Protein AF-A0A812XDS1-F1 (afdb_monomer_lite)

pLDDT: mean 77.41, std 20.25, range [24.89, 98.75]

Structure (mmCIF, N/CA/C/O backbone):
data_AF-A0A812XDS1-F1
#
_entry.id   AF-A0A812XDS1-F1
#
loop_
_atom_site.group_PDB
_atom_site.id
_atom_site.type_symbol
_atom_site.label_atom_id
_atom_site.label_alt_id
_atom_site.label_comp_id
_atom_site.label_asym_id
_atom_site.label_entity_id
_atom_site.label_seq_id
_atom_site.pdbx_PDB_ins_code
_atom_site.Cartn_x
_atom_site.Cartn_y
_atom_site.Cartn_z
_atom_site.occupancy
_atom_site.B_iso_or_equiv
_atom_site.auth_seq_id
_atom_site.auth_comp_id
_atom_site.auth_asym_id
_atom_site.auth_atom_id
_atom_site.pdbx_PDB_model_num
ATOM 1 N N . MET A 1 1 ? 32.047 29.880 69.921 1.00 45.94 1 MET A N 1
ATOM 2 C CA . MET A 1 1 ? 31.705 29.931 71.361 1.00 45.94 1 MET A CA 1
ATOM 3 C C . MET A 1 1 ? 32.057 28.623 72.072 1.00 45.94 1 MET A C 1
ATOM 5 O O . MET A 1 1 ? 32.871 28.667 72.981 1.00 45.94 1 MET A O 1
ATOM 9 N N . GLU A 1 2 ? 31.579 27.456 71.618 1.00 49.66 2 GLU A N 1
ATOM 10 C CA . GLU A 1 2 ? 31.897 26.150 72.243 1.00 49.66 2 GLU A CA 1
ATOM 11 C C . GLU A 1 2 ? 33.401 25.850 72.406 1.00 49.66 2 GLU A C 1
ATOM 13 O O . GLU A 1 2 ? 33.819 25.378 73.459 1.00 49.66 2 GLU A O 1
ATOM 18 N N . GLN A 1 3 ? 34.247 26.177 71.419 1.00 55.56 3 GLN A N 1
ATOM 19 C CA . GLN A 1 3 ? 35.709 26.023 71.550 1.00 55.56 3 GLN A CA 1
ATOM 20 C C . GLN A 1 3 ? 36.330 26.884 72.667 1.00 55.56 3 GLN A C 1
ATOM 22 O O . GLN A 1 3 ? 37.376 26.518 73.200 1.00 55.56 3 GLN A O 1
ATOM 27 N N . ALA A 1 4 ? 35.703 28.006 73.039 1.00 57.41 4 ALA A N 1
ATOM 28 C CA . ALA A 1 4 ? 36.140 28.814 74.176 1.00 57.41 4 ALA A CA 1
ATOM 29 C C . ALA A 1 4 ? 35.694 28.182 75.505 1.00 57.41 4 ALA A C 1
ATOM 31 O O . ALA A 1 4 ? 36.486 28.123 76.442 1.00 57.41 4 ALA A O 1
ATOM 32 N N . MET A 1 5 ? 34.478 27.621 75.560 1.00 62.78 5 MET A N 1
ATOM 33 C CA . MET A 1 5 ? 33.982 26.901 76.741 1.00 62.78 5 MET A CA 1
ATOM 34 C C . MET A 1 5 ? 34.819 25.651 77.047 1.00 62.78 5 MET A C 1
ATOM 36 O O . MET A 1 5 ? 35.277 25.501 78.175 1.00 62.78 5 MET A O 1
ATOM 40 N N . ARG A 1 6 ? 35.158 24.833 76.037 1.00 65.44 6 ARG A N 1
ATOM 41 C CA . ARG A 1 6 ? 36.026 23.651 76.238 1.00 65.44 6 ARG A CA 1
ATOM 42 C C . ARG A 1 6 ? 37.449 24.003 76.695 1.00 65.44 6 ARG A C 1
ATOM 44 O O . ARG A 1 6 ? 38.087 23.199 77.365 1.00 65.44 6 ARG A O 1
ATOM 51 N N . LYS A 1 7 ? 37.964 25.197 76.365 1.00 59.88 7 LYS A N 1
ATOM 52 C CA . LYS A 1 7 ? 39.239 25.699 76.919 1.00 59.88 7 LYS A CA 1
ATOM 53 C C . LYS A 1 7 ? 39.104 26.186 78.366 1.00 59.88 7 LYS A C 1
ATOM 55 O O . LYS A 1 7 ? 40.062 26.056 79.127 1.00 59.88 7 LYS A O 1
ATOM 60 N N . ALA A 1 8 ? 37.945 26.719 78.752 1.00 60.78 8 ALA A N 1
ATOM 61 C CA . ALA A 1 8 ? 37.682 27.134 80.126 1.00 60.78 8 ALA A CA 1
ATOM 62 C C . ALA A 1 8 ? 37.573 25.926 81.073 1.00 60.78 8 ALA A C 1
ATOM 64 O O . ALA A 1 8 ? 38.241 25.921 82.102 1.00 60.78 8 ALA A O 1
ATOM 65 N N . GLU A 1 9 ? 36.833 24.876 80.698 1.00 63.38 9 GLU A N 1
ATOM 66 C CA . GLU A 1 9 ? 36.672 23.655 81.513 1.00 63.38 9 GLU A CA 1
ATOM 67 C C . GLU A 1 9 ? 38.022 22.990 81.835 1.00 63.38 9 GLU A C 1
ATOM 69 O O . GLU A 1 9 ? 38.345 22.787 83.003 1.00 63.38 9 GLU A O 1
ATOM 74 N N . ILE A 1 10 ? 38.882 22.788 80.826 1.00 60.50 10 ILE A N 1
ATOM 75 C CA . ILE A 1 10 ? 40.231 22.210 81.002 1.00 60.50 10 ILE A CA 1
ATOM 76 C C . ILE A 1 10 ? 41.120 23.066 81.930 1.00 60.50 10 ILE A C 1
ATOM 78 O O . ILE A 1 10 ? 42.023 22.547 82.586 1.00 60.50 10 ILE A O 1
ATOM 82 N N . THR A 1 11 ? 40.870 24.375 82.014 1.00 60.34 11 THR A N 1
ATOM 83 C CA . THR A 1 11 ? 41.632 25.289 82.885 1.00 60.34 11 THR A CA 1
ATOM 84 C C . THR A 1 11 ? 41.090 25.312 84.322 1.00 60.34 11 THR A C 1
ATOM 86 O O . THR A 1 11 ? 41.840 25.594 85.255 1.00 60.34 11 THR A O 1
ATOM 89 N N . ILE A 1 12 ? 39.808 24.992 84.524 1.00 61.34 12 ILE A N 1
ATOM 90 C CA . ILE A 1 12 ? 39.144 25.009 85.837 1.00 61.34 12 ILE A CA 1
ATOM 91 C C . ILE A 1 12 ? 39.524 23.783 86.678 1.00 61.34 12 ILE A C 1
ATOM 93 O O . ILE A 1 12 ? 39.837 23.947 87.860 1.00 61.34 12 ILE A O 1
ATOM 97 N N . ASP A 1 13 ? 39.605 22.590 86.081 1.00 54.62 13 ASP A N 1
ATOM 98 C CA . ASP A 1 13 ? 39.981 21.362 86.803 1.00 54.62 13 ASP A CA 1
ATOM 99 C C . ASP A 1 13 ? 41.424 21.407 87.339 1.00 54.62 13 ASP A C 1
ATOM 101 O O . ASP A 1 13 ? 41.701 20.951 88.450 1.00 54.62 13 ASP A O 1
ATOM 105 N N . GLY A 1 14 ? 42.341 22.060 86.616 1.00 57.16 14 GLY A N 1
ATOM 106 C CA . GLY A 1 14 ? 43.702 22.325 87.098 1.00 57.16 14 GLY A CA 1
ATOM 107 C C . GLY A 1 14 ? 43.781 23.351 88.240 1.00 57.16 14 GLY A C 1
ATOM 108 O O . GLY A 1 14 ? 44.799 23.432 88.929 1.00 57.16 14 GLY A O 1
ATOM 109 N N . TRP A 1 15 ? 42.722 24.135 88.472 1.00 56.84 15 TRP A N 1
ATOM 110 C CA . TRP A 1 15 ? 42.706 25.243 89.435 1.00 56.84 15 TRP A CA 1
ATOM 111 C C . TRP A 1 15 ? 41.993 24.914 90.759 1.00 56.84 15 TRP A C 1
ATOM 113 O O . TRP A 1 15 ? 41.862 25.793 91.617 1.00 56.84 15 TRP A O 1
ATOM 123 N N . LEU A 1 16 ? 41.548 23.668 90.959 1.00 52.16 16 LEU A N 1
ATOM 124 C CA . LEU A 1 16 ? 40.838 23.213 92.168 1.00 52.16 16 LEU A CA 1
ATOM 125 C C . LEU A 1 16 ? 41.745 22.627 93.274 1.00 52.16 16 LEU A C 1
ATOM 127 O O . LEU A 1 16 ? 41.263 22.321 94.361 1.00 52.16 16 LEU A O 1
ATOM 131 N N . ALA A 1 17 ? 43.060 22.534 93.055 1.00 55.53 17 ALA A N 1
ATOM 132 C CA . ALA A 1 17 ? 44.003 21.866 93.963 1.00 55.53 17 ALA A CA 1
ATOM 133 C C . ALA A 1 17 ? 44.751 22.789 94.965 1.00 55.53 17 ALA A C 1
ATOM 135 O O . ALA A 1 17 ? 45.881 22.483 95.343 1.00 55.53 17 ALA A O 1
ATOM 136 N N . SER A 1 18 ? 44.180 23.926 95.401 1.00 48.00 18 SER A N 1
ATOM 137 C CA . SER A 1 18 ? 44.860 24.840 96.351 1.00 48.00 18 SER A CA 1
ATOM 138 C C . SER A 1 18 ? 43.923 25.534 97.367 1.00 48.00 18 SER A C 1
ATOM 140 O O . SER A 1 18 ? 43.002 26.251 96.962 1.00 48.00 18 SER A O 1
ATOM 142 N N . PRO A 1 19 ? 44.143 25.381 98.693 1.00 51.03 19 PRO A N 1
ATOM 143 C CA . PRO A 1 19 ? 43.188 25.788 99.727 1.00 51.03 19 PRO A CA 1
ATOM 144 C C . PRO A 1 19 ? 43.386 27.230 100.241 1.00 51.03 19 PRO A C 1
ATOM 146 O O . PRO A 1 19 ? 43.736 27.445 101.400 1.00 51.03 19 PRO A O 1
ATOM 149 N N . LYS A 1 20 ? 43.109 28.242 99.404 1.00 52.47 20 LYS A N 1
ATOM 150 C CA . LYS A 1 20 ? 42.864 29.640 99.841 1.00 52.47 20 LYS A CA 1
ATOM 151 C C . LYS A 1 20 ? 41.870 30.349 98.908 1.00 52.47 20 LYS A C 1
ATOM 153 O O . LYS A 1 20 ? 42.284 31.100 98.028 1.00 52.47 20 LYS A O 1
ATOM 158 N N . ARG A 1 21 ? 40.556 30.124 99.068 1.00 51.34 21 ARG A N 1
ATOM 159 C CA . ARG A 1 21 ? 39.545 30.745 98.183 1.00 51.34 21 ARG A CA 1
ATOM 160 C C . ARG A 1 21 ? 38.170 30.977 98.836 1.00 51.34 21 ARG A C 1
ATOM 162 O O . ARG A 1 21 ? 37.208 30.276 98.544 1.00 51.34 21 ARG A O 1
ATOM 169 N N . HIS A 1 22 ? 38.068 31.995 99.693 1.00 55.31 22 HIS A N 1
ATOM 170 C CA . HIS A 1 22 ? 36.770 32.567 100.109 1.00 55.31 22 HIS A CA 1
ATOM 171 C C . HIS A 1 22 ? 36.595 34.055 99.759 1.00 55.31 22 HIS A C 1
ATOM 173 O O . HIS A 1 22 ? 35.463 34.483 99.591 1.00 55.31 22 HIS A O 1
ATOM 179 N N . ALA A 1 23 ? 37.672 34.823 99.548 1.00 57.72 23 ALA A N 1
ATOM 180 C CA . ALA A 1 23 ? 37.561 36.230 99.135 1.00 57.72 23 ALA A CA 1
ATOM 181 C C . ALA A 1 23 ? 37.208 36.406 97.641 1.00 57.72 23 ALA A C 1
ATOM 183 O O . ALA A 1 23 ? 36.343 37.196 97.299 1.00 57.72 23 ALA A O 1
ATOM 184 N N . VAL A 1 24 ? 37.828 35.624 96.749 1.00 60.62 24 VAL A N 1
ATOM 185 C CA . VAL A 1 24 ? 37.700 35.797 95.281 1.00 60.62 24 VAL A CA 1
ATOM 186 C C . VAL A 1 24 ? 36.341 35.328 94.728 1.00 60.62 24 VAL A C 1
ATOM 188 O O . VAL A 1 24 ? 35.993 35.628 93.591 1.00 60.62 24 VAL A O 1
ATOM 191 N N . HIS A 1 25 ? 35.550 34.572 95.500 1.00 64.75 25 HIS A N 1
ATOM 192 C CA . HIS A 1 25 ? 34.297 34.015 94.981 1.00 64.75 25 HIS A CA 1
ATOM 193 C C . HIS A 1 25 ? 33.154 35.044 94.935 1.00 64.75 25 HIS A C 1
ATOM 195 O O . HIS A 1 25 ? 32.333 34.955 94.024 1.00 64.75 25 HIS A O 1
ATOM 201 N N . SER A 1 26 ? 33.088 36.010 95.862 1.00 66.31 26 SER A N 1
ATOM 202 C CA . SER A 1 26 ? 31.967 36.963 95.903 1.00 66.31 26 SER A CA 1
ATOM 203 C C . SER A 1 26 ? 32.009 37.980 94.761 1.00 66.31 26 SER A C 1
ATOM 205 O O . SER A 1 26 ? 30.985 38.167 94.112 1.00 66.31 26 SER A O 1
ATOM 207 N N . GLU A 1 27 ? 33.177 38.556 94.445 1.00 69.62 27 GLU A N 1
ATOM 208 C CA . GLU A 1 27 ? 33.325 39.505 93.322 1.00 69.62 27 GLU A CA 1
ATOM 209 C C . GLU A 1 27 ? 32.901 38.874 91.984 1.00 69.62 27 GLU A C 1
ATOM 211 O O . GLU A 1 27 ? 32.105 39.449 91.245 1.00 69.62 27 GLU A O 1
ATOM 216 N N . LEU A 1 28 ? 33.339 37.637 91.711 1.00 69.56 28 LEU A N 1
ATOM 217 C CA . LEU A 1 28 ? 32.966 36.901 90.495 1.00 69.56 28 LEU A CA 1
ATOM 218 C C . LEU A 1 28 ? 31.465 36.579 90.399 1.00 69.56 28 LEU A C 1
ATOM 220 O O . LEU A 1 28 ? 30.937 36.436 89.295 1.00 69.56 28 LEU A O 1
ATOM 224 N N . VAL A 1 29 ? 30.765 36.439 91.530 1.00 72.56 29 VAL A N 1
ATOM 225 C CA . VAL A 1 29 ? 29.308 36.220 91.543 1.00 72.56 29 VAL A CA 1
ATOM 226 C C . VAL A 1 29 ? 28.563 37.523 91.255 1.00 72.56 29 VAL A C 1
ATOM 228 O O . VAL A 1 29 ? 27.607 37.508 90.481 1.00 72.56 29 VAL A O 1
ATOM 231 N N . GLU A 1 30 ? 29.016 38.642 91.818 1.00 73.81 30 GLU A N 1
ATOM 232 C CA . GLU A 1 30 ? 28.390 39.955 91.637 1.00 73.81 30 GLU A CA 1
ATOM 233 C C . GLU A 1 30 ? 28.569 40.480 90.198 1.00 73.81 30 GLU A C 1
ATOM 235 O O . GLU A 1 30 ? 27.602 40.902 89.556 1.00 73.81 30 GLU A O 1
ATOM 240 N N . GLU A 1 31 ? 29.768 40.336 89.620 1.00 74.94 31 GLU A N 1
ATOM 241 C CA . GLU A 1 31 ? 30.037 40.706 88.222 1.00 74.94 31 GLU A CA 1
ATOM 242 C C . GLU A 1 31 ? 29.251 39.826 87.225 1.00 74.94 31 GLU A C 1
ATOM 244 O O . GLU A 1 31 ? 28.682 40.327 86.250 1.00 74.94 31 GLU A O 1
ATOM 249 N N . SER A 1 32 ? 29.116 38.525 87.515 1.00 70.69 32 SER A N 1
ATOM 250 C CA . SER A 1 32 ? 28.293 37.587 86.732 1.00 70.69 32 SER A CA 1
ATOM 251 C C . SER A 1 32 ? 26.795 37.921 86.769 1.00 70.69 32 SER A C 1
ATOM 253 O O . SER A 1 32 ? 26.097 37.754 85.765 1.00 70.69 32 SER A O 1
ATOM 255 N N . GLN A 1 33 ? 26.280 38.425 87.896 1.00 76.75 33 GLN A N 1
ATOM 256 C CA . GLN A 1 33 ? 24.883 38.860 87.995 1.00 76.75 33 GLN A CA 1
ATOM 257 C C . GLN A 1 33 ? 24.619 40.127 87.177 1.00 76.75 33 GLN A C 1
ATOM 259 O O . GLN A 1 33 ? 23.624 40.180 86.452 1.00 76.75 33 GLN A O 1
ATOM 264 N N . LYS A 1 34 ? 25.530 41.107 87.217 1.00 76.69 34 LYS A N 1
ATOM 265 C CA . LYS A 1 34 ? 25.415 42.334 86.416 1.00 76.69 34 LYS A CA 1
ATOM 266 C C . LYS A 1 34 ? 25.401 42.040 84.911 1.00 76.69 34 LYS A C 1
ATOM 268 O O . LYS A 1 34 ? 24.499 42.489 84.208 1.00 76.69 34 LYS A O 1
ATOM 273 N N . LEU A 1 35 ? 26.335 41.209 84.437 1.00 72.06 35 LEU A N 1
ATOM 274 C CA . LEU A 1 35 ? 26.425 40.804 83.027 1.00 72.06 35 LEU A CA 1
ATOM 275 C C . LEU A 1 35 ? 25.169 40.085 82.509 1.00 72.06 35 LEU A C 1
ATOM 277 O O . LEU A 1 35 ? 24.841 40.218 81.331 1.00 72.06 35 LEU A O 1
ATOM 281 N N . ARG A 1 36 ? 24.451 39.339 83.361 1.00 71.19 36 ARG A N 1
ATOM 282 C CA . ARG A 1 36 ? 23.172 38.712 82.979 1.00 71.19 36 ARG A CA 1
ATOM 283 C C . ARG A 1 36 ? 22.061 39.737 82.768 1.00 71.19 36 ARG A C 1
ATOM 285 O O . ARG A 1 36 ? 21.321 39.610 81.797 1.00 71.19 36 ARG A O 1
ATOM 292 N N . LEU A 1 37 ? 21.975 40.748 83.634 1.00 77.88 37 LEU A N 1
ATOM 293 C CA . LEU A 1 37 ? 20.927 41.769 83.565 1.00 77.88 37 LEU A CA 1
ATOM 294 C C . LEU A 1 37 ? 21.030 42.607 82.279 1.00 77.88 37 LEU A C 1
ATOM 296 O O . LEU A 1 37 ? 20.030 42.828 81.596 1.00 77.88 37 LEU A O 1
ATOM 300 N N . ASP A 1 38 ? 22.251 43.012 81.913 1.00 71.56 38 ASP A N 1
ATOM 301 C CA . ASP A 1 38 ? 22.514 43.780 80.689 1.00 71.56 38 ASP A CA 1
ATOM 302 C C . ASP A 1 38 ? 22.208 42.953 79.419 1.00 71.56 38 ASP A C 1
ATOM 304 O O . ASP A 1 38 ? 21.673 43.474 78.436 1.00 71.56 38 ASP A O 1
ATOM 308 N N . LEU A 1 39 ? 22.477 41.639 79.451 1.00 69.75 39 LEU A N 1
ATOM 309 C CA . LEU A 1 39 ? 22.160 40.703 78.364 1.00 69.75 39 LEU A CA 1
ATOM 310 C C . LEU A 1 39 ? 20.652 40.505 78.159 1.00 69.75 39 LEU A C 1
ATOM 312 O O . LEU A 1 39 ? 20.201 40.445 77.014 1.00 69.75 39 LEU A O 1
ATOM 316 N N . GLU A 1 40 ? 19.863 40.420 79.234 1.00 73.12 40 GLU A N 1
ATOM 317 C CA . GLU A 1 40 ? 18.401 40.320 79.132 1.00 73.12 40 GLU A CA 1
ATOM 318 C C . GLU A 1 40 ? 17.786 41.614 78.579 1.00 73.12 40 GLU A C 1
ATOM 320 O O . GLU A 1 40 ? 16.977 41.554 77.650 1.00 73.12 40 GLU A O 1
ATOM 325 N N . GLN A 1 41 ? 18.240 42.788 79.035 1.00 72.81 41 GLN A N 1
ATOM 326 C CA . GLN A 1 41 ? 17.764 44.071 78.499 1.00 72.81 41 GLN A CA 1
ATOM 327 C C . GLN A 1 41 ? 18.119 44.276 77.019 1.00 72.81 41 GLN A C 1
ATOM 329 O O . GLN A 1 41 ? 17.299 44.792 76.257 1.00 72.81 41 GLN A O 1
ATOM 334 N N . GLY A 1 42 ? 19.315 43.860 76.586 1.00 73.69 42 GLY A N 1
ATOM 335 C CA . GLY A 1 42 ? 19.691 43.890 75.170 1.00 73.69 42 GLY A CA 1
ATOM 336 C C . GLY A 1 42 ? 18.831 42.956 74.310 1.00 73.69 42 GLY A C 1
ATOM 337 O O . GLY A 1 42 ? 18.478 43.296 73.178 1.00 73.69 42 GLY A O 1
ATOM 338 N N . ARG A 1 43 ? 18.445 41.796 74.857 1.00 69.44 43 ARG A N 1
ATOM 339 C CA . ARG A 1 43 ? 17.649 40.791 74.145 1.00 69.44 43 ARG A CA 1
ATOM 340 C C . ARG A 1 43 ? 16.203 41.226 73.921 1.00 69.44 43 ARG A C 1
ATOM 342 O O . ARG A 1 43 ? 15.683 40.964 72.840 1.00 69.44 43 ARG A O 1
ATOM 349 N N . GLU A 1 44 ? 15.572 41.909 74.877 1.00 75.06 44 GLU A N 1
ATOM 350 C CA . GLU A 1 44 ? 14.208 42.424 74.681 1.00 75.06 44 GLU A CA 1
ATOM 351 C C . GLU A 1 44 ? 14.163 43.571 73.659 1.00 75.06 44 GLU A C 1
ATOM 353 O O . GLU A 1 44 ? 13.361 43.501 72.730 1.00 75.06 44 GLU A O 1
ATOM 358 N N . ARG A 1 45 ? 15.093 44.540 73.704 1.00 72.12 45 ARG A N 1
ATOM 359 C CA . ARG A 1 45 ? 15.159 45.603 72.673 1.00 72.12 45 ARG A CA 1
ATOM 360 C C . ARG A 1 45 ? 15.341 45.034 71.263 1.00 72.12 45 ARG A C 1
ATOM 362 O O . ARG A 1 45 ? 14.711 45.499 70.318 1.00 72.12 45 ARG A O 1
ATOM 369 N N . SER A 1 46 ? 16.166 43.993 71.120 1.00 68.19 46 SER A N 1
ATOM 370 C CA . SER A 1 46 ? 16.365 43.328 69.828 1.00 68.19 46 SER A CA 1
ATOM 371 C C . SER A 1 46 ? 15.123 42.572 69.338 1.00 68.19 46 SER A C 1
ATOM 373 O O . SER A 1 46 ? 14.967 42.431 68.127 1.00 68.19 46 SER A O 1
ATOM 375 N N . LYS A 1 47 ? 14.245 42.085 70.230 1.00 73.00 47 LYS A N 1
ATOM 376 C CA . LYS A 1 47 ? 12.953 41.496 69.836 1.00 73.00 47 LYS A CA 1
ATOM 377 C C . LYS A 1 47 ? 11.964 42.565 69.383 1.00 73.00 47 LYS A C 1
ATOM 379 O O . LYS A 1 47 ? 11.278 42.345 68.392 1.00 73.00 47 LYS A O 1
ATOM 384 N N . GLU A 1 48 ? 11.894 43.697 70.082 1.00 75.06 48 GLU A N 1
ATOM 385 C CA . GLU A 1 48 ? 11.015 44.815 69.714 1.00 75.06 48 GLU A CA 1
ATOM 386 C C . GLU A 1 48 ? 11.390 45.384 68.337 1.00 75.06 48 GLU A C 1
ATOM 388 O O . GLU A 1 48 ? 10.520 45.565 67.485 1.00 75.06 48 GLU A O 1
ATOM 393 N N . GLU A 1 49 ? 12.687 45.576 68.068 1.00 72.19 49 GLU A N 1
ATOM 394 C CA . GLU A 1 49 ? 13.164 46.042 66.759 1.00 72.19 49 GLU A CA 1
ATOM 395 C C . GLU A 1 49 ? 12.908 45.014 65.639 1.00 72.19 49 GLU A C 1
ATOM 397 O O . GLU A 1 49 ? 12.573 45.393 64.515 1.00 72.19 49 GLU A O 1
ATOM 402 N N . LEU A 1 50 ? 13.024 43.712 65.935 1.00 73.50 50 LEU A N 1
ATOM 403 C CA . LEU A 1 50 ? 12.714 42.650 64.974 1.00 73.50 50 LEU A CA 1
ATOM 404 C C . LEU A 1 50 ? 11.209 42.594 64.667 1.00 73.50 50 LEU A C 1
ATOM 406 O O . LEU A 1 50 ? 10.832 42.570 63.500 1.00 73.50 50 LEU A O 1
ATOM 410 N N . ALA A 1 51 ? 10.352 42.672 65.689 1.00 72.88 51 ALA A N 1
ATOM 411 C CA . ALA A 1 51 ? 8.898 42.686 65.528 1.00 72.88 51 ALA A CA 1
ATOM 412 C C . ALA A 1 51 ? 8.407 43.904 64.723 1.00 72.88 51 ALA A C 1
ATOM 414 O O . ALA A 1 51 ? 7.504 43.774 63.895 1.00 72.88 51 ALA A O 1
ATOM 415 N N . ALA A 1 52 ? 9.025 45.076 64.913 1.00 73.81 52 ALA A N 1
ATOM 416 C CA . ALA A 1 52 ? 8.732 46.266 64.114 1.00 73.81 52 ALA A CA 1
ATOM 417 C C . ALA A 1 52 ? 9.106 46.080 62.630 1.00 73.81 52 ALA A C 1
ATOM 419 O O . ALA A 1 52 ? 8.332 46.452 61.745 1.00 73.81 52 ALA A O 1
ATOM 420 N N . LYS A 1 53 ? 10.260 45.460 62.343 1.00 72.75 53 LYS A N 1
ATOM 421 C CA . LYS A 1 53 ? 10.696 45.162 60.966 1.00 72.75 53 LYS A CA 1
ATOM 422 C C . LYS A 1 53 ? 9.838 44.085 60.305 1.00 72.75 53 LYS A C 1
ATOM 424 O O . LYS A 1 53 ? 9.468 44.252 59.146 1.00 72.75 53 LYS A O 1
ATOM 429 N N . ASP A 1 54 ? 9.452 43.038 61.031 1.00 68.75 54 ASP A N 1
ATOM 430 C CA . ASP A 1 54 ? 8.548 42.001 60.521 1.00 68.75 54 ASP A CA 1
ATOM 431 C C . ASP A 1 54 ? 7.159 42.572 60.187 1.00 68.75 54 ASP A C 1
ATOM 433 O O . ASP A 1 54 ? 6.590 42.237 59.145 1.00 68.75 54 ASP A O 1
ATOM 437 N N . ALA A 1 55 ? 6.636 43.501 60.998 1.00 73.06 55 ALA A N 1
ATOM 438 C CA . ALA A 1 55 ? 5.395 44.215 60.693 1.00 73.06 55 ALA A CA 1
ATOM 439 C C . ALA A 1 55 ? 5.512 45.072 59.415 1.00 73.06 55 ALA A C 1
ATOM 441 O O . ALA A 1 55 ? 4.617 45.042 58.568 1.00 73.06 55 ALA A O 1
ATOM 442 N N . GLN A 1 56 ? 6.632 45.780 59.230 1.00 74.50 56 GLN A N 1
ATOM 443 C CA . GLN A 1 56 ? 6.887 46.577 58.025 1.00 74.50 56 GLN A CA 1
ATOM 444 C C . GLN A 1 56 ? 7.033 45.700 56.766 1.00 74.50 56 GLN A C 1
ATOM 446 O O . GLN A 1 56 ? 6.462 46.016 55.722 1.00 74.50 56 GLN A O 1
ATOM 451 N N . ILE A 1 57 ? 7.721 44.558 56.868 1.00 66.31 57 ILE A N 1
ATOM 452 C CA . ILE A 1 57 ? 7.839 43.569 55.783 1.00 66.31 57 ILE A CA 1
ATOM 453 C C . ILE A 1 57 ? 6.472 42.945 55.456 1.00 66.31 57 ILE A C 1
ATOM 455 O O . ILE A 1 57 ? 6.162 42.724 54.285 1.00 66.31 57 ILE A O 1
ATOM 459 N N . SER A 1 58 ? 5.632 42.684 56.462 1.00 70.50 58 SER A N 1
ATOM 460 C CA . SER A 1 58 ? 4.265 42.184 56.261 1.00 70.50 58 SER A CA 1
ATOM 461 C C . SER A 1 58 ? 3.389 43.179 55.495 1.00 70.50 58 SER A C 1
ATOM 463 O O . SER A 1 58 ? 2.612 42.768 54.632 1.00 70.50 58 SER A O 1
ATOM 465 N N . PHE A 1 59 ? 3.519 44.477 55.782 1.00 76.62 59 PHE A N 1
ATOM 466 C CA . PHE A 1 59 ? 2.798 45.527 55.062 1.00 76.62 59 PHE A CA 1
ATOM 467 C C . PHE A 1 59 ? 3.215 45.574 53.583 1.00 76.62 59 PHE A C 1
ATOM 469 O O . PHE A 1 59 ? 2.372 45.383 52.707 1.00 76.62 59 PHE A O 1
ATOM 476 N N . LEU A 1 60 ? 4.520 45.689 53.307 1.00 69.44 60 LEU A N 1
ATOM 477 C CA . LEU A 1 60 ? 5.056 45.754 51.939 1.00 69.44 60 LEU A CA 1
ATOM 478 C C . LEU A 1 60 ? 4.727 44.502 51.108 1.00 69.44 60 LEU A C 1
ATOM 480 O O . LEU A 1 60 ? 4.411 44.605 49.925 1.00 69.44 60 LEU A O 1
ATOM 484 N N . ARG A 1 61 ? 4.720 43.309 51.721 1.00 66.94 61 ARG A N 1
ATOM 485 C CA . ARG A 1 61 ? 4.262 42.077 51.050 1.00 66.94 61 ARG A CA 1
ATOM 486 C C . ARG A 1 61 ? 2.789 42.128 50.646 1.00 66.94 61 ARG A C 1
ATOM 488 O O . ARG A 1 61 ? 2.438 41.560 49.618 1.00 66.94 61 ARG A O 1
ATOM 495 N N . THR A 1 62 ? 1.942 42.785 51.435 1.00 70.94 62 THR A N 1
ATOM 496 C CA . THR A 1 62 ? 0.505 42.899 51.144 1.00 70.94 62 THR A CA 1
ATOM 497 C C . THR A 1 62 ? 0.269 43.840 49.960 1.00 70.94 62 THR A C 1
ATOM 499 O O . THR A 1 62 ? -0.462 43.493 49.035 1.00 70.94 62 THR A O 1
ATOM 502 N N . GLU A 1 63 ? 0.954 44.983 49.941 1.00 70.94 63 GLU A N 1
ATOM 503 C CA . GLU A 1 63 ? 0.889 45.979 48.861 1.00 70.94 63 GLU A CA 1
ATOM 504 C C . GLU A 1 63 ? 1.473 45.447 47.537 1.00 70.94 63 GLU A C 1
ATOM 506 O O . GLU A 1 63 ? 0.869 45.596 46.469 1.00 70.94 63 GLU A O 1
ATOM 511 N N . ALA A 1 64 ? 2.591 44.714 47.604 1.00 60.78 64 ALA A N 1
ATOM 512 C CA . ALA A 1 64 ? 3.155 44.008 46.454 1.00 60.78 64 ALA A CA 1
ATOM 513 C C . ALA A 1 64 ? 2.218 42.907 45.922 1.00 60.78 64 ALA A C 1
ATOM 515 O O . ALA A 1 64 ? 2.100 42.746 44.708 1.00 60.78 64 ALA A O 1
ATOM 516 N N . SER A 1 65 ? 1.518 42.178 46.804 1.00 62.12 65 SER A N 1
ATOM 517 C CA . SER A 1 65 ? 0.542 41.154 46.404 1.00 62.12 65 SER A CA 1
ATOM 518 C C . SER A 1 65 ? -0.656 41.768 45.676 1.00 62.12 65 SER A C 1
ATOM 520 O O . SER A 1 65 ? -1.034 41.273 44.620 1.00 62.12 65 SER A O 1
ATOM 522 N N . GLN A 1 66 ? -1.211 42.876 46.180 1.00 68.94 66 GLN A N 1
ATOM 523 C CA . GLN A 1 66 ? -2.318 43.586 45.520 1.00 68.94 66 GLN A CA 1
ATOM 524 C C . GLN A 1 66 ? -1.907 44.165 44.159 1.00 68.94 66 GLN A C 1
ATOM 526 O O . GLN A 1 66 ? -2.658 44.075 43.187 1.00 68.94 66 GLN A O 1
ATOM 531 N N . SER A 1 67 ? -0.688 44.701 44.060 1.00 62.97 67 SER A N 1
ATOM 532 C CA . SER A 1 67 ? -0.137 45.194 42.790 1.00 62.97 67 SER A CA 1
ATOM 533 C C . SER A 1 67 ? 0.060 44.058 41.776 1.00 62.97 67 SER A C 1
ATOM 535 O O . SER A 1 67 ? -0.260 44.213 40.598 1.00 62.97 67 SER A O 1
ATOM 537 N N . GLN A 1 68 ? 0.522 42.889 42.236 1.00 58.06 68 GLN A N 1
ATOM 538 C CA . GLN A 1 68 ? 0.669 41.695 41.403 1.00 58.06 68 GLN A CA 1
ATOM 539 C C . GLN A 1 68 ? -0.687 41.128 40.949 1.00 58.06 68 GLN A C 1
ATOM 541 O O . GLN A 1 68 ? -0.814 40.759 39.785 1.00 58.06 68 GLN A O 1
ATOM 546 N N . GLU A 1 69 ? -1.702 41.088 41.818 1.00 65.06 69 GLU A N 1
ATOM 547 C CA . GLU A 1 69 ? -3.064 40.666 41.455 1.00 65.06 69 GLU A CA 1
ATOM 548 C C . GLU A 1 69 ? -3.688 41.597 40.403 1.00 65.06 69 GLU A C 1
ATOM 550 O O . GLU A 1 69 ? -4.278 41.118 39.436 1.00 65.06 69 GLU A O 1
ATOM 555 N N . SER A 1 70 ? -3.495 42.915 40.532 1.00 65.88 70 SER A N 1
ATOM 556 C CA . SER A 1 70 ? -3.949 43.900 39.538 1.00 65.88 70 SER A CA 1
ATOM 557 C C . SER A 1 70 ? -3.287 43.688 38.168 1.00 65.88 70 SER A C 1
ATOM 559 O O . SER A 1 70 ? -3.971 43.596 37.146 1.00 65.88 70 SER A O 1
ATOM 561 N N . ALA A 1 71 ? -1.961 43.508 38.142 1.00 59.41 71 ALA A N 1
ATOM 562 C CA . ALA A 1 71 ? -1.221 43.221 36.912 1.00 59.41 71 ALA A CA 1
ATOM 563 C C . ALA A 1 71 ? -1.623 41.870 36.282 1.00 59.41 71 ALA A C 1
ATOM 565 O O . ALA A 1 71 ? -1.748 41.766 35.063 1.00 59.41 71 ALA A O 1
ATOM 566 N N . GLN A 1 72 ? -1.881 40.838 37.095 1.00 55.84 72 GLN A N 1
ATOM 567 C CA . GLN A 1 72 ? -2.380 39.544 36.614 1.00 55.84 72 GLN A CA 1
ATOM 568 C C . GLN A 1 72 ? -3.807 39.635 36.056 1.00 55.84 72 GLN A C 1
ATOM 570 O O . GLN A 1 72 ? -4.106 38.974 35.062 1.00 55.84 72 GLN A O 1
ATOM 575 N N . ALA A 1 73 ? -4.673 40.474 36.633 1.00 66.31 73 ALA A N 1
ATOM 576 C CA . ALA A 1 73 ? -6.009 40.726 36.096 1.00 66.31 73 ALA A CA 1
ATOM 577 C C . ALA A 1 73 ? -5.947 41.409 34.717 1.00 66.31 73 ALA A C 1
ATOM 579 O O . ALA A 1 73 ? -6.601 40.947 33.782 1.00 66.31 73 ALA A O 1
ATOM 580 N N . GLN A 1 74 ? -5.104 42.438 34.559 1.00 63.28 74 GLN A N 1
ATOM 581 C CA . GLN A 1 74 ? -4.882 43.098 33.264 1.00 63.28 74 GLN A CA 1
ATOM 582 C C . GLN A 1 74 ? -4.295 42.142 32.214 1.00 63.28 74 GLN A C 1
ATOM 584 O O . GLN A 1 74 ? -4.759 42.127 31.073 1.00 63.28 74 GLN A O 1
ATOM 589 N N . LEU A 1 75 ? -3.332 41.294 32.598 1.00 57.38 75 LEU A N 1
ATOM 590 C CA . LEU A 1 75 ? -2.778 40.268 31.710 1.00 57.38 75 LEU A CA 1
ATOM 591 C C . LEU A 1 75 ? -3.860 39.266 31.266 1.00 57.38 75 LEU A C 1
ATOM 593 O O . LEU A 1 75 ? -3.946 38.937 30.087 1.00 57.38 75 LEU A O 1
ATOM 597 N N . GLY A 1 76 ? -4.731 38.832 32.183 1.00 66.44 76 GLY A N 1
ATOM 598 C CA . GLY A 1 76 ? -5.841 37.920 31.886 1.00 66.44 76 GLY A CA 1
ATOM 599 C C . GLY A 1 76 ? -6.962 38.530 31.031 1.00 66.44 76 GLY A C 1
ATOM 600 O O . GLY A 1 76 ? -7.713 37.792 30.388 1.00 66.44 76 GLY A O 1
ATOM 601 N N . ASP A 1 77 ? -7.103 39.856 31.000 1.00 65.12 77 ASP A N 1
ATOM 602 C CA . ASP A 1 77 ? -7.982 40.552 30.050 1.00 65.12 77 ASP A CA 1
ATOM 603 C C . ASP A 1 77 ? -7.325 40.674 28.662 1.00 65.12 77 ASP A C 1
ATOM 605 O O . ASP A 1 77 ? -7.986 40.414 27.654 1.00 65.12 77 ASP A O 1
ATOM 609 N N . GLN A 1 78 ? -6.017 40.953 28.590 1.00 57.88 78 GLN A N 1
ATOM 610 C CA . GLN A 1 78 ? -5.260 40.926 27.328 1.00 57.88 78 GLN A CA 1
ATOM 611 C C . GLN A 1 78 ? -5.207 39.524 26.703 1.00 57.88 78 GLN A C 1
ATOM 613 O O . GLN A 1 78 ? -5.391 39.385 25.494 1.00 57.88 78 GLN A O 1
ATOM 618 N N . GLU A 1 79 ? -5.017 38.466 27.497 1.00 58.03 79 GLU A N 1
ATOM 619 C CA . GLU A 1 79 ? -5.065 37.083 27.004 1.00 58.03 79 GLU A CA 1
ATOM 620 C C . GLU A 1 79 ? -6.452 36.719 26.462 1.00 58.03 79 GLU A C 1
ATOM 622 O O . GLU A 1 79 ? -6.542 36.053 25.432 1.00 58.03 79 GLU A O 1
ATOM 627 N N . ARG A 1 80 ? -7.536 37.215 27.077 1.00 65.31 80 ARG A N 1
ATOM 628 C CA . ARG A 1 80 ? -8.902 37.041 26.554 1.00 65.31 80 ARG A CA 1
ATOM 629 C C . ARG A 1 80 ? -9.134 37.791 25.241 1.00 65.31 80 ARG A C 1
ATOM 631 O O . ARG A 1 80 ? -9.763 37.233 24.346 1.00 65.31 80 ARG A O 1
ATOM 638 N N . GLN A 1 81 ? -8.598 39.002 25.086 1.00 62.69 81 GLN A N 1
ATOM 639 C CA . GLN A 1 81 ? -8.648 39.735 23.813 1.00 62.69 81 GLN A CA 1
ATOM 640 C C . GLN A 1 81 ? -7.837 39.030 22.713 1.00 62.69 81 GLN A C 1
ATOM 642 O O . GLN A 1 81 ? -8.327 38.863 21.597 1.00 62.69 81 GLN A O 1
ATOM 647 N N . LEU A 1 82 ? -6.633 38.543 23.033 1.00 56.44 82 LEU A N 1
ATOM 648 C CA . LEU A 1 82 ? -5.794 37.787 22.100 1.00 56.44 82 LEU A CA 1
ATOM 649 C C . LEU A 1 82 ? -6.435 36.447 21.702 1.00 56.44 82 LEU A C 1
ATOM 651 O O . LEU A 1 82 ? -6.329 36.034 20.549 1.00 56.44 82 LEU A O 1
ATOM 655 N N . GLN A 1 83 ? -7.106 35.774 22.638 1.00 60.28 83 GLN A N 1
ATOM 656 C CA . GLN A 1 83 ? -7.834 34.535 22.377 1.00 60.28 83 GLN A CA 1
ATOM 657 C C . GLN A 1 83 ? -9.042 34.778 21.460 1.00 60.28 83 GLN A C 1
ATOM 659 O O . GLN A 1 83 ? -9.192 34.063 20.473 1.00 60.28 83 GLN A O 1
ATOM 664 N N . ALA A 1 84 ? -9.827 35.835 21.695 1.00 61.97 84 ALA A N 1
ATOM 665 C CA . ALA A 1 84 ? -10.919 36.224 20.799 1.00 61.97 84 ALA A CA 1
ATOM 666 C C . ALA A 1 84 ? -10.420 36.571 19.380 1.00 61.97 84 ALA A C 1
ATOM 668 O O . ALA A 1 84 ? -11.033 36.172 18.393 1.00 61.97 84 ALA A O 1
ATOM 669 N N . ALA A 1 85 ? -9.272 37.249 19.260 1.00 55.53 85 ALA A N 1
ATOM 670 C CA . ALA A 1 85 ? -8.651 37.534 17.963 1.00 55.53 85 ALA A CA 1
ATOM 671 C C . ALA A 1 85 ? -8.169 36.262 17.233 1.00 55.53 85 ALA A C 1
ATOM 673 O O . ALA A 1 85 ? -8.257 36.185 16.008 1.00 55.53 85 ALA A O 1
ATOM 674 N N . ARG A 1 86 ? -7.694 35.242 17.965 1.00 58.31 86 ARG A N 1
ATOM 675 C CA . ARG A 1 86 ? -7.355 33.926 17.390 1.00 58.31 86 ARG A CA 1
ATOM 676 C C . ARG A 1 86 ? -8.590 33.175 16.912 1.00 58.31 86 ARG A C 1
ATOM 678 O O . ARG A 1 86 ? -8.569 32.646 15.809 1.00 58.31 86 ARG A O 1
ATOM 685 N N . GLU A 1 87 ? -9.653 33.156 17.711 1.00 63.28 87 GLU A N 1
ATOM 686 C CA . GLU A 1 87 ? -10.921 32.508 17.355 1.00 63.28 87 GLU A CA 1
ATOM 687 C C . GLU A 1 87 ? -11.550 33.156 16.110 1.00 63.28 87 GLU A C 1
ATOM 689 O O . GLU A 1 87 ? -12.031 32.446 15.228 1.00 63.28 87 GLU A O 1
ATOM 694 N N . GLN A 1 88 ? -11.450 34.484 15.973 1.00 57.59 88 GLN A N 1
ATOM 695 C CA . GLN A 1 88 ? -11.838 35.196 14.752 1.00 57.59 88 GLN A CA 1
ATOM 696 C C . GLN A 1 88 ? -10.966 34.794 13.548 1.00 57.59 88 GLN A C 1
ATOM 698 O O . GLN A 1 88 ? -11.500 34.417 12.509 1.00 57.59 88 GLN A O 1
ATOM 703 N N . ALA A 1 89 ? -9.636 34.781 13.690 1.00 51.81 89 ALA A N 1
ATOM 704 C CA . ALA A 1 89 ? -8.731 34.381 12.607 1.00 51.81 89 ALA A CA 1
ATOM 705 C C . ALA A 1 89 ? -8.903 32.904 12.181 1.00 51.81 89 ALA A C 1
ATOM 707 O O . ALA A 1 89 ? -8.743 32.569 11.006 1.00 51.81 89 ALA A O 1
ATOM 708 N N . GLU A 1 90 ? -9.252 32.007 13.109 1.00 57.31 90 GLU A N 1
ATOM 709 C CA . GLU A 1 90 ? -9.601 30.615 12.799 1.00 57.31 90 GLU A CA 1
ATOM 710 C C . GLU A 1 90 ? -10.952 30.503 12.077 1.00 57.31 90 GLU A C 1
ATOM 712 O O . GLU A 1 90 ? -11.070 29.709 11.138 1.00 57.31 90 GLU A O 1
ATOM 717 N N . ALA A 1 91 ? -11.944 31.325 12.439 1.00 57.12 91 ALA A N 1
ATOM 718 C CA . ALA A 1 91 ? -13.209 31.420 11.710 1.00 57.12 91 ALA A CA 1
ATOM 719 C C . ALA A 1 91 ? -12.999 31.930 10.272 1.00 57.12 91 ALA A C 1
ATOM 721 O O . ALA A 1 91 ? -13.502 31.321 9.325 1.00 57.12 91 ALA A O 1
ATOM 722 N N . ASP A 1 92 ? -12.184 32.970 10.087 1.00 53.66 92 ASP A N 1
ATOM 723 C CA . ASP A 1 92 ? -11.855 33.520 8.768 1.00 53.66 92 ASP A CA 1
ATOM 724 C C . ASP A 1 92 ? -11.071 32.504 7.913 1.00 53.66 92 ASP A C 1
ATOM 726 O O . ASP A 1 92 ? -11.362 32.318 6.727 1.00 53.66 92 ASP A O 1
ATOM 730 N N . ARG A 1 93 ? -10.151 31.738 8.522 1.00 54.38 93 ARG A N 1
ATOM 731 C CA . ARG A 1 93 ? -9.463 30.614 7.857 1.00 54.38 93 ARG A CA 1
ATOM 732 C C . ARG A 1 93 ? -10.433 29.507 7.437 1.00 54.38 93 ARG A C 1
ATOM 734 O O . ARG A 1 93 ? -10.276 28.945 6.352 1.00 54.38 93 ARG A O 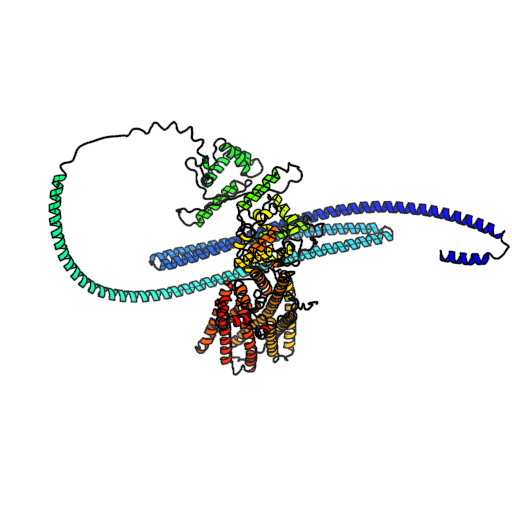1
ATOM 741 N N . ALA A 1 94 ? -11.437 29.194 8.258 1.00 54.22 94 ALA A N 1
ATOM 742 C CA . ALA A 1 94 ? -12.459 28.201 7.932 1.00 54.22 94 ALA A CA 1
ATOM 743 C C . ALA A 1 94 ? -13.369 28.658 6.776 1.00 54.22 94 ALA A C 1
ATOM 745 O O . ALA A 1 94 ? -13.692 27.850 5.902 1.00 54.22 94 ALA A O 1
ATOM 746 N N . ILE A 1 95 ? -13.723 29.949 6.720 1.00 55.09 95 ILE A N 1
ATOM 747 C CA . ILE A 1 95 ? -14.443 30.557 5.588 1.00 55.09 95 ILE A CA 1
ATOM 748 C C . ILE A 1 95 ? -13.613 30.422 4.307 1.00 55.09 95 ILE A C 1
ATOM 750 O O . ILE A 1 95 ? -14.100 29.883 3.313 1.00 55.09 95 ILE A O 1
ATOM 754 N N . LEU A 1 96 ? -12.337 30.815 4.348 1.00 47.22 96 LEU A N 1
ATOM 755 C CA . LEU A 1 96 ? -11.438 30.773 3.191 1.00 47.22 96 LEU A CA 1
ATOM 756 C C . LEU A 1 96 ? -11.192 29.335 2.692 1.00 47.22 96 LEU A C 1
ATOM 758 O O . LEU A 1 96 ? -11.106 29.083 1.489 1.00 47.22 96 LEU A O 1
ATOM 762 N N . GLN A 1 97 ? -11.157 28.356 3.601 1.00 52.16 97 GLN A N 1
ATOM 763 C CA . GLN A 1 97 ? -11.051 26.937 3.254 1.00 52.16 97 GLN A CA 1
ATOM 764 C C . GLN A 1 97 ? -12.348 26.365 2.650 1.00 52.16 97 GLN A C 1
ATOM 766 O O . GLN A 1 97 ? -12.280 25.495 1.778 1.00 52.16 97 GLN A O 1
ATOM 771 N N . ASN A 1 98 ? -13.518 26.870 3.052 1.00 51.34 98 ASN A N 1
ATOM 772 C CA . ASN A 1 98 ? -14.801 26.533 2.430 1.00 51.34 98 ASN A CA 1
ATOM 773 C C . ASN A 1 98 ? -14.906 27.129 1.011 1.00 51.34 98 ASN A C 1
ATOM 775 O O . ASN A 1 98 ? -15.271 26.428 0.070 1.00 51.34 98 ASN A O 1
ATOM 779 N N . GLU A 1 99 ? -14.486 28.383 0.820 1.00 50.22 99 GLU A N 1
ATOM 780 C CA . GLU A 1 99 ? -14.417 29.024 -0.503 1.00 50.22 99 GLU A CA 1
ATOM 781 C C . GLU A 1 99 ? -13.438 28.298 -1.444 1.00 50.22 99 GLU A C 1
ATOM 783 O O . GLU A 1 99 ? -13.781 28.030 -2.596 1.00 50.22 99 GLU A O 1
ATOM 788 N N . LYS A 1 100 ? -12.273 27.857 -0.942 1.00 49.72 100 LYS A N 1
ATOM 789 C CA . LYS A 1 100 ? -11.323 27.002 -1.685 1.00 49.72 100 LYS A CA 1
ATOM 790 C C . LYS A 1 100 ? -11.949 25.663 -2.104 1.00 49.72 100 LYS A C 1
ATOM 792 O O . LYS A 1 100 ? -11.672 25.177 -3.199 1.00 49.72 100 LYS A O 1
ATOM 797 N N . SER A 1 101 ? -12.828 25.091 -1.274 1.00 53.16 101 SER A N 1
ATOM 798 C CA . SER A 1 101 ? -13.601 23.892 -1.627 1.00 53.16 101 SER A CA 1
ATOM 799 C C . SER A 1 101 ? -14.634 24.170 -2.723 1.00 53.16 101 SER A C 1
ATOM 801 O O . SER A 1 101 ? -14.761 23.363 -3.641 1.00 53.16 101 SER A O 1
ATOM 803 N N . MET A 1 102 ? -15.344 25.304 -2.669 1.00 48.34 102 MET A N 1
ATOM 804 C CA . MET A 1 102 ? -16.312 25.681 -3.709 1.00 48.34 102 MET A CA 1
ATOM 805 C C . MET A 1 102 ? -15.638 25.979 -5.055 1.00 48.34 102 MET A C 1
ATOM 807 O O . MET A 1 102 ? -16.155 25.560 -6.087 1.00 48.34 102 MET A O 1
ATOM 811 N N . LEU A 1 103 ? -14.472 26.636 -5.055 1.00 45.09 103 LEU A N 1
ATOM 812 C CA . LEU A 1 103 ? -13.671 26.877 -6.263 1.00 45.09 103 LEU A CA 1
ATOM 813 C C . LEU A 1 103 ? -13.156 25.572 -6.886 1.00 45.09 103 LEU A C 1
ATOM 815 O O . LEU A 1 103 ? -13.228 25.404 -8.103 1.00 45.09 103 LEU A O 1
ATOM 819 N N . GLN A 1 104 ? -12.690 24.617 -6.072 1.00 49.12 104 GLN A N 1
ATOM 820 C CA . GLN A 1 104 ? -12.312 23.295 -6.579 1.00 49.12 104 GLN A CA 1
ATOM 821 C C . GLN A 1 104 ? -13.521 22.555 -7.168 1.00 49.12 104 GLN A C 1
ATOM 823 O O . GLN A 1 104 ? -13.413 21.974 -8.242 1.00 49.12 104 GLN A O 1
ATOM 828 N N . GLU A 1 105 ? -14.690 22.621 -6.525 1.00 49.72 105 GLU A N 1
ATOM 829 C CA . GLU A 1 105 ? -15.902 21.986 -7.049 1.00 49.72 105 GLU A CA 1
ATOM 830 C C . GLU A 1 105 ? -16.398 22.659 -8.345 1.00 49.72 105 GLU A C 1
ATOM 832 O O . GLU A 1 105 ? -16.833 21.978 -9.272 1.00 49.72 105 GLU A O 1
ATOM 837 N N . ALA A 1 106 ? -16.297 23.988 -8.458 1.00 45.06 106 ALA A N 1
ATOM 838 C CA . ALA A 1 106 ? -16.595 24.721 -9.689 1.00 45.06 106 ALA A CA 1
ATOM 839 C C . ALA A 1 106 ? -15.651 24.317 -10.836 1.00 45.06 106 ALA A C 1
ATOM 841 O O . ALA A 1 106 ? -16.110 24.073 -11.956 1.00 45.06 106 ALA A O 1
ATOM 842 N N . ARG A 1 107 ? -14.354 24.159 -10.542 1.00 47.97 107 ARG A N 1
ATOM 843 C CA . ARG A 1 107 ? -13.349 23.647 -11.481 1.00 47.97 107 ARG A CA 1
ATOM 844 C C . ARG A 1 107 ? -13.650 22.217 -11.927 1.00 47.97 107 ARG A C 1
ATOM 846 O O . ARG A 1 107 ? -13.652 21.957 -13.127 1.00 47.97 107 ARG A O 1
ATOM 853 N N . ASP A 1 108 ? -13.944 21.313 -10.996 1.00 55.09 108 ASP A N 1
ATOM 854 C CA . ASP A 1 108 ? -14.247 19.911 -11.303 1.00 55.09 108 ASP A CA 1
ATOM 855 C C . ASP A 1 108 ? -15.491 19.804 -12.209 1.00 55.09 108 ASP A C 1
ATOM 857 O O . ASP A 1 108 ? -15.485 19.065 -13.195 1.00 55.09 108 ASP A O 1
ATOM 861 N N . ARG A 1 109 ? -16.528 20.622 -11.956 1.00 48.41 109 ARG A N 1
ATOM 862 C CA . ARG A 1 109 ? -17.711 20.742 -12.833 1.00 48.41 109 ARG A CA 1
ATOM 863 C C . ARG A 1 109 ? -17.361 21.283 -14.227 1.00 48.41 109 ARG A C 1
ATOM 865 O O . ARG A 1 109 ? -17.939 20.826 -15.211 1.00 48.41 109 ARG A O 1
ATOM 872 N N . ALA A 1 110 ? -16.438 22.242 -14.337 1.00 45.75 110 ALA A N 1
ATOM 873 C CA . ALA A 1 110 ? -15.996 22.787 -15.624 1.00 45.75 110 ALA A CA 1
ATOM 874 C C . ALA A 1 110 ? -15.163 21.772 -16.433 1.00 45.75 110 ALA A C 1
ATOM 876 O O . ALA A 1 110 ? -15.341 21.648 -17.648 1.00 45.75 110 ALA A O 1
ATOM 877 N N . GLU A 1 111 ? -14.295 20.999 -15.770 1.00 51.03 111 GLU A N 1
ATOM 878 C CA . GLU A 1 111 ? -13.559 19.890 -16.389 1.00 51.03 111 GLU A CA 1
ATOM 879 C C . GLU A 1 111 ? -14.515 18.758 -16.828 1.00 51.03 111 GLU A C 1
ATOM 881 O O . GLU A 1 111 ? -14.373 18.230 -17.935 1.00 51.03 111 GLU A O 1
ATOM 886 N N . GLU A 1 112 ? -15.551 18.439 -16.040 1.00 51.94 112 GLU A N 1
ATOM 887 C CA . GLU A 1 112 ? -16.581 17.459 -16.419 1.00 51.94 112 GLU A CA 1
ATOM 888 C C . GLU A 1 112 ? -17.451 17.938 -17.596 1.00 51.94 112 GLU A C 1
ATOM 890 O O . GLU A 1 112 ? -17.694 17.164 -18.526 1.00 51.94 112 GLU A O 1
ATOM 895 N N . ALA A 1 113 ? -17.845 19.217 -17.626 1.00 47.28 113 ALA A N 1
ATOM 896 C CA . ALA A 1 113 ? -18.565 19.816 -18.754 1.00 47.28 113 ALA A CA 1
ATOM 897 C C . ALA A 1 113 ? -17.737 19.768 -20.052 1.00 47.28 113 ALA A C 1
ATOM 899 O O . ALA A 1 113 ? -18.235 19.324 -21.089 1.00 47.28 113 ALA A O 1
ATOM 900 N N . ARG A 1 114 ? -16.441 20.114 -19.991 1.00 51.44 114 ARG A N 1
ATOM 901 C CA . ARG A 1 114 ? -15.505 19.961 -21.121 1.00 51.44 114 ARG A CA 1
ATOM 902 C C . ARG A 1 114 ? -15.371 18.496 -21.560 1.00 51.44 114 ARG A C 1
ATOM 904 O O . ARG A 1 114 ? -15.338 18.213 -22.757 1.00 51.44 114 ARG A O 1
ATOM 911 N N . ALA A 1 115 ? -15.349 17.547 -20.623 1.00 54.25 115 ALA A N 1
ATOM 912 C CA . ALA A 1 115 ? -15.291 16.116 -20.930 1.00 54.25 115 ALA A CA 1
ATOM 913 C C . ALA A 1 115 ? -16.603 15.548 -21.509 1.00 54.25 115 ALA A C 1
ATOM 915 O O . ALA A 1 115 ? -16.563 14.540 -22.221 1.00 54.25 115 ALA A O 1
ATOM 916 N N . ALA A 1 116 ? -17.758 16.146 -21.205 1.00 52.94 116 ALA A N 1
ATOM 917 C CA . ALA A 1 116 ? -19.039 15.820 -21.832 1.00 52.94 116 ALA A CA 1
ATOM 918 C C . ALA A 1 116 ? -19.098 16.363 -23.270 1.00 52.94 116 ALA A C 1
ATOM 920 O O . ALA A 1 116 ? -19.364 15.603 -24.199 1.00 52.94 116 ALA A O 1
ATOM 921 N N . LEU A 1 117 ? -18.712 17.626 -23.463 1.00 53.91 117 LEU A N 1
ATOM 922 C CA . LEU A 1 117 ? -18.626 18.301 -24.761 1.00 53.91 117 LEU A CA 1
ATOM 923 C C . LEU A 1 117 ? -17.695 17.572 -25.750 1.00 53.91 117 LEU A C 1
ATOM 925 O O . LEU A 1 117 ? -18.025 17.401 -26.921 1.00 53.91 117 LEU A O 1
ATOM 929 N N . GLN A 1 118 ? -16.555 17.055 -25.276 1.00 53.88 118 GLN A N 1
ATOM 930 C CA . GLN A 1 118 ? -15.653 16.223 -26.088 1.00 53.88 118 GLN A CA 1
ATOM 931 C C . GLN A 1 118 ? -16.270 14.869 -26.486 1.00 53.88 118 GLN A C 1
ATOM 933 O O . GLN A 1 118 ? -16.014 14.384 -27.588 1.00 53.88 118 GLN A O 1
ATOM 938 N N . ARG A 1 119 ? -17.104 14.260 -25.628 1.00 62.22 119 ARG A N 1
ATOM 939 C CA . ARG A 1 119 ? -17.855 13.037 -25.976 1.00 62.22 119 ARG A CA 1
ATOM 940 C C . ARG A 1 119 ? -18.944 13.326 -27.003 1.00 62.22 119 ARG A C 1
ATOM 942 O O . ARG A 1 119 ? -19.125 12.537 -27.921 1.00 62.22 119 ARG A O 1
ATOM 949 N N . GLU A 1 120 ? -19.632 14.456 -26.884 1.00 58.19 120 GLU A N 1
ATOM 950 C CA . GLU A 1 120 ? -20.642 14.876 -27.856 1.00 58.19 120 GLU A CA 1
ATOM 951 C C . GLU A 1 120 ? -20.016 15.185 -29.223 1.00 58.19 120 GLU A C 1
ATOM 953 O O . GLU A 1 120 ? -20.496 14.680 -30.235 1.00 58.19 120 GLU A O 1
ATOM 958 N N . LYS A 1 121 ? -18.867 15.875 -29.256 1.00 57.88 121 LYS A N 1
ATOM 959 C CA . LYS A 1 121 ? -18.070 16.074 -30.480 1.00 57.88 121 LYS A CA 1
ATOM 960 C C . LYS A 1 121 ? -17.638 14.748 -31.120 1.00 57.88 121 LYS A C 1
ATOM 962 O O . LYS A 1 121 ? -17.705 14.620 -32.338 1.00 57.88 121 LYS A O 1
ATOM 967 N N . ALA A 1 122 ? -17.233 13.756 -30.321 1.00 62.06 122 ALA A N 1
ATOM 968 C CA . ALA A 1 122 ? -16.889 12.424 -30.823 1.00 62.06 122 ALA A CA 1
ATOM 969 C C . ALA A 1 122 ? -18.111 11.674 -31.390 1.00 62.06 122 ALA A C 1
ATOM 971 O O . ALA A 1 122 ? -18.028 11.125 -32.485 1.00 62.06 122 ALA A O 1
ATOM 972 N N . ASN A 1 123 ? -19.253 11.711 -30.698 1.00 61.41 123 ASN A N 1
ATOM 973 C CA . ASN A 1 123 ? -20.498 11.094 -31.166 1.00 61.41 123 ASN A CA 1
ATOM 974 C C . ASN A 1 123 ? -21.030 11.764 -32.445 1.00 61.41 123 ASN A C 1
ATOM 976 O O . ASN A 1 123 ? -21.532 11.077 -33.329 1.00 61.41 123 ASN A O 1
ATOM 980 N N . LEU A 1 124 ? -20.922 13.094 -32.559 1.00 55.28 124 LEU A N 1
ATOM 981 C CA . LEU A 1 124 ? -21.300 13.840 -33.762 1.00 55.28 124 LEU A CA 1
ATOM 982 C C . LEU A 1 124 ? -20.364 13.542 -34.936 1.00 55.28 124 LEU A C 1
ATOM 984 O O . LEU A 1 124 ? -20.846 13.424 -36.058 1.00 55.28 124 LEU A O 1
ATOM 988 N N . GLN A 1 125 ? -19.062 13.358 -34.688 1.00 60.16 125 GLN A N 1
ATOM 989 C CA . GLN A 1 125 ? -18.129 12.884 -35.712 1.00 60.16 125 GLN A CA 1
ATOM 990 C C . GLN A 1 125 ? -18.498 11.468 -36.179 1.00 60.16 125 GLN A C 1
ATOM 992 O O . GLN A 1 125 ? -18.600 11.243 -37.376 1.00 60.16 125 GLN A O 1
ATOM 997 N N . GLU A 1 126 ? -18.806 10.544 -35.264 1.00 64.00 126 GLU A N 1
ATOM 998 C CA . GLU A 1 126 ? -19.263 9.193 -35.625 1.00 64.00 126 GLU A CA 1
ATOM 999 C C . GLU A 1 126 ? -20.579 9.227 -36.435 1.00 64.00 126 GLU A C 1
ATOM 1001 O O . GLU A 1 126 ? -20.741 8.485 -37.401 1.00 64.00 126 GLU A O 1
ATOM 1006 N N . LEU A 1 127 ? -21.503 10.136 -36.103 1.00 60.66 127 LEU A N 1
ATOM 1007 C CA . LEU A 1 127 ? -22.740 10.372 -36.862 1.00 60.66 127 LEU A CA 1
ATOM 1008 C C . LEU A 1 127 ? -22.488 10.988 -38.249 1.00 60.66 127 LEU A C 1
ATOM 1010 O O . LEU A 1 127 ? -23.204 10.663 -39.198 1.00 60.66 127 LEU A O 1
ATOM 1014 N N . LEU A 1 128 ? -21.483 11.858 -38.378 1.00 56.53 128 LEU A N 1
ATOM 1015 C CA . LEU A 1 128 ? -21.041 12.447 -39.644 1.00 56.53 128 LEU A CA 1
ATOM 1016 C C . LEU A 1 128 ? -20.389 11.384 -40.543 1.00 56.53 128 LEU A C 1
ATOM 1018 O O . LEU A 1 128 ? -20.708 11.305 -41.730 1.00 56.53 128 LEU A O 1
ATOM 1022 N N . ASP A 1 129 ? -19.553 10.521 -39.967 1.00 62.25 129 ASP A N 1
ATOM 1023 C CA . ASP A 1 129 ? -18.906 9.391 -40.642 1.00 62.25 129 ASP A CA 1
ATOM 1024 C C . ASP A 1 129 ? -19.949 8.338 -41.083 1.00 62.25 129 ASP A C 1
ATOM 1026 O O . ASP A 1 129 ? -19.867 7.781 -42.177 1.00 62.25 129 ASP A O 1
ATOM 1030 N N . GLN A 1 130 ? -20.997 8.109 -40.279 1.00 59.69 130 GLN A N 1
ATOM 1031 C CA . GLN A 1 130 ? -22.128 7.246 -40.651 1.00 59.69 130 GLN A CA 1
ATOM 1032 C C . GLN A 1 130 ? -23.016 7.859 -41.747 1.00 59.69 130 GLN A C 1
ATOM 1034 O O . GLN A 1 130 ? -23.491 7.129 -42.618 1.00 59.69 130 GLN A O 1
ATOM 1039 N N . LYS A 1 131 ? -23.249 9.181 -41.740 1.00 53.62 131 LYS A N 1
ATOM 1040 C CA . LYS A 1 131 ? -24.084 9.857 -42.752 1.00 53.62 131 LYS A CA 1
ATOM 1041 C C . LYS A 1 131 ? -23.363 10.173 -44.058 1.00 53.62 131 LYS A C 1
ATOM 1043 O O . LYS A 1 131 ? -24.018 10.198 -45.094 1.00 53.62 131 LYS A O 1
ATOM 1048 N N . THR A 1 132 ? -22.045 10.357 -44.066 1.00 54.03 132 THR A N 1
ATOM 1049 C CA . THR A 1 132 ? -21.276 10.509 -45.320 1.00 54.03 132 THR A CA 1
ATOM 1050 C C . THR A 1 132 ? -21.302 9.243 -46.187 1.00 54.03 132 THR A C 1
ATOM 1052 O O . THR A 1 132 ? -21.069 9.324 -47.392 1.00 54.03 132 THR A O 1
ATOM 1055 N N . ALA A 1 133 ? -21.700 8.093 -45.628 1.00 54.69 133 ALA A N 1
ATOM 1056 C CA . ALA A 1 133 ? -22.039 6.885 -46.382 1.00 54.69 133 ALA A CA 1
ATOM 1057 C C . ALA A 1 133 ? -23.422 6.931 -47.082 1.00 54.69 133 ALA A C 1
ATOM 1059 O O . ALA A 1 133 ? -23.739 6.027 -47.857 1.00 54.69 133 ALA A O 1
ATOM 1060 N N . SER A 1 134 ? -24.255 7.954 -46.841 1.00 53.34 134 SER A N 1
ATOM 1061 C CA . SER A 1 134 ? -25.619 8.071 -47.377 1.00 53.34 134 SER A CA 1
ATOM 1062 C C . SER A 1 134 ? -25.936 9.472 -47.924 1.00 53.34 134 SER A C 1
ATOM 1064 O O . SER A 1 134 ? -26.230 10.380 -47.158 1.00 53.34 134 SER A O 1
ATOM 1066 N N . SER A 1 135 ? -26.004 9.594 -49.257 1.00 61.69 135 SER A N 1
ATOM 1067 C CA . SER A 1 135 ? -26.466 10.777 -50.016 1.00 61.69 135 SER A CA 1
ATOM 1068 C C . SER A 1 135 ? -25.616 12.057 -49.916 1.00 61.69 135 SER A C 1
ATOM 1070 O O . SER A 1 135 ? -25.391 12.624 -48.852 1.00 61.69 135 SER A O 1
ATOM 1072 N N . ALA A 1 136 ? -25.229 12.601 -51.074 1.00 53.25 136 ALA A N 1
ATOM 1073 C CA . ALA A 1 136 ? -24.452 13.842 -51.161 1.00 53.25 136 ALA A CA 1
ATOM 1074 C C . ALA A 1 136 ? -25.211 15.099 -50.679 1.00 53.25 136 ALA A C 1
ATOM 1076 O O . ALA A 1 136 ? -24.578 16.078 -50.299 1.00 53.25 136 ALA A O 1
ATOM 1077 N N . ALA A 1 137 ? -26.550 15.078 -50.666 1.00 51.38 137 ALA A N 1
ATOM 1078 C CA . ALA A 1 137 ? -27.366 16.227 -50.255 1.00 51.38 137 ALA A CA 1
ATOM 1079 C C . ALA A 1 137 ? -27.440 16.423 -48.727 1.00 51.38 137 ALA A C 1
ATOM 1081 O O . ALA A 1 137 ? -27.743 17.520 -48.263 1.00 51.38 137 ALA A O 1
ATOM 1082 N N . ASP A 1 138 ? -27.160 15.381 -47.936 1.00 52.62 138 ASP A N 1
ATOM 1083 C CA . ASP A 1 138 ? -27.134 15.485 -46.472 1.00 52.62 138 ASP A CA 1
ATOM 1084 C C . ASP A 1 138 ? -25.798 16.051 -45.953 1.00 52.62 138 ASP A C 1
ATOM 1086 O O . ASP A 1 138 ? -25.755 16.618 -44.862 1.00 52.62 138 ASP A O 1
ATOM 1090 N N . VAL A 1 139 ? -24.721 15.961 -46.746 1.00 55.91 139 VAL A N 1
ATOM 1091 C CA . VAL A 1 139 ? -23.376 16.444 -46.383 1.00 55.91 139 VAL A CA 1
ATOM 1092 C C . VAL A 1 139 ? -23.323 17.973 -46.317 1.00 55.91 139 VAL A C 1
ATOM 1094 O O . VAL A 1 139 ? -22.873 18.517 -45.314 1.00 55.91 139 VAL A O 1
ATOM 1097 N N . GLU A 1 140 ? -23.855 18.674 -47.323 1.00 60.19 140 GLU A N 1
ATOM 1098 C CA . GLU A 1 140 ? -23.866 20.150 -47.373 1.00 60.19 140 GLU A CA 1
ATOM 1099 C C . GLU A 1 140 ? -24.657 20.761 -46.197 1.00 60.19 140 GLU A C 1
ATOM 1101 O O . GLU A 1 140 ? -24.274 21.782 -45.624 1.00 60.19 140 GLU A O 1
ATOM 1106 N N . ARG A 1 141 ? -25.727 20.082 -45.761 1.00 60.56 141 ARG A N 1
ATOM 1107 C CA . ARG A 1 141 ? -26.510 20.482 -44.584 1.00 60.56 141 ARG A CA 1
ATOM 1108 C C . ARG A 1 141 ? -25.754 20.253 -43.271 1.00 60.56 141 ARG A C 1
ATOM 1110 O O . ARG A 1 141 ? -25.848 21.079 -42.370 1.00 60.56 141 ARG A O 1
ATOM 1117 N N . LEU A 1 142 ? -24.981 19.170 -43.176 1.00 54.28 142 LEU A N 1
ATOM 1118 C CA . LEU A 1 142 ? -24.159 18.865 -42.002 1.00 54.28 142 LEU A CA 1
ATOM 1119 C C . LEU A 1 142 ? -22.918 19.762 -41.891 1.00 54.28 142 LEU A C 1
ATOM 1121 O O . LEU A 1 142 ? -22.488 20.040 -40.775 1.00 54.28 142 LEU A O 1
ATOM 1125 N N . GLU A 1 143 ? -22.359 20.255 -42.999 1.00 63.62 143 GLU A N 1
ATOM 1126 C CA . GLU A 1 143 ? -21.297 21.270 -42.949 1.00 63.62 143 GLU A CA 1
ATOM 1127 C C . GLU A 1 143 ? -21.817 22.620 -42.434 1.00 63.62 143 GLU A C 1
ATOM 1129 O O . GLU A 1 143 ? -21.143 23.261 -41.624 1.00 63.62 143 GLU A O 1
ATOM 1134 N N . ALA A 1 144 ? -23.038 23.016 -42.812 1.00 65.88 144 ALA A N 1
ATOM 1135 C CA . ALA A 1 144 ? -23.700 24.191 -42.245 1.00 65.88 144 ALA A CA 1
ATOM 1136 C C . ALA A 1 144 ? -23.966 24.032 -40.733 1.00 65.88 144 ALA A C 1
ATOM 1138 O O . ALA A 1 144 ? -23.614 24.920 -39.952 1.00 65.88 144 ALA A O 1
ATOM 1139 N N . ASP A 1 145 ? -24.499 22.879 -40.307 1.00 61.56 145 ASP A N 1
ATOM 1140 C CA . ASP A 1 145 ? -24.710 22.572 -38.886 1.00 61.56 145 ASP A CA 1
ATOM 1141 C C . ASP A 1 145 ? -23.371 22.542 -38.111 1.00 61.56 145 ASP A C 1
ATOM 1143 O O . ASP A 1 145 ? -23.288 23.081 -37.006 1.00 61.56 145 ASP A O 1
ATOM 1147 N N . LYS A 1 146 ? -22.290 21.991 -38.694 1.00 62.66 146 LYS A N 1
ATOM 1148 C CA . LYS A 1 146 ? -20.928 21.989 -38.115 1.00 62.66 146 LYS A CA 1
ATOM 1149 C C . LYS A 1 146 ? -20.385 23.409 -37.933 1.00 62.66 146 LYS A C 1
ATOM 1151 O O . LYS A 1 146 ? -19.829 23.705 -36.877 1.00 62.66 146 LYS A O 1
ATOM 1156 N N . ALA A 1 147 ? -20.547 24.286 -38.926 1.00 67.31 147 ALA A N 1
ATOM 1157 C CA . ALA A 1 147 ? -20.112 25.680 -38.836 1.00 67.31 147 ALA A CA 1
ATOM 1158 C C . ALA A 1 147 ? -20.869 26.442 -37.733 1.00 67.31 147 ALA A C 1
ATOM 1160 O O . ALA A 1 147 ? -20.255 27.156 -36.938 1.00 67.31 147 ALA A O 1
ATOM 1161 N N . GLN A 1 148 ? -22.186 26.230 -37.628 1.00 65.75 148 GLN A N 1
ATOM 1162 C CA . GLN A 1 148 ? -22.999 26.810 -36.560 1.00 65.75 148 GLN A CA 1
ATOM 1163 C C . GLN A 1 148 ? -22.602 26.272 -35.173 1.00 65.75 148 GLN A C 1
ATOM 1165 O O . GLN A 1 148 ? -22.545 27.044 -34.214 1.00 65.75 148 GLN A O 1
ATOM 1170 N N . LEU A 1 149 ? -22.276 24.977 -35.058 1.00 56.50 149 LEU A N 1
ATOM 1171 C CA . LEU A 1 149 ? -21.820 24.384 -33.798 1.00 56.50 149 LEU A CA 1
ATOM 1172 C C . LEU A 1 149 ? -20.438 24.900 -33.368 1.00 56.50 149 LEU A C 1
ATOM 1174 O O . LEU A 1 149 ? -20.237 25.130 -32.180 1.00 56.50 149 LEU A O 1
ATOM 1178 N N . SER A 1 150 ? -19.503 25.109 -34.305 1.00 63.44 150 SER A N 1
ATOM 1179 C CA . SER A 1 150 ? -18.197 25.719 -34.003 1.00 63.44 150 SER A CA 1
ATOM 1180 C C . SER A 1 150 ? -18.338 27.154 -33.492 1.00 63.44 150 SER A C 1
ATOM 1182 O O . SER A 1 150 ? -17.722 27.484 -32.485 1.00 63.44 150 SER A O 1
ATOM 1184 N N . SER A 1 151 ? -19.201 27.975 -34.105 1.00 72.00 151 SER A N 1
ATOM 1185 C CA . SER A 1 151 ? -19.482 29.337 -33.618 1.00 72.00 151 SER A CA 1
ATOM 1186 C C . SER A 1 151 ? -20.039 29.328 -32.188 1.00 72.00 151 SER A C 1
ATOM 1188 O O . SER A 1 151 ? -19.566 30.071 -31.335 1.00 72.00 151 SER A O 1
ATOM 1190 N N . LEU A 1 152 ? -20.991 28.433 -31.897 1.00 61.03 152 LEU A N 1
ATOM 1191 C CA . LEU A 1 152 ? -21.521 28.235 -30.541 1.00 61.03 152 LEU A CA 1
ATOM 1192 C C . LEU A 1 152 ? -20.451 27.754 -29.546 1.00 61.03 152 LEU A C 1
ATOM 1194 O O . LEU A 1 152 ? -20.525 28.075 -28.361 1.00 61.03 152 LEU A O 1
ATOM 1198 N N . LEU A 1 153 ? -19.463 26.986 -30.010 1.00 55.34 153 LEU A N 1
ATOM 1199 C CA . LEU A 1 153 ? -18.346 26.513 -29.194 1.00 55.34 153 LEU A CA 1
ATOM 1200 C C . LEU A 1 153 ? -17.405 27.659 -28.801 1.00 55.34 153 LEU A C 1
ATOM 1202 O O . LEU A 1 153 ? -16.971 27.722 -27.652 1.00 55.34 153 LEU A O 1
ATOM 1206 N N . GLU A 1 154 ? -17.110 28.553 -29.746 1.00 68.00 154 GLU A N 1
ATOM 1207 C CA . GLU A 1 154 ? -16.293 29.753 -29.535 1.00 68.00 154 GLU A CA 1
ATOM 1208 C C . GLU A 1 154 ? -16.989 30.731 -28.575 1.00 68.00 154 GLU A C 1
ATOM 1210 O O . GLU A 1 154 ? -16.365 31.171 -27.609 1.00 68.00 154 GLU A O 1
ATOM 1215 N N . ASP A 1 155 ? -18.295 30.969 -28.746 1.00 66.50 155 ASP A N 1
ATOM 1216 C CA . ASP A 1 155 ? -19.101 31.799 -27.838 1.00 66.50 155 ASP A CA 1
ATOM 1217 C C . ASP A 1 155 ? -19.121 31.242 -26.398 1.00 66.50 155 ASP A C 1
ATOM 1219 O O . ASP A 1 155 ? -18.953 31.983 -25.426 1.00 66.50 155 ASP A O 1
ATOM 1223 N N . VAL A 1 156 ? -19.296 29.922 -26.237 1.00 57.38 156 VAL A N 1
ATOM 1224 C CA . VAL A 1 156 ? -19.288 29.263 -24.916 1.00 57.38 156 VAL A CA 1
ATOM 1225 C C . VAL A 1 156 ? -17.898 29.291 -24.279 1.00 57.38 156 VAL A C 1
ATOM 1227 O O . VAL A 1 156 ? -17.790 29.515 -23.072 1.00 57.38 156 VAL A O 1
ATOM 1230 N N . GLN A 1 157 ? -16.834 29.093 -25.060 1.00 58.31 157 GLN A N 1
ATOM 1231 C CA . GLN A 1 157 ? -15.462 29.161 -24.555 1.00 58.31 157 GLN A CA 1
ATOM 1232 C C . GLN A 1 157 ? -15.110 30.592 -24.113 1.00 58.31 157 GLN A C 1
ATOM 1234 O O . GLN A 1 157 ? -14.593 30.761 -23.010 1.00 58.31 157 GLN A O 1
ATOM 1239 N N . ALA A 1 158 ? -15.489 31.616 -24.886 1.00 65.56 158 ALA A N 1
ATOM 1240 C CA . ALA A 1 158 ? -15.307 33.021 -24.517 1.00 65.56 158 ALA A CA 1
ATOM 1241 C C . ALA A 1 158 ? -16.077 33.408 -23.236 1.00 65.56 158 ALA A C 1
ATOM 1243 O O . ALA A 1 158 ? -15.538 34.100 -22.373 1.00 65.56 158 ALA A O 1
ATOM 1244 N N . GLU A 1 159 ? -17.313 32.929 -23.062 1.00 63.19 159 GLU A N 1
ATOM 1245 C CA . GLU A 1 159 ? -18.105 33.159 -21.843 1.00 63.19 159 GLU A CA 1
ATOM 1246 C C . GLU A 1 159 ? -17.543 32.411 -20.616 1.00 63.19 159 GLU A C 1
ATOM 1248 O O . GLU A 1 159 ? -17.633 32.909 -19.489 1.00 63.19 159 GLU A O 1
ATOM 1253 N N . CYS A 1 160 ? -16.939 31.234 -20.810 1.00 52.75 160 CYS A N 1
ATOM 1254 C CA . CYS A 1 160 ? -16.199 30.531 -19.761 1.00 52.75 160 CYS A CA 1
ATOM 1255 C C . CYS A 1 160 ? -14.936 31.292 -19.342 1.00 52.75 160 CYS A C 1
ATOM 1257 O O . CYS A 1 160 ? -14.701 31.452 -18.143 1.00 52.75 160 CYS A O 1
ATOM 1259 N N . ASP A 1 161 ? -14.151 31.780 -20.302 1.00 60.62 161 ASP A N 1
ATOM 1260 C CA . ASP A 1 161 ? -12.904 32.493 -20.018 1.00 60.62 161 ASP A CA 1
ATOM 1261 C C . ASP A 1 161 ? -13.186 33.859 -19.360 1.00 60.62 161 ASP A C 1
ATOM 1263 O O . ASP A 1 161 ? -12.548 34.195 -18.362 1.00 60.62 161 ASP A O 1
ATOM 1267 N N . ARG A 1 162 ? -14.235 34.578 -19.798 1.00 72.25 162 ARG A N 1
ATOM 1268 C CA . ARG A 1 162 ? -14.719 35.814 -19.148 1.00 72.25 162 ARG A CA 1
ATOM 1269 C C . ARG A 1 162 ? -15.103 35.592 -17.681 1.00 72.25 162 ARG A C 1
ATOM 1271 O O . ARG A 1 162 ? -14.737 36.389 -16.822 1.00 72.25 162 ARG A O 1
ATOM 1278 N N . LYS A 1 163 ? -15.829 34.511 -17.372 1.00 61.59 163 LYS A N 1
ATOM 1279 C CA . LYS A 1 163 ? -16.211 34.179 -15.985 1.00 61.59 163 LYS A CA 1
ATOM 1280 C C . LYS A 1 163 ? -15.018 33.797 -15.119 1.00 61.59 163 LYS A C 1
ATOM 1282 O O . LYS A 1 163 ? -14.977 34.176 -13.952 1.00 61.59 163 LYS A O 1
ATOM 1287 N N . LEU A 1 164 ? -14.052 33.075 -15.686 1.00 60.62 164 LEU A N 1
ATOM 1288 C CA . LEU A 1 164 ? -12.817 32.729 -14.989 1.00 60.62 164 LEU A CA 1
ATOM 1289 C C . LEU A 1 164 ? -11.993 33.985 -14.667 1.00 60.62 164 LEU A C 1
ATOM 1291 O O . LEU A 1 164 ? -11.455 34.094 -13.565 1.00 60.62 164 LEU A O 1
ATOM 1295 N N . GLU A 1 165 ? -11.933 34.953 -15.585 1.00 67.38 165 GLU A N 1
ATOM 1296 C CA . GLU A 1 165 ? -11.280 36.246 -15.361 1.00 67.38 165 GLU A CA 1
ATOM 1297 C C . GLU A 1 165 ? -12.005 37.073 -14.279 1.00 67.38 165 GLU A C 1
ATOM 1299 O O . GLU A 1 165 ? -11.354 37.585 -13.368 1.00 67.38 165 GLU A O 1
ATOM 1304 N N . GLU A 1 166 ? -13.344 37.120 -14.294 1.00 68.69 166 GLU A N 1
ATOM 1305 C CA . GLU A 1 166 ? -14.159 37.789 -13.263 1.00 68.69 166 GLU A CA 1
ATOM 1306 C C . GLU A 1 166 ? -13.969 37.179 -11.858 1.00 68.69 166 GLU A C 1
ATOM 1308 O O . GLU A 1 166 ? -13.748 37.918 -10.892 1.00 68.69 166 GLU A O 1
ATOM 1313 N N . GLU A 1 167 ? -13.983 35.846 -11.722 1.00 63.19 167 GLU A N 1
ATOM 1314 C CA . GLU A 1 167 ? -13.706 35.172 -10.441 1.00 63.19 167 GLU A CA 1
ATOM 1315 C C . GLU A 1 167 ? -12.255 35.375 -9.979 1.00 63.19 167 GLU A C 1
ATOM 1317 O O . GLU A 1 167 ? -12.010 35.604 -8.791 1.00 63.19 167 GLU A O 1
ATOM 1322 N N . THR A 1 168 ? -11.289 35.356 -10.902 1.00 59.62 168 THR A N 1
ATOM 1323 C CA . THR A 1 168 ? -9.868 35.592 -10.589 1.00 59.62 168 THR A CA 1
ATOM 1324 C C . THR A 1 168 ? -9.639 37.019 -10.088 1.00 59.62 168 THR A C 1
ATOM 1326 O O . THR A 1 168 ? -8.940 37.224 -9.089 1.00 59.62 168 THR A O 1
ATOM 1329 N N . LEU A 1 169 ? -10.270 38.011 -10.725 1.00 69.75 169 LEU A N 1
ATOM 1330 C CA . LEU A 1 169 ? -10.189 39.417 -10.326 1.00 69.75 169 LEU A CA 1
ATOM 1331 C C . LEU A 1 169 ? -10.822 39.647 -8.943 1.00 69.75 169 LEU A C 1
ATOM 1333 O O . LEU A 1 169 ? -10.229 40.311 -8.090 1.00 69.75 169 LEU A O 1
ATOM 1337 N N . HIS A 1 170 ? -11.995 39.056 -8.691 1.00 68.50 170 HIS A N 1
ATOM 1338 C CA . HIS A 1 170 ? -12.688 39.140 -7.404 1.00 68.50 170 HIS A CA 1
ATOM 1339 C C . HIS A 1 170 ? -11.888 38.486 -6.263 1.00 68.50 170 HIS A C 1
ATOM 1341 O O . HIS A 1 170 ? -11.703 39.101 -5.209 1.00 68.50 170 HIS A O 1
ATOM 1347 N N . THR A 1 171 ? -11.354 37.280 -6.478 1.00 57.41 171 THR A N 1
ATOM 1348 C CA . THR A 1 171 ? -10.519 36.582 -5.485 1.00 57.41 171 THR A CA 1
ATOM 1349 C C . THR A 1 171 ? -9.224 37.344 -5.205 1.00 57.41 171 THR A C 1
ATOM 1351 O O . THR A 1 171 ? -8.859 37.517 -4.042 1.00 57.41 171 THR A O 1
ATOM 1354 N N . THR A 1 172 ? -8.569 37.884 -6.240 1.00 61.12 172 THR A N 1
ATOM 1355 C CA . THR A 1 172 ? -7.371 38.727 -6.078 1.00 61.12 172 THR A CA 1
ATOM 1356 C C . THR A 1 172 ? -7.679 39.968 -5.236 1.00 61.12 172 THR A C 1
ATOM 1358 O O . THR A 1 172 ? -6.957 40.249 -4.282 1.00 61.12 172 THR A O 1
ATOM 1361 N N . SER A 1 173 ? -8.785 40.664 -5.523 1.00 69.69 173 SER A N 1
ATOM 1362 C CA . SER A 1 173 ? -9.216 41.852 -4.771 1.00 69.69 173 SER A CA 1
ATOM 1363 C C . SER A 1 173 ? -9.472 41.552 -3.286 1.00 69.69 173 SER A C 1
ATOM 1365 O O . SER A 1 173 ? -8.997 42.282 -2.414 1.00 69.69 173 SER A O 1
ATOM 1367 N N . ARG A 1 174 ? -10.137 40.428 -2.968 1.00 63.56 174 ARG A N 1
ATOM 1368 C CA . ARG A 1 174 ? -10.365 40.007 -1.571 1.00 63.56 174 ARG A CA 1
ATOM 1369 C C . ARG A 1 174 ? -9.070 39.643 -0.840 1.00 63.56 174 ARG A C 1
ATOM 1371 O O . ARG A 1 174 ? -8.933 39.996 0.327 1.00 63.56 174 ARG A O 1
ATOM 1378 N N . ILE A 1 175 ? -8.112 38.990 -1.503 1.00 56.81 175 ILE A N 1
ATOM 1379 C CA . ILE A 1 175 ? -6.796 38.688 -0.909 1.00 56.81 175 ILE A CA 1
ATOM 1380 C C . ILE A 1 175 ? -6.027 39.983 -0.604 1.00 56.81 175 ILE A C 1
ATOM 1382 O O . ILE A 1 175 ? -5.454 40.111 0.480 1.00 56.81 175 ILE A O 1
ATOM 1386 N N . THR A 1 176 ? -6.051 40.966 -1.512 1.00 67.12 176 THR A N 1
ATOM 1387 C CA . THR A 1 176 ? -5.462 42.292 -1.265 1.00 67.12 176 THR A CA 1
ATOM 1388 C C . THR A 1 176 ? -6.118 42.976 -0.066 1.00 67.12 176 THR A C 1
ATOM 1390 O O . THR A 1 176 ? -5.401 43.406 0.834 1.00 67.12 176 THR A O 1
ATOM 1393 N N . GLN A 1 177 ? -7.452 42.997 0.013 1.00 71.81 177 GLN A N 1
ATOM 1394 C CA . GLN A 1 177 ? -8.166 43.605 1.139 1.00 71.81 177 GLN A CA 1
ATOM 1395 C C . GLN A 1 177 ? -7.816 42.946 2.487 1.00 71.81 177 GLN A C 1
ATOM 1397 O O . GLN A 1 177 ? -7.489 43.652 3.437 1.00 71.81 177 GLN A O 1
ATOM 1402 N N . ILE A 1 178 ? -7.815 41.609 2.564 1.00 63.22 178 ILE A N 1
ATOM 1403 C CA . ILE A 1 178 ? -7.436 40.871 3.784 1.00 63.22 178 ILE A CA 1
ATOM 1404 C C . ILE A 1 178 ? -5.990 41.192 4.192 1.00 63.22 178 ILE A C 1
ATOM 1406 O O . ILE A 1 178 ? -5.699 41.339 5.378 1.00 63.22 178 ILE A O 1
ATOM 1410 N N . THR A 1 179 ? -5.089 41.337 3.215 1.00 61.78 179 THR A N 1
ATOM 1411 C CA . THR A 1 179 ? -3.689 41.709 3.467 1.00 61.78 179 THR A CA 1
ATOM 1412 C C . THR A 1 179 ? -3.589 43.117 4.058 1.00 61.78 179 THR A C 1
ATOM 1414 O O . THR A 1 179 ? -2.915 43.299 5.069 1.00 61.78 179 THR A O 1
ATOM 1417 N N . GLU A 1 180 ? -4.294 44.100 3.489 1.00 72.88 180 GLU A N 1
ATOM 1418 C CA . GLU A 1 180 ? -4.306 45.474 4.007 1.00 72.88 180 GLU A CA 1
ATOM 1419 C C . GLU A 1 180 ? -4.936 45.582 5.402 1.00 72.88 180 GLU A C 1
ATOM 1421 O O . GLU A 1 180 ? -4.403 46.278 6.266 1.00 72.88 180 GLU A O 1
ATOM 1426 N N . ASP A 1 181 ? -6.065 44.909 5.637 1.00 69.06 181 ASP A N 1
ATOM 1427 C CA . ASP A 1 181 ? -6.747 44.920 6.935 1.00 69.06 181 ASP A CA 1
ATOM 1428 C C . ASP A 1 181 ? -5.854 44.285 8.023 1.00 69.06 181 ASP A C 1
ATOM 1430 O O . ASP A 1 181 ? -5.766 44.806 9.140 1.00 69.06 181 ASP A O 1
ATOM 1434 N N . PHE A 1 182 ? -5.099 43.232 7.683 1.00 61.69 182 PHE A N 1
ATOM 1435 C CA . PHE A 1 182 ? -4.107 42.629 8.577 1.00 61.69 182 PHE A CA 1
ATOM 1436 C C . PHE A 1 182 ? -2.899 43.547 8.832 1.00 61.69 182 PHE A C 1
ATOM 1438 O O . PHE A 1 182 ? -2.485 43.704 9.981 1.00 61.69 182 PHE A O 1
ATOM 1445 N N . GLU A 1 183 ? -2.350 44.205 7.803 1.00 67.75 183 GLU A N 1
ATOM 1446 C CA . GLU A 1 183 ? -1.252 45.174 7.968 1.00 67.75 183 GLU A CA 1
ATOM 1447 C C . GLU A 1 183 ? -1.667 46.364 8.856 1.00 67.75 183 GLU A C 1
ATOM 1449 O O . GLU A 1 183 ? -0.892 46.785 9.721 1.00 67.75 183 GLU A O 1
ATOM 1454 N N . ARG A 1 184 ? -2.914 46.849 8.743 1.00 73.25 184 ARG A N 1
ATOM 1455 C CA . ARG A 1 184 ? -3.470 47.870 9.654 1.00 73.25 184 ARG A CA 1
ATOM 1456 C C . ARG A 1 184 ? -3.578 47.365 11.097 1.00 73.25 184 ARG A C 1
ATOM 1458 O O . ARG A 1 184 ? -3.237 48.109 12.016 1.00 73.25 184 ARG A O 1
ATOM 1465 N N . GLN A 1 185 ? -3.998 46.116 11.314 1.00 68.94 185 GLN A N 1
ATOM 1466 C CA . GLN A 1 185 ? -4.065 45.531 12.659 1.00 68.94 185 GLN A CA 1
ATOM 1467 C C . GLN A 1 185 ? -2.671 45.355 13.285 1.00 68.94 185 GLN A C 1
ATOM 1469 O O . GLN A 1 185 ? -2.498 45.609 14.478 1.00 68.94 185 GLN A O 1
ATOM 1474 N N . VAL A 1 186 ? -1.660 44.971 12.496 1.00 63.38 186 VAL A N 1
ATOM 1475 C CA . VAL A 1 186 ? -0.263 44.897 12.959 1.00 63.38 186 VAL A CA 1
ATOM 1476 C C . VAL A 1 186 ? 0.259 46.281 13.350 1.00 63.38 186 VAL A C 1
ATOM 1478 O O . VAL A 1 186 ? 0.847 46.414 14.422 1.00 63.38 186 VAL A O 1
ATOM 1481 N N . ALA A 1 187 ? -0.007 47.317 12.548 1.00 69.94 187 ALA A N 1
ATOM 1482 C CA . ALA A 1 187 ? 0.384 48.691 12.871 1.00 69.94 187 ALA A CA 1
ATOM 1483 C C . ALA A 1 187 ? -0.279 49.204 14.167 1.00 69.94 187 ALA A C 1
ATOM 1485 O O . ALA A 1 187 ? 0.404 49.760 15.027 1.00 69.94 187 ALA A O 1
ATOM 1486 N N . ALA A 1 188 ? -1.579 48.949 14.356 1.00 70.19 188 ALA A N 1
ATOM 1487 C CA . ALA A 1 188 ? -2.294 49.305 15.585 1.00 70.19 188 ALA A CA 1
ATOM 1488 C C . ALA A 1 188 ? -1.721 48.588 16.823 1.00 70.19 188 ALA A C 1
ATOM 1490 O O . ALA A 1 188 ? -1.523 49.205 17.872 1.00 70.19 188 ALA A O 1
ATOM 1491 N N . ASN A 1 189 ? -1.383 47.300 16.690 1.00 65.19 189 ASN A N 1
ATOM 1492 C CA . ASN A 1 189 ? -0.722 46.549 17.755 1.00 65.19 189 ASN A CA 1
ATOM 1493 C C . ASN A 1 189 ? 0.667 47.143 18.073 1.00 65.19 189 ASN A C 1
ATOM 1495 O O . ASN A 1 189 ? 0.999 47.307 19.243 1.00 65.19 189 ASN A O 1
ATOM 1499 N N . GLN A 1 190 ? 1.465 47.508 17.062 1.00 67.31 190 GLN A N 1
ATOM 1500 C CA . GLN A 1 190 ? 2.781 48.140 17.249 1.00 67.31 190 GLN A CA 1
ATOM 1501 C C . GLN A 1 190 ? 2.695 49.499 17.967 1.00 67.31 190 GLN A C 1
ATOM 1503 O O . GLN A 1 190 ? 3.536 49.792 18.818 1.00 67.31 190 GLN A O 1
ATOM 1508 N N . GLU A 1 191 ? 1.670 50.309 17.690 1.00 72.62 191 GLU A N 1
ATOM 1509 C CA . GLU A 1 191 ? 1.436 51.579 18.393 1.00 72.62 191 GLU A CA 1
ATOM 1510 C C . GLU A 1 191 ? 1.053 51.355 19.868 1.00 72.62 191 GLU A C 1
ATOM 1512 O O . GLU A 1 191 ? 1.629 51.977 20.766 1.00 72.62 191 GLU A O 1
ATOM 1517 N N . GLN A 1 192 ? 0.162 50.396 20.145 1.00 70.50 192 GLN A N 1
ATOM 1518 C CA . GLN A 1 192 ? -0.207 50.016 21.514 1.00 70.50 192 GLN A CA 1
ATOM 1519 C C . GLN A 1 192 ? 1.000 49.483 22.311 1.00 70.50 192 GLN A C 1
ATOM 1521 O O . GLN A 1 192 ? 1.161 49.789 23.495 1.00 70.50 192 GLN A O 1
ATOM 1526 N N . ILE A 1 193 ? 1.882 48.733 21.648 1.00 62.38 193 ILE A N 1
ATOM 1527 C CA . ILE A 1 193 ? 3.149 48.232 22.194 1.00 62.38 193 ILE A CA 1
ATOM 1528 C C . ILE A 1 193 ? 4.105 49.382 22.533 1.00 62.38 193 ILE A C 1
ATOM 1530 O O . ILE A 1 193 ? 4.659 49.414 23.634 1.00 62.38 193 ILE A O 1
ATOM 1534 N N . ALA A 1 194 ? 4.272 50.351 21.629 1.00 69.88 194 ALA A N 1
ATOM 1535 C CA . ALA A 1 194 ? 5.106 51.525 21.873 1.00 69.88 194 ALA A CA 1
ATOM 1536 C C . ALA A 1 194 ? 4.594 52.351 23.069 1.00 69.88 194 ALA A C 1
ATOM 1538 O O . ALA A 1 194 ? 5.398 52.820 23.878 1.00 69.88 194 ALA A O 1
ATOM 1539 N N . SER A 1 195 ? 3.269 52.465 23.228 1.00 75.94 195 SER A N 1
ATOM 1540 C CA . SER A 1 195 ? 2.652 53.124 24.387 1.00 75.94 195 SER A CA 1
ATOM 1541 C C . SER A 1 195 ? 2.952 52.387 25.697 1.00 75.94 195 SER A C 1
ATOM 1543 O O . SER A 1 195 ? 3.417 53.012 26.649 1.00 75.94 195 SER A O 1
ATOM 1545 N N . LEU A 1 196 ? 2.757 51.062 25.744 1.00 67.25 196 LEU A N 1
ATOM 1546 C CA . LEU A 1 196 ? 3.057 50.243 26.929 1.00 67.25 196 LEU A CA 1
ATOM 1547 C C . LEU A 1 196 ? 4.538 50.321 27.326 1.00 67.25 196 LEU A C 1
ATOM 1549 O O . LEU A 1 196 ? 4.862 50.421 28.508 1.00 67.25 196 LEU A O 1
ATOM 1553 N N . HIS A 1 197 ? 5.444 50.326 26.346 1.00 67.69 197 HIS A N 1
ATOM 1554 C CA . HIS A 1 197 ? 6.878 50.456 26.601 1.00 67.69 197 HIS A CA 1
ATOM 1555 C C . HIS A 1 197 ? 7.239 51.848 27.159 1.00 67.69 197 HIS A C 1
ATOM 1557 O O . HIS A 1 197 ? 8.079 51.958 28.054 1.00 67.69 197 HIS A O 1
ATOM 1563 N N . GLY A 1 198 ? 6.558 52.906 26.701 1.00 73.56 198 GLY A N 1
ATOM 1564 C CA . GLY A 1 198 ? 6.656 54.250 27.279 1.00 73.56 198 GLY A CA 1
ATOM 1565 C C . GLY A 1 198 ? 6.164 54.322 28.729 1.00 73.56 198 GLY A C 1
ATOM 1566 O O . GLY A 1 198 ? 6.835 54.918 29.575 1.00 73.56 198 GLY A O 1
ATOM 1567 N N . GLU A 1 199 ? 5.042 53.670 29.046 1.00 72.56 199 GLU A N 1
ATOM 1568 C CA . GLU A 1 199 ? 4.521 53.589 30.417 1.00 72.56 199 GLU A CA 1
ATOM 1569 C C . GLU A 1 199 ? 5.482 52.839 31.349 1.00 72.56 199 GLU A C 1
ATOM 1571 O O . GLU A 1 199 ? 5.861 53.386 32.387 1.00 72.56 199 GLU A O 1
ATOM 1576 N N . LEU A 1 200 ? 5.950 51.645 30.961 1.00 64.81 200 LEU A N 1
ATOM 1577 C CA . LEU A 1 200 ? 6.934 50.863 31.725 1.00 64.81 200 LEU A CA 1
ATOM 1578 C C . LEU A 1 200 ? 8.223 51.650 31.986 1.00 64.81 200 LEU A C 1
ATOM 1580 O O . LEU A 1 200 ? 8.736 51.646 33.106 1.00 64.81 200 LEU A O 1
ATOM 1584 N N . ARG A 1 201 ? 8.715 52.387 30.984 1.00 71.31 201 ARG A N 1
ATOM 1585 C CA . ARG A 1 201 ? 9.885 53.256 31.138 1.00 71.31 201 ARG A CA 1
ATOM 1586 C C . ARG A 1 201 ? 9.637 54.385 32.138 1.00 71.31 201 ARG A C 1
ATOM 1588 O O . ARG A 1 201 ? 10.480 54.620 32.998 1.00 71.31 201 ARG A O 1
ATOM 1595 N N . SER A 1 202 ? 8.469 55.030 32.090 1.00 72.81 202 SER A N 1
ATOM 1596 C CA . SER A 1 202 ? 8.105 56.075 33.060 1.00 72.81 202 SER A CA 1
ATOM 1597 C C . SER A 1 202 ? 8.005 55.540 34.498 1.00 72.81 202 SER A C 1
ATOM 1599 O O . SER A 1 202 ? 8.415 56.214 35.443 1.00 72.81 202 SER A O 1
ATOM 1601 N N . GLN A 1 203 ? 7.541 54.296 34.671 1.00 69.75 203 GLN A N 1
ATOM 1602 C CA . GLN A 1 203 ? 7.502 53.616 35.969 1.00 69.75 203 GLN A CA 1
ATOM 1603 C C . GLN A 1 203 ? 8.910 53.247 36.462 1.00 69.75 203 GLN A C 1
ATOM 1605 O O . GLN A 1 203 ? 9.207 53.417 37.645 1.00 69.75 203 GLN A O 1
ATOM 1610 N N . ALA A 1 204 ? 9.801 52.805 35.569 1.00 62.75 204 ALA A N 1
ATOM 1611 C CA . ALA A 1 204 ? 11.201 52.530 35.895 1.00 62.75 204 ALA A CA 1
ATOM 1612 C C . ALA A 1 204 ? 11.975 53.804 36.291 1.00 62.75 204 ALA A C 1
ATOM 1614 O O . ALA A 1 204 ? 12.754 53.778 37.244 1.00 62.75 204 ALA A O 1
ATOM 1615 N N . GLU A 1 205 ? 11.721 54.928 35.613 1.00 73.31 205 GLU A N 1
ATOM 1616 C CA . GLU A 1 205 ? 12.288 56.242 35.950 1.00 73.31 205 GLU A CA 1
ATOM 1617 C C . GLU A 1 205 ? 11.733 56.771 37.291 1.00 73.31 205 GLU A C 1
ATOM 1619 O O . GLU A 1 205 ? 12.490 57.285 38.115 1.00 73.31 205 GLU A O 1
ATOM 1624 N N . ALA A 1 206 ? 10.444 56.559 37.591 1.00 68.12 206 ALA A N 1
ATOM 1625 C CA . ALA A 1 206 ? 9.869 56.874 38.904 1.00 68.12 206 ALA A CA 1
ATOM 1626 C C . ALA A 1 206 ? 10.466 56.019 40.045 1.00 68.12 206 ALA A C 1
ATOM 1628 O O . ALA A 1 206 ? 10.684 56.519 41.152 1.00 68.12 206 ALA A O 1
ATOM 1629 N N . ALA A 1 207 ? 10.792 54.751 39.774 1.00 60.62 207 ALA A N 1
ATOM 1630 C CA . ALA A 1 207 ? 11.430 53.843 40.731 1.00 60.62 207 ALA A CA 1
ATOM 1631 C C . ALA A 1 207 ? 12.898 54.203 41.055 1.00 60.62 207 ALA A C 1
ATOM 1633 O O . ALA A 1 207 ? 13.472 53.659 42.001 1.00 60.62 207 ALA A O 1
ATOM 1634 N N . GLU A 1 208 ? 13.522 55.143 40.335 1.00 56.94 208 GLU A N 1
ATOM 1635 C CA . GLU A 1 208 ? 14.909 55.561 40.584 1.00 56.94 208 GLU A CA 1
ATOM 1636 C C . GLU A 1 208 ? 15.107 56.290 41.934 1.00 56.94 208 GLU A C 1
ATOM 1638 O O . GLU A 1 208 ? 16.237 56.413 42.409 1.00 56.94 208 GLU A O 1
ATOM 1643 N N . GLN A 1 209 ? 14.023 56.700 42.606 1.00 61.72 209 GLN A N 1
ATOM 1644 C CA . GLN A 1 209 ? 14.060 57.315 43.943 1.00 61.72 209 GLN A CA 1
ATOM 1645 C C . GLN A 1 209 ? 14.057 56.302 45.113 1.00 61.72 209 GLN A C 1
ATOM 1647 O O . GLN A 1 209 ? 14.119 56.707 46.275 1.00 61.72 209 GLN A O 1
ATOM 1652 N N . VAL A 1 210 ? 13.995 54.994 44.835 1.00 59.59 210 VAL A N 1
ATOM 1653 C CA . VAL A 1 210 ? 13.869 53.915 45.838 1.00 59.59 210 VAL A CA 1
ATOM 1654 C C . VAL A 1 210 ? 15.255 53.358 46.242 1.00 59.59 210 VAL A C 1
ATOM 1656 O O . VAL A 1 210 ? 16.138 53.235 45.387 1.00 59.59 210 VAL A O 1
ATOM 1659 N N . PRO A 1 211 ? 15.504 53.021 47.529 1.00 62.97 211 PRO A N 1
ATOM 1660 C CA . PRO A 1 211 ? 16.817 52.578 48.011 1.00 62.97 211 PRO A CA 1
ATOM 1661 C C . PRO A 1 211 ? 17.413 51.349 47.297 1.00 62.97 211 PRO A C 1
ATOM 1663 O O . PRO A 1 211 ? 16.735 50.430 46.838 1.00 62.97 211 PRO A O 1
ATOM 1666 N N . THR A 1 212 ? 18.749 51.323 47.269 1.00 65.81 212 THR A N 1
ATOM 1667 C CA . THR A 1 212 ? 19.605 50.597 46.311 1.00 65.81 212 THR A CA 1
ATOM 1668 C C . THR A 1 212 ? 19.390 49.084 46.200 1.00 65.81 212 THR A C 1
ATOM 1670 O O . THR A 1 212 ? 19.774 48.491 45.195 1.00 65.81 212 THR A O 1
ATOM 1673 N N . GLN A 1 213 ? 18.818 48.439 47.217 1.00 60.09 213 GLN A N 1
ATOM 1674 C CA . GLN A 1 213 ? 18.651 46.983 47.252 1.00 60.09 213 GLN A CA 1
ATOM 1675 C C . GLN A 1 213 ? 17.367 46.513 46.547 1.00 60.09 213 GLN A C 1
ATOM 1677 O O . GLN A 1 213 ? 17.338 45.418 45.992 1.00 60.09 213 GLN A O 1
ATOM 1682 N N . GLU A 1 214 ? 16.335 47.358 46.512 1.00 60.69 214 GLU A N 1
ATOM 1683 C CA . GLU A 1 214 ? 15.061 47.080 45.838 1.00 60.69 214 GLU A CA 1
ATOM 1684 C C . GLU A 1 214 ? 15.159 47.381 44.332 1.00 60.69 214 GLU A C 1
ATOM 1686 O O . GLU A 1 214 ? 14.653 46.621 43.503 1.00 60.69 214 GLU A O 1
ATOM 1691 N N . LYS A 1 215 ? 15.955 48.403 43.973 1.00 61.72 215 LYS A N 1
ATOM 1692 C CA . LYS A 1 215 ? 16.324 48.743 42.589 1.00 61.72 215 LYS A CA 1
ATOM 1693 C C . LYS A 1 215 ? 16.893 47.546 41.816 1.00 61.72 215 LYS A C 1
ATOM 1695 O O . LYS A 1 215 ? 16.471 47.300 40.692 1.00 61.72 215 LYS A O 1
ATOM 1700 N N . ALA A 1 216 ? 17.785 46.762 42.426 1.00 67.12 216 ALA A N 1
ATOM 1701 C CA . ALA A 1 216 ? 18.380 45.586 41.783 1.00 67.12 216 ALA A CA 1
ATOM 1702 C C . ALA A 1 216 ? 17.358 44.466 41.494 1.00 67.12 216 ALA A C 1
ATOM 1704 O O . ALA A 1 216 ? 17.458 43.789 40.472 1.00 67.12 216 ALA A O 1
ATOM 1705 N N . LEU A 1 217 ? 16.358 44.280 42.366 1.00 69.62 217 LEU A N 1
ATOM 1706 C CA . LEU A 1 217 ? 15.310 43.271 42.179 1.00 69.62 217 LEU A CA 1
ATOM 1707 C C . LEU A 1 217 ? 14.313 43.683 41.087 1.00 69.62 217 LEU A C 1
ATOM 1709 O O . LEU A 1 217 ? 13.902 42.846 40.284 1.00 69.62 217 LEU A O 1
ATOM 1713 N N . LEU A 1 218 ? 13.941 44.966 41.044 1.00 65.06 218 LEU A N 1
ATOM 1714 C CA . LEU A 1 218 ? 13.066 45.511 40.005 1.00 65.06 218 LEU A CA 1
ATOM 1715 C C . LEU A 1 218 ? 13.757 45.529 38.635 1.00 65.06 218 LEU A C 1
ATOM 1717 O O . LEU A 1 218 ? 13.142 45.121 37.658 1.00 65.06 218 LEU A O 1
ATOM 1721 N N . GLN A 1 219 ? 15.040 45.899 38.566 1.00 66.88 219 GLN A N 1
ATOM 1722 C CA . GLN A 1 219 ? 15.821 45.840 37.322 1.00 66.88 219 GLN A CA 1
ATOM 1723 C C . GLN A 1 219 ? 15.977 44.407 36.791 1.00 66.88 219 GLN A C 1
ATOM 1725 O O . GLN A 1 219 ? 15.871 44.204 35.586 1.00 66.88 219 GLN A O 1
ATOM 1730 N N . GLY A 1 220 ? 16.157 43.409 37.666 1.00 72.19 220 GLY A N 1
ATOM 1731 C CA . GLY A 1 220 ? 16.161 41.999 37.259 1.00 72.19 220 GLY A CA 1
ATOM 1732 C C . GLY A 1 220 ? 14.823 41.557 36.657 1.00 72.19 220 GLY A C 1
ATOM 1733 O O . GLY A 1 220 ? 14.790 41.026 35.553 1.00 72.19 220 GLY A O 1
ATOM 1734 N N . LYS A 1 221 ? 13.705 41.859 37.335 1.00 69.31 221 LYS A N 1
ATOM 1735 C CA . LYS A 1 221 ? 12.358 41.542 36.826 1.00 69.31 221 LYS A CA 1
ATOM 1736 C C . LYS A 1 221 ? 12.013 42.273 35.527 1.00 69.31 221 LYS A C 1
ATOM 1738 O O . LYS A 1 221 ? 11.298 41.709 34.705 1.00 69.31 221 LYS A O 1
ATOM 1743 N N . LEU A 1 222 ? 12.485 43.510 35.358 1.00 68.38 222 LEU A N 1
ATOM 1744 C CA . LEU A 1 222 ? 12.294 44.280 34.131 1.00 68.38 222 LEU A CA 1
ATOM 1745 C C . LEU A 1 222 ? 13.042 43.625 32.963 1.00 68.38 222 LEU A C 1
ATOM 1747 O O . LEU A 1 222 ? 12.429 43.386 31.932 1.00 68.38 222 LEU A O 1
ATOM 1751 N N . ALA A 1 223 ? 14.304 43.232 33.163 1.00 69.31 223 ALA A N 1
ATOM 1752 C CA . ALA A 1 223 ? 15.089 42.524 32.151 1.00 69.31 223 ALA A CA 1
ATOM 1753 C C . ALA A 1 223 ? 14.490 41.150 31.784 1.00 69.31 223 ALA A C 1
ATOM 1755 O O . ALA A 1 223 ? 14.427 40.802 30.607 1.00 69.31 223 ALA A O 1
ATOM 1756 N N . ASP A 1 224 ? 13.992 40.383 32.762 1.00 67.81 224 ASP A N 1
ATOM 1757 C CA . ASP A 1 224 ? 13.297 39.111 32.500 1.00 67.81 224 ASP A CA 1
ATOM 1758 C C . ASP A 1 224 ? 12.007 39.321 31.677 1.00 67.81 224 ASP A C 1
ATOM 1760 O O . ASP A 1 224 ? 11.683 38.516 30.799 1.00 67.81 224 ASP A O 1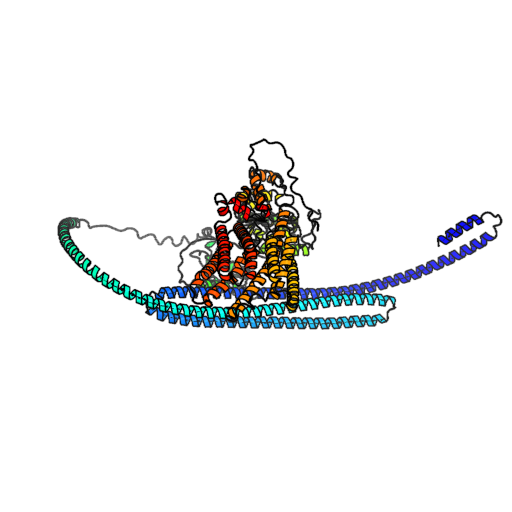
ATOM 1764 N N . LEU A 1 225 ? 11.275 40.415 31.935 1.00 65.69 225 LEU A N 1
ATOM 1765 C CA . LEU A 1 225 ? 10.095 40.817 31.164 1.00 65.69 225 LEU A CA 1
ATOM 1766 C C . LEU A 1 225 ? 10.458 41.279 29.749 1.00 65.69 225 LEU A C 1
ATOM 1768 O O . LEU A 1 225 ? 9.802 40.841 28.809 1.00 65.69 225 LEU A O 1
ATOM 1772 N N . GLU A 1 226 ? 11.496 42.101 29.587 1.00 70.56 226 GLU A N 1
ATOM 1773 C CA . GLU A 1 226 ? 12.011 42.549 28.285 1.00 70.56 226 GLU A CA 1
ATOM 1774 C C . GLU A 1 226 ? 12.434 41.350 27.421 1.00 70.56 226 GLU A C 1
ATOM 1776 O O . GLU A 1 226 ? 11.981 41.232 26.286 1.00 70.56 226 GLU A O 1
ATOM 1781 N N . VAL A 1 227 ? 13.185 40.389 27.972 1.00 67.94 227 VAL A N 1
ATOM 1782 C CA . VAL A 1 227 ? 13.596 39.169 27.248 1.00 67.94 227 VAL A CA 1
ATOM 1783 C C . VAL A 1 227 ? 12.394 38.296 26.871 1.00 67.94 227 VAL A C 1
ATOM 1785 O O . VAL A 1 227 ? 12.280 37.860 25.723 1.00 67.94 227 VAL A O 1
ATOM 1788 N N . ALA A 1 228 ? 11.460 38.053 27.798 1.00 65.38 228 ALA A N 1
ATOM 1789 C CA . ALA A 1 228 ? 10.242 37.291 27.502 1.00 65.38 228 ALA A CA 1
ATOM 1790 C C . ALA A 1 228 ? 9.340 37.997 26.468 1.00 65.38 228 ALA A C 1
ATOM 1792 O O . ALA A 1 228 ? 8.571 37.345 25.752 1.00 65.38 228 ALA A O 1
ATOM 1793 N N . TYR A 1 229 ? 9.432 39.324 26.392 1.00 65.06 229 TYR A N 1
ATOM 1794 C CA . TYR A 1 229 ? 8.696 40.161 25.461 1.00 65.06 229 TYR A CA 1
ATOM 1795 C C . TYR A 1 229 ? 9.327 40.169 24.060 1.00 65.06 229 TYR A C 1
ATOM 1797 O O . TYR A 1 229 ? 8.633 39.860 23.090 1.00 65.06 229 TYR A O 1
ATOM 1805 N N . GLU A 1 230 ? 10.639 40.404 23.941 1.00 67.56 230 GLU A N 1
ATOM 1806 C CA . GLU A 1 230 ? 11.387 40.288 22.678 1.00 67.56 230 GLU A CA 1
ATOM 1807 C C . GLU A 1 230 ? 11.230 38.891 22.063 1.00 67.56 230 GLU A C 1
ATOM 1809 O O . GLU A 1 230 ? 10.996 38.757 20.862 1.00 67.56 230 GLU A O 1
ATOM 1814 N N . GLN A 1 231 ? 11.258 37.839 22.887 1.00 64.00 231 GLN A N 1
ATOM 1815 C CA . GLN A 1 231 ? 11.061 36.466 22.426 1.00 64.00 231 GLN A CA 1
ATOM 1816 C C . GLN A 1 231 ? 9.638 36.229 21.880 1.00 64.00 231 GLN A C 1
ATOM 1818 O O . GLN A 1 231 ? 9.467 35.527 20.878 1.00 64.00 231 GLN A O 1
ATOM 1823 N N . LYS A 1 232 ? 8.607 36.849 22.478 1.00 65.75 232 LYS A N 1
ATOM 1824 C CA . LYS A 1 232 ? 7.231 36.835 21.946 1.00 65.75 232 LYS A CA 1
ATOM 1825 C C . LYS A 1 232 ? 7.104 37.632 20.645 1.00 65.75 232 LYS A C 1
ATOM 1827 O O . LYS A 1 232 ? 6.435 37.149 19.731 1.00 65.75 232 LYS A O 1
ATOM 1832 N N . LEU A 1 233 ? 7.742 38.801 20.549 1.00 68.00 233 LEU A N 1
ATOM 1833 C CA . LEU A 1 233 ? 7.724 39.647 19.353 1.00 68.00 233 LEU A CA 1
ATOM 1834 C C . LEU A 1 233 ? 8.411 38.942 18.174 1.00 68.00 233 LEU A C 1
ATOM 1836 O O . LEU A 1 233 ? 7.795 38.768 17.126 1.00 68.00 233 LEU A O 1
ATOM 1840 N N . SER A 1 234 ? 9.615 38.405 18.390 1.00 64.69 234 SER A N 1
ATOM 1841 C CA . SER A 1 234 ? 10.349 37.599 17.406 1.00 64.69 234 SER A CA 1
ATOM 1842 C C . SER A 1 234 ? 9.537 36.386 16.928 1.00 64.69 234 SER A C 1
ATOM 1844 O O . SER A 1 234 ? 9.468 36.126 15.729 1.00 64.69 234 SER A O 1
ATOM 1846 N N . THR A 1 235 ? 8.820 35.704 17.832 1.00 63.31 235 THR A N 1
ATOM 1847 C CA . THR A 1 235 ? 7.915 34.595 17.465 1.00 63.31 235 THR A CA 1
ATOM 1848 C C . THR A 1 235 ? 6.732 35.055 16.595 1.00 63.31 235 THR A C 1
ATOM 1850 O O . THR A 1 235 ? 6.212 34.271 15.799 1.00 63.31 235 THR A O 1
ATOM 1853 N N . GLN A 1 236 ? 6.259 36.299 16.739 1.00 62.75 236 GLN A N 1
ATOM 1854 C CA . GLN A 1 236 ? 5.215 36.856 15.868 1.00 62.75 236 GLN A CA 1
ATOM 1855 C C . GLN A 1 236 ? 5.772 37.287 14.505 1.00 62.75 236 GLN A C 1
ATOM 1857 O O . GLN A 1 236 ? 5.135 37.009 13.491 1.00 62.75 236 GLN A O 1
ATOM 1862 N N . GLU A 1 237 ? 6.961 37.891 14.459 1.00 66.25 237 GLU A N 1
ATOM 1863 C CA . GLU A 1 237 ? 7.635 38.267 13.208 1.00 66.25 237 GLU A CA 1
ATOM 1864 C C . GLU A 1 237 ? 8.025 37.045 12.361 1.00 66.25 237 GLU A C 1
ATOM 1866 O O . GLU A 1 237 ? 7.846 37.055 11.140 1.00 66.25 237 GLU A O 1
ATOM 1871 N N . GLU A 1 238 ? 8.487 35.960 12.992 1.00 65.25 238 GLU A N 1
ATOM 1872 C CA . GLU A 1 238 ? 8.790 34.693 12.316 1.00 65.25 238 GLU A CA 1
ATOM 1873 C C . GLU A 1 238 ? 7.523 34.090 11.687 1.00 65.25 238 GLU A C 1
ATOM 1875 O O . GLU A 1 238 ? 7.507 33.801 10.491 1.00 65.25 238 GLU A O 1
ATOM 1880 N N . LYS A 1 239 ? 6.418 34.014 12.442 1.00 63.25 239 LYS A N 1
ATOM 1881 C CA . LYS A 1 239 ? 5.119 33.523 11.938 1.00 63.25 239 LYS A CA 1
ATOM 1882 C C . LYS A 1 239 ? 4.515 34.408 10.851 1.00 63.25 239 LYS A C 1
ATOM 1884 O O . LYS A 1 239 ? 3.892 33.896 9.924 1.00 63.25 239 LYS A O 1
ATOM 1889 N N . PHE A 1 240 ? 4.695 35.725 10.936 1.00 62.22 240 PHE A N 1
ATOM 1890 C CA . PHE A 1 240 ? 4.286 36.642 9.872 1.00 62.22 240 PHE A CA 1
ATOM 1891 C C . PHE A 1 240 ? 5.118 36.432 8.601 1.00 62.22 240 PHE A C 1
ATOM 1893 O O . PHE A 1 240 ? 4.576 36.427 7.496 1.00 62.22 240 PHE A O 1
ATOM 1900 N N . THR A 1 241 ? 6.424 36.202 8.752 1.00 60.62 241 THR A N 1
ATOM 1901 C CA . THR A 1 241 ? 7.323 35.896 7.633 1.00 60.62 241 THR A CA 1
ATOM 1902 C C . THR A 1 241 ? 6.964 34.559 6.982 1.00 60.62 241 THR A C 1
ATOM 1904 O O . THR A 1 241 ? 6.914 34.486 5.756 1.00 60.62 241 THR A O 1
ATOM 1907 N N . GLU A 1 242 ? 6.643 33.535 7.777 1.00 61.78 242 GLU A N 1
ATOM 1908 C CA . GLU A 1 242 ? 6.151 32.232 7.309 1.00 61.78 242 GLU A CA 1
ATOM 1909 C C . GLU A 1 242 ? 4.833 32.381 6.529 1.00 61.78 242 GLU A C 1
ATOM 1911 O O . GLU A 1 242 ? 4.764 31.972 5.372 1.00 61.78 242 GLU A O 1
ATOM 1916 N N . PHE A 1 243 ? 3.831 33.073 7.087 1.00 62.66 243 PHE A N 1
ATOM 1917 C CA . PHE A 1 243 ? 2.552 33.335 6.411 1.00 62.66 243 PHE A CA 1
ATOM 1918 C C . PHE A 1 243 ? 2.724 34.124 5.100 1.00 62.66 243 PHE A C 1
ATOM 1920 O O . PHE A 1 243 ? 2.113 33.798 4.082 1.00 62.66 243 PHE A O 1
ATOM 1927 N N . LYS A 1 244 ? 3.603 35.135 5.085 1.00 61.34 244 LYS A N 1
ATOM 1928 C CA . LYS A 1 244 ? 3.908 35.924 3.881 1.00 61.34 244 LYS A CA 1
ATOM 1929 C C . LYS A 1 244 ? 4.621 35.093 2.810 1.00 61.34 244 LYS A C 1
ATOM 1931 O O . LYS A 1 244 ? 4.359 35.286 1.624 1.00 61.34 244 LYS A O 1
ATOM 1936 N N . GLN A 1 245 ? 5.492 34.162 3.204 1.00 61.00 245 GLN A N 1
ATOM 1937 C CA . GLN A 1 245 ? 6.114 33.209 2.281 1.00 61.00 245 GLN A CA 1
ATOM 1938 C C . GLN A 1 245 ? 5.108 32.172 1.764 1.00 61.00 245 GLN A C 1
ATOM 1940 O O . GLN A 1 245 ? 5.128 31.882 0.570 1.00 61.00 245 GLN A O 1
ATOM 1945 N N . GLU A 1 246 ? 4.200 31.670 2.606 1.00 61.50 246 GLU A N 1
ATOM 1946 C CA . GLU A 1 246 ? 3.135 30.740 2.206 1.00 61.50 246 GLU A CA 1
ATOM 1947 C C . GLU A 1 246 ? 2.182 31.398 1.193 1.00 61.50 246 GLU A C 1
ATOM 1949 O O . GLU A 1 246 ? 1.952 30.838 0.122 1.00 61.50 246 GLU A O 1
ATOM 1954 N N . ALA A 1 247 ? 1.732 32.633 1.442 1.00 56.97 247 ALA A N 1
ATOM 1955 C CA . ALA A 1 247 ? 0.885 33.391 0.516 1.00 56.97 247 ALA A CA 1
ATOM 1956 C C . ALA A 1 247 ? 1.579 33.706 -0.827 1.00 56.97 247 ALA A C 1
ATOM 1958 O O . ALA A 1 247 ? 0.971 33.581 -1.893 1.00 56.97 247 ALA A O 1
ATOM 1959 N N . LEU A 1 248 ? 2.868 34.075 -0.806 1.00 62.38 248 LEU A N 1
ATOM 1960 C CA . LEU A 1 248 ? 3.655 34.273 -2.031 1.00 62.38 248 LEU A CA 1
ATOM 1961 C C . LEU A 1 248 ? 3.894 32.957 -2.788 1.00 62.38 248 LEU A C 1
ATOM 1963 O O . LEU A 1 248 ? 3.914 32.962 -4.019 1.00 62.38 248 LEU A O 1
ATOM 1967 N N . HIS A 1 249 ? 4.043 31.836 -2.078 1.00 62.69 249 HIS A N 1
ATOM 1968 C CA . HIS A 1 249 ? 4.185 30.515 -2.681 1.00 62.69 249 HIS A CA 1
ATOM 1969 C C . HIS A 1 249 ? 2.871 30.017 -3.297 1.00 62.69 249 HIS A C 1
ATOM 1971 O O . HIS A 1 249 ? 2.896 29.537 -4.428 1.00 62.69 249 HIS A O 1
ATOM 1977 N N . GLU A 1 250 ? 1.724 30.186 -2.624 1.00 59.56 250 GLU A N 1
ATOM 1978 C CA . GLU A 1 250 ? 0.409 29.865 -3.202 1.00 59.56 250 GLU A CA 1
ATOM 1979 C C . GLU A 1 250 ? 0.133 30.706 -4.456 1.00 59.56 250 GLU A C 1
ATOM 1981 O O . GLU A 1 250 ? -0.332 30.159 -5.458 1.00 59.56 250 GLU A O 1
ATOM 1986 N N . LYS A 1 251 ? 0.493 32.000 -4.454 1.00 64.06 251 LYS A N 1
ATOM 1987 C CA . LYS A 1 251 ? 0.404 32.844 -5.653 1.00 64.06 251 LYS A CA 1
ATOM 1988 C C . LYS A 1 251 ? 1.292 32.325 -6.788 1.00 64.06 251 LYS A C 1
ATOM 1990 O O . LYS A 1 251 ? 0.800 32.129 -7.894 1.00 64.06 251 LYS A O 1
ATOM 1995 N N . ALA A 1 252 ? 2.570 32.056 -6.521 1.00 61.38 252 ALA A N 1
ATOM 1996 C CA . ALA A 1 252 ? 3.493 31.548 -7.539 1.00 61.38 252 ALA A CA 1
ATOM 1997 C C . ALA A 1 252 ? 3.044 30.190 -8.113 1.00 61.38 252 ALA A C 1
ATOM 1999 O O . ALA A 1 252 ? 3.152 29.962 -9.315 1.00 61.38 252 ALA A O 1
ATOM 2000 N N . LEU A 1 253 ? 2.490 29.311 -7.270 1.00 59.00 253 LEU A N 1
ATOM 2001 C CA . LEU A 1 253 ? 1.920 28.031 -7.687 1.00 59.00 253 LEU A CA 1
ATOM 2002 C C . LEU A 1 253 ? 0.667 28.219 -8.560 1.00 59.00 253 LEU A C 1
ATOM 2004 O O . LEU A 1 253 ? 0.457 27.452 -9.498 1.00 59.00 253 LEU A O 1
ATOM 2008 N N . HIS A 1 254 ? -0.162 29.226 -8.272 1.00 60.72 254 HIS A N 1
ATOM 2009 C CA . HIS A 1 254 ? -1.316 29.574 -9.099 1.00 60.72 254 HIS A CA 1
ATOM 2010 C C . HIS A 1 254 ? -0.879 30.117 -10.469 1.00 60.72 254 HIS A C 1
ATOM 2012 O O . HIS A 1 254 ? -1.326 29.600 -11.493 1.00 60.72 254 HIS A O 1
ATOM 2018 N N . ASP A 1 255 ? 0.064 31.064 -10.496 1.00 58.16 255 ASP A N 1
ATOM 2019 C CA . ASP A 1 255 ? 0.629 31.638 -11.725 1.00 58.16 255 ASP A CA 1
ATOM 2020 C C . ASP A 1 255 ? 1.292 30.548 -12.605 1.00 58.16 255 ASP A C 1
ATOM 2022 O O . ASP A 1 255 ? 1.070 30.486 -13.819 1.00 58.16 255 ASP A O 1
ATOM 2026 N N . GLU A 1 256 ? 2.043 29.617 -11.998 1.00 62.22 256 GLU A N 1
ATOM 2027 C CA . GLU A 1 256 ? 2.629 28.454 -12.683 1.00 62.22 256 GLU A CA 1
ATOM 2028 C C . GLU A 1 256 ? 1.551 27.499 -13.230 1.00 62.22 256 GLU A C 1
ATOM 2030 O O . GLU A 1 256 ? 1.680 26.986 -14.347 1.00 62.22 256 GLU A O 1
ATOM 2035 N N . GLN A 1 257 ? 0.469 27.255 -12.485 1.00 54.94 257 GLN A N 1
ATOM 2036 C CA . GLN A 1 257 ? -0.634 26.406 -12.948 1.00 54.94 257 GLN A CA 1
ATOM 2037 C C . GLN A 1 257 ? -1.395 27.029 -14.122 1.00 54.94 257 GLN A C 1
ATOM 2039 O O . GLN A 1 257 ? -1.707 26.307 -15.070 1.00 54.94 257 GLN A O 1
ATOM 2044 N N . VAL A 1 258 ? -1.647 28.342 -14.094 1.00 57.66 258 VAL A N 1
ATOM 2045 C CA . VAL A 1 258 ? -2.258 29.084 -15.209 1.00 57.66 258 VAL A CA 1
ATOM 2046 C C . VAL A 1 258 ? -1.358 29.018 -16.445 1.00 57.66 258 VAL A C 1
ATOM 2048 O O . VAL A 1 258 ? -1.833 28.671 -17.524 1.00 57.66 258 VAL A O 1
ATOM 2051 N N . SER A 1 259 ? -0.047 29.233 -16.291 1.00 60.59 259 SER A N 1
ATOM 2052 C CA . SER A 1 259 ? 0.923 29.111 -17.390 1.00 60.59 259 SER A CA 1
ATOM 2053 C C . SER A 1 259 ? 0.929 27.707 -18.021 1.00 60.59 259 SER A C 1
ATOM 2055 O O . SER A 1 259 ? 0.787 27.576 -19.239 1.00 60.59 259 SER A O 1
ATOM 2057 N N . ASN A 1 260 ? 0.985 26.651 -17.199 1.00 55.03 260 ASN A N 1
ATOM 2058 C CA . ASN A 1 260 ? 0.921 25.257 -17.657 1.00 55.03 260 ASN A CA 1
ATOM 2059 C C . ASN A 1 260 ? -0.412 24.903 -18.348 1.00 55.03 260 ASN A C 1
ATOM 2061 O O . ASN A 1 260 ? -0.441 24.052 -19.240 1.00 55.03 260 ASN A O 1
ATOM 2065 N N . LEU A 1 261 ? -1.529 25.509 -17.931 1.00 52.66 261 LEU A N 1
ATOM 2066 C CA . LEU A 1 261 ? -2.834 25.339 -18.578 1.00 52.66 261 LEU A CA 1
ATOM 2067 C C . LEU A 1 261 ? -2.858 26.000 -19.961 1.00 52.66 261 LEU A C 1
ATOM 2069 O O . LEU A 1 261 ? -3.273 25.354 -20.923 1.00 52.66 261 LEU A O 1
ATOM 2073 N N . THR A 1 262 ? -2.342 27.224 -20.078 1.00 57.38 262 THR A N 1
ATOM 2074 C CA . THR A 1 262 ? -2.213 27.944 -21.354 1.00 57.38 262 THR A CA 1
ATOM 2075 C C . THR A 1 262 ? -1.338 27.181 -22.351 1.00 57.38 262 THR A C 1
ATOM 2077 O O . THR A 1 262 ? -1.737 27.001 -23.501 1.00 57.38 262 THR A O 1
ATOM 2080 N N . GLU A 1 263 ? -0.187 26.653 -21.919 1.00 58.88 263 GLU A N 1
ATOM 2081 C CA . GLU A 1 263 ? 0.687 25.859 -22.796 1.00 58.88 263 GLU A CA 1
ATOM 2082 C C . GLU A 1 263 ? -0.005 24.568 -23.272 1.00 58.88 263 GLU A C 1
ATOM 2084 O O . GLU A 1 263 ? 0.052 24.218 -24.452 1.00 58.88 263 GLU A O 1
ATOM 2089 N N . ARG A 1 264 ? -0.732 23.874 -22.384 1.00 54.59 264 ARG A N 1
ATOM 2090 C CA . ARG A 1 264 ? -1.498 22.670 -22.752 1.00 54.59 264 ARG A CA 1
ATOM 2091 C C . ARG A 1 264 ? -2.635 22.962 -23.726 1.00 54.59 264 ARG A C 1
ATOM 2093 O O . ARG A 1 264 ? -2.892 22.123 -24.587 1.00 54.59 264 ARG A O 1
ATOM 2100 N N . LEU A 1 265 ? -3.297 24.113 -23.610 1.00 54.34 265 LEU A N 1
ATOM 2101 C CA . LEU A 1 265 ? -4.323 24.544 -24.562 1.00 54.34 265 LEU A CA 1
ATOM 2102 C C . LEU A 1 265 ? -3.711 24.779 -25.949 1.00 54.34 265 LEU A C 1
ATOM 2104 O O . LEU A 1 265 ? -4.184 24.183 -26.913 1.00 54.34 265 LEU A O 1
ATOM 2108 N N . GLN A 1 266 ? -2.595 25.510 -26.038 1.00 60.12 266 GLN A N 1
ATOM 2109 C CA . GLN A 1 266 ? -1.870 25.719 -27.302 1.00 60.12 266 GLN A CA 1
ATOM 2110 C C . GLN A 1 266 ? -1.386 24.398 -27.931 1.00 60.12 266 GLN A C 1
ATOM 2112 O O . GLN A 1 266 ? -1.497 24.196 -29.141 1.00 60.12 266 GLN A O 1
ATOM 2117 N N . GLN A 1 267 ? -0.898 23.452 -27.119 1.00 56.41 267 GLN A N 1
ATOM 2118 C CA . GLN A 1 267 ? -0.512 22.116 -27.591 1.00 56.41 267 GLN A CA 1
ATOM 2119 C C . GLN A 1 267 ? -1.719 21.285 -28.073 1.00 56.41 267 GLN A C 1
ATOM 2121 O O . GLN A 1 267 ? -1.599 20.539 -29.048 1.00 56.41 267 GLN A O 1
ATOM 2126 N N . GLN A 1 268 ? -2.884 21.401 -27.425 1.00 52.75 268 GLN A N 1
ATOM 2127 C CA . GLN A 1 268 ? -4.113 20.728 -27.863 1.00 52.75 268 GLN A CA 1
ATOM 2128 C C . GLN A 1 268 ? -4.689 21.335 -29.144 1.00 52.75 268 GLN A C 1
ATOM 2130 O O . GLN A 1 268 ? -5.115 20.582 -30.018 1.00 52.75 268 GLN A O 1
ATOM 2135 N N . GLU A 1 269 ? -4.660 22.658 -29.286 1.00 60.25 269 GLU A N 1
ATOM 2136 C CA . GLU A 1 269 ? -5.074 23.377 -30.492 1.00 60.25 269 GLU A CA 1
ATOM 2137 C C . GLU A 1 269 ? -4.211 22.968 -31.696 1.00 60.25 269 GLU A C 1
ATOM 2139 O O . GLU A 1 269 ? -4.735 22.487 -32.702 1.00 60.25 269 GLU A O 1
ATOM 2144 N N . ALA A 1 270 ? -2.880 23.002 -31.552 1.00 58.56 270 ALA A N 1
ATOM 2145 C CA . ALA A 1 270 ? -1.954 22.506 -32.573 1.00 58.56 270 ALA A CA 1
ATOM 2146 C C . ALA A 1 270 ? -2.195 21.021 -32.919 1.00 58.56 270 ALA A C 1
ATOM 2148 O O . ALA A 1 270 ? -2.128 20.624 -34.085 1.00 58.56 270 ALA A O 1
ATOM 2149 N N . GLY A 1 271 ? -2.525 20.195 -31.920 1.00 60.28 271 GLY A N 1
ATOM 2150 C CA . GLY A 1 271 ? -2.887 18.788 -32.109 1.00 60.28 271 GLY A CA 1
ATOM 2151 C C . GLY A 1 271 ? -4.227 18.568 -32.825 1.00 60.28 271 GLY A C 1
ATOM 2152 O O . GLY A 1 271 ? -4.383 17.562 -33.518 1.00 60.28 271 GLY A O 1
ATOM 2153 N N . LEU A 1 272 ? -5.187 19.487 -32.691 1.00 55.91 272 LEU A N 1
ATOM 2154 C CA . LEU A 1 272 ? -6.454 19.463 -33.427 1.00 55.91 272 LEU A CA 1
ATOM 2155 C C . LEU A 1 272 ? -6.251 19.877 -34.887 1.00 55.91 272 LEU A C 1
ATOM 2157 O O . LEU A 1 272 ? -6.700 19.152 -35.772 1.00 55.91 272 LEU A O 1
ATOM 2161 N N . VAL A 1 273 ? -5.493 20.948 -35.145 1.00 61.03 273 VAL A N 1
ATOM 2162 C CA . VAL A 1 273 ? -5.130 21.388 -36.508 1.00 61.03 273 VAL A CA 1
ATOM 2163 C C . VAL A 1 273 ? -4.369 20.289 -37.264 1.00 61.03 273 VAL A C 1
ATOM 2165 O O . VAL A 1 273 ? -4.645 20.024 -38.434 1.00 61.03 273 VAL A O 1
ATOM 2168 N N . ALA A 1 274 ? -3.452 19.581 -36.594 1.00 56.94 274 ALA A N 1
ATOM 2169 C CA . ALA A 1 274 ? -2.747 18.443 -37.188 1.00 56.94 274 ALA A CA 1
ATOM 2170 C C . ALA A 1 274 ? -3.693 17.286 -37.569 1.00 56.94 274 ALA A C 1
ATOM 2172 O O . ALA A 1 274 ? -3.553 16.708 -38.647 1.00 56.94 274 ALA A O 1
ATOM 2173 N N . LYS A 1 275 ? -4.680 16.973 -36.719 1.00 54.91 275 LYS A N 1
ATOM 2174 C CA . LYS A 1 275 ? -5.690 15.935 -36.993 1.00 54.91 275 LYS A CA 1
ATOM 2175 C C . LYS A 1 275 ? -6.670 16.329 -38.093 1.00 54.91 275 LYS A C 1
ATOM 2177 O O . LYS A 1 275 ? -7.079 15.464 -38.857 1.00 54.91 275 LYS A O 1
ATOM 2182 N N . GLU A 1 276 ? -7.036 17.604 -38.192 1.00 61.06 276 GLU A N 1
ATOM 2183 C CA . GLU A 1 276 ? -7.888 18.101 -39.276 1.00 61.06 276 GLU A CA 1
ATOM 2184 C C . GLU A 1 276 ? -7.176 17.989 -40.631 1.00 61.06 276 GLU A C 1
ATOM 2186 O O . GLU A 1 276 ? -7.776 17.546 -41.611 1.00 61.06 276 GLU A O 1
ATOM 2191 N N . LYS A 1 277 ? -5.863 18.251 -40.669 1.00 64.19 277 LYS A N 1
ATOM 2192 C CA . LYS A 1 277 ? -5.039 17.999 -41.858 1.00 64.19 277 LYS A CA 1
ATOM 2193 C C . LYS A 1 277 ? -4.941 16.504 -42.208 1.00 64.19 277 LYS A C 1
ATOM 2195 O O . LYS A 1 277 ? -5.108 16.149 -43.372 1.00 64.19 277 LYS A O 1
ATOM 2200 N N . GLU A 1 278 ? -4.721 15.628 -41.224 1.00 56.75 278 GLU A N 1
ATOM 2201 C CA . GLU A 1 278 ? -4.703 14.168 -41.438 1.00 56.75 278 GLU A CA 1
ATOM 2202 C C . GLU A 1 278 ? -6.064 13.647 -41.944 1.00 56.75 278 GLU A C 1
ATOM 2204 O O . GLU A 1 278 ? -6.123 12.783 -42.821 1.00 56.75 278 GLU A O 1
ATOM 2209 N N . ALA A 1 279 ? -7.168 14.196 -41.428 1.00 51.78 279 ALA A N 1
ATOM 2210 C CA . ALA A 1 279 ? -8.516 13.876 -41.883 1.00 51.78 279 ALA A CA 1
ATOM 2211 C C . ALA A 1 279 ? -8.748 14.323 -43.336 1.00 51.78 279 ALA A C 1
ATOM 2213 O O . ALA A 1 279 ? -9.277 13.543 -44.124 1.00 51.78 279 ALA A O 1
ATOM 2214 N N . ALA A 1 280 ? -8.297 15.522 -43.721 1.00 60.88 280 ALA A N 1
ATOM 2215 C CA . ALA A 1 280 ? -8.384 16.000 -45.103 1.00 60.88 280 ALA A CA 1
ATOM 2216 C C . ALA A 1 280 ? -7.592 15.111 -46.086 1.00 60.88 280 ALA A C 1
ATOM 2218 O O . ALA A 1 280 ? -8.098 14.767 -47.156 1.00 60.88 280 ALA A O 1
ATOM 2219 N N . GLU A 1 281 ? -6.385 14.671 -45.712 1.00 62.56 281 GLU A N 1
ATOM 2220 C CA . GLU A 1 281 ? -5.586 13.734 -46.520 1.00 62.56 281 GLU A CA 1
ATOM 2221 C C . GLU A 1 281 ? -6.265 12.353 -46.642 1.00 62.56 281 GLU A C 1
ATOM 2223 O O . GLU A 1 281 ? -6.298 11.779 -47.734 1.00 62.56 281 GLU A O 1
ATOM 2228 N N . LYS A 1 282 ? -6.894 11.848 -45.570 1.00 55.25 282 LYS A N 1
ATOM 2229 C CA . LYS A 1 282 ? -7.692 10.605 -45.602 1.00 55.25 282 LYS A CA 1
ATOM 2230 C C . LYS A 1 282 ? -8.961 10.714 -46.443 1.00 55.25 282 LYS A C 1
ATOM 2232 O O . LYS A 1 282 ? -9.275 9.771 -47.161 1.00 55.25 282 LYS A O 1
ATOM 2237 N N . VAL A 1 283 ? -9.678 11.838 -46.397 1.00 60.97 283 VAL A N 1
ATOM 2238 C CA . VAL A 1 283 ? -10.860 12.068 -47.249 1.00 60.97 283 VAL A CA 1
ATOM 2239 C C . VAL A 1 283 ? -10.468 12.044 -48.729 1.00 60.97 283 VAL A C 1
ATOM 2241 O O . VAL A 1 283 ? -11.156 11.402 -49.519 1.00 60.97 283 VAL A O 1
ATOM 2244 N N . SER A 1 284 ? -9.325 12.641 -49.086 1.00 66.56 284 SER A N 1
ATOM 2245 C CA . SER A 1 284 ? -8.769 12.579 -50.445 1.00 66.56 284 SER A CA 1
ATOM 2246 C C . SER A 1 284 ? -8.464 11.134 -50.880 1.00 66.56 284 SER A C 1
ATOM 2248 O O . SER A 1 284 ? -8.923 10.686 -51.930 1.00 66.56 284 SER A O 1
ATOM 2250 N N . GLN A 1 285 ? -7.783 10.348 -50.033 1.00 57.91 285 GLN A N 1
ATOM 2251 C CA . GLN A 1 285 ? -7.508 8.928 -50.317 1.00 57.91 285 GLN A CA 1
ATOM 2252 C C . GLN A 1 285 ? -8.788 8.089 -50.465 1.00 57.91 285 GLN A C 1
ATOM 2254 O O . GLN A 1 285 ? -8.877 7.254 -51.362 1.00 57.91 285 GLN A O 1
ATOM 2259 N N . LEU A 1 286 ? -9.800 8.326 -49.626 1.00 55.72 286 LEU A N 1
ATOM 2260 C CA . LEU A 1 286 ? -11.081 7.617 -49.699 1.00 55.72 286 LEU A CA 1
ATOM 2261 C C . LEU A 1 286 ? -11.901 8.002 -50.942 1.00 55.72 286 LEU A C 1
ATOM 2263 O O . LEU A 1 286 ? -12.654 7.170 -51.448 1.00 55.72 286 LEU A O 1
ATOM 2267 N N . GLN A 1 287 ? -11.745 9.220 -51.471 1.00 61.72 287 GLN A N 1
ATOM 2268 C CA . GLN A 1 287 ? -12.324 9.614 -52.760 1.00 61.72 287 GLN A CA 1
ATOM 2269 C C . GLN A 1 287 ? -11.662 8.860 -53.924 1.00 61.72 287 GLN A C 1
ATOM 2271 O O . GLN A 1 287 ? -12.375 8.280 -54.747 1.00 61.72 287 GLN A O 1
ATOM 2276 N N . ASP A 1 288 ? -10.328 8.767 -53.943 1.00 63.75 288 ASP A N 1
ATOM 2277 C CA . ASP A 1 288 ? -9.589 7.969 -54.935 1.00 63.75 288 ASP A CA 1
ATOM 2278 C C . ASP A 1 288 ? -9.955 6.473 -54.866 1.00 63.75 288 ASP A C 1
ATOM 2280 O O . ASP A 1 288 ? -10.179 5.832 -55.900 1.00 63.75 288 ASP A O 1
ATOM 2284 N N . GLU A 1 289 ? -10.069 5.901 -53.661 1.00 57.16 289 GLU A N 1
ATOM 2285 C CA . GLU A 1 289 ? -10.499 4.510 -53.472 1.00 57.16 289 GLU A CA 1
ATOM 2286 C C . GLU A 1 289 ? -11.946 4.286 -53.925 1.00 57.16 289 GLU A C 1
ATOM 2288 O O . GLU A 1 289 ? -12.214 3.314 -54.638 1.00 57.16 289 GLU A O 1
ATOM 2293 N N . ARG A 1 290 ? -12.876 5.192 -53.590 1.00 63.09 290 ARG A N 1
ATOM 2294 C CA . ARG A 1 290 ? -14.274 5.133 -54.050 1.00 63.09 290 ARG A CA 1
ATOM 2295 C C . ARG A 1 290 ? -14.351 5.127 -55.574 1.00 63.09 290 ARG A C 1
ATOM 2297 O O . ARG A 1 290 ? -15.044 4.288 -56.146 1.00 63.09 290 ARG A O 1
ATOM 2304 N N . ASP A 1 291 ? -13.605 6.001 -56.240 1.00 64.81 291 ASP A N 1
ATOM 2305 C CA . ASP A 1 291 ? -13.619 6.123 -57.701 1.00 64.81 291 ASP A CA 1
ATOM 2306 C C . ASP A 1 291 ? -12.877 4.963 -58.397 1.00 64.81 291 ASP A C 1
ATOM 2308 O O . ASP A 1 291 ? -13.074 4.700 -59.590 1.00 64.81 291 ASP A O 1
ATOM 2312 N N . GLN A 1 292 ? -12.050 4.218 -57.658 1.00 61.44 292 GLN A N 1
ATOM 2313 C CA . GLN A 1 292 ? -11.482 2.939 -58.087 1.00 61.44 292 GLN A CA 1
ATOM 2314 C C . GLN A 1 292 ? -12.463 1.767 -57.870 1.00 61.44 292 GLN A C 1
ATOM 2316 O O . GLN A 1 292 ? -12.524 0.852 -58.695 1.00 61.44 292 GLN A O 1
ATOM 2321 N N . VAL A 1 293 ? -13.259 1.796 -56.795 1.00 56.91 293 VAL A N 1
ATOM 2322 C CA . VAL A 1 293 ? -14.303 0.800 -56.498 1.00 56.91 293 VAL A CA 1
ATOM 2323 C C . VAL A 1 293 ? -15.490 0.928 -57.452 1.00 56.91 293 VAL A C 1
ATOM 2325 O O . VAL A 1 293 ? -15.930 -0.101 -57.960 1.00 56.91 293 VAL A O 1
ATOM 2328 N N . SER A 1 294 ? -15.957 2.141 -57.773 1.00 58.91 294 SER A N 1
ATOM 2329 C CA . SER A 1 294 ? -17.041 2.362 -58.747 1.00 58.91 294 SER A CA 1
ATOM 2330 C C . SER A 1 294 ? -16.721 1.743 -60.107 1.00 58.91 294 SER A C 1
ATOM 2332 O O . SER A 1 294 ? -17.524 0.968 -60.617 1.00 58.91 294 SER A O 1
ATOM 2334 N N . ARG A 1 295 ? -15.507 1.958 -60.637 1.00 66.00 295 ARG A N 1
ATOM 2335 C CA . ARG A 1 295 ? -15.063 1.343 -61.904 1.00 66.00 295 ARG A CA 1
ATOM 2336 C C . ARG A 1 295 ? -15.087 -0.190 -61.860 1.00 66.00 295 ARG A C 1
ATOM 2338 O O . ARG A 1 295 ? -15.608 -0.827 -62.770 1.00 66.00 295 ARG A O 1
ATOM 2345 N N . ARG A 1 296 ? -14.614 -0.799 -60.764 1.00 61.91 296 ARG A N 1
ATOM 2346 C CA . ARG A 1 296 ? -14.701 -2.263 -60.558 1.00 61.91 296 ARG A CA 1
ATOM 2347 C C . ARG A 1 296 ? -16.139 -2.763 -60.377 1.00 61.91 296 ARG A C 1
ATOM 2349 O O . ARG A 1 296 ? -16.400 -3.949 -60.586 1.00 61.91 296 ARG A O 1
ATOM 2356 N N . LEU A 1 297 ? -17.056 -1.907 -59.926 1.00 53.91 297 LEU A N 1
ATOM 2357 C CA . LEU A 1 297 ? -18.466 -2.244 -59.757 1.00 53.91 297 LEU A CA 1
ATOM 2358 C C . LEU A 1 297 ? -19.206 -2.201 -61.098 1.00 53.91 297 LEU A C 1
ATOM 2360 O O . LEU A 1 297 ? -19.972 -3.118 -61.375 1.00 53.91 297 LEU A O 1
ATOM 2364 N N . GLU A 1 298 ? -18.921 -1.210 -61.944 1.00 65.12 298 GLU A N 1
ATOM 2365 C CA . GLU A 1 298 ? -19.424 -1.111 -63.322 1.00 65.12 298 GLU A CA 1
ATOM 2366 C C . GLU A 1 298 ? -18.990 -2.326 -64.159 1.00 65.12 298 GLU A C 1
ATOM 2368 O O . GLU A 1 298 ? -19.840 -3.013 -64.722 1.00 65.12 298 GLU A O 1
ATOM 2373 N N . GLU A 1 299 ? -17.701 -2.693 -64.132 1.00 67.50 299 GLU A N 1
ATOM 2374 C CA . GLU A 1 299 ? -17.184 -3.907 -64.795 1.00 67.50 299 GLU A CA 1
ATOM 2375 C C . GLU A 1 299 ? -17.903 -5.192 -64.330 1.00 67.50 299 GLU A C 1
ATOM 2377 O O . GLU A 1 299 ? -18.185 -6.095 -65.124 1.00 67.50 299 GLU A O 1
ATOM 2382 N N . ARG A 1 300 ? -18.234 -5.285 -63.034 1.00 56.94 300 ARG A N 1
ATOM 2383 C CA . ARG A 1 300 ? -18.955 -6.433 -62.457 1.00 56.94 300 ARG A CA 1
ATOM 2384 C C . ARG A 1 300 ? -20.450 -6.427 -62.755 1.00 56.94 300 ARG A C 1
ATOM 2386 O O . ARG A 1 300 ? -21.029 -7.507 -62.853 1.00 56.94 300 ARG A O 1
ATOM 2393 N N . LEU A 1 301 ? -21.072 -5.257 -62.878 1.00 58.41 301 LEU A N 1
ATOM 2394 C CA . LEU A 1 301 ? -22.472 -5.120 -63.277 1.00 58.41 301 LEU A CA 1
ATOM 2395 C C . LEU A 1 301 ? -22.647 -5.510 -64.745 1.00 58.41 301 LEU A C 1
ATOM 2397 O O . LEU A 1 301 ? -23.513 -6.330 -65.028 1.00 58.41 301 LEU A O 1
ATOM 2401 N N . GLN A 1 302 ? -21.756 -5.051 -65.628 1.00 65.56 302 GLN A N 1
ATOM 2402 C CA . GLN A 1 302 ? -21.727 -5.438 -67.042 1.00 65.56 302 GLN A CA 1
ATOM 2403 C C . GLN A 1 302 ? -21.636 -6.969 -67.204 1.00 65.56 302 GLN A C 1
ATOM 2405 O O . GLN A 1 302 ? -22.449 -7.578 -67.893 1.00 65.56 302 GLN A O 1
ATOM 2410 N N . SER A 1 303 ? -20.699 -7.605 -66.486 1.00 63.00 303 SER A N 1
ATOM 2411 C CA . SER A 1 303 ? -20.529 -9.068 -66.478 1.00 63.00 303 SER A CA 1
ATOM 2412 C C . SER A 1 303 ? -21.768 -9.815 -65.957 1.00 63.00 303 SER A C 1
ATOM 2414 O O . SER A 1 303 ? -22.137 -10.867 -66.478 1.00 63.00 303 SER A O 1
ATOM 2416 N N . ARG A 1 304 ? -22.461 -9.253 -64.955 1.00 53.53 304 ARG A N 1
ATOM 2417 C CA . ARG A 1 304 ? -23.698 -9.835 -64.417 1.00 53.53 304 ARG A CA 1
ATOM 2418 C C . ARG A 1 304 ? -24.911 -9.643 -65.317 1.00 53.53 304 ARG A C 1
ATOM 2420 O O . ARG A 1 304 ? -25.756 -10.529 -65.329 1.00 53.53 304 ARG A O 1
ATOM 2427 N N . GLU A 1 305 ? -25.030 -8.536 -66.047 1.00 59.22 305 GLU A N 1
ATOM 2428 C CA . GLU A 1 305 ? -26.114 -8.363 -67.024 1.00 59.22 305 GLU A CA 1
ATOM 2429 C C . GLU A 1 305 ? -26.041 -9.423 -68.129 1.00 59.22 305 GLU A C 1
ATOM 2431 O O . GLU A 1 305 ? -27.073 -9.986 -68.495 1.00 59.22 305 GLU A O 1
ATOM 2436 N N . ASP A 1 306 ? -24.838 -9.768 -68.601 1.00 64.50 306 ASP A N 1
ATOM 2437 C CA . ASP A 1 306 ? -24.660 -10.846 -69.577 1.00 64.50 306 ASP A CA 1
ATOM 2438 C C . ASP A 1 306 ? -24.989 -12.238 -68.990 1.00 64.50 306 ASP A C 1
ATOM 2440 O O . ASP A 1 306 ? -25.676 -13.020 -69.652 1.00 64.50 306 ASP A O 1
ATOM 2444 N N . GLU A 1 307 ? -24.612 -12.541 -67.736 1.00 56.94 307 GLU A N 1
ATOM 2445 C CA . GLU A 1 307 ? -25.052 -13.774 -67.045 1.00 56.94 307 GLU A CA 1
ATOM 2446 C C . GLU A 1 307 ? -26.581 -13.830 -66.863 1.00 56.94 307 GLU A C 1
ATOM 2448 O O . GLU A 1 307 ? -27.210 -14.858 -67.135 1.00 56.94 307 GLU A O 1
ATOM 2453 N N . PHE A 1 308 ? -27.202 -12.724 -66.435 1.00 50.31 308 PHE A N 1
ATOM 2454 C CA . PHE A 1 308 ? -28.651 -12.645 -66.245 1.00 50.31 308 PHE A CA 1
ATOM 2455 C C . PHE A 1 308 ? -29.421 -12.774 -67.560 1.00 50.31 308 PHE A C 1
ATOM 2457 O O . PHE A 1 308 ? -30.511 -13.345 -67.553 1.00 50.31 308 PHE A O 1
ATOM 2464 N N . ARG A 1 309 ? -28.873 -12.305 -68.690 1.00 59.47 309 ARG A N 1
ATOM 2465 C CA . ARG A 1 309 ? -29.527 -12.454 -69.998 1.00 59.47 309 ARG A CA 1
ATOM 2466 C C . ARG A 1 309 ? -29.622 -13.922 -70.421 1.00 59.47 309 ARG A C 1
ATOM 2468 O O . ARG A 1 309 ? -30.674 -14.340 -70.891 1.00 59.47 309 ARG A O 1
ATOM 2475 N N . VAL A 1 310 ? -28.577 -14.714 -70.168 1.00 64.75 310 VAL A N 1
ATOM 2476 C CA . VAL A 1 310 ? -28.580 -16.169 -70.420 1.00 64.75 310 VAL A CA 1
ATOM 2477 C C . VAL A 1 310 ? -29.560 -16.892 -69.486 1.00 64.75 310 VAL A C 1
ATOM 2479 O O . VAL A 1 310 ? -30.367 -17.700 -69.942 1.00 64.75 310 VAL A O 1
ATOM 2482 N N . GLN A 1 311 ? -29.560 -16.561 -68.191 1.00 52.09 311 GLN A N 1
ATOM 2483 C CA . GLN A 1 311 ? -30.481 -17.178 -67.222 1.00 52.09 311 GLN A CA 1
ATOM 2484 C C . GLN A 1 311 ? -31.953 -16.802 -67.467 1.00 52.09 311 GLN A C 1
ATOM 2486 O O . GLN A 1 311 ? -32.845 -17.614 -67.221 1.00 52.09 311 GLN A O 1
ATOM 2491 N N . ALA A 1 312 ? -32.231 -15.600 -67.981 1.00 49.69 312 ALA A N 1
ATOM 2492 C CA . ALA A 1 312 ? -33.583 -15.171 -68.338 1.00 49.69 312 ALA A CA 1
ATOM 2493 C C . ALA A 1 312 ? -34.155 -15.949 -69.538 1.00 49.69 312 ALA A C 1
ATOM 2495 O O . ALA A 1 312 ? -35.347 -16.264 -69.545 1.00 49.69 312 ALA A O 1
ATOM 2496 N N . GLU A 1 313 ? -33.321 -16.302 -70.522 1.00 63.78 313 GLU A N 1
ATOM 2497 C CA . GLU A 1 313 ? -33.726 -17.129 -71.667 1.00 63.78 313 GLU A CA 1
ATOM 2498 C C . GLU A 1 313 ? -34.070 -18.570 -71.234 1.00 63.78 313 GLU A C 1
ATOM 2500 O O . GLU A 1 313 ? -35.108 -19.104 -71.639 1.00 63.78 313 GLU A O 1
ATOM 2505 N N . GLU A 1 314 ? -33.287 -19.173 -70.328 1.00 60.16 314 GLU A N 1
ATOM 2506 C CA . GLU A 1 314 ? -33.615 -20.483 -69.735 1.00 60.16 314 GLU A CA 1
ATOM 2507 C C . GLU A 1 314 ? -34.876 -20.434 -68.851 1.00 60.16 314 GLU A C 1
ATOM 2509 O O . GLU A 1 314 ? -35.735 -21.319 -68.930 1.00 60.16 314 GLU A O 1
ATOM 2514 N N . ALA A 1 315 ? -35.039 -19.378 -68.048 1.00 50.16 315 ALA A N 1
ATOM 2515 C CA . ALA A 1 315 ? -36.211 -19.196 -67.192 1.00 50.16 315 ALA A CA 1
ATOM 2516 C C . ALA A 1 315 ? -37.507 -18.989 -68.000 1.00 50.16 315 ALA A C 1
ATOM 2518 O O . ALA A 1 315 ? -38.549 -19.532 -67.628 1.00 50.16 315 ALA A O 1
ATOM 2519 N N . MET A 1 316 ? -37.462 -18.269 -69.129 1.00 57.09 316 MET A N 1
ATOM 2520 C CA . MET A 1 316 ? -38.618 -18.130 -70.028 1.00 57.09 316 MET A CA 1
ATOM 2521 C C . MET A 1 316 ? -39.034 -19.462 -70.663 1.00 57.09 316 MET A C 1
ATOM 2523 O O . MET A 1 316 ? -40.234 -19.721 -70.797 1.00 57.09 316 MET A O 1
ATOM 2527 N N . ALA A 1 317 ? -38.079 -20.330 -71.012 1.00 61.41 317 ALA A N 1
ATOM 2528 C CA . ALA A 1 317 ? -38.384 -21.664 -71.525 1.00 61.41 317 ALA A CA 1
ATOM 2529 C C . ALA A 1 317 ? -39.103 -22.532 -70.472 1.00 61.41 317 ALA A C 1
ATOM 2531 O O . ALA A 1 317 ? -40.106 -23.178 -70.782 1.00 61.41 317 ALA A O 1
ATOM 2532 N N . GLN A 1 318 ? -38.647 -22.491 -69.215 1.00 56.41 318 GLN A N 1
ATOM 2533 C CA . GLN A 1 318 ? -39.265 -23.234 -68.109 1.00 56.41 318 GLN A CA 1
ATOM 2534 C C . GLN A 1 318 ? -40.637 -22.665 -67.706 1.00 56.41 318 GLN A C 1
ATOM 2536 O O . GLN A 1 318 ? -41.581 -23.426 -67.489 1.00 56.41 318 GLN A O 1
ATOM 2541 N N . ALA A 1 319 ? -40.789 -21.336 -67.668 1.00 50.62 319 ALA A N 1
ATOM 2542 C CA . ALA A 1 319 ? -42.054 -20.677 -67.338 1.00 50.62 319 ALA A CA 1
ATOM 2543 C C . ALA A 1 319 ? -43.164 -20.985 -68.356 1.00 50.62 319 ALA A C 1
ATOM 2545 O O . ALA A 1 319 ? -44.317 -21.182 -67.969 1.00 50.62 319 ALA A O 1
ATOM 2546 N N . LYS A 1 320 ? -42.821 -21.092 -69.648 1.00 64.44 320 LYS A N 1
ATOM 2547 C CA . LYS A 1 320 ? -43.777 -21.482 -70.690 1.00 64.44 320 LYS A CA 1
ATOM 2548 C C . LYS A 1 320 ? -44.337 -22.888 -70.452 1.00 64.44 320 LYS A C 1
ATOM 2550 O O . LYS A 1 320 ? -45.548 -23.079 -70.524 1.00 64.44 320 LYS A O 1
ATOM 2555 N N . GLN A 1 321 ? -43.475 -23.845 -70.114 1.00 64.94 321 GLN A N 1
ATOM 2556 C CA . GLN A 1 321 ? -43.895 -25.220 -69.851 1.00 64.94 321 GLN A CA 1
ATOM 2557 C C . GLN A 1 321 ? -44.732 -25.336 -68.564 1.00 64.94 321 GLN A C 1
ATOM 2559 O O . GLN A 1 321 ? -45.708 -26.081 -68.533 1.00 64.94 321 GLN A O 1
ATOM 2564 N N . LEU A 1 322 ? -44.425 -24.533 -67.538 1.00 59.25 322 LEU A N 1
ATOM 2565 C CA . LEU A 1 322 ? -45.217 -24.480 -66.305 1.00 59.25 322 LEU A CA 1
ATOM 2566 C C . LEU A 1 322 ? -46.616 -23.864 -66.517 1.00 59.25 322 LEU A C 1
ATOM 2568 O O . LEU A 1 322 ? -47.571 -24.280 -65.863 1.00 59.25 322 LEU A O 1
ATOM 2572 N N . SER A 1 323 ? -46.760 -22.912 -67.448 1.00 57.84 323 SER A N 1
ATOM 2573 C CA . SER A 1 323 ? -48.063 -22.333 -67.823 1.00 57.84 323 SER A CA 1
ATOM 2574 C C . SER A 1 323 ? -48.984 -23.369 -68.478 1.00 57.84 323 SER A C 1
ATOM 2576 O O . SER A 1 323 ? -50.149 -23.480 -68.103 1.00 57.84 323 SER A O 1
ATOM 2578 N N . GLU A 1 324 ? -48.453 -24.170 -69.408 1.00 71.00 324 GLU A N 1
ATOM 2579 C CA . GLU A 1 324 ? -49.206 -25.217 -70.122 1.00 71.00 324 GLU A CA 1
ATOM 2580 C C . GLU A 1 324 ? -49.666 -26.365 -69.192 1.00 71.00 324 GLU A C 1
ATOM 2582 O O . GLU A 1 324 ? -50.639 -27.067 -69.486 1.00 71.00 324 GLU A O 1
ATOM 2587 N N . ASP A 1 325 ? -49.006 -26.553 -68.046 1.00 64.69 325 ASP A N 1
ATOM 2588 C CA . ASP A 1 325 ? -49.420 -27.494 -66.997 1.00 64.69 325 ASP A CA 1
ATOM 2589 C C . ASP A 1 325 ? -50.421 -26.876 -66.002 1.00 64.69 325 ASP A C 1
ATOM 2591 O O . ASP A 1 325 ? -51.339 -27.564 -65.542 1.00 64.69 325 ASP A O 1
ATOM 2595 N N . LEU A 1 326 ? -50.309 -25.574 -65.715 1.00 59.38 326 LEU A N 1
ATOM 2596 C CA . LEU A 1 326 ? -51.232 -24.855 -64.833 1.00 59.38 326 LEU A CA 1
ATOM 2597 C C . LEU A 1 326 ? -52.634 -24.718 -65.449 1.00 59.38 326 LEU A C 1
ATOM 2599 O O . LEU A 1 326 ? -53.625 -24.986 -64.766 1.00 59.38 326 LEU A O 1
ATOM 2603 N N . ASP A 1 327 ? -52.725 -24.397 -66.743 1.00 66.19 327 ASP A N 1
ATOM 2604 C CA . ASP A 1 327 ? -54.006 -24.309 -67.462 1.00 66.19 327 ASP A CA 1
ATOM 2605 C C . ASP A 1 327 ? -54.761 -25.652 -67.436 1.00 66.19 327 ASP A C 1
ATOM 2607 O O . ASP A 1 327 ? -55.976 -25.696 -67.222 1.00 66.19 327 ASP A O 1
ATOM 2611 N N . ARG A 1 328 ? -54.034 -26.775 -67.550 1.00 67.38 328 ARG A N 1
ATOM 2612 C CA . ARG A 1 328 ? -54.605 -28.131 -67.462 1.00 67.38 328 ARG A CA 1
ATOM 2613 C C . ARG A 1 328 ? -55.127 -28.473 -66.063 1.00 67.38 328 ARG A C 1
ATOM 2615 O O . ARG A 1 328 ? -56.144 -29.158 -65.951 1.00 67.38 328 ARG A O 1
ATOM 2622 N N . ALA A 1 329 ? -54.483 -27.983 -65.004 1.00 61.12 329 ALA A N 1
ATOM 2623 C CA . ALA A 1 329 ? -54.964 -28.151 -63.631 1.00 61.12 329 ALA A CA 1
ATOM 2624 C C . ALA A 1 329 ? -56.189 -27.264 -63.327 1.00 61.12 329 ALA A C 1
ATOM 2626 O O . ALA A 1 329 ? -57.121 -27.689 -62.637 1.00 61.12 329 ALA A O 1
ATOM 2627 N N . GLN A 1 330 ? -56.218 -26.044 -63.869 1.00 60.41 330 GLN A N 1
ATOM 2628 C CA . GLN A 1 330 ? -57.290 -25.075 -63.634 1.00 60.41 330 GLN A CA 1
ATOM 2629 C C . GLN A 1 330 ? -58.615 -25.501 -64.293 1.00 60.41 330 GLN A C 1
ATOM 2631 O O . GLN A 1 330 ? -59.673 -25.404 -63.663 1.00 60.41 330 GLN A O 1
ATOM 2636 N N . ASP A 1 331 ? -58.554 -26.082 -65.495 1.00 68.00 331 ASP A N 1
ATOM 2637 C CA . ASP A 1 331 ? -59.714 -26.639 -66.210 1.00 68.00 331 ASP A CA 1
ATOM 2638 C C . ASP A 1 331 ? -60.347 -27.844 -65.474 1.00 68.00 331 ASP A C 1
ATOM 2640 O O . ASP A 1 331 ? -61.552 -28.101 -65.566 1.00 68.00 331 ASP A O 1
ATOM 2644 N N . GLN A 1 332 ? -59.547 -28.570 -64.682 1.00 64.38 332 GLN A N 1
ATOM 2645 C CA . GLN A 1 332 ? -60.001 -29.690 -63.854 1.00 64.38 332 GLN A CA 1
ATOM 2646 C C . GLN A 1 332 ? -60.636 -29.220 -62.530 1.00 64.38 332 GLN A C 1
ATOM 2648 O O . GLN A 1 332 ? -61.609 -29.815 -62.061 1.00 64.38 332 GLN A O 1
ATOM 2653 N N . ALA A 1 333 ? -60.143 -28.116 -61.956 1.00 58.91 333 ALA A N 1
ATOM 2654 C CA . ALA A 1 333 ? -60.691 -27.510 -60.740 1.00 58.91 333 ALA A CA 1
ATOM 2655 C C . ALA A 1 333 ? -62.050 -26.820 -60.968 1.00 58.91 333 ALA A C 1
ATOM 2657 O O . ALA A 1 333 ? -62.947 -26.932 -60.129 1.00 58.91 333 ALA A O 1
ATOM 2658 N N . GLN A 1 334 ? -62.243 -26.147 -62.110 1.00 65.88 334 GLN A N 1
ATOM 2659 C CA . GLN A 1 334 ? -63.502 -25.450 -62.414 1.00 65.88 334 GLN A CA 1
ATOM 2660 C C . GLN A 1 334 ? -64.697 -26.406 -62.566 1.00 65.88 334 GLN A C 1
ATOM 2662 O O . GLN A 1 334 ? -65.803 -26.077 -62.135 1.00 65.88 334 GLN A O 1
ATOM 2667 N N . ARG A 1 335 ? -64.474 -27.624 -63.080 1.00 63.88 335 ARG A N 1
ATOM 2668 C CA . ARG A 1 335 ? -65.519 -28.661 -63.192 1.00 63.88 335 ARG A CA 1
ATOM 2669 C C . ARG A 1 335 ? -66.011 -29.132 -61.816 1.00 63.88 335 ARG A C 1
ATOM 2671 O O . ARG A 1 335 ? -67.212 -29.223 -61.600 1.00 63.88 335 ARG A O 1
ATOM 2678 N N . LEU A 1 336 ? -65.100 -29.324 -60.858 1.00 64.25 336 LEU A N 1
ATOM 2679 C CA . LEU A 1 336 ? -65.433 -29.716 -59.477 1.00 64.25 336 LEU A CA 1
ATOM 2680 C C . LEU A 1 336 ? -66.105 -28.597 -58.659 1.00 64.25 336 LEU A C 1
ATOM 2682 O O . LEU A 1 336 ? -66.826 -28.881 -57.701 1.00 64.25 336 LEU A O 1
ATOM 2686 N N . ALA A 1 337 ? -65.879 -27.328 -59.010 1.00 59.44 337 ALA A N 1
ATOM 2687 C CA . ALA A 1 337 ? -66.521 -26.192 -58.348 1.00 59.44 337 ALA A CA 1
ATOM 2688 C C . ALA A 1 337 ? -67.990 -26.012 -58.776 1.00 59.44 337 ALA A C 1
ATOM 2690 O O . ALA A 1 337 ? -68.836 -25.707 -57.931 1.00 59.44 337 ALA A O 1
ATOM 2691 N N . ALA A 1 338 ? -68.305 -26.241 -60.056 1.00 64.31 338 ALA A N 1
ATOM 2692 C CA . ALA A 1 338 ? -69.661 -26.109 -60.595 1.00 64.31 338 ALA A CA 1
ATOM 2693 C C . ALA A 1 338 ? -70.658 -27.079 -59.931 1.00 64.31 338 ALA A C 1
ATOM 2695 O O . ALA A 1 338 ? -71.731 -26.659 -59.490 1.00 64.31 338 ALA A O 1
ATOM 2696 N N . ASP A 1 339 ? -70.271 -28.347 -59.760 1.00 61.53 339 ASP A N 1
ATOM 2697 C CA . ASP A 1 339 ? -71.114 -29.375 -59.129 1.00 61.53 339 ASP A CA 1
ATOM 2698 C C . ASP A 1 339 ? -71.426 -29.066 -57.651 1.00 61.53 339 ASP A C 1
ATOM 2700 O O . ASP A 1 339 ? -72.490 -29.414 -57.137 1.00 61.53 339 ASP A O 1
ATOM 2704 N N . LYS A 1 340 ? -70.517 -28.370 -56.957 1.00 60.56 340 LYS A N 1
ATOM 2705 C CA . LYS A 1 340 ? -70.638 -28.069 -55.522 1.00 60.56 340 LYS A CA 1
ATOM 2706 C C . LYS A 1 340 ? -71.503 -26.838 -55.222 1.00 60.56 340 LYS A C 1
ATOM 2708 O O . LYS A 1 340 ? -72.079 -26.753 -54.139 1.00 60.56 340 LYS A O 1
ATOM 2713 N N . ILE A 1 341 ? -71.609 -25.898 -56.164 1.00 63.56 341 ILE A N 1
ATOM 2714 C CA . ILE A 1 341 ? -72.416 -24.675 -56.010 1.00 63.56 341 ILE A CA 1
ATOM 2715 C C . ILE A 1 341 ? -73.914 -24.974 -56.170 1.00 63.56 341 ILE A C 1
ATOM 2717 O O . ILE A 1 341 ? -74.720 -24.455 -55.397 1.00 63.56 341 ILE A O 1
ATOM 2721 N N . ASN A 1 342 ? -74.286 -25.876 -57.085 1.00 60.84 342 ASN A N 1
ATOM 2722 C CA . ASN A 1 342 ? -75.681 -26.299 -57.255 1.00 60.84 342 ASN A CA 1
ATOM 2723 C C . ASN A 1 342 ? -76.253 -26.942 -55.975 1.00 60.84 342 ASN A C 1
ATOM 2725 O O . ASN A 1 342 ? -77.375 -26.632 -55.586 1.00 60.84 342 ASN A O 1
ATOM 2729 N N . LEU A 1 343 ? -75.456 -27.754 -55.268 1.00 58.22 343 LEU A N 1
ATOM 2730 C CA . LEU A 1 343 ? -75.884 -28.453 -54.048 1.00 58.22 343 LEU A CA 1
ATOM 2731 C C . LEU A 1 343 ? -76.136 -27.515 -52.847 1.00 58.22 343 LEU A C 1
ATOM 2733 O O . LEU A 1 343 ? -76.965 -27.807 -51.991 1.00 58.22 343 LEU A O 1
ATOM 2737 N N . LEU A 1 344 ? -75.422 -26.387 -52.765 1.00 59.16 344 LEU A N 1
ATOM 2738 C CA . LEU A 1 344 ? -75.552 -25.434 -51.652 1.00 59.16 344 LEU A CA 1
ATOM 2739 C C . LEU A 1 344 ? -76.687 -24.419 -51.859 1.00 59.16 344 LEU A C 1
ATOM 2741 O O . LEU A 1 344 ? -77.208 -23.884 -50.880 1.00 59.16 344 LEU A O 1
ATOM 2745 N N . SER A 1 345 ? -77.105 -24.188 -53.108 1.00 53.16 345 SER A N 1
ATOM 2746 C CA . SER A 1 345 ? -78.225 -23.296 -53.439 1.00 53.16 345 SER A CA 1
ATOM 2747 C C . SER A 1 345 ? -79.579 -23.844 -52.957 1.00 53.16 345 SER A C 1
ATOM 2749 O O . SER A 1 345 ? -80.423 -23.085 -52.485 1.00 53.16 345 SER A O 1
ATOM 2751 N N . GLU A 1 346 ? -79.771 -25.169 -52.990 1.00 58.00 346 GLU A N 1
ATOM 2752 C CA . GLU A 1 346 ? -81.016 -25.813 -52.536 1.00 58.00 346 GLU A CA 1
ATOM 2753 C C . GLU A 1 346 ? -81.172 -25.813 -51.004 1.00 58.00 346 GLU A C 1
ATOM 2755 O O . GLU A 1 346 ? -82.289 -25.789 -50.490 1.00 58.00 346 GLU A O 1
ATOM 2760 N N . MET A 1 347 ? -80.067 -25.785 -50.249 1.00 52.75 347 MET A N 1
ATOM 2761 C CA . MET A 1 347 ? -80.101 -25.826 -48.779 1.00 52.75 347 MET A CA 1
ATOM 2762 C C . MET A 1 347 ? -80.381 -24.461 -48.127 1.00 52.75 347 MET A C 1
ATOM 2764 O O . MET A 1 347 ? -80.831 -24.408 -46.982 1.00 52.75 347 MET A O 1
ATOM 2768 N N . ALA A 1 348 ? -80.133 -23.352 -48.830 1.00 49.31 348 ALA A N 1
ATOM 2769 C CA . ALA A 1 348 ? -80.211 -22.002 -48.263 1.00 49.31 348 ALA A CA 1
ATOM 2770 C C . ALA A 1 348 ? -81.636 -21.406 -48.195 1.00 49.31 348 ALA A C 1
ATOM 2772 O O . ALA A 1 348 ? -81.833 -20.382 -47.544 1.00 49.31 348 ALA A O 1
ATOM 2773 N N . GLN A 1 349 ? -82.640 -22.025 -48.828 1.00 46.62 349 GLN A N 1
ATOM 2774 C CA . GLN A 1 349 ? -84.022 -21.509 -48.859 1.00 46.62 349 GLN A CA 1
ATOM 2775 C C . GLN A 1 349 ? -84.918 -21.968 -47.689 1.00 46.62 349 GLN A C 1
ATOM 2777 O O . GLN A 1 349 ? -86.092 -21.607 -47.651 1.00 46.62 349 GLN A O 1
ATOM 2782 N N . ALA A 1 350 ? -84.400 -22.741 -46.726 1.00 48.38 350 ALA A N 1
ATOM 2783 C CA . ALA A 1 350 ? -85.226 -23.445 -45.735 1.00 48.38 350 ALA A CA 1
ATOM 2784 C C . ALA A 1 350 ? -85.225 -22.877 -44.295 1.00 48.38 350 ALA A C 1
ATOM 2786 O O . ALA A 1 350 ? -85.896 -23.448 -43.437 1.00 48.38 350 ALA A O 1
ATOM 2787 N N . ALA A 1 351 ? -84.490 -21.798 -43.988 1.00 40.72 351 ALA A N 1
ATOM 2788 C CA . ALA A 1 351 ? -84.310 -21.343 -42.600 1.00 40.72 351 ALA A CA 1
ATOM 2789 C C . ALA A 1 351 ? -84.319 -19.811 -42.426 1.00 40.72 351 ALA A C 1
ATOM 2791 O O . ALA A 1 351 ? -83.270 -19.172 -42.357 1.00 40.72 351 ALA A O 1
ATOM 2792 N N . ALA A 1 352 ? -85.513 -19.227 -42.290 1.00 40.47 352 ALA A N 1
ATOM 2793 C CA . ALA A 1 352 ? -85.689 -17.843 -41.846 1.00 40.47 352 ALA A CA 1
ATOM 2794 C C . ALA A 1 352 ? -86.995 -17.671 -41.047 1.00 40.47 352 ALA A C 1
ATOM 2796 O O . ALA A 1 352 ? -88.053 -17.590 -41.665 1.00 40.47 352 ALA A O 1
ATOM 2797 N N . GLN A 1 353 ? -86.923 -17.589 -39.706 1.00 33.25 353 GLN A N 1
ATOM 2798 C CA . GLN A 1 353 ? -87.925 -16.931 -38.838 1.00 33.25 353 GLN A CA 1
ATOM 2799 C C . GLN A 1 353 ? -87.556 -16.946 -37.337 1.00 33.25 353 GLN A C 1
ATOM 2801 O O . GLN A 1 353 ? -87.043 -17.954 -36.859 1.00 33.25 353 GLN A O 1
ATOM 2806 N N . ALA A 1 354 ? -87.949 -15.867 -36.633 1.00 33.47 354 ALA A N 1
ATOM 2807 C CA . ALA A 1 354 ? -88.126 -15.723 -35.170 1.00 33.47 354 ALA A CA 1
ATOM 2808 C C . ALA A 1 354 ? -86.874 -15.837 -34.252 1.00 33.47 354 ALA A C 1
ATOM 2810 O O . ALA A 1 354 ? -85.866 -16.403 -34.658 1.00 33.47 354 ALA A O 1
ATOM 2811 N N . ASP A 1 355 ? -86.840 -15.433 -32.968 1.00 36.72 355 ASP A N 1
ATOM 2812 C CA . ASP A 1 355 ? -87.447 -14.348 -32.138 1.00 36.72 355 ASP A CA 1
ATOM 2813 C C . ASP A 1 355 ? -86.843 -14.486 -30.703 1.00 36.72 355 ASP A C 1
ATOM 2815 O O . ASP A 1 355 ? -86.336 -15.559 -30.375 1.00 36.72 355 ASP A O 1
ATOM 2819 N N . ALA A 1 356 ? -86.892 -13.547 -29.745 1.00 30.14 356 ALA A N 1
ATOM 2820 C CA . ALA A 1 356 ? -86.936 -12.073 -29.722 1.00 30.14 356 ALA A CA 1
ATOM 2821 C C . ALA A 1 356 ? -86.699 -11.601 -28.253 1.00 30.14 356 ALA A C 1
ATOM 2823 O O . ALA A 1 356 ? -87.051 -12.337 -27.334 1.00 30.14 356 ALA A O 1
ATOM 2824 N N . ASP A 1 357 ? -86.163 -10.383 -28.047 1.00 31.11 357 ASP A N 1
ATOM 2825 C CA . ASP A 1 357 ? -85.938 -9.691 -26.749 1.00 31.11 357 ASP A CA 1
ATOM 2826 C C . ASP A 1 357 ? -85.051 -10.373 -25.671 1.00 31.11 357 ASP A C 1
ATOM 2828 O O . ASP A 1 357 ? -84.907 -11.590 -25.622 1.00 31.11 357 ASP A O 1
ATOM 2832 N N . GLN A 1 358 ? -84.428 -9.553 -24.795 1.00 33.19 358 GLN A N 1
ATOM 2833 C CA . GLN A 1 358 ? -84.509 -9.639 -23.314 1.00 33.19 358 GLN A CA 1
ATOM 2834 C C . GLN A 1 358 ? -83.375 -8.858 -22.581 1.00 33.19 358 GLN A C 1
ATOM 2836 O O . GLN A 1 358 ? -82.192 -9.140 -22.734 1.00 33.19 358 GLN A O 1
ATOM 2841 N N . ILE A 1 359 ? -83.779 -7.937 -21.686 1.00 37.09 359 ILE A N 1
ATOM 2842 C CA . ILE A 1 359 ? -82.995 -7.194 -20.657 1.00 37.09 359 ILE A CA 1
ATOM 2843 C C . ILE A 1 359 ? -82.103 -6.018 -21.121 1.00 37.09 359 ILE A C 1
ATOM 2845 O O . ILE A 1 359 ? -80.878 -6.072 -21.194 1.00 37.09 359 ILE A O 1
ATOM 2849 N N . LEU A 1 360 ? -82.762 -4.861 -21.206 1.00 37.28 360 LEU A N 1
ATOM 2850 C CA . LEU A 1 360 ? -82.277 -3.574 -20.694 1.00 37.28 360 LEU A CA 1
ATOM 2851 C C . LEU A 1 360 ? -83.168 -3.224 -19.485 1.00 37.28 360 LEU A C 1
ATOM 2853 O O . LEU A 1 360 ? -84.334 -2.916 -19.718 1.00 37.28 360 LEU A O 1
ATOM 2857 N N . CYS A 1 361 ? -82.695 -3.268 -18.222 1.00 36.47 361 CYS A N 1
ATOM 2858 C CA . CYS A 1 361 ? -83.526 -2.738 -17.114 1.00 36.47 361 CYS A CA 1
ATOM 2859 C C . CYS A 1 361 ? -82.864 -2.288 -15.786 1.00 36.47 361 CYS A C 1
ATOM 2861 O O . CYS A 1 361 ? -83.418 -1.391 -15.154 1.00 36.47 361 CYS A O 1
ATOM 2863 N N . ASP A 1 362 ? -81.712 -2.813 -15.342 1.00 37.22 362 ASP A N 1
ATOM 2864 C CA . ASP A 1 362 ? -81.224 -2.572 -13.960 1.00 37.22 362 ASP A CA 1
ATOM 2865 C C . ASP A 1 362 ? -79.935 -1.735 -13.864 1.00 37.22 362 ASP A C 1
ATOM 2867 O O . ASP A 1 362 ? -78.843 -2.253 -13.638 1.00 37.22 362 ASP A O 1
ATOM 2871 N N . THR A 1 363 ? -80.024 -0.406 -14.032 1.00 39.66 363 THR A N 1
ATOM 2872 C CA . THR A 1 363 ? -78.824 0.465 -13.907 1.00 39.66 363 THR A CA 1
ATOM 2873 C C . THR A 1 363 ? -79.065 1.877 -13.349 1.00 39.66 363 THR A C 1
ATOM 2875 O O . THR A 1 363 ? -78.254 2.774 -13.570 1.00 39.66 363 THR A O 1
ATOM 2878 N N . LYS A 1 364 ? -80.157 2.117 -12.601 1.00 37.72 364 LYS A N 1
ATOM 2879 C CA . LYS A 1 364 ? -80.430 3.438 -11.975 1.00 37.72 364 LYS A CA 1
ATOM 2880 C C . LYS A 1 364 ? -80.855 3.437 -10.495 1.00 37.72 364 LYS A C 1
ATOM 2882 O O . LYS A 1 364 ? -81.197 4.493 -9.975 1.00 37.72 364 LYS A O 1
ATOM 2887 N N . ALA A 1 365 ? -80.765 2.307 -9.786 1.00 39.19 365 ALA A N 1
ATOM 2888 C CA . ALA A 1 365 ? -81.210 2.191 -8.385 1.00 39.19 365 ALA A CA 1
ATOM 2889 C C . ALA A 1 365 ? -80.090 2.012 -7.328 1.00 39.19 365 ALA A C 1
ATOM 2891 O O . ALA A 1 365 ? -80.396 1.830 -6.152 1.00 39.19 365 ALA A O 1
ATOM 2892 N N . LEU A 1 366 ? -78.801 2.091 -7.699 1.00 37.28 366 LEU A N 1
ATOM 2893 C CA . LEU A 1 366 ? -77.673 1.892 -6.762 1.00 37.28 366 LEU A CA 1
ATOM 2894 C C . LEU A 1 366 ? -76.916 3.179 -6.362 1.00 37.28 366 LEU A C 1
ATOM 2896 O O . LEU A 1 366 ? -75.998 3.134 -5.547 1.00 37.28 366 LEU A O 1
ATOM 2900 N N . ALA A 1 367 ? -77.304 4.340 -6.899 1.00 41.25 367 ALA A N 1
ATOM 2901 C CA . ALA A 1 367 ? -76.489 5.562 -6.884 1.00 41.25 367 ALA A CA 1
ATOM 2902 C C . ALA A 1 367 ? -76.499 6.390 -5.576 1.00 41.25 367 ALA A C 1
ATOM 2904 O O . ALA A 1 367 ? -75.804 7.398 -5.505 1.00 41.25 367 ALA A O 1
ATOM 2905 N N . ILE A 1 368 ? -77.281 6.019 -4.551 1.00 41.12 368 ILE A N 1
ATOM 2906 C CA . ILE A 1 368 ? -77.469 6.853 -3.336 1.00 41.12 368 ILE A CA 1
ATOM 2907 C C . ILE A 1 368 ? -77.079 6.132 -2.027 1.00 41.12 368 ILE A C 1
ATOM 2909 O O . ILE A 1 368 ? -76.968 6.769 -0.983 1.00 41.12 368 ILE A O 1
ATOM 2913 N N . LYS A 1 369 ? -76.777 4.823 -2.050 1.00 34.69 369 LYS A N 1
ATOM 2914 C CA . LYS A 1 369 ? -76.450 4.061 -0.822 1.00 34.69 369 LYS A CA 1
ATOM 2915 C C . LYS A 1 369 ? -74.951 3.840 -0.559 1.00 34.69 369 LYS A C 1
ATOM 2917 O O . LYS A 1 369 ? -74.601 3.395 0.528 1.00 34.69 369 LYS A O 1
ATOM 2922 N N . HIS A 1 370 ? -74.071 4.170 -1.508 1.00 35.56 370 HIS A N 1
ATOM 2923 C CA . HIS A 1 370 ? -72.622 3.926 -1.386 1.00 35.56 370 HIS A CA 1
ATOM 2924 C C . HIS A 1 370 ? -71.802 5.098 -0.809 1.00 35.56 370 HIS A C 1
ATOM 2926 O O . HIS A 1 370 ? -70.653 4.906 -0.424 1.00 35.56 370 HIS A O 1
ATOM 2932 N N . LEU A 1 371 ? -72.386 6.296 -0.692 1.00 42.34 371 LEU A N 1
ATOM 2933 C CA . LEU A 1 371 ? -71.687 7.535 -0.303 1.00 42.34 371 LEU A CA 1
ATOM 2934 C C . LEU A 1 371 ? -71.568 7.778 1.218 1.00 42.34 371 LEU A C 1
ATOM 2936 O O . LEU A 1 371 ? -71.189 8.868 1.634 1.00 42.34 371 LEU A O 1
ATOM 2940 N N . ALA A 1 372 ? -71.889 6.784 2.055 1.00 39.38 372 ALA A N 1
ATOM 2941 C CA . ALA A 1 372 ? -71.924 6.930 3.518 1.00 39.38 372 ALA A CA 1
ATOM 2942 C C . ALA A 1 372 ? -71.097 5.887 4.304 1.00 39.38 372 ALA A C 1
ATOM 2944 O O . ALA A 1 372 ? -71.177 5.866 5.530 1.00 39.38 372 ALA A O 1
ATOM 2945 N N . LEU A 1 373 ? -70.329 5.011 3.635 1.00 39.69 373 LEU A N 1
ATOM 2946 C CA . LEU A 1 373 ? -69.625 3.890 4.291 1.00 39.69 373 LEU A CA 1
ATOM 2947 C C . LEU A 1 373 ? -68.156 3.666 3.872 1.00 39.69 373 LEU A C 1
ATOM 2949 O O . LEU A 1 373 ? -67.520 2.755 4.392 1.00 39.69 373 LEU A O 1
ATOM 2953 N N . SER A 1 374 ? -67.560 4.510 3.025 1.00 41.53 374 SER A N 1
ATOM 2954 C CA . SER A 1 374 ? -66.156 4.375 2.584 1.00 41.53 374 SER A CA 1
ATOM 2955 C C . SER A 1 374 ? -65.119 4.950 3.572 1.00 41.53 374 SER A C 1
ATOM 2957 O O . SER A 1 374 ? -64.078 5.456 3.166 1.00 41.53 374 SER A O 1
ATOM 2959 N N . GLY A 1 375 ? -65.399 4.908 4.879 1.00 41.88 375 GLY A N 1
ATOM 2960 C CA . GLY A 1 375 ? -64.514 5.440 5.928 1.00 41.88 375 GLY A CA 1
ATOM 2961 C C . GLY A 1 375 ? -63.432 4.472 6.425 1.00 41.88 375 GLY A C 1
ATOM 2962 O O . GLY A 1 375 ? -62.701 4.823 7.347 1.00 41.88 375 GLY A O 1
ATOM 2963 N N . ALA A 1 376 ? -63.360 3.253 5.876 1.00 41.84 376 ALA A N 1
ATOM 2964 C CA . ALA A 1 376 ? -62.549 2.157 6.423 1.00 41.84 376 ALA A CA 1
ATOM 2965 C C . ALA A 1 376 ? -61.557 1.505 5.434 1.00 41.84 376 ALA A C 1
ATOM 2967 O O . ALA A 1 376 ? -60.693 0.750 5.872 1.00 41.84 376 ALA A O 1
ATOM 2968 N N . GLU A 1 377 ? -61.631 1.791 4.128 1.00 47.28 377 GLU A N 1
ATOM 2969 C CA . GLU A 1 377 ? -60.793 1.119 3.111 1.00 47.28 377 GLU A CA 1
ATOM 2970 C C . GLU A 1 377 ? -59.475 1.846 2.782 1.00 47.28 377 GLU A C 1
ATOM 2972 O O . GLU A 1 377 ? -58.626 1.306 2.076 1.00 47.28 377 GLU A O 1
ATOM 2977 N N . THR A 1 378 ? -59.211 3.018 3.372 1.00 48.84 378 THR A N 1
ATOM 2978 C CA . THR A 1 378 ? -57.938 3.752 3.195 1.00 48.84 378 THR A CA 1
ATOM 2979 C C . THR A 1 378 ? -56.724 3.059 3.840 1.00 48.84 378 THR A C 1
ATOM 2981 O O . THR A 1 378 ? -55.594 3.508 3.671 1.00 48.84 378 THR A O 1
ATOM 2984 N N . LEU A 1 379 ? -56.928 1.962 4.581 1.00 47.56 379 LEU A N 1
ATOM 2985 C CA . LEU A 1 379 ? -55.882 1.218 5.298 1.00 47.56 379 LEU A CA 1
ATOM 2986 C C . LEU A 1 379 ? -55.085 0.222 4.430 1.00 47.56 379 LEU A C 1
ATOM 2988 O O . LEU A 1 379 ? -54.174 -0.421 4.948 1.00 47.56 379 LEU A O 1
ATOM 2992 N N . ALA A 1 380 ? -55.403 0.091 3.136 1.00 50.47 380 ALA A N 1
ATOM 2993 C CA . ALA A 1 380 ? -54.747 -0.849 2.216 1.00 50.47 380 ALA A CA 1
ATOM 2994 C C . ALA A 1 380 ? -53.858 -0.193 1.134 1.00 50.47 380 ALA A C 1
ATOM 2996 O O . ALA A 1 380 ? -53.302 -0.902 0.296 1.00 50.47 380 ALA A O 1
ATOM 2997 N N . LEU A 1 381 ? -53.697 1.136 1.139 1.00 55.12 381 LEU A N 1
ATOM 2998 C CA . LEU A 1 381 ? -52.752 1.826 0.250 1.00 55.12 381 LEU A CA 1
ATOM 2999 C C . LEU A 1 381 ? -51.319 1.682 0.775 1.00 55.12 381 LEU A C 1
ATOM 3001 O O . LEU A 1 381 ? -51.070 1.849 1.972 1.00 55.12 381 LEU A O 1
ATOM 3005 N N . SER A 1 382 ? -50.358 1.391 -0.109 1.00 63.16 382 SER A N 1
ATOM 3006 C CA . SER A 1 382 ? -48.961 1.311 0.314 1.00 63.16 382 SER A CA 1
ATOM 3007 C C . SER A 1 382 ? -48.422 2.714 0.604 1.00 63.16 382 SER A C 1
ATOM 3009 O O . SER A 1 382 ? -48.857 3.706 0.019 1.00 63.16 382 SER A O 1
ATOM 3011 N N . ALA A 1 383 ? -47.417 2.819 1.477 1.00 62.09 383 ALA A N 1
ATOM 3012 C CA . ALA A 1 383 ? -46.783 4.107 1.771 1.00 62.09 383 ALA A CA 1
ATOM 3013 C C . ALA A 1 383 ? -46.176 4.789 0.524 1.00 62.09 383 ALA A C 1
ATOM 3015 O O . ALA A 1 383 ? -45.960 5.999 0.541 1.00 62.09 383 ALA A O 1
ATOM 3016 N N . PHE A 1 384 ? -45.933 4.033 -0.555 1.00 60.38 384 PHE A N 1
ATOM 3017 C CA . PHE A 1 384 ? -45.407 4.540 -1.822 1.00 60.38 384 PHE A CA 1
ATOM 3018 C C . PHE A 1 384 ? -46.470 5.169 -2.730 1.00 60.38 384 PHE A C 1
ATOM 3020 O O . PHE A 1 384 ? -46.084 5.852 -3.672 1.00 60.38 384 PHE A O 1
ATOM 3027 N N . ASP A 1 385 ? -47.764 4.992 -2.450 1.00 76.00 385 ASP A N 1
ATOM 3028 C CA . ASP A 1 385 ? -48.867 5.513 -3.277 1.00 76.00 385 ASP A CA 1
ATOM 3029 C C . ASP A 1 385 ? -49.383 6.886 -2.780 1.00 76.00 385 ASP A C 1
ATOM 3031 O O . ASP A 1 385 ? -50.358 7.437 -3.281 1.00 76.00 385 ASP A O 1
ATOM 3035 N N . ASN A 1 386 ? -48.706 7.473 -1.787 1.00 80.94 386 ASN A N 1
ATOM 3036 C CA . ASN A 1 386 ? -49.049 8.759 -1.173 1.00 80.94 386 ASN A CA 1
ATOM 3037 C C . ASN A 1 386 ? -48.195 9.926 -1.715 1.00 80.94 386 ASN A C 1
ATOM 3039 O O . ASN A 1 386 ? -47.700 10.737 -0.928 1.00 80.94 386 ASN A O 1
ATOM 3043 N N . CYS A 1 387 ? -47.986 10.011 -3.034 1.00 87.88 387 CYS A N 1
ATOM 3044 C CA . CYS A 1 387 ? -47.180 11.067 -3.662 1.00 87.88 387 CYS A CA 1
ATOM 3045 C C . CYS A 1 387 ? -48.024 12.220 -4.252 1.00 87.88 387 CYS A C 1
ATOM 3047 O O . CYS A 1 387 ? -49.244 12.123 -4.394 1.00 87.88 387 CYS A O 1
ATOM 3049 N N . MET A 1 388 ? -47.358 13.329 -4.583 1.00 91.12 388 MET A N 1
ATOM 3050 C CA . MET A 1 388 ? -47.911 14.439 -5.362 1.00 91.12 388 MET A CA 1
ATOM 3051 C C . MET A 1 388 ? -46.937 14.816 -6.482 1.00 91.12 388 MET A C 1
ATOM 3053 O O . MET A 1 388 ? -45.727 14.638 -6.339 1.00 91.12 388 MET A O 1
ATOM 3057 N N . GLN A 1 389 ? -47.459 15.344 -7.586 1.00 93.50 389 GLN A N 1
ATOM 3058 C CA . GLN A 1 389 ? -46.642 15.866 -8.685 1.00 93.50 389 GLN A CA 1
ATOM 3059 C C . GLN A 1 389 ? -45.938 17.170 -8.273 1.00 93.50 389 GLN A C 1
ATOM 3061 O O . GLN A 1 389 ? -46.430 17.897 -7.410 1.00 93.50 389 GLN A O 1
ATOM 3066 N N . LEU A 1 390 ? -44.822 17.520 -8.925 1.00 92.94 390 LEU A N 1
ATOM 3067 C CA . LEU A 1 390 ? -44.119 18.785 -8.655 1.00 92.94 390 LEU A CA 1
ATOM 3068 C C . LEU A 1 390 ? -45.016 20.014 -8.905 1.00 92.94 390 LEU A C 1
ATOM 3070 O O . LEU A 1 390 ? -45.014 20.949 -8.112 1.00 92.94 390 LEU A O 1
ATOM 3074 N N . SER A 1 391 ? -45.849 19.969 -9.947 1.00 93.94 391 SER A N 1
ATOM 3075 C CA . SER A 1 391 ? -46.902 20.960 -10.209 1.00 93.94 391 SER A CA 1
ATOM 3076 C C . SER A 1 391 ? -47.880 21.092 -9.037 1.00 93.94 391 SER A C 1
ATOM 3078 O O . SER A 1 391 ? -48.113 22.195 -8.559 1.00 93.94 391 SER A O 1
ATOM 3080 N N . GLN A 1 392 ? -48.384 19.973 -8.509 1.00 94.81 392 GLN A N 1
ATOM 3081 C CA . GLN A 1 392 ? -49.287 19.952 -7.352 1.00 94.81 392 GLN A CA 1
ATOM 3082 C C . GLN A 1 392 ? -48.622 20.513 -6.082 1.00 94.81 392 GLN A C 1
ATOM 3084 O O . GLN A 1 392 ? -49.270 21.219 -5.311 1.00 94.81 392 GLN A O 1
ATOM 3089 N N . PHE A 1 393 ? -47.332 20.241 -5.865 1.00 94.00 393 PHE A N 1
ATOM 3090 C CA . PHE A 1 393 ? -46.567 20.821 -4.758 1.00 94.00 393 PHE A CA 1
ATOM 3091 C C . PHE A 1 393 ? -46.453 22.350 -4.885 1.00 94.00 393 PHE A C 1
ATOM 3093 O O . PHE A 1 393 ? -46.752 23.070 -3.930 1.00 94.00 393 PHE A O 1
ATOM 3100 N N . SER A 1 394 ? -46.124 22.847 -6.080 1.00 95.19 394 SER A N 1
ATOM 3101 C CA . SER A 1 394 ? -46.124 24.280 -6.398 1.00 95.19 394 SER A CA 1
ATOM 3102 C C . SER A 1 394 ? -47.495 24.932 -6.241 1.00 95.19 394 SER A C 1
ATOM 3104 O O . SER A 1 394 ? -47.608 25.984 -5.615 1.00 95.19 394 SER A O 1
ATOM 3106 N N . ASP A 1 395 ? -48.559 24.300 -6.739 1.00 94.50 395 ASP A N 1
ATOM 3107 C CA . ASP A 1 395 ? -49.932 24.794 -6.603 1.00 94.50 395 ASP A CA 1
ATOM 3108 C C . ASP A 1 395 ? -50.362 24.866 -5.133 1.00 94.50 395 ASP A C 1
ATOM 3110 O O . ASP A 1 395 ? -51.033 25.821 -4.723 1.00 94.50 395 ASP A O 1
ATOM 3114 N N . PHE A 1 396 ? -49.942 23.894 -4.316 1.00 95.06 396 PHE A N 1
ATOM 3115 C CA . PHE A 1 396 ? -50.160 23.900 -2.873 1.00 95.06 396 PHE A CA 1
ATOM 3116 C C . PHE A 1 396 ? -49.416 25.049 -2.182 1.00 95.06 396 PHE A C 1
ATOM 3118 O O . PHE A 1 396 ? -50.030 25.774 -1.396 1.00 95.06 396 PHE A O 1
ATOM 3125 N N . LEU A 1 397 ? -48.132 25.269 -2.479 1.00 94.50 397 LEU A N 1
ATOM 3126 C CA . LEU A 1 397 ? -47.378 26.392 -1.910 1.00 94.50 397 LEU A CA 1
ATOM 3127 C C . LEU A 1 397 ? -47.923 27.743 -2.392 1.00 94.50 397 LEU A C 1
ATOM 3129 O O . LEU A 1 397 ? -48.117 28.653 -1.588 1.00 94.50 397 LEU A O 1
ATOM 3133 N N . ALA A 1 398 ? -48.300 27.866 -3.665 1.00 94.62 398 ALA A N 1
ATOM 3134 C CA . ALA A 1 398 ? -48.977 29.044 -4.198 1.00 94.62 398 ALA A CA 1
ATOM 3135 C C . ALA A 1 398 ? -50.349 29.287 -3.538 1.00 94.62 398 ALA A C 1
ATOM 3137 O O . ALA A 1 398 ? -50.728 30.439 -3.322 1.00 94.62 398 ALA A O 1
ATOM 3138 N N . ALA A 1 399 ? -51.098 28.236 -3.187 1.00 92.81 399 ALA A N 1
ATOM 3139 C CA . ALA A 1 399 ? -52.331 28.355 -2.410 1.00 92.81 399 ALA A CA 1
ATOM 3140 C C . ALA A 1 399 ? -52.060 28.785 -0.962 1.00 92.81 399 ALA A C 1
ATOM 3142 O O . ALA A 1 399 ? -52.744 29.679 -0.464 1.00 92.81 399 ALA A O 1
ATOM 3143 N N . CYS A 1 400 ? -51.033 28.222 -0.321 1.00 93.06 400 CYS A N 1
ATOM 3144 C CA . CYS A 1 400 ? -50.565 28.621 1.004 1.00 93.06 400 CYS A CA 1
ATOM 3145 C C . CYS A 1 400 ? -50.196 30.112 1.050 1.00 93.06 400 CYS A C 1
ATOM 3147 O O . CYS A 1 400 ? -50.747 30.836 1.881 1.00 93.06 400 CYS A O 1
ATOM 3149 N N . ARG A 1 401 ? -49.376 30.594 0.102 1.00 93.56 401 ARG A N 1
ATOM 3150 C CA . ARG A 1 401 ? -48.969 32.008 -0.052 1.00 93.56 401 ARG A CA 1
ATOM 3151 C C . ARG A 1 401 ? -50.143 32.992 -0.164 1.00 93.56 401 ARG A C 1
ATOM 3153 O O . ARG A 1 401 ? -49.995 34.153 0.196 1.00 93.56 401 ARG A O 1
ATOM 3160 N N . ARG A 1 402 ? -51.319 32.547 -0.631 1.00 93.75 402 ARG A N 1
ATOM 3161 C CA . ARG A 1 402 ? -52.545 33.370 -0.722 1.00 93.75 402 ARG A CA 1
ATOM 3162 C C . ARG A 1 402 ? -53.346 33.457 0.585 1.00 93.75 402 ARG A C 1
ATOM 3164 O O . ARG A 1 402 ? -54.342 34.175 0.634 1.00 93.75 402 ARG A O 1
ATOM 3171 N N . THR A 1 403 ? -52.964 32.729 1.635 1.00 92.88 403 THR A N 1
ATOM 3172 C CA . THR A 1 403 ? -53.662 32.767 2.930 1.00 92.88 403 THR A CA 1
ATOM 3173 C C . THR A 1 403 ? -53.137 33.893 3.823 1.00 92.88 403 THR A C 1
ATOM 3175 O O . THR A 1 403 ? -51.934 34.136 3.892 1.00 92.88 403 THR A O 1
ATOM 3178 N N . ALA A 1 404 ? -54.021 34.534 4.596 1.00 90.88 404 ALA A N 1
ATOM 3179 C CA . ALA A 1 404 ? -53.609 35.502 5.622 1.00 90.88 404 ALA A CA 1
ATOM 3180 C C . ALA A 1 404 ? -52.665 34.879 6.673 1.00 90.88 404 ALA A C 1
ATOM 3182 O O . ALA A 1 404 ? -51.807 35.554 7.230 1.00 90.88 404 ALA A O 1
ATOM 3183 N N . THR A 1 405 ? -52.787 33.570 6.897 1.00 86.62 405 THR A N 1
ATOM 3184 C CA . THR A 1 405 ? -51.927 32.779 7.781 1.00 86.62 405 THR A CA 1
ATOM 3185 C C . THR A 1 405 ? -50.477 32.693 7.287 1.00 86.62 405 THR A C 1
ATOM 3187 O O . THR A 1 405 ? -49.568 32.663 8.108 1.00 86.62 405 THR A O 1
ATOM 3190 N N . TRP A 1 406 ? -50.232 32.715 5.970 1.00 86.75 406 TRP A N 1
ATOM 3191 C CA . TRP A 1 406 ? -48.873 32.814 5.420 1.00 86.75 406 TRP A CA 1
ATOM 3192 C C . TRP A 1 406 ? -48.270 34.206 5.622 1.00 86.75 406 TRP A C 1
ATOM 3194 O O . TRP A 1 406 ? -47.099 34.322 5.965 1.00 86.75 406 TRP A O 1
ATOM 3204 N N . ALA A 1 407 ? -49.069 35.265 5.472 1.00 85.06 407 ALA A N 1
ATOM 3205 C CA . ALA A 1 407 ? -48.616 36.621 5.785 1.00 85.06 407 ALA A CA 1
ATOM 3206 C C . ALA A 1 407 ? -48.246 36.759 7.276 1.00 85.06 407 ALA A C 1
ATOM 3208 O O . ALA A 1 407 ? -47.184 37.275 7.594 1.00 85.06 407 ALA A O 1
ATOM 3209 N N . GLN A 1 408 ? -49.057 36.199 8.180 1.00 83.19 408 GLN A N 1
ATOM 3210 C CA . GLN A 1 408 ? -48.758 36.149 9.620 1.00 83.19 408 GLN A CA 1
ATOM 3211 C C . GLN A 1 408 ? -47.516 35.302 9.948 1.00 83.19 408 GLN A C 1
ATOM 3213 O O . GLN A 1 408 ? -46.772 35.629 10.866 1.00 83.19 408 GLN A O 1
ATOM 3218 N N . ALA A 1 409 ? -47.254 34.234 9.186 1.00 76.88 409 ALA A N 1
ATOM 3219 C CA . ALA A 1 409 ? -46.040 33.430 9.329 1.00 76.88 409 ALA A CA 1
ATOM 3220 C C . ALA A 1 409 ? -44.749 34.207 8.998 1.00 76.88 409 ALA A C 1
ATOM 3222 O O . ALA A 1 409 ? -43.698 33.865 9.532 1.00 76.88 409 ALA A O 1
ATOM 3223 N N . LEU A 1 410 ? -44.836 35.245 8.155 1.00 75.75 410 LEU A N 1
ATOM 3224 C CA . LEU A 1 410 ? -43.725 36.129 7.775 1.00 75.75 410 LEU A CA 1
ATOM 3225 C C . LEU A 1 410 ? -43.478 37.282 8.769 1.00 75.75 410 LEU A C 1
ATOM 3227 O O . LEU A 1 410 ? -42.458 37.959 8.667 1.00 75.75 410 LEU A O 1
ATOM 3231 N N . GLU A 1 411 ? -44.385 37.532 9.722 1.00 72.12 411 GLU A N 1
ATOM 3232 C CA . GLU A 1 411 ? -44.202 38.574 10.752 1.00 72.12 411 GLU A CA 1
ATOM 3233 C C . GLU A 1 411 ? -43.218 38.144 11.857 1.00 72.12 411 GLU A C 1
ATOM 3235 O O . GLU A 1 411 ? -42.671 38.982 12.576 1.00 72.12 411 GLU A O 1
ATOM 3240 N N . VAL A 1 412 ? -42.946 36.839 11.976 1.00 65.38 412 VAL A N 1
ATOM 3241 C CA . VAL A 1 412 ? -41.808 36.321 12.746 1.00 65.38 412 VAL A CA 1
ATOM 3242 C C . VAL A 1 412 ? -40.559 36.454 11.864 1.00 65.38 412 VAL A C 1
ATOM 3244 O O . VAL A 1 412 ? -40.591 35.961 10.741 1.00 65.38 412 VAL A O 1
ATOM 3247 N N . PRO A 1 413 ? -39.456 37.082 12.321 1.00 60.38 413 PRO A N 1
ATOM 3248 C CA . PRO A 1 413 ? -38.289 37.337 11.475 1.00 60.38 413 PRO A CA 1
ATOM 3249 C C . PRO A 1 413 ? -37.608 36.033 11.023 1.00 60.38 413 PRO A C 1
ATOM 3251 O O . PRO A 1 413 ? -36.801 35.448 11.744 1.00 60.38 413 PRO A O 1
ATOM 3254 N N . GLY A 1 414 ? -37.954 35.587 9.814 1.00 66.31 414 GLY A N 1
ATOM 3255 C CA . GLY A 1 414 ? -37.471 34.366 9.174 1.00 66.31 414 GLY A CA 1
ATOM 3256 C C . GLY A 1 414 ? -38.345 33.975 7.976 1.00 66.31 414 GLY A C 1
ATOM 3257 O O . GLY A 1 414 ? -39.492 34.401 7.859 1.00 66.31 414 GLY A O 1
ATOM 3258 N N . ILE A 1 415 ? -37.804 33.164 7.067 1.00 76.31 415 ILE A N 1
ATOM 3259 C CA . ILE A 1 415 ? -38.558 32.631 5.920 1.00 76.31 415 ILE A CA 1
ATOM 3260 C C . ILE A 1 415 ? -39.483 31.493 6.421 1.00 76.31 415 ILE A C 1
ATOM 3262 O O . ILE A 1 415 ? -39.084 30.782 7.351 1.00 76.31 415 ILE A O 1
ATOM 3266 N N . PRO A 1 416 ? -40.701 31.277 5.871 1.00 83.56 416 PRO A N 1
ATOM 3267 C CA . PRO A 1 416 ? -41.643 30.298 6.411 1.00 83.56 416 PRO A CA 1
ATOM 3268 C C . PRO A 1 416 ? -41.108 28.868 6.296 1.00 83.56 416 PRO A C 1
ATOM 3270 O O . PRO A 1 416 ? -41.119 28.255 5.226 1.00 83.56 416 PRO A O 1
ATOM 3273 N N . SER A 1 417 ? -40.650 28.329 7.425 1.00 88.94 417 SER A N 1
ATOM 3274 C CA . SER A 1 417 ? -40.163 26.953 7.494 1.00 88.94 417 SER A CA 1
ATOM 3275 C C . SER A 1 417 ? -41.298 25.934 7.418 1.00 88.94 417 SER A C 1
ATOM 3277 O O . SER A 1 417 ? -42.456 26.232 7.745 1.00 88.94 417 SER A O 1
ATOM 3279 N N . LEU A 1 418 ? -40.969 24.692 7.042 1.00 89.19 418 LEU A N 1
ATOM 3280 C CA . LEU A 1 418 ? -41.950 23.605 6.974 1.00 89.19 418 LEU A CA 1
ATOM 3281 C C . LEU A 1 418 ? -42.708 23.430 8.300 1.00 89.19 418 LEU A C 1
ATOM 3283 O O . LEU A 1 418 ? -43.907 23.166 8.266 1.00 89.19 418 LEU A O 1
ATOM 3287 N N . TYR A 1 419 ? -42.062 23.619 9.458 1.00 89.50 419 TYR A N 1
ATOM 3288 C CA . TYR A 1 419 ? -42.743 23.588 10.762 1.00 89.50 419 TYR A CA 1
ATOM 3289 C C . TYR A 1 419 ? -43.971 24.511 10.811 1.00 89.50 419 TYR A C 1
ATOM 3291 O O . TYR A 1 419 ? -45.034 24.098 11.282 1.00 89.50 419 TYR A O 1
ATOM 3299 N N . VAL A 1 420 ? -43.846 25.735 10.290 1.00 88.06 420 VAL A N 1
ATOM 3300 C CA . VAL A 1 420 ? -44.910 26.749 10.311 1.00 88.06 420 VAL A CA 1
ATOM 3301 C C . VAL A 1 420 ? -46.021 26.386 9.322 1.00 88.06 420 VAL A C 1
ATOM 3303 O O . VAL A 1 420 ? -47.198 26.399 9.687 1.00 88.06 420 VAL A O 1
ATOM 3306 N N . ILE A 1 421 ? -45.668 25.958 8.103 1.00 90.38 421 ILE A N 1
ATOM 3307 C CA . ILE A 1 421 ? -46.647 25.465 7.116 1.00 90.38 421 ILE A CA 1
ATOM 3308 C C . ILE A 1 421 ? -47.399 24.242 7.658 1.00 90.38 421 ILE A C 1
ATOM 3310 O O . ILE A 1 421 ? -48.620 24.138 7.515 1.00 90.38 421 ILE A O 1
ATOM 3314 N N . VAL A 1 422 ? -46.699 23.305 8.301 1.00 93.06 422 VAL A N 1
ATOM 3315 C CA . VAL A 1 422 ? -47.312 22.079 8.815 1.00 93.06 422 VAL A CA 1
ATOM 3316 C C . VAL A 1 422 ? -48.293 22.384 9.941 1.00 93.06 422 VAL A C 1
ATOM 3318 O O . VAL A 1 422 ? -49.411 21.865 9.917 1.00 93.06 422 VAL A O 1
ATOM 3321 N N . GLU A 1 423 ? -47.915 23.231 10.902 1.00 93.06 423 GLU A N 1
ATOM 3322 C CA . GLU A 1 423 ? -48.777 23.553 12.042 1.00 93.06 423 GLU A CA 1
ATOM 3323 C C . GLU A 1 423 ? -49.998 24.383 11.639 1.00 93.06 423 GLU A C 1
ATOM 3325 O O . GLU A 1 423 ? -51.118 24.076 12.055 1.00 93.06 423 GLU A O 1
ATOM 3330 N N . HIS A 1 424 ? -49.799 25.403 10.801 1.00 90.94 424 HIS A N 1
ATOM 3331 C CA . HIS A 1 424 ? -50.816 26.420 10.547 1.00 90.94 424 HIS A CA 1
ATOM 3332 C C . HIS A 1 424 ? -51.610 26.220 9.248 1.00 90.94 424 HIS A C 1
ATOM 3334 O O . HIS A 1 424 ? -52.684 26.806 9.118 1.00 90.94 424 HIS A O 1
ATOM 3340 N N . LEU A 1 425 ? -51.146 25.381 8.311 1.00 91.38 425 LEU A N 1
ATOM 3341 C CA . LEU A 1 425 ? -51.811 25.154 7.017 1.00 91.38 425 LEU A CA 1
ATOM 3342 C C . LEU A 1 425 ? -52.121 23.668 6.769 1.00 91.38 425 LEU A C 1
ATOM 3344 O O . LEU A 1 425 ? -53.288 23.311 6.592 1.00 91.38 425 LEU A O 1
ATOM 3348 N N . VAL A 1 426 ? -51.127 22.773 6.840 1.00 93.94 426 VAL A N 1
ATOM 3349 C CA . VAL A 1 426 ? -51.333 21.333 6.565 1.00 93.94 426 VAL A CA 1
ATOM 3350 C C . VAL A 1 426 ? -52.238 20.682 7.606 1.00 93.94 426 VAL A C 1
ATOM 3352 O O . VAL A 1 426 ? -53.227 20.044 7.235 1.00 93.94 426 VAL A O 1
ATOM 3355 N N . LYS A 1 427 ? -51.933 20.825 8.904 1.00 93.38 427 LYS A N 1
ATOM 3356 C CA . LYS A 1 427 ? -52.729 20.215 9.982 1.00 93.38 427 LYS A CA 1
ATOM 3357 C C . LYS A 1 427 ? -54.185 20.699 9.978 1.00 93.38 427 LYS A C 1
ATOM 3359 O O . LYS A 1 427 ? -55.058 19.842 10.093 1.00 93.38 427 LYS A O 1
ATOM 3364 N N . PRO A 1 428 ? -54.509 22.001 9.829 1.00 93.00 428 PRO A N 1
ATOM 3365 C CA . PRO A 1 428 ? -55.894 22.446 9.682 1.00 93.00 428 PRO A CA 1
ATOM 3366 C C . PRO A 1 428 ? -56.588 21.891 8.434 1.00 93.00 428 PRO A C 1
ATOM 3368 O O . PRO A 1 428 ? -57.729 21.450 8.537 1.00 93.00 428 PRO A O 1
ATOM 3371 N N . TRP A 1 429 ? -55.912 21.850 7.280 1.00 89.62 429 TRP A N 1
ATOM 3372 C CA . TRP A 1 429 ? -56.525 21.414 6.017 1.00 89.62 429 TRP A CA 1
ATOM 3373 C C . TRP A 1 429 ? -56.743 19.894 5.914 1.00 89.62 429 TRP A C 1
ATOM 3375 O O . TRP A 1 429 ? -57.678 19.433 5.252 1.00 89.62 429 TRP A O 1
ATOM 3385 N N . THR A 1 430 ? -55.912 19.104 6.595 1.00 93.38 430 THR A N 1
ATOM 3386 C CA . THR A 1 430 ? -56.033 17.634 6.679 1.00 93.38 430 THR A CA 1
ATOM 3387 C C . THR A 1 430 ? -56.854 17.159 7.886 1.00 93.38 430 THR A C 1
ATOM 3389 O O . THR A 1 430 ? -57.234 15.983 7.948 1.00 93.38 430 THR A O 1
ATOM 3392 N N . ARG A 1 431 ? -57.188 18.053 8.831 1.00 94.19 431 ARG A N 1
ATOM 3393 C CA . ARG A 1 431 ? -57.942 17.739 10.055 1.00 94.19 431 ARG A CA 1
ATOM 3394 C C . ARG A 1 431 ? -59.236 16.984 9.744 1.00 94.19 431 ARG A C 1
ATOM 3396 O O . ARG A 1 431 ? -60.024 17.405 8.906 1.00 94.19 431 ARG A O 1
ATOM 3403 N N . ASN A 1 432 ? -59.461 15.883 10.460 1.00 90.69 432 ASN A N 1
ATOM 3404 C CA . ASN A 1 432 ? -60.637 15.010 10.345 1.00 90.69 432 ASN A CA 1
ATOM 3405 C C . ASN A 1 432 ? -60.847 14.347 8.964 1.00 90.69 432 ASN A C 1
ATOM 3407 O O . ASN A 1 432 ? -61.881 13.721 8.760 1.00 90.69 432 ASN A O 1
ATOM 3411 N N . THR A 1 433 ? -59.889 14.438 8.032 1.00 87.50 433 THR A N 1
ATOM 3412 C CA . THR A 1 433 ? -60.005 13.792 6.706 1.00 87.50 433 THR A CA 1
ATOM 3413 C C . THR A 1 433 ? -59.393 12.393 6.643 1.00 87.50 433 THR A C 1
ATOM 3415 O O . THR A 1 433 ? -59.665 11.655 5.704 1.00 87.50 433 THR A O 1
ATOM 3418 N N . GLY A 1 434 ? -58.514 12.043 7.590 1.00 87.38 434 GLY A N 1
ATOM 3419 C CA . GLY A 1 434 ? -57.703 10.817 7.529 1.00 87.38 434 GLY A CA 1
ATOM 3420 C C . GLY A 1 434 ? -56.680 10.784 6.381 1.00 87.38 434 GLY A C 1
ATOM 3421 O O . GLY A 1 434 ? -55.992 9.783 6.218 1.00 87.38 434 GLY A O 1
ATOM 3422 N N . CYS A 1 435 ? -56.565 11.862 5.599 1.00 87.12 435 CYS A N 1
ATOM 3423 C CA . CYS A 1 435 ? -55.785 11.929 4.367 1.00 87.12 435 CYS A CA 1
ATOM 3424 C C . CYS A 1 435 ? -54.608 12.906 4.498 1.00 87.12 435 CYS A C 1
ATOM 3426 O O . CYS A 1 435 ? -54.719 13.956 5.133 1.00 87.12 435 CYS A O 1
ATOM 3428 N N . SER A 1 436 ? -53.494 12.595 3.834 1.00 92.12 436 SER A N 1
ATOM 3429 C CA . SER A 1 436 ? -52.415 13.558 3.587 1.00 92.12 436 SER A CA 1
ATOM 3430 C C . SER A 1 436 ? -52.839 14.596 2.538 1.00 92.12 436 SER A C 1
ATOM 3432 O O . SER A 1 436 ? -53.809 14.391 1.807 1.00 92.12 436 SER A O 1
ATOM 3434 N N . VAL A 1 437 ? -52.085 15.694 2.403 1.00 93.12 437 VAL A N 1
ATOM 3435 C CA . VAL A 1 437 ? -52.292 16.655 1.300 1.00 93.12 437 VAL A CA 1
ATOM 3436 C C . VAL A 1 437 ? -52.190 15.958 -0.060 1.00 93.12 437 VAL A C 1
ATOM 3438 O O . VAL A 1 437 ? -53.044 16.170 -0.912 1.00 93.12 437 VAL A O 1
ATOM 3441 N N . ALA A 1 438 ? -51.212 15.064 -0.228 1.00 92.50 438 ALA A N 1
ATOM 3442 C CA . ALA A 1 438 ? -51.025 14.273 -1.442 1.00 92.50 438 ALA A CA 1
ATOM 3443 C C . ALA A 1 438 ? -52.279 13.465 -1.831 1.00 92.50 438 ALA A C 1
ATOM 3445 O O . ALA A 1 438 ? -52.718 13.539 -2.977 1.00 92.50 438 ALA A O 1
ATOM 3446 N N . LEU A 1 439 ? -52.914 12.778 -0.869 1.00 90.38 439 LEU A N 1
ATOM 3447 C CA . LEU A 1 439 ? -54.184 12.072 -1.092 1.00 90.38 439 LEU A CA 1
ATOM 3448 C C . LEU A 1 439 ? -55.347 13.031 -1.380 1.00 90.38 439 LEU A C 1
ATOM 3450 O O . LEU A 1 439 ? -56.183 12.745 -2.230 1.00 90.38 439 LEU A O 1
ATOM 3454 N N . ARG A 1 440 ? -55.401 14.192 -0.713 1.00 90.56 440 ARG A N 1
ATOM 3455 C CA . ARG A 1 440 ? -56.441 15.202 -0.975 1.00 90.56 440 ARG A CA 1
ATOM 3456 C C . ARG A 1 440 ? -56.329 15.844 -2.360 1.00 90.56 440 ARG A C 1
ATOM 3458 O O . ARG A 1 440 ? -57.351 16.271 -2.888 1.00 90.56 440 ARG A O 1
ATOM 3465 N N . MET A 1 441 ? -55.124 15.919 -2.927 1.00 89.81 441 MET A N 1
ATOM 3466 C CA . MET A 1 441 ? -54.878 16.417 -4.286 1.00 89.81 441 MET A CA 1
ATOM 3467 C C . MET A 1 441 ? -55.019 15.331 -5.362 1.00 89.81 441 MET A C 1
ATOM 3469 O O . MET A 1 441 ? -55.159 15.665 -6.534 1.00 89.81 441 MET A O 1
ATOM 3473 N N . ASN A 1 442 ? -55.045 14.051 -4.973 1.00 90.88 442 ASN A N 1
ATOM 3474 C CA . ASN A 1 442 ? -55.208 12.902 -5.866 1.00 90.88 442 ASN A CA 1
ATOM 3475 C C . ASN A 1 442 ? -56.353 11.970 -5.395 1.00 90.88 442 ASN A C 1
ATOM 3477 O O . ASN A 1 442 ? -56.116 10.792 -5.122 1.00 90.88 442 ASN A O 1
ATOM 3481 N N . PRO A 1 443 ? -57.601 12.473 -5.271 1.00 84.00 443 PRO A N 1
ATOM 3482 C CA . PRO A 1 443 ? -58.692 11.759 -4.597 1.00 84.00 443 PRO A CA 1
ATOM 3483 C C . PRO A 1 443 ? -59.215 10.527 -5.354 1.00 84.00 443 PRO A C 1
ATOM 3485 O O . PRO A 1 443 ? -59.832 9.661 -4.741 1.00 84.00 443 PRO A O 1
ATOM 3488 N N . GLU A 1 444 ? -58.997 10.448 -6.669 1.00 84.69 444 GLU A N 1
ATOM 3489 C CA . GLU A 1 444 ? -59.484 9.350 -7.519 1.00 84.69 444 GLU A CA 1
ATOM 3490 C C . GLU A 1 444 ? -58.464 8.215 -7.681 1.00 84.69 444 GLU A C 1
ATOM 3492 O O . GLU A 1 444 ? -58.840 7.067 -7.908 1.00 84.69 444 GLU A O 1
ATOM 3497 N N . SER A 1 445 ? -57.166 8.517 -7.576 1.00 82.56 445 SER A N 1
ATOM 3498 C CA . SER A 1 445 ? -56.100 7.518 -7.672 1.00 82.56 445 SER A CA 1
ATOM 3499 C C . SER A 1 445 ? -54.837 7.969 -6.941 1.00 82.56 445 SER A C 1
ATOM 3501 O O . SER A 1 445 ? -54.194 8.954 -7.305 1.00 82.56 445 SER A O 1
ATOM 3503 N N . ALA A 1 446 ? -54.473 7.195 -5.921 1.00 82.56 446 ALA A N 1
ATOM 3504 C CA . ALA A 1 446 ? -53.226 7.318 -5.181 1.00 82.56 446 ALA A CA 1
ATOM 3505 C C . ALA A 1 446 ? -52.026 7.222 -6.150 1.00 82.56 446 ALA A C 1
ATOM 3507 O O . ALA A 1 446 ? -51.920 6.266 -6.922 1.00 82.56 446 ALA A O 1
ATOM 3508 N N . GLN A 1 447 ? -51.161 8.240 -6.163 1.00 83.88 447 GLN A N 1
ATOM 3509 C CA . GLN A 1 447 ? -50.053 8.351 -7.115 1.00 83.88 447 GLN A CA 1
ATOM 3510 C C . GLN A 1 447 ? -48.780 7.724 -6.540 1.00 83.88 447 GLN A C 1
ATOM 3512 O O . GLN A 1 447 ? -48.378 8.012 -5.410 1.00 83.88 447 GLN A O 1
ATOM 3517 N N . ARG A 1 448 ? -48.107 6.885 -7.334 1.00 84.12 448 ARG A N 1
ATOM 3518 C CA . ARG A 1 448 ? -46.864 6.230 -6.916 1.00 84.12 448 ARG A CA 1
ATOM 3519 C C . ARG A 1 448 ? -45.701 7.224 -6.906 1.00 84.12 448 ARG A C 1
ATOM 3521 O O . ARG A 1 448 ? -45.473 7.929 -7.882 1.00 84.12 448 ARG A O 1
ATOM 3528 N N . ALA A 1 449 ? -44.928 7.252 -5.826 1.00 84.31 449 ALA A N 1
ATOM 3529 C CA . ALA A 1 449 ? -43.723 8.067 -5.727 1.00 84.31 449 ALA A CA 1
ATOM 3530 C C . ALA A 1 449 ? -42.621 7.568 -6.683 1.00 84.31 449 ALA A C 1
ATOM 3532 O O . ALA A 1 449 ? -42.145 6.438 -6.552 1.00 84.31 449 ALA A O 1
ATOM 3533 N N . GLU A 1 450 ? -42.202 8.431 -7.610 1.00 85.69 450 GLU A N 1
ATOM 3534 C CA . GLU A 1 450 ? -41.046 8.217 -8.499 1.00 85.69 450 GLU A CA 1
ATOM 3535 C C . GLU A 1 450 ? -39.778 8.923 -7.988 1.00 85.69 450 GLU A C 1
ATOM 3537 O O . GLU A 1 450 ? -38.666 8.454 -8.215 1.00 85.69 450 GLU A O 1
ATOM 3542 N N . LEU A 1 451 ? -39.951 10.016 -7.236 1.00 84.25 451 LEU A N 1
ATOM 3543 C CA . LEU A 1 451 ? -38.897 10.785 -6.580 1.00 84.25 451 LEU A CA 1
ATOM 3544 C C . LEU A 1 451 ? -39.201 10.880 -5.080 1.00 84.25 451 LEU A C 1
ATOM 3546 O O . LEU A 1 451 ? -40.333 11.168 -4.693 1.00 84.25 451 LEU A O 1
ATOM 3550 N N . MET A 1 452 ? -38.189 10.673 -4.235 1.00 86.50 452 MET A N 1
ATOM 3551 C CA . MET A 1 452 ? -38.275 10.933 -2.798 1.00 86.50 452 MET A CA 1
ATOM 3552 C C . MET A 1 452 ? -37.328 12.072 -2.433 1.00 86.50 452 MET A C 1
ATOM 3554 O O . MET A 1 452 ? -36.119 11.970 -2.629 1.00 86.50 452 MET A O 1
ATOM 3558 N N . VAL A 1 453 ? -37.891 13.153 -1.898 1.00 84.88 453 VAL A N 1
ATOM 3559 C CA . VAL A 1 453 ? -37.153 14.358 -1.513 1.00 84.88 453 VAL A CA 1
ATOM 3560 C C . VAL A 1 453 ? -36.811 14.268 -0.027 1.00 84.88 453 VAL A C 1
ATOM 3562 O O . VAL A 1 453 ? -37.705 14.165 0.813 1.00 84.88 453 VAL A O 1
ATOM 3565 N N . SER A 1 454 ? -35.520 14.286 0.305 1.00 85.44 454 SER A N 1
ATOM 3566 C CA . SER A 1 454 ? -35.048 14.450 1.684 1.00 85.44 454 SER A CA 1
ATOM 3567 C C . SER A 1 454 ? -34.706 15.914 1.907 1.00 85.44 454 SER A C 1
ATOM 3569 O O . SER A 1 454 ? -33.943 16.479 1.129 1.00 85.44 454 SER A O 1
ATOM 3571 N N . HIS A 1 455 ? -35.270 16.513 2.952 1.00 86.56 455 HIS A N 1
ATOM 3572 C CA . HIS A 1 455 ? -35.272 17.960 3.128 1.00 86.56 455 HIS A CA 1
ATOM 3573 C C . HIS A 1 455 ? -35.355 18.339 4.619 1.00 86.56 455 HIS A C 1
ATOM 3575 O O . HIS A 1 455 ? -35.746 17.512 5.455 1.00 86.56 455 HIS A O 1
ATOM 3581 N N . CYS A 1 456 ? -34.923 19.543 4.987 1.00 86.69 456 CYS A N 1
ATOM 3582 C CA . CYS A 1 456 ? -34.836 19.985 6.375 1.00 86.69 456 CYS A CA 1
ATOM 3583 C C . CYS A 1 456 ? -36.124 20.694 6.814 1.00 86.69 456 CYS A C 1
ATOM 3585 O O . CYS A 1 456 ? -36.558 21.671 6.221 1.00 86.69 456 CYS A O 1
ATOM 3587 N N . TRP A 1 457 ? -36.710 20.272 7.937 1.00 86.94 457 TRP A N 1
ATOM 3588 C CA . TRP A 1 457 ? -37.957 20.863 8.449 1.00 86.94 457 TRP A CA 1
ATOM 3589 C C . TRP A 1 457 ? -37.849 22.358 8.816 1.00 86.94 457 TRP A C 1
ATOM 3591 O O . TRP A 1 457 ? -38.870 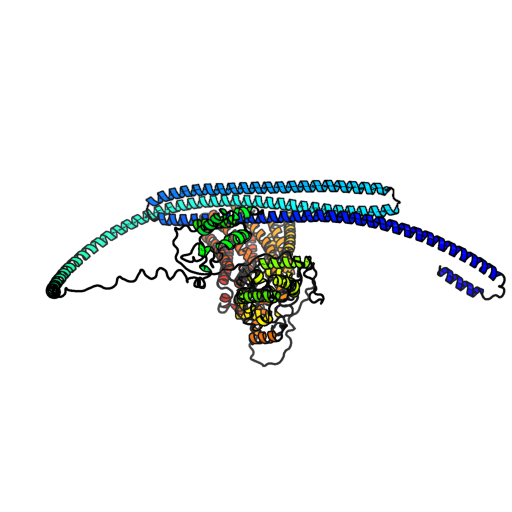23.038 8.928 1.00 86.94 457 TRP A O 1
ATOM 3601 N N . ALA A 1 458 ? -36.629 22.856 9.032 1.00 86.50 458 ALA A N 1
ATOM 3602 C CA . ALA A 1 458 ? -36.346 24.255 9.346 1.00 86.50 458 ALA A CA 1
ATOM 3603 C C . ALA A 1 458 ? -36.000 25.114 8.112 1.00 86.50 458 ALA A C 1
ATOM 3605 O O . ALA A 1 458 ? -35.824 26.318 8.270 1.00 86.50 458 ALA A O 1
ATOM 3606 N N . GLU A 1 459 ? -35.872 24.528 6.916 1.00 88.38 459 GLU A N 1
ATOM 3607 C CA . GLU A 1 459 ? -35.475 25.263 5.706 1.00 88.38 459 GLU A CA 1
ATOM 3608 C C . GLU A 1 459 ? -36.603 26.137 5.141 1.00 88.38 459 GLU A C 1
ATOM 3610 O O . GLU A 1 459 ? -37.784 25.927 5.433 1.00 88.38 459 GLU A O 1
ATOM 3615 N N . SER A 1 460 ? -36.226 27.087 4.286 1.00 90.88 460 SER A N 1
ATOM 3616 C CA . SER A 1 460 ? -37.160 27.871 3.482 1.00 90.88 460 SER A CA 1
ATOM 3617 C C . SER A 1 460 ? -37.902 26.983 2.485 1.00 90.88 460 SER A C 1
ATOM 3619 O O . SER A 1 460 ? -37.311 26.292 1.656 1.00 90.88 460 SER A O 1
ATOM 3621 N N . MET A 1 461 ? -39.228 27.053 2.512 1.00 89.88 461 MET A N 1
ATOM 3622 C CA . MET A 1 461 ? -40.060 26.292 1.581 1.00 89.88 461 MET A CA 1
ATOM 3623 C C . MET A 1 461 ? -40.126 26.921 0.182 1.00 89.88 461 MET A C 1
ATOM 3625 O O . MET A 1 461 ? -40.467 26.226 -0.773 1.00 89.88 461 MET A O 1
ATOM 3629 N N . ASP A 1 462 ? -39.723 28.188 0.046 1.00 89.75 462 ASP A N 1
ATOM 3630 C CA . ASP A 1 462 ? -39.475 28.825 -1.250 1.00 89.75 462 ASP A CA 1
ATOM 3631 C C . ASP A 1 462 ? -38.169 28.285 -1.881 1.00 89.75 462 ASP A C 1
ATOM 3633 O O . ASP A 1 462 ? -38.149 27.948 -3.065 1.00 89.75 462 ASP A O 1
ATOM 3637 N N . GLU A 1 463 ? -37.104 28.105 -1.086 1.00 90.38 463 GLU A N 1
ATOM 3638 C CA . GLU A 1 463 ? -35.839 27.486 -1.532 1.00 90.38 463 GLU A CA 1
ATOM 3639 C C . GLU A 1 463 ? -36.027 26.003 -1.882 1.00 90.38 463 GLU A C 1
ATOM 3641 O O . GLU A 1 463 ? -35.496 25.530 -2.888 1.00 90.38 463 GLU A O 1
ATOM 3646 N N . CYS A 1 464 ? -36.824 25.275 -1.091 1.00 92.19 464 CYS A N 1
ATOM 3647 C CA . CYS A 1 464 ? -37.178 23.880 -1.353 1.00 92.19 464 CYS A CA 1
ATOM 3648 C C . CYS A 1 464 ? -37.912 23.727 -2.701 1.00 92.19 464 CYS A C 1
ATOM 3650 O O . CYS A 1 464 ? -37.563 22.869 -3.515 1.00 92.19 464 CYS A O 1
ATOM 3652 N N . GLU A 1 465 ? -38.888 24.599 -2.985 1.00 94.19 465 GLU A N 1
ATOM 3653 C CA . GLU A 1 465 ? -39.579 24.628 -4.279 1.00 94.19 465 GLU A CA 1
ATOM 3654 C C . GLU A 1 465 ? -38.629 24.975 -5.436 1.00 94.19 465 GLU A C 1
ATOM 3656 O O . GLU A 1 465 ? -38.616 24.277 -6.454 1.00 94.19 465 GLU A O 1
ATOM 3661 N N . GLU A 1 466 ? -37.796 26.008 -5.285 1.00 93.75 466 GLU A N 1
ATOM 3662 C CA . GLU A 1 466 ? -36.850 26.416 -6.327 1.00 93.75 466 GLU A CA 1
ATOM 3663 C C . GLU A 1 466 ? -35.815 25.315 -6.629 1.00 93.75 466 GLU A C 1
ATOM 3665 O O . GLU A 1 466 ? -35.507 25.043 -7.794 1.00 93.75 466 GLU A O 1
ATOM 3670 N N . ALA A 1 467 ? -35.313 24.630 -5.597 1.00 91.69 467 ALA A N 1
ATOM 3671 C CA . ALA A 1 467 ? -34.396 23.503 -5.734 1.00 91.69 467 ALA A CA 1
ATOM 3672 C C . ALA A 1 467 ? -35.029 22.335 -6.507 1.00 91.69 467 ALA A C 1
ATOM 3674 O O . ALA A 1 467 ? -34.373 21.741 -7.368 1.00 91.69 467 ALA A O 1
ATOM 3675 N N . LEU A 1 468 ? -36.310 22.036 -6.262 1.00 93.19 468 LEU A N 1
ATOM 3676 C CA . LEU A 1 468 ? -37.036 20.985 -6.978 1.00 93.19 468 LEU A CA 1
ATOM 3677 C C . LEU A 1 468 ? -37.301 21.341 -8.446 1.00 93.19 468 LEU A C 1
ATOM 3679 O O . LEU A 1 468 ? -37.122 20.482 -9.313 1.00 93.19 468 LEU A O 1
ATOM 3683 N N . HIS A 1 469 ? -37.627 22.599 -8.756 1.00 92.69 469 HIS A N 1
ATOM 3684 C CA . HIS A 1 469 ? -37.724 23.066 -10.147 1.00 92.69 469 HIS A CA 1
ATOM 3685 C C . HIS A 1 469 ? -36.379 23.018 -10.871 1.00 92.69 469 HIS A C 1
ATOM 3687 O O . HIS A 1 469 ? -36.308 22.515 -11.994 1.00 92.69 469 HIS A O 1
ATOM 3693 N N . LYS A 1 470 ? -35.291 23.460 -10.226 1.00 90.50 470 LYS A N 1
ATOM 3694 C CA . LYS A 1 470 ? -33.924 23.350 -10.768 1.00 90.50 470 LYS A CA 1
ATOM 3695 C C . LYS A 1 470 ? -33.530 21.890 -11.014 1.00 90.50 470 LYS A C 1
ATOM 3697 O O . LYS A 1 470 ? -32.936 21.593 -12.049 1.00 90.50 470 LYS A O 1
ATOM 3702 N N . PHE A 1 471 ? -33.877 20.975 -10.105 1.00 90.75 471 PHE A N 1
ATOM 3703 C CA . PHE A 1 471 ? -33.644 19.540 -10.279 1.00 90.75 471 PHE A CA 1
ATOM 3704 C C . PHE A 1 471 ? -34.431 18.973 -11.468 1.00 90.75 471 PHE A C 1
ATOM 3706 O O . PHE A 1 471 ? -33.838 18.336 -12.339 1.00 90.75 471 PHE A O 1
ATOM 3713 N N . TYR A 1 472 ? -35.740 19.233 -11.540 1.00 85.81 472 TYR A N 1
ATOM 3714 C CA . TYR A 1 472 ? -36.590 18.712 -12.610 1.00 85.81 472 TYR A CA 1
ATOM 3715 C C . TYR A 1 472 ? -36.164 19.242 -13.984 1.00 85.81 472 TYR A C 1
ATOM 3717 O O . TYR A 1 472 ? -36.004 18.457 -14.918 1.00 85.81 472 TYR A O 1
ATOM 3725 N N . LYS A 1 473 ? -35.866 20.546 -14.083 1.00 84.88 473 LYS A N 1
ATOM 3726 C CA . LYS A 1 473 ? -35.343 21.175 -15.302 1.00 84.88 473 LYS A CA 1
ATOM 3727 C C . LYS A 1 473 ? -34.064 20.483 -15.794 1.00 84.88 473 LYS A C 1
ATOM 3729 O O . LYS A 1 473 ? -34.020 20.053 -16.946 1.00 84.88 473 LYS A O 1
ATOM 3734 N N . ARG A 1 474 ? -33.084 20.256 -14.907 1.00 83.38 474 ARG A N 1
ATOM 3735 C CA . ARG A 1 474 ? -31.845 19.525 -15.242 1.00 83.38 474 ARG A CA 1
ATOM 3736 C C . ARG A 1 474 ? -32.107 18.095 -15.723 1.00 83.38 474 ARG A C 1
ATOM 3738 O O . ARG A 1 474 ? -31.455 17.654 -16.661 1.00 83.38 474 ARG A O 1
ATOM 3745 N N . GLN A 1 475 ? -33.055 17.371 -15.123 1.00 82.12 475 GLN A N 1
ATOM 3746 C CA . GLN A 1 475 ? -33.422 16.019 -15.576 1.00 82.12 475 GLN A CA 1
ATOM 3747 C C . GLN A 1 475 ? -34.068 16.035 -16.972 1.00 82.12 475 GLN A C 1
ATOM 3749 O O . GLN A 1 475 ? -33.751 15.193 -17.817 1.00 82.12 475 GLN A O 1
ATOM 3754 N N . THR A 1 476 ? -34.932 17.015 -17.257 1.00 74.19 476 THR A N 1
ATOM 3755 C CA . THR A 1 476 ? -35.517 17.173 -18.599 1.00 74.19 476 THR A CA 1
ATOM 3756 C C . THR A 1 476 ? -34.480 17.574 -19.650 1.00 74.19 476 THR A C 1
ATOM 3758 O O . THR A 1 476 ? -34.518 17.044 -20.755 1.00 74.19 476 THR A O 1
ATOM 3761 N N . GLU A 1 477 ? -33.509 18.422 -19.301 1.00 75.06 477 GLU A N 1
ATOM 3762 C CA . GLU A 1 477 ? -32.415 18.832 -20.195 1.00 75.06 477 GLU A CA 1
ATOM 3763 C C . GLU A 1 477 ? -31.432 17.677 -20.469 1.00 75.06 477 GLU A C 1
ATOM 3765 O O . GLU A 1 477 ? -31.061 17.442 -21.615 1.00 75.06 477 GLU A O 1
ATOM 3770 N N . PHE A 1 478 ? -31.071 16.893 -19.447 1.00 63.78 478 PHE A N 1
ATOM 3771 C CA . PHE A 1 478 ? -30.120 15.777 -19.568 1.00 63.78 478 PHE A CA 1
ATOM 3772 C C . PHE A 1 478 ? -30.670 14.561 -20.336 1.00 63.78 478 PHE A C 1
ATOM 3774 O O . PHE A 1 478 ? -29.905 13.756 -20.863 1.00 63.78 478 PHE A O 1
ATOM 3781 N N . SER A 1 479 ? -31.994 14.383 -20.384 1.00 56.25 479 SER A N 1
ATOM 3782 C CA . SER A 1 479 ? -32.607 13.153 -20.914 1.00 56.25 479 SER A CA 1
ATOM 3783 C C . SER A 1 479 ? -32.783 13.116 -22.440 1.00 56.25 479 SER A C 1
ATOM 3785 O O . SER A 1 479 ? -32.943 12.024 -22.990 1.00 56.25 479 SER A O 1
ATOM 3787 N N . GLY A 1 480 ? -32.733 14.264 -23.131 1.00 53.72 480 GLY A N 1
ATOM 3788 C CA . GLY A 1 480 ? -32.604 14.370 -24.598 1.00 53.72 480 GLY A CA 1
ATOM 3789 C C . GLY A 1 480 ? -33.673 13.671 -25.458 1.00 53.72 480 GLY A C 1
ATOM 3790 O O . GLY A 1 480 ? -33.499 13.551 -26.670 1.00 53.72 480 GLY A O 1
ATOM 3791 N N . ARG A 1 481 ? -34.765 13.169 -24.867 1.00 39.06 481 ARG A N 1
ATOM 3792 C CA . ARG A 1 481 ? -35.810 12.388 -25.549 1.00 39.06 481 ARG A CA 1
ATOM 3793 C C . ARG A 1 481 ? -37.208 12.882 -25.168 1.00 39.06 481 ARG A C 1
ATOM 3795 O O . ARG A 1 481 ? -37.460 13.083 -23.981 1.00 39.06 481 ARG A O 1
ATOM 3802 N N . PRO A 1 482 ? -38.158 12.978 -26.119 1.00 38.84 482 PRO A N 1
ATOM 3803 C CA . PRO A 1 482 ? -39.570 13.092 -25.771 1.00 38.84 482 PRO A CA 1
ATOM 3804 C C . PRO A 1 482 ? -40.016 11.845 -24.989 1.00 38.84 482 PRO A C 1
ATOM 3806 O O . PRO A 1 482 ? -39.594 10.722 -25.277 1.00 38.84 482 PRO A O 1
ATOM 3809 N N . ALA A 1 483 ? -40.838 12.054 -23.963 1.00 36.72 483 ALA A N 1
ATOM 3810 C CA . ALA A 1 483 ? -41.057 11.072 -22.909 1.00 36.72 483 ALA A CA 1
ATOM 3811 C C . ALA A 1 483 ? -41.811 9.810 -23.372 1.00 36.72 483 ALA A C 1
ATOM 3813 O O . ALA A 1 483 ? -43.017 9.840 -23.607 1.00 36.72 483 ALA A O 1
ATOM 3814 N N . HIS A 1 484 ? -41.118 8.668 -23.381 1.00 38.22 484 HIS A N 1
ATOM 3815 C CA . HIS A 1 484 ? -41.746 7.354 -23.234 1.00 38.22 484 HIS A CA 1
ATOM 3816 C C . HIS A 1 484 ? -40.766 6.366 -22.577 1.00 38.22 484 HIS A C 1
ATOM 3818 O O . HIS A 1 484 ? -39.711 6.065 -23.134 1.00 38.22 484 HIS A O 1
ATOM 3824 N N . MET A 1 485 ? -41.118 5.838 -21.399 1.00 33.28 485 MET A N 1
ATOM 3825 C CA . MET A 1 485 ? -40.360 4.787 -20.705 1.00 33.28 485 MET A CA 1
ATOM 3826 C C . MET A 1 485 ? -41.269 3.627 -20.261 1.00 33.28 485 MET A C 1
ATOM 3828 O O . MET A 1 485 ? -42.368 3.874 -19.758 1.00 33.28 485 MET A O 1
ATOM 3832 N N . PRO A 1 486 ? -40.817 2.365 -20.387 1.00 32.56 486 PRO A N 1
ATOM 3833 C CA . PRO A 1 486 ? -41.403 1.218 -19.704 1.00 32.56 486 PRO A CA 1
ATOM 3834 C C . PRO A 1 486 ? -40.769 0.976 -18.319 1.00 32.56 486 PRO A C 1
ATOM 3836 O O . PRO A 1 486 ? -39.679 1.443 -17.999 1.00 32.56 486 PRO A O 1
ATOM 3839 N N . LYS A 1 487 ? -41.490 0.223 -17.485 1.00 37.62 487 LYS A N 1
ATOM 3840 C CA . LYS A 1 487 ? -41.275 0.054 -16.037 1.00 37.62 487 LYS A CA 1
ATOM 3841 C C . LYS A 1 487 ? -40.225 -1.019 -15.702 1.00 37.62 487 LYS A C 1
ATOM 3843 O O . LYS A 1 487 ? -40.407 -2.144 -16.150 1.00 37.62 487 LYS A O 1
ATOM 3848 N N . THR A 1 488 ? -39.317 -0.763 -14.746 1.00 29.27 488 THR A N 1
ATOM 3849 C CA . THR A 1 488 ? -38.842 -1.795 -13.783 1.00 29.27 488 THR A CA 1
ATOM 3850 C C . THR A 1 488 ? -38.279 -1.217 -12.472 1.00 29.27 488 THR A C 1
ATOM 3852 O O . THR A 1 488 ? -37.250 -0.555 -12.454 1.00 29.27 488 THR A O 1
ATOM 3855 N N . GLN A 1 489 ? -38.958 -1.568 -11.374 1.00 28.06 489 GLN A N 1
ATOM 3856 C CA . GLN A 1 489 ? -38.546 -1.603 -9.956 1.00 28.06 489 GLN A CA 1
ATOM 3857 C C . GLN A 1 489 ? -37.042 -1.552 -9.593 1.00 28.06 489 GLN A C 1
ATOM 3859 O O . GLN A 1 489 ? -36.274 -2.412 -10.023 1.00 28.06 489 GLN A O 1
ATOM 3864 N N . LYS A 1 490 ? -36.724 -0.789 -8.531 1.00 26.61 490 LYS A N 1
ATOM 3865 C CA . LYS A 1 490 ? -36.468 -1.326 -7.165 1.00 26.61 490 LYS A CA 1
ATOM 3866 C C . LYS A 1 490 ? -36.520 -0.213 -6.099 1.00 26.61 490 LYS A C 1
ATOM 3868 O O . LYS A 1 490 ? -36.153 0.921 -6.370 1.00 26.61 490 LYS A O 1
ATOM 3873 N N . HIS A 1 491 ? -37.028 -0.537 -4.907 1.00 30.42 491 HIS A N 1
ATOM 3874 C CA . HIS A 1 491 ? -37.195 0.394 -3.775 1.00 30.42 491 HIS A CA 1
ATOM 3875 C C . HIS A 1 491 ? -35.929 0.462 -2.908 1.00 30.42 491 HIS A C 1
ATOM 3877 O O . HIS A 1 491 ? -35.267 -0.562 -2.794 1.00 30.42 491 HIS A O 1
ATOM 3883 N N . TYR A 1 492 ? -35.676 1.591 -2.230 1.00 25.44 492 TYR A N 1
ATOM 3884 C CA . TYR A 1 492 ? -35.333 1.685 -0.793 1.00 25.44 492 TYR A CA 1
ATOM 3885 C C . TYR A 1 492 ? -35.355 3.158 -0.331 1.00 25.44 492 TYR A C 1
ATOM 3887 O O . TYR A 1 492 ? -35.166 4.068 -1.131 1.00 25.44 492 TYR A O 1
ATOM 3895 N N . SER A 1 493 ? -35.605 3.391 0.960 1.00 27.55 493 SER A N 1
ATOM 3896 C CA . SER A 1 493 ? -35.777 4.721 1.570 1.00 27.55 493 SER A CA 1
ATOM 3897 C C . SER A 1 493 ? -35.288 4.721 3.019 1.00 27.55 493 SER A C 1
ATOM 3899 O O . SER A 1 493 ? -35.660 3.803 3.752 1.00 27.55 493 SER A O 1
ATOM 3901 N N . PHE A 1 494 ? -34.562 5.752 3.476 1.00 27.83 494 PHE A N 1
ATOM 3902 C CA . PHE A 1 494 ? -34.451 6.048 4.913 1.00 27.83 494 PHE A CA 1
ATOM 3903 C C . PHE A 1 494 ? -33.991 7.485 5.219 1.00 27.83 494 PHE A C 1
ATOM 3905 O O . PHE A 1 494 ? -33.230 8.071 4.453 1.00 27.83 494 PHE A O 1
ATOM 3912 N N . SER A 1 495 ? -34.417 8.018 6.368 1.00 31.78 495 SER A N 1
ATOM 3913 C CA . SER A 1 495 ? -33.973 9.291 6.955 1.00 31.78 495 SER A CA 1
ATOM 3914 C C . SER A 1 495 ? -34.054 9.233 8.491 1.00 31.78 495 SER A C 1
ATOM 3916 O O . SER A 1 495 ? -34.875 8.495 9.032 1.00 31.78 495 SER A O 1
ATOM 3918 N N . LEU A 1 496 ? -33.198 9.986 9.195 1.00 32.72 496 LEU A N 1
ATOM 3919 C CA . LEU A 1 496 ? -33.311 10.403 10.612 1.00 32.72 496 LEU A CA 1
ATOM 3920 C C . LEU A 1 496 ? -32.238 11.502 10.896 1.00 32.72 496 LEU A C 1
ATOM 3922 O O . LEU A 1 496 ? -31.360 11.690 10.053 1.00 32.72 496 LEU A O 1
ATOM 3926 N N . PRO A 1 497 ? -32.334 12.289 11.992 1.00 32.78 497 PRO A N 1
ATOM 3927 C CA . PRO A 1 497 ? -31.997 13.716 11.962 1.00 32.78 497 PRO A CA 1
ATOM 3928 C C . PRO A 1 497 ? -30.925 14.174 12.971 1.00 32.78 497 PRO A C 1
ATOM 3930 O O . PRO A 1 497 ? -30.562 13.457 13.904 1.00 32.78 497 PRO A O 1
ATOM 3933 N N . SER A 1 498 ? -30.486 15.427 12.816 1.00 29.20 498 SER A N 1
ATOM 3934 C CA . SER A 1 498 ? -29.425 16.064 13.607 1.00 29.20 498 SER A CA 1
ATOM 3935 C C . SER A 1 498 ? -29.963 17.116 14.586 1.00 29.20 498 SER A C 1
ATOM 3937 O O . SER A 1 498 ? -30.460 18.146 14.139 1.00 29.20 498 SER A O 1
ATOM 3939 N N . SER A 1 499 ? -29.804 16.904 15.902 1.00 31.44 499 SER A N 1
ATOM 3940 C CA . SER A 1 499 ? -29.820 17.974 16.930 1.00 31.44 499 SER A CA 1
ATOM 3941 C C . SER A 1 499 ? -29.488 17.468 18.351 1.00 31.44 499 SER A C 1
ATOM 3943 O O . SER A 1 499 ? -30.379 17.177 19.144 1.00 31.44 499 SER A O 1
ATOM 3945 N N . ILE A 1 500 ? -28.198 17.406 18.719 1.00 33.81 500 ILE A N 1
ATOM 3946 C CA . ILE A 1 500 ? -27.761 17.303 20.131 1.00 33.81 500 ILE A CA 1
ATOM 3947 C C . ILE A 1 500 ? -26.492 18.141 20.357 1.00 33.81 500 ILE A C 1
ATOM 3949 O O . ILE A 1 500 ? -25.387 17.664 20.126 1.00 33.81 500 ILE A O 1
ATOM 3953 N N . GLN A 1 501 ? -26.658 19.358 20.878 1.00 32.28 501 GLN A N 1
ATOM 3954 C CA . GLN A 1 501 ? -25.659 20.111 21.652 1.00 32.28 501 GLN A CA 1
ATOM 3955 C C . GLN A 1 501 ? -26.412 21.220 22.415 1.00 32.28 501 GLN A C 1
ATOM 3957 O O . GLN A 1 501 ? -27.114 21.990 21.775 1.00 32.28 501 GLN A O 1
ATOM 3962 N N . LEU A 1 502 ? -26.268 21.265 23.754 1.00 36.12 502 LEU A N 1
ATOM 3963 C CA . LEU A 1 502 ? -26.959 22.108 24.772 1.00 36.12 502 LEU A CA 1
ATOM 3964 C C . LEU A 1 502 ? -28.104 21.444 25.567 1.00 36.12 502 LEU A C 1
ATOM 3966 O O . LEU A 1 502 ? -29.266 21.804 25.423 1.00 36.12 502 LEU A O 1
ATOM 3970 N N . LEU A 1 503 ? -27.765 20.549 26.507 1.00 32.56 503 LEU A N 1
ATOM 3971 C CA . LEU A 1 503 ? -28.583 20.275 27.705 1.00 32.56 503 LEU A CA 1
ATOM 3972 C C . LEU A 1 503 ? -27.714 19.710 28.849 1.00 32.56 503 LEU A C 1
ATOM 3974 O O . LEU A 1 503 ? -27.531 18.499 28.971 1.00 32.56 503 LEU A O 1
ATOM 3978 N N . THR A 1 504 ? -27.233 20.575 29.742 1.00 32.94 504 THR A N 1
ATOM 3979 C CA . THR A 1 504 ? -26.745 20.185 31.075 1.00 32.94 504 THR A CA 1
ATOM 3980 C C . THR A 1 504 ? -27.638 20.809 32.149 1.00 32.94 504 THR A C 1
ATOM 3982 O O . THR A 1 504 ? -27.918 22.001 32.127 1.00 32.94 504 THR A O 1
ATOM 3985 N N . SER A 1 505 ? -28.076 19.983 33.109 1.00 35.34 505 SER A N 1
ATOM 3986 C CA . SER A 1 505 ? -28.976 20.314 34.235 1.00 35.34 505 SER A CA 1
ATOM 3987 C C . SER A 1 505 ? -30.499 20.228 33.998 1.00 35.34 505 SER A C 1
ATOM 3989 O O . SER A 1 505 ? -31.243 21.200 34.121 1.00 35.34 505 SER A O 1
ATOM 3991 N N . ARG A 1 506 ? -31.008 19.001 33.799 1.00 32.88 506 ARG A N 1
ATOM 3992 C CA . ARG A 1 506 ? -32.319 18.584 34.345 1.00 32.88 506 ARG A CA 1
ATOM 3993 C C . ARG A 1 506 ? -32.349 17.076 34.610 1.00 32.88 506 ARG A C 1
ATOM 3995 O O . ARG A 1 506 ? -32.106 16.270 33.717 1.00 32.88 506 ARG A O 1
ATOM 4002 N N . ARG A 1 507 ? -32.646 16.693 35.854 1.00 42.28 507 ARG A N 1
ATOM 4003 C CA . ARG A 1 507 ? -32.678 15.298 36.325 1.00 42.28 507 ARG A CA 1
ATOM 4004 C C . ARG A 1 507 ? -34.030 14.664 35.959 1.00 42.28 507 ARG A C 1
ATOM 4006 O O . ARG A 1 507 ? -34.976 14.772 36.729 1.00 42.28 507 ARG A O 1
ATOM 4013 N N . MET A 1 508 ? -34.136 14.068 34.769 1.00 39.75 508 MET A N 1
ATOM 4014 C CA . MET A 1 508 ? -35.316 13.291 34.344 1.00 39.75 508 MET A CA 1
ATOM 4015 C C . MET A 1 508 ? -35.195 11.810 34.730 1.00 39.75 508 MET A C 1
ATOM 4017 O O . MET A 1 508 ? -34.085 11.288 34.825 1.00 39.75 508 MET A O 1
ATOM 4021 N N . ASP A 1 509 ? -36.330 11.127 34.904 1.00 42.56 509 ASP A N 1
ATOM 4022 C CA . ASP A 1 509 ? -36.388 9.697 35.232 1.00 42.56 509 ASP A CA 1
ATOM 4023 C C . ASP A 1 509 ? -35.733 8.809 34.160 1.00 42.56 509 ASP A C 1
ATOM 4025 O O . ASP A 1 509 ? -36.186 8.696 33.019 1.00 42.56 509 ASP A O 1
ATOM 4029 N N . ILE A 1 510 ? -34.650 8.137 34.553 1.00 49.19 510 ILE A N 1
ATOM 4030 C CA . ILE A 1 510 ? -33.724 7.452 33.636 1.00 49.19 510 ILE A CA 1
ATOM 4031 C C . ILE A 1 510 ? -34.261 6.084 33.155 1.00 49.19 510 ILE A C 1
ATOM 4033 O O . ILE A 1 510 ? -33.914 5.621 32.063 1.00 49.19 510 ILE A O 1
ATOM 4037 N N . SER A 1 511 ? -35.125 5.427 33.939 1.00 54.59 511 SER A N 1
ATOM 4038 C CA . SER A 1 511 ? -35.429 3.991 33.791 1.00 54.59 511 SER A CA 1
ATOM 4039 C C . SER A 1 511 ? -36.225 3.617 32.531 1.00 54.59 511 SER A C 1
ATOM 4041 O O . SER A 1 511 ? -36.001 2.548 31.957 1.00 54.59 511 SER A O 1
ATOM 4043 N N . SER A 1 512 ? -37.130 4.483 32.063 1.00 57.22 512 SER A N 1
ATOM 4044 C CA . SER A 1 512 ? -37.948 4.235 30.865 1.00 57.22 512 SER A CA 1
ATOM 4045 C C . SER A 1 512 ? -37.217 4.615 29.570 1.00 57.22 512 SER A C 1
ATOM 4047 O O . SER A 1 512 ? -37.328 3.910 28.563 1.00 57.22 512 SER A O 1
ATOM 4049 N N . SER A 1 513 ? -36.407 5.678 29.610 1.00 59.59 513 SER A N 1
ATOM 4050 C CA . SER A 1 513 ? -35.599 6.152 28.480 1.00 59.59 513 SER A CA 1
ATOM 4051 C C . SER A 1 513 ? -34.494 5.157 28.102 1.00 59.59 513 SER A C 1
ATOM 4053 O O . SER A 1 513 ? -34.340 4.811 26.930 1.00 59.59 513 SER A O 1
ATOM 4055 N N . GLN A 1 514 ? -33.784 4.589 29.087 1.00 61.34 514 GLN A N 1
ATOM 4056 C CA . GLN A 1 514 ? -32.697 3.635 28.824 1.00 61.34 514 GLN A CA 1
ATOM 4057 C C . GLN A 1 514 ? -33.140 2.341 28.129 1.00 61.34 514 GLN A C 1
ATOM 4059 O O . GLN A 1 514 ? -32.346 1.770 27.379 1.00 61.34 514 GLN A O 1
ATOM 4064 N N . ARG A 1 515 ? -34.383 1.881 28.345 1.00 67.75 515 ARG A N 1
ATOM 4065 C CA . ARG A 1 515 ? -34.953 0.749 27.589 1.00 67.75 515 ARG A CA 1
ATOM 4066 C C . ARG A 1 515 ? -35.292 1.147 26.150 1.00 67.75 515 ARG A C 1
ATOM 4068 O O . ARG A 1 515 ? -35.148 0.328 25.248 1.00 67.75 515 ARG A O 1
ATOM 4075 N N . ARG A 1 516 ? -35.706 2.403 25.925 1.00 72.31 516 ARG A N 1
ATOM 4076 C CA . ARG A 1 516 ? -36.066 2.926 24.596 1.00 72.31 516 ARG A CA 1
ATOM 4077 C C . ARG A 1 516 ? -34.876 3.145 23.658 1.00 72.31 516 ARG A C 1
ATOM 4079 O O . ARG A 1 516 ? -35.071 3.093 22.450 1.00 72.31 516 ARG A O 1
ATOM 4086 N N . THR A 1 517 ? -33.664 3.359 24.167 1.00 78.81 517 THR A N 1
ATOM 4087 C CA . THR A 1 517 ? -32.469 3.448 23.307 1.00 78.81 517 THR A CA 1
ATOM 4088 C C . THR A 1 517 ? -31.961 2.069 22.885 1.00 78.81 517 THR A C 1
ATOM 4090 O O . THR A 1 517 ? -31.683 1.856 21.710 1.00 78.81 517 THR A O 1
ATOM 4093 N N . THR A 1 518 ? -31.935 1.092 23.800 1.00 87.81 518 THR A N 1
ATOM 4094 C CA . THR A 1 518 ? -31.405 -0.253 23.512 1.00 87.81 518 THR A CA 1
ATOM 4095 C C . THR A 1 518 ? -32.166 -0.992 22.400 1.00 87.81 518 THR A C 1
ATOM 4097 O O . THR A 1 518 ? -31.525 -1.672 21.601 1.00 87.81 518 THR A O 1
ATOM 4100 N N . TRP A 1 519 ? -33.501 -0.870 22.300 1.00 91.88 519 TRP A N 1
ATOM 4101 C CA . TRP A 1 519 ? -34.240 -1.565 21.228 1.00 91.88 519 TRP A CA 1
ATOM 4102 C C . TRP A 1 519 ? -33.953 -0.988 19.841 1.00 91.88 519 TRP A C 1
ATOM 4104 O O . TRP A 1 519 ? -33.834 -1.766 18.907 1.00 91.88 519 TRP A O 1
ATOM 4114 N N . ARG A 1 520 ? -33.766 0.333 19.706 1.00 92.69 520 ARG A N 1
ATOM 4115 C CA . ARG A 1 520 ? -33.410 0.962 18.421 1.00 92.69 520 ARG A CA 1
ATOM 4116 C C . ARG A 1 520 ? -32.030 0.530 17.942 1.00 92.69 520 ARG A C 1
ATOM 4118 O O . ARG A 1 520 ? -31.855 0.246 16.765 1.00 92.69 520 ARG A O 1
ATOM 4125 N N . ALA A 1 521 ? -31.060 0.447 18.856 1.00 95.19 521 ALA A N 1
ATOM 4126 C CA . ALA A 1 521 ? -29.753 -0.116 18.537 1.00 95.19 521 ALA A CA 1
ATOM 4127 C C . ALA A 1 521 ? -29.883 -1.561 18.042 1.00 95.19 521 ALA A C 1
ATOM 4129 O O . ALA A 1 521 ? -29.329 -1.888 16.997 1.00 95.19 521 ALA A O 1
ATOM 4130 N N . ARG A 1 522 ? -30.636 -2.405 18.759 1.00 95.88 522 ARG A N 1
ATOM 4131 C CA . ARG A 1 522 ? -30.859 -3.806 18.381 1.00 95.88 522 ARG A CA 1
ATOM 4132 C C . ARG A 1 522 ? -31.550 -3.930 17.017 1.00 95.88 522 ARG A C 1
ATOM 4134 O O . ARG A 1 522 ? -30.974 -4.552 16.137 1.00 95.88 522 ARG A O 1
ATOM 4141 N N . GLU A 1 523 ? -32.689 -3.268 16.819 1.00 96.31 523 GLU A N 1
ATOM 4142 C CA . GLU A 1 523 ? -33.430 -3.239 15.548 1.00 96.31 523 GLU A CA 1
ATOM 4143 C C . GLU A 1 523 ? -32.528 -2.812 14.380 1.00 96.31 523 GLU A C 1
ATOM 4145 O O . GLU A 1 523 ? -32.567 -3.412 13.310 1.00 96.31 523 GLU A O 1
ATOM 4150 N N . LEU A 1 524 ? -31.662 -1.811 14.578 1.00 96.88 524 LEU A N 1
ATOM 4151 C CA . LEU A 1 524 ? -30.747 -1.352 13.535 1.00 96.88 524 LEU A CA 1
ATOM 4152 C C . LEU A 1 524 ? -29.699 -2.414 13.148 1.00 96.88 524 LEU A C 1
ATOM 4154 O O . LEU A 1 524 ? -29.396 -2.541 11.964 1.00 96.88 524 LEU A O 1
ATOM 4158 N N . HIS A 1 525 ? -29.185 -3.191 14.109 1.00 97.50 525 HIS A N 1
ATOM 4159 C CA . HIS A 1 525 ? -28.233 -4.289 13.853 1.00 97.50 525 HIS A CA 1
ATOM 4160 C C . HIS A 1 525 ? -28.923 -5.566 13.351 1.00 97.50 525 HIS A C 1
ATOM 4162 O O . HIS A 1 525 ? -28.302 -6.358 12.656 1.00 97.50 525 HIS A O 1
ATOM 4168 N N . GLU A 1 526 ? -30.202 -5.771 13.670 1.00 96.62 526 GLU A N 1
ATOM 4169 C CA . GLU A 1 526 ? -31.026 -6.842 13.092 1.00 96.62 526 GLU A CA 1
ATOM 4170 C C . GLU A 1 526 ? -31.416 -6.521 11.637 1.00 96.62 526 GLU A C 1
ATOM 4172 O O . GLU A 1 526 ? -31.518 -7.417 10.803 1.00 96.62 526 GLU A O 1
ATOM 4177 N N . ARG A 1 527 ? -31.606 -5.234 11.314 1.00 97.62 527 ARG A N 1
ATOM 4178 C CA . ARG A 1 527 ? -31.994 -4.750 9.981 1.00 97.62 527 ARG A CA 1
ATOM 4179 C C . ARG A 1 527 ? -30.823 -4.604 9.010 1.00 97.62 527 ARG A C 1
ATOM 4181 O O . ARG A 1 527 ? -30.998 -4.831 7.815 1.00 97.62 527 ARG A O 1
ATOM 4188 N N . VAL A 1 528 ? -29.662 -4.153 9.484 1.00 98.12 528 VAL A N 1
ATOM 4189 C CA . VAL A 1 528 ? -28.459 -3.983 8.656 1.00 98.12 528 VAL A CA 1
ATOM 4190 C C . VAL A 1 528 ? -27.555 -5.188 8.867 1.00 98.12 528 VAL A C 1
ATOM 4192 O O . VAL A 1 528 ? -27.112 -5.424 9.985 1.00 98.12 528 VAL A O 1
ATOM 4195 N N . ALA A 1 529 ? -27.263 -5.933 7.802 1.00 98.19 529 ALA A N 1
ATOM 4196 C CA . ALA A 1 529 ? -26.448 -7.142 7.885 1.00 98.19 529 ALA A CA 1
ATOM 4197 C C . ALA A 1 529 ? -25.008 -6.859 8.398 1.00 98.19 529 ALA A C 1
ATOM 4199 O O . ALA A 1 529 ? -24.483 -5.769 8.134 1.00 98.19 529 ALA A O 1
ATOM 4200 N N . PRO A 1 530 ? -24.360 -7.789 9.135 1.00 98.25 530 PRO A N 1
ATOM 4201 C CA . PRO A 1 530 ? -23.073 -7.535 9.799 1.00 98.25 530 PRO A CA 1
ATOM 4202 C C . PRO A 1 530 ? -21.882 -7.208 8.894 1.00 98.25 530 PRO A C 1
ATOM 4204 O O . PRO A 1 530 ? -21.018 -6.409 9.264 1.00 98.25 530 PRO A O 1
ATOM 4207 N N . ASP A 1 531 ? -21.868 -7.758 7.681 1.00 98.25 531 ASP A N 1
ATOM 4208 C CA . ASP A 1 531 ? -20.945 -7.408 6.595 1.00 98.25 531 ASP A CA 1
ATOM 4209 C C . ASP A 1 531 ? -21.082 -5.955 6.125 1.00 98.25 531 ASP A C 1
ATOM 4211 O O . ASP A 1 531 ? -20.212 -5.439 5.425 1.00 98.25 531 ASP A O 1
ATOM 4215 N N . ARG A 1 532 ? -22.156 -5.270 6.529 1.00 98.56 532 ARG A N 1
ATOM 4216 C CA . ARG A 1 532 ? -22.409 -3.869 6.198 1.00 98.56 532 ARG A CA 1
ATOM 4217 C C . ARG A 1 532 ? -22.125 -2.922 7.371 1.00 98.56 532 ARG A C 1
ATOM 4219 O O . ARG A 1 532 ? -22.348 -1.720 7.251 1.00 98.56 532 ARG A O 1
ATOM 4226 N N . TRP A 1 533 ? -21.584 -3.405 8.495 1.00 98.50 533 TRP A N 1
ATOM 4227 C CA . TRP A 1 533 ? -21.189 -2.578 9.653 1.00 98.50 533 TRP A CA 1
ATOM 4228 C C . TRP A 1 533 ? -19.795 -1.945 9.464 1.00 98.50 533 TRP A C 1
ATOM 4230 O O . TRP A 1 533 ? -18.935 -2.018 10.343 1.00 98.50 533 TRP A O 1
ATOM 4240 N N . CYS A 1 534 ? -19.548 -1.332 8.304 1.00 98.69 534 CYS A N 1
ATOM 4241 C CA . CYS A 1 534 ? -18.234 -0.806 7.931 1.00 98.69 534 CYS A CA 1
ATOM 4242 C C . CYS A 1 534 ? -18.094 0.713 8.126 1.00 98.69 534 CYS A C 1
ATOM 4244 O O . CYS A 1 534 ? -19.070 1.461 8.216 1.00 98.69 534 CYS A O 1
ATOM 4246 N N . VAL A 1 535 ? -16.842 1.170 8.157 1.00 98.62 535 VAL A N 1
ATOM 4247 C CA . VAL A 1 535 ? -16.438 2.582 8.213 1.00 98.62 535 VAL A CA 1
ATOM 4248 C C . VAL A 1 535 ? -15.662 2.982 6.960 1.00 98.62 535 VAL A C 1
ATOM 4250 O O . VAL A 1 535 ? -14.975 2.160 6.350 1.00 98.62 535 VAL A O 1
ATOM 4253 N N . THR A 1 536 ? -15.734 4.255 6.579 1.00 98.38 536 THR A N 1
ATOM 4254 C CA . THR A 1 536 ? -14.904 4.817 5.502 1.00 98.38 536 THR A CA 1
ATOM 4255 C C . THR A 1 536 ? -13.499 5.183 6.003 1.00 98.38 536 THR A C 1
ATOM 4257 O O . THR A 1 536 ? -13.264 5.356 7.201 1.00 98.38 536 THR A O 1
ATOM 4260 N N . LEU A 1 537 ? -12.563 5.418 5.076 1.00 97.75 537 LEU A N 1
ATOM 4261 C CA . LEU A 1 537 ? -11.270 6.043 5.395 1.00 97.75 537 LEU A CA 1
ATOM 4262 C C . LEU A 1 537 ? -11.439 7.429 6.063 1.00 97.75 537 LEU A C 1
ATOM 4264 O O . LEU A 1 537 ? -10.601 7.836 6.867 1.00 97.75 537 LEU A O 1
ATOM 4268 N N . SER A 1 538 ? -12.519 8.153 5.741 1.00 97.69 538 SER A N 1
ATOM 4269 C CA . SER A 1 538 ? -12.842 9.453 6.344 1.00 97.69 538 SER A CA 1
ATOM 4270 C C . SER A 1 538 ? -13.274 9.310 7.806 1.00 97.69 538 SER A C 1
ATOM 4272 O O . SER A 1 538 ? -12.789 10.039 8.667 1.00 97.69 538 SER A O 1
ATOM 4274 N N . ASP A 1 539 ? -14.100 8.307 8.118 1.00 98.38 539 ASP A N 1
ATOM 4275 C CA . ASP A 1 539 ? -14.563 8.037 9.486 1.00 98.38 539 ASP A CA 1
ATOM 4276 C C . ASP A 1 539 ? -13.411 7.674 10.436 1.00 98.38 539 ASP A C 1
ATOM 4278 O O . ASP A 1 539 ? -13.449 8.045 11.608 1.00 98.38 539 ASP A O 1
ATOM 4282 N N . LEU A 1 540 ? -12.364 6.999 9.941 1.00 98.25 540 LEU A N 1
ATOM 4283 C CA . LEU A 1 540 ? -11.145 6.739 10.718 1.00 98.25 540 LEU A CA 1
ATOM 4284 C C . LEU A 1 540 ? -10.322 8.008 10.972 1.00 98.25 540 LEU A C 1
ATOM 4286 O O . LEU A 1 540 ? -9.833 8.200 12.084 1.00 98.25 540 LEU A O 1
ATOM 4290 N N . LYS A 1 541 ? -10.194 8.901 9.979 1.00 97.31 541 LYS A N 1
ATOM 4291 C CA . LYS A 1 541 ? -9.554 10.215 10.179 1.00 97.31 541 LYS A CA 1
ATOM 4292 C C . LYS A 1 541 ? -10.325 11.050 11.202 1.00 97.31 541 LYS A C 1
ATOM 4294 O O . LYS A 1 541 ? -9.714 11.602 12.110 1.00 97.31 541 LYS A O 1
ATOM 4299 N N . PHE A 1 542 ? -11.654 11.079 11.094 1.00 97.69 542 PHE A N 1
ATOM 4300 C CA . PHE A 1 542 ? -12.530 11.750 12.052 1.00 97.69 542 PHE A CA 1
ATOM 4301 C C . PHE A 1 542 ? -12.379 11.165 13.464 1.00 97.69 542 PHE A C 1
ATOM 4303 O O . PHE A 1 542 ? -12.201 11.925 14.412 1.00 97.69 542 PHE A O 1
ATOM 4310 N N . LEU A 1 543 ? -12.366 9.833 13.616 1.00 98.06 543 LEU A N 1
ATOM 4311 C CA . LEU A 1 543 ? -12.120 9.196 14.914 1.00 98.06 543 LEU A CA 1
ATOM 4312 C C . LEU A 1 543 ? -10.738 9.559 15.477 1.00 98.06 543 LEU A C 1
ATOM 4314 O O . LEU A 1 543 ? -10.642 9.829 16.669 1.00 98.06 543 LEU A O 1
ATOM 4318 N N . LYS A 1 544 ? -9.683 9.617 14.647 1.00 98.06 544 LYS A N 1
ATOM 4319 C CA . LYS A 1 544 ? -8.349 10.050 15.096 1.00 98.06 544 LYS A CA 1
ATOM 4320 C C . LYS A 1 544 ? -8.406 11.452 15.712 1.00 98.06 544 LYS A C 1
ATOM 4322 O O . LYS A 1 544 ? -8.027 11.602 16.868 1.00 98.06 544 LYS A O 1
ATOM 4327 N N . SER A 1 545 ? -8.933 12.437 14.983 1.00 97.88 545 SER A N 1
ATOM 4328 C CA . SER A 1 545 ? -9.049 13.815 15.481 1.00 97.88 545 SER A CA 1
ATOM 4329 C C . SER A 1 545 ? -9.959 13.916 16.709 1.00 97.88 545 SER A C 1
ATOM 4331 O O . SER A 1 545 ? -9.623 14.602 17.666 1.00 97.88 545 SER A O 1
ATOM 4333 N N . SER A 1 546 ? -11.071 13.175 16.732 1.00 98.06 546 SER A N 1
ATOM 4334 C CA . SER A 1 546 ? -11.996 13.144 17.872 1.00 98.06 546 SER A CA 1
ATOM 4335 C C . SER A 1 546 ? -11.352 12.566 19.142 1.00 98.06 546 SER A C 1
ATOM 4337 O O . SER A 1 546 ? -11.606 13.062 20.239 1.00 98.06 546 SER A O 1
ATOM 4339 N N . VAL A 1 547 ? -10.466 11.573 19.000 1.00 98.25 547 VAL A N 1
ATOM 4340 C CA . VAL A 1 547 ? -9.660 11.020 20.099 1.00 98.25 547 VAL A CA 1
ATOM 4341 C C . VAL A 1 547 ? -8.547 11.981 20.527 1.00 98.25 547 VAL A C 1
ATOM 4343 O O . VAL A 1 547 ? -8.326 12.127 21.725 1.00 98.25 547 VAL A O 1
ATOM 4346 N N . GLU A 1 548 ? -7.881 12.668 19.593 1.00 98.06 548 GLU A N 1
ATOM 4347 C CA . GLU A 1 548 ? -6.872 13.698 19.900 1.00 98.06 548 GLU A CA 1
ATOM 4348 C C . GLU A 1 548 ? -7.475 14.823 20.756 1.00 98.06 548 GLU A C 1
ATOM 4350 O O . GLU A 1 548 ? -7.011 15.050 21.876 1.00 98.06 548 GLU A O 1
ATOM 4355 N N . SER A 1 549 ? -8.589 15.420 20.319 1.00 97.88 549 SER A N 1
ATOM 4356 C CA . SER A 1 549 ? -9.298 16.451 21.090 1.00 97.88 549 SER A CA 1
ATOM 4357 C C . SER A 1 549 ? -9.857 15.932 22.421 1.00 97.88 549 SER A C 1
ATOM 4359 O O . SER A 1 549 ? -9.932 16.677 23.397 1.00 97.88 549 SER A O 1
ATOM 4361 N N . ALA A 1 550 ? -10.234 14.652 22.506 1.00 98.12 550 ALA A N 1
ATOM 4362 C CA . ALA A 1 550 ? -10.703 14.053 23.755 1.00 98.12 550 ALA A CA 1
ATOM 4363 C C . ALA A 1 550 ? -9.568 13.782 24.763 1.00 98.12 550 ALA A C 1
ATOM 4365 O O . ALA A 1 550 ? -9.823 13.801 25.967 1.00 98.12 550 ALA A O 1
ATOM 4366 N N . ILE A 1 551 ? -8.328 13.564 24.313 1.00 98.12 551 ILE A N 1
ATOM 4367 C CA . ILE A 1 551 ? -7.141 13.520 25.187 1.00 98.12 551 ILE A CA 1
ATOM 4368 C C . ILE A 1 551 ? -6.787 14.935 25.658 1.00 98.12 551 ILE A C 1
ATOM 4370 O O . ILE A 1 551 ? -6.592 15.148 26.852 1.00 98.12 551 ILE A O 1
ATOM 4374 N N . GLU A 1 552 ? -6.765 15.908 24.744 1.00 97.19 552 GLU A N 1
ATOM 4375 C CA . GLU A 1 552 ? -6.458 17.319 25.032 1.00 97.19 552 GLU A CA 1
ATOM 4376 C C . GLU A 1 552 ? -7.456 17.940 26.021 1.00 97.19 552 GLU A C 1
ATOM 4378 O O . GLU A 1 552 ? -7.056 18.547 27.011 1.00 97.19 552 GLU A O 1
ATOM 4383 N N . GLY A 1 553 ? -8.756 17.701 25.825 1.00 97.62 553 GLY A N 1
ATOM 4384 C CA . GLY A 1 553 ? -9.813 18.093 26.763 1.00 97.62 553 GLY A CA 1
ATOM 4385 C C . GLY A 1 553 ? -9.881 17.244 28.042 1.00 97.62 553 GLY A C 1
ATOM 4386 O O . GLY A 1 553 ? -10.786 17.432 28.855 1.00 97.62 553 GLY A O 1
ATOM 4387 N N . GLY A 1 554 ? -8.978 16.274 28.224 1.00 97.56 554 GLY A N 1
ATOM 4388 C CA . GLY A 1 554 ? -8.932 15.403 29.399 1.00 97.56 554 GLY A CA 1
ATOM 4389 C C . GLY A 1 554 ? -10.152 14.491 29.572 1.00 97.56 554 GLY A C 1
ATOM 4390 O O . GLY A 1 554 ? -10.396 14.017 30.682 1.00 97.56 554 GLY A O 1
ATOM 4391 N N . ALA A 1 555 ? -10.928 14.237 28.517 1.00 97.81 555 ALA A N 1
ATOM 4392 C CA . ALA A 1 555 ? -12.017 13.261 28.525 1.00 97.81 555 ALA A CA 1
ATOM 4393 C C . ALA A 1 555 ? -11.490 11.815 28.466 1.00 97.81 555 ALA A C 1
ATOM 4395 O O . ALA A 1 555 ? -12.100 10.922 29.051 1.00 97.81 555 ALA A O 1
ATOM 4396 N N . ILE A 1 556 ? -10.339 11.598 27.817 1.00 98.44 556 ILE A N 1
ATOM 4397 C CA . ILE A 1 556 ? -9.586 10.340 27.844 1.00 98.44 556 ILE A CA 1
ATOM 4398 C C . ILE A 1 556 ? -8.366 10.516 28.759 1.00 98.44 556 ILE A C 1
ATOM 4400 O O . ILE A 1 556 ? -7.528 11.385 28.525 1.00 98.44 556 ILE A O 1
ATOM 4404 N N . LYS A 1 557 ? -8.248 9.679 29.796 1.00 98.12 557 LYS A N 1
ATOM 4405 C CA . LYS A 1 557 ? -7.160 9.688 30.789 1.00 98.12 557 LYS A CA 1
ATOM 4406 C C . LYS A 1 557 ? -6.579 8.282 31.005 1.00 98.12 557 LYS A C 1
ATOM 4408 O O . LYS A 1 557 ? -7.316 7.299 30.873 1.00 98.12 557 LYS A O 1
ATOM 4413 N N . PRO A 1 558 ? -5.297 8.161 31.403 1.00 97.94 558 PRO A N 1
ATOM 4414 C CA . PRO A 1 558 ? -4.711 6.888 31.824 1.00 97.94 558 PRO A CA 1
ATOM 4415 C C . PRO A 1 558 ? -5.558 6.204 32.911 1.00 97.94 558 PRO A C 1
ATOM 4417 O O . PRO A 1 558 ? -5.889 6.847 33.912 1.00 97.94 558 PRO A O 1
ATOM 4420 N N . PRO A 1 559 ? -5.935 4.921 32.745 1.00 96.69 559 PRO A N 1
ATOM 4421 C CA . PRO A 1 559 ? -6.662 4.172 33.764 1.00 96.69 559 PRO A CA 1
ATOM 4422 C C . PRO A 1 559 ? -5.906 4.118 35.099 1.00 96.69 559 PRO A C 1
ATOM 4424 O O . PRO A 1 559 ? -4.712 3.821 35.144 1.00 96.69 559 PRO A O 1
ATOM 4427 N N . SER A 1 560 ? -6.613 4.352 36.208 1.00 96.69 560 SER A N 1
ATOM 4428 C CA . SER A 1 560 ? -6.026 4.430 37.558 1.00 96.69 560 SER A CA 1
ATOM 4429 C C . SER A 1 560 ? -5.407 3.122 38.067 1.00 96.69 560 SER A C 1
ATOM 4431 O O . SER A 1 560 ? -4.616 3.141 39.005 1.00 96.69 560 SER A O 1
ATOM 4433 N N . ASN A 1 561 ? -5.740 1.988 37.447 1.00 95.94 561 ASN A N 1
ATOM 4434 C CA . ASN A 1 561 ? -5.146 0.677 37.718 1.00 95.94 561 ASN A CA 1
ATOM 4435 C C . ASN A 1 561 ? -3.791 0.458 37.007 1.00 95.94 561 ASN A C 1
ATOM 4437 O O . ASN A 1 561 ? -3.211 -0.617 37.144 1.00 95.94 561 ASN A O 1
ATOM 4441 N N . GLY A 1 562 ? -3.311 1.422 36.211 1.00 95.69 562 GLY A N 1
ATOM 4442 C CA . GLY A 1 562 ? -2.056 1.319 35.465 1.00 95.69 562 GLY A CA 1
ATOM 4443 C C . GLY A 1 562 ? -2.079 0.339 34.285 1.00 95.69 562 GLY A C 1
ATOM 4444 O O . GLY A 1 562 ? -1.029 0.103 33.693 1.00 95.69 562 GLY A O 1
ATOM 4445 N N . SER A 1 563 ? -3.240 -0.216 33.904 1.00 93.88 563 SER A N 1
ATOM 4446 C CA . SER A 1 563 ? -3.330 -1.195 32.805 1.00 93.88 563 SER A CA 1
ATOM 4447 C C . SER A 1 563 ? -2.970 -0.616 31.435 1.00 93.88 563 SER A C 1
ATOM 4449 O O . SER A 1 563 ? -2.704 -1.365 30.499 1.00 93.88 563 SER A O 1
ATOM 4451 N N . ASP A 1 564 ? -2.988 0.711 31.310 1.00 96.19 564 ASP A N 1
ATOM 4452 C CA . ASP A 1 564 ? -2.645 1.428 30.090 1.00 96.19 564 ASP A CA 1
ATOM 4453 C C . ASP A 1 564 ? -2.028 2.795 30.415 1.00 96.19 564 ASP A C 1
ATOM 4455 O O . ASP A 1 564 ? -2.670 3.841 30.325 1.00 96.19 564 ASP A O 1
ATOM 4459 N N . ALA A 1 565 ? -0.768 2.784 30.847 1.00 93.62 565 ALA A N 1
ATOM 4460 C CA . ALA A 1 565 ? 0.009 4.006 31.017 1.00 93.62 565 ALA A CA 1
ATOM 4461 C C . ALA A 1 565 ? 0.370 4.598 29.640 1.00 93.62 565 ALA A C 1
ATOM 4463 O O . ALA A 1 565 ? 1.199 4.044 28.915 1.00 93.62 565 ALA A O 1
ATOM 4464 N N . PHE A 1 566 ? -0.249 5.728 29.294 1.00 96.88 566 PHE A N 1
ATOM 4465 C CA . PHE A 1 566 ? 0.083 6.555 28.131 1.00 96.88 566 PHE A CA 1
ATOM 4466 C C . PHE A 1 566 ? 0.283 8.015 28.572 1.00 96.88 566 PHE A C 1
ATOM 4468 O O . PHE A 1 566 ? -0.285 8.442 29.577 1.00 96.88 566 PHE A O 1
ATOM 4475 N N . SER A 1 567 ? 1.092 8.782 27.837 1.00 96.81 567 SER A N 1
ATOM 4476 C CA . SER A 1 567 ? 1.186 10.238 28.020 1.00 96.81 567 SER A CA 1
ATOM 4477 C C . SER A 1 567 ? 0.175 10.937 27.112 1.00 96.81 567 SER A C 1
ATOM 4479 O O . SER A 1 567 ? -0.010 10.513 25.972 1.00 96.81 567 SER A O 1
ATOM 4481 N N . SER A 1 568 ? -0.423 12.042 27.563 1.00 95.88 568 SER A N 1
ATOM 4482 C CA . SER A 1 568 ? -1.222 12.933 26.705 1.00 95.88 568 SER A CA 1
ATOM 4483 C C . SER A 1 568 ? -0.416 13.525 25.539 1.00 95.88 568 SER A C 1
ATOM 4485 O O . SER A 1 568 ? -0.988 13.945 24.536 1.00 95.88 568 SER A O 1
ATOM 4487 N N . GLU A 1 569 ? 0.914 13.523 25.648 1.00 96.88 569 GLU A N 1
ATOM 4488 C CA . GLU A 1 569 ? 1.851 13.960 24.608 1.00 96.88 569 GLU A CA 1
ATOM 4489 C C . GLU A 1 569 ? 2.233 12.834 23.623 1.00 96.88 569 GLU A C 1
ATOM 4491 O O . GLU A 1 569 ? 2.832 13.109 22.583 1.00 96.88 569 GLU A O 1
ATOM 4496 N N . ASP A 1 570 ? 1.889 11.566 23.901 1.00 96.44 570 ASP A N 1
ATOM 4497 C CA . ASP A 1 570 ? 2.220 10.431 23.024 1.00 96.44 570 ASP A CA 1
ATOM 4498 C C . ASP A 1 570 ? 1.320 10.415 21.777 1.00 96.44 570 ASP A C 1
ATOM 4500 O O . ASP A 1 570 ? 0.312 9.710 21.707 1.00 96.44 570 ASP A O 1
ATOM 4504 N N . ARG A 1 571 ? 1.719 11.185 20.759 1.00 95.81 571 ARG A N 1
ATOM 4505 C CA . ARG A 1 571 ? 1.103 11.200 19.419 1.00 95.81 571 ARG A CA 1
ATOM 4506 C C . ARG A 1 571 ? 1.527 10.026 18.529 1.00 95.81 571 ARG A C 1
ATOM 4508 O O . ARG A 1 571 ? 0.961 9.857 17.452 1.00 95.81 571 ARG A O 1
ATOM 4515 N N . ALA A 1 572 ? 2.522 9.237 18.937 1.00 95.06 572 ALA A N 1
ATOM 4516 C CA . ALA A 1 572 ? 3.044 8.128 18.138 1.00 95.06 572 ALA A CA 1
ATOM 4517 C C . ALA A 1 572 ? 2.218 6.849 18.328 1.00 95.06 572 ALA A C 1
ATOM 4519 O O . ALA A 1 572 ? 1.965 6.128 17.363 1.00 95.06 572 ALA A O 1
ATOM 4520 N N . TYR A 1 573 ? 1.772 6.591 19.559 1.00 96.69 573 TYR A N 1
ATOM 4521 C CA . TYR A 1 573 ? 1.025 5.389 19.922 1.00 96.69 573 TYR A CA 1
ATOM 4522 C C . TYR A 1 573 ? -0.313 5.725 20.584 1.00 96.69 573 TYR A C 1
ATOM 4524 O O . TYR A 1 573 ? -1.339 5.174 20.184 1.00 96.69 573 TYR A O 1
ATOM 4532 N N . GLY A 1 574 ? -0.319 6.655 21.541 1.00 97.62 574 GLY A N 1
ATOM 4533 C CA . GLY A 1 574 ? -1.518 7.056 22.278 1.00 97.62 574 GLY A CA 1
ATOM 4534 C C . GLY A 1 574 ? -2.090 5.969 23.205 1.00 97.62 574 GLY A C 1
ATOM 4535 O O . GLY A 1 574 ? -1.440 4.946 23.449 1.00 97.62 574 GLY A O 1
ATOM 4536 N N . PRO A 1 575 ? -3.311 6.179 23.736 1.00 98.06 575 PRO A N 1
ATOM 4537 C CA . PRO A 1 575 ? -4.015 5.200 24.563 1.00 98.06 575 PRO A CA 1
ATOM 4538 C C . PRO A 1 575 ? -4.316 3.905 23.806 1.00 98.06 575 PRO A C 1
ATOM 4540 O O . PRO A 1 575 ? -4.505 3.903 22.588 1.00 98.06 575 PRO A O 1
ATOM 4543 N N . SER A 1 576 ? -4.441 2.805 24.545 1.00 98.12 576 SER A N 1
ATOM 4544 C CA . SER A 1 576 ? -4.920 1.534 24.009 1.00 98.12 576 SER A CA 1
ATOM 4545 C C . SER A 1 576 ? -6.349 1.622 23.480 1.00 98.12 576 SER A C 1
ATOM 4547 O O . SER A 1 576 ? -7.174 2.412 23.955 1.00 98.12 576 SER A O 1
ATOM 4549 N N . ILE A 1 577 ? -6.684 0.729 22.551 1.00 98.44 577 ILE A N 1
ATOM 4550 C CA . ILE A 1 577 ? -8.054 0.589 22.048 1.00 98.44 577 ILE A CA 1
ATOM 4551 C C . ILE A 1 577 ? -9.049 0.235 23.165 1.00 98.44 577 ILE A C 1
ATOM 4553 O O . ILE A 1 577 ? -10.180 0.716 23.112 1.00 98.44 577 ILE A O 1
ATOM 4557 N N . TYR A 1 578 ? -8.655 -0.504 24.212 1.00 97.62 578 TYR A N 1
ATOM 4558 C CA . TYR A 1 578 ? -9.488 -0.670 25.416 1.00 97.62 578 TYR A CA 1
ATOM 4559 C C . TYR A 1 578 ? -9.873 0.686 26.032 1.00 97.62 578 TYR A C 1
ATOM 4561 O O . TYR A 1 578 ? -11.058 0.983 26.187 1.00 97.62 578 TYR A O 1
ATOM 4569 N N . THR A 1 579 ? -8.883 1.534 26.326 1.00 98.38 579 THR A N 1
ATOM 4570 C CA . THR A 1 579 ? -9.086 2.866 26.917 1.00 98.38 579 THR A CA 1
ATOM 4571 C C . THR A 1 579 ? -9.955 3.758 26.028 1.00 98.38 579 THR A C 1
ATOM 4573 O O . THR A 1 579 ? -10.910 4.361 26.516 1.00 98.38 579 THR A O 1
ATOM 4576 N N . VAL A 1 580 ? -9.686 3.801 24.719 1.00 98.50 580 VAL A N 1
ATOM 4577 C CA . VAL A 1 580 ? -10.489 4.575 23.750 1.00 98.50 580 VAL A CA 1
ATOM 4578 C C . VAL A 1 580 ? -11.918 4.040 23.642 1.00 98.50 580 VAL A C 1
ATOM 4580 O O . VAL A 1 580 ? -12.867 4.820 23.537 1.00 98.50 580 VAL A O 1
ATOM 4583 N N . THR A 1 581 ? -12.105 2.721 23.704 1.00 98.38 581 THR A N 1
ATOM 4584 C CA . THR A 1 581 ? -13.439 2.119 23.614 1.00 98.38 581 THR A CA 1
ATOM 4585 C C . THR A 1 581 ? -14.291 2.485 24.824 1.00 98.38 581 THR A C 1
ATOM 4587 O O . THR A 1 581 ? -15.424 2.934 24.651 1.00 98.38 581 THR A O 1
ATOM 4590 N N . GLU A 1 582 ? -13.746 2.365 26.038 1.00 98.06 582 GLU A N 1
ATOM 4591 C CA . GLU A 1 582 ? -14.470 2.690 27.274 1.00 98.06 582 GLU A CA 1
ATOM 4592 C C . GLU A 1 582 ? -14.689 4.196 27.471 1.00 98.06 582 GLU A C 1
ATOM 4594 O O . GLU A 1 582 ? -15.781 4.605 27.861 1.00 98.06 582 GLU A O 1
ATOM 4599 N N . GLN A 1 583 ? -13.677 5.030 27.203 1.00 98.38 583 GLN A N 1
ATOM 4600 C CA . GLN A 1 583 ? -13.709 6.458 27.550 1.00 98.38 583 GLN A CA 1
ATOM 4601 C C . GLN A 1 583 ? -14.185 7.373 26.410 1.00 98.38 583 GLN A C 1
ATOM 4603 O O . GLN A 1 583 ? -14.502 8.532 26.662 1.00 98.38 583 GLN A O 1
ATOM 4608 N N . HIS A 1 584 ? -14.279 6.876 25.171 1.00 98.38 584 HIS A N 1
ATOM 4609 C CA . HIS A 1 584 ? -14.691 7.685 24.018 1.00 98.38 584 HIS A CA 1
ATOM 4610 C C . HIS A 1 584 ? -15.766 7.015 23.153 1.00 98.38 584 HIS A C 1
ATOM 4612 O O . HIS A 1 584 ? -16.878 7.538 23.056 1.00 98.38 584 HIS A O 1
ATOM 4618 N N . ILE A 1 585 ? -15.493 5.837 22.574 1.00 98.44 585 ILE A N 1
ATOM 4619 C CA . ILE A 1 585 ? -16.436 5.185 21.642 1.00 98.44 585 ILE A CA 1
ATOM 4620 C C . ILE A 1 585 ? -17.759 4.877 22.348 1.00 98.44 585 ILE A C 1
ATOM 4622 O O . ILE A 1 585 ? -18.819 5.218 21.818 1.00 98.44 585 ILE A O 1
ATOM 4626 N N . LYS A 1 586 ? -17.731 4.286 23.553 1.00 98.00 586 LYS A N 1
ATOM 4627 C CA . LYS A 1 586 ? -18.947 4.003 24.329 1.00 98.00 586 LYS A CA 1
ATOM 4628 C C . LYS A 1 586 ? -19.720 5.279 24.702 1.00 98.00 586 LYS A C 1
ATOM 4630 O O . LYS A 1 586 ? -20.901 5.322 24.363 1.00 98.00 586 LYS A O 1
ATOM 4635 N N . PRO A 1 587 ? -19.141 6.322 25.326 1.00 98.19 587 PRO A N 1
ATOM 4636 C CA . PRO A 1 587 ? -19.858 7.571 25.592 1.00 98.19 587 PRO A CA 1
ATOM 4637 C C . PRO A 1 587 ? -20.522 8.194 24.356 1.00 98.19 587 PRO A C 1
ATOM 4639 O O . PRO A 1 587 ? -21.714 8.501 24.401 1.00 98.19 587 PRO A O 1
ATOM 4642 N N . VAL A 1 588 ? -19.802 8.310 23.234 1.00 97.69 588 VAL A N 1
ATOM 4643 C CA . VAL A 1 588 ? -20.337 8.900 21.993 1.00 97.69 588 VAL A CA 1
ATOM 4644 C C . VAL A 1 588 ? -21.479 8.049 21.423 1.00 97.69 588 VAL A C 1
ATOM 4646 O O . VAL A 1 588 ? -22.572 8.556 21.167 1.00 97.69 588 VAL A O 1
ATOM 4649 N N . THR A 1 589 ? -21.282 6.733 21.304 1.00 97.62 589 THR A N 1
ATOM 4650 C CA . THR A 1 589 ? -22.323 5.823 20.794 1.00 97.62 589 THR A CA 1
ATOM 4651 C C . THR A 1 589 ? -23.533 5.704 21.723 1.00 97.62 589 THR A C 1
ATOM 4653 O O . THR A 1 589 ? -24.648 5.508 21.243 1.00 97.62 589 THR A O 1
ATOM 4656 N N . ALA A 1 590 ? -23.370 5.872 23.042 1.00 96.94 590 ALA A N 1
ATOM 4657 C CA . ALA A 1 590 ? -24.486 5.896 23.989 1.00 96.94 590 ALA A CA 1
ATOM 4658 C C . ALA A 1 590 ? -25.431 7.075 23.717 1.00 96.94 590 ALA A C 1
ATOM 4660 O O . ALA A 1 590 ? -26.650 6.886 23.693 1.00 96.94 590 ALA A O 1
ATOM 4661 N N . LEU A 1 591 ? -24.866 8.264 23.471 1.00 95.25 591 LEU A N 1
ATOM 4662 C CA . LEU A 1 591 ? -25.611 9.474 23.105 1.00 95.25 591 LEU A CA 1
ATOM 4663 C C . LEU A 1 591 ? -26.312 9.315 21.750 1.00 95.25 591 LEU A C 1
ATOM 4665 O O . LEU A 1 591 ? -27.468 9.706 21.613 1.00 95.25 591 LEU A O 1
ATOM 4669 N N . ALA A 1 592 ? -25.668 8.642 20.793 1.00 94.50 592 ALA A N 1
ATOM 4670 C CA . ALA A 1 592 ? -26.265 8.272 19.509 1.00 94.50 592 ALA A CA 1
ATOM 4671 C C . ALA A 1 592 ? -27.309 7.135 19.589 1.00 94.50 592 ALA A C 1
ATOM 4673 O O . ALA A 1 592 ? -27.781 6.653 18.563 1.00 94.50 592 ALA A O 1
ATOM 4674 N N . GLY A 1 593 ? -27.696 6.681 20.787 1.00 96.00 593 GLY A N 1
ATOM 4675 C CA . GLY A 1 593 ? -28.735 5.664 20.960 1.00 96.00 593 GLY A CA 1
ATOM 4676 C C . GLY A 1 593 ? -28.231 4.220 21.015 1.00 96.00 593 GLY A C 1
ATOM 4677 O O . GLY A 1 593 ? -29.014 3.319 20.740 1.00 96.00 593 GLY A O 1
ATOM 4678 N N . LYS A 1 594 ? -26.975 3.996 21.432 1.00 96.44 594 LYS A N 1
ATOM 4679 C CA . LYS A 1 594 ? -26.332 2.692 21.729 1.00 96.44 594 LYS A CA 1
ATOM 4680 C C . LYS A 1 594 ? -26.001 1.788 20.531 1.00 96.44 594 LYS A C 1
ATOM 4682 O O . LYS A 1 594 ? -25.675 0.618 20.726 1.00 96.44 594 LYS A O 1
ATOM 4687 N N . MET A 1 595 ? -26.074 2.301 19.307 1.00 97.19 595 MET A N 1
ATOM 4688 C CA . MET A 1 595 ? -25.618 1.583 18.108 1.00 97.19 595 MET A CA 1
ATOM 4689 C C . MET A 1 595 ? -24.080 1.504 18.026 1.00 97.19 595 MET A C 1
ATOM 4691 O O . MET A 1 595 ? -23.392 2.179 18.786 1.00 97.19 595 MET A O 1
ATOM 4695 N N . SER A 1 596 ? -23.519 0.681 17.135 1.00 98.25 596 SER A N 1
ATOM 4696 C CA . SER A 1 596 ? -22.074 0.670 16.877 1.00 98.25 596 SER A CA 1
ATOM 4697 C C . SER A 1 596 ? -21.599 1.990 16.262 1.00 98.25 596 SER A C 1
ATOM 4699 O O . SER A 1 596 ? -22.395 2.750 15.708 1.00 98.25 596 SER A O 1
ATOM 4701 N N . TRP A 1 597 ? -20.295 2.273 16.327 1.00 98.50 597 TRP A N 1
ATOM 4702 C CA . TRP A 1 597 ? -19.728 3.469 15.691 1.00 98.50 597 TRP A CA 1
ATOM 4703 C C . TRP A 1 597 ? -19.947 3.446 14.173 1.00 98.50 597 TRP A C 1
ATOM 4705 O O . TRP A 1 597 ? -20.291 4.465 13.579 1.00 98.50 597 TRP A O 1
ATOM 4715 N N . ALA A 1 598 ? -19.807 2.274 13.550 1.00 98.44 598 ALA A N 1
ATOM 4716 C CA . ALA A 1 598 ? -20.037 2.095 12.124 1.00 98.44 598 ALA A CA 1
ATOM 4717 C C . ALA A 1 598 ? -21.474 2.451 11.717 1.00 98.44 598 ALA A C 1
ATOM 4719 O O . ALA A 1 598 ? -21.652 3.245 10.798 1.00 98.44 598 ALA A O 1
ATOM 4720 N N . LEU A 1 599 ? -22.493 1.946 12.427 1.00 98.25 599 LEU A N 1
ATOM 4721 C CA . LEU A 1 599 ? -23.897 2.249 12.113 1.00 98.25 599 LEU A CA 1
ATOM 4722 C C . LEU A 1 599 ? -24.364 3.620 12.625 1.00 98.25 599 LEU A C 1
ATOM 4724 O O . LEU A 1 599 ? -25.300 4.178 12.063 1.00 98.25 599 LEU A O 1
ATOM 4728 N N . MET A 1 600 ? -23.685 4.208 13.614 1.00 97.81 600 MET A N 1
ATOM 4729 C CA . MET A 1 600 ? -23.849 5.621 13.981 1.00 97.81 600 MET A CA 1
ATOM 4730 C C . MET A 1 600 ? -23.429 6.548 12.837 1.00 97.81 600 MET A C 1
ATOM 4732 O O . MET A 1 600 ? -24.102 7.539 12.564 1.00 97.81 600 MET A O 1
ATOM 4736 N N . ARG A 1 601 ? -22.308 6.238 12.177 1.00 97.56 601 ARG A N 1
ATOM 4737 C CA . ARG A 1 601 ? -21.792 7.007 11.037 1.00 97.56 601 ARG A CA 1
ATOM 4738 C C . ARG A 1 601 ? -22.532 6.681 9.740 1.00 97.56 601 ARG A C 1
ATOM 4740 O O . ARG A 1 601 ? -22.785 7.580 8.948 1.00 97.56 601 ARG A O 1
ATOM 4747 N N . ASN A 1 602 ? -22.913 5.417 9.552 1.00 98.00 602 ASN A N 1
ATOM 4748 C CA . ASN A 1 602 ? -23.495 4.891 8.320 1.00 98.00 602 ASN A CA 1
ATOM 4749 C C . ASN A 1 602 ? -24.752 4.032 8.610 1.00 98.00 602 ASN A C 1
ATOM 4751 O O . ASN A 1 602 ? -24.690 2.804 8.514 1.00 98.00 602 ASN A O 1
ATOM 4755 N N . PRO A 1 603 ? -25.920 4.632 8.931 1.00 97.00 603 PRO A N 1
ATOM 4756 C CA . PRO A 1 603 ? -27.113 3.896 9.391 1.00 97.00 603 PRO A CA 1
ATOM 4757 C C . PRO A 1 603 ? -27.740 2.924 8.379 1.00 97.00 603 PRO A C 1
ATOM 4759 O O . PRO A 1 603 ? -28.550 2.077 8.753 1.00 97.00 603 PRO A O 1
ATOM 4762 N N . ASN A 1 604 ? -27.386 3.046 7.098 1.00 96.38 604 ASN A N 1
ATOM 4763 C CA . ASN A 1 604 ? -27.821 2.142 6.030 1.00 96.38 604 ASN A CA 1
ATOM 4764 C C . ASN A 1 604 ? -26.824 0.996 5.775 1.00 96.38 604 ASN A C 1
ATOM 4766 O O . ASN A 1 604 ? -27.088 0.144 4.928 1.00 96.38 604 ASN A O 1
ATOM 4770 N N . GLY A 1 605 ? -25.689 0.986 6.480 1.00 98.06 605 GLY A N 1
ATOM 4771 C CA . GLY A 1 605 ? -24.557 0.098 6.243 1.00 98.06 605 GLY A CA 1
ATOM 4772 C C . GLY A 1 605 ? -23.743 0.427 4.984 1.00 98.06 605 GLY A C 1
ATOM 4773 O O . GLY A 1 605 ? -24.225 1.070 4.050 1.00 98.06 605 GLY A O 1
ATOM 4774 N N . LEU A 1 606 ? -22.500 -0.052 4.969 1.00 98.31 606 LEU A N 1
ATOM 4775 C CA . LEU A 1 606 ? -21.518 0.074 3.892 1.00 98.31 606 LEU A CA 1
ATOM 4776 C C . LEU A 1 606 ? -20.882 -1.290 3.616 1.00 98.31 606 LEU A C 1
ATOM 4778 O O . LEU A 1 606 ? -20.407 -1.932 4.547 1.00 98.31 606 LEU A O 1
ATOM 4782 N N . ASP A 1 607 ? -20.835 -1.709 2.355 1.00 98.25 607 ASP A N 1
ATOM 4783 C CA . ASP A 1 607 ? -20.375 -3.049 1.968 1.00 98.25 607 ASP A CA 1
ATOM 4784 C C . ASP A 1 607 ? -18.892 -3.271 2.336 1.00 98.25 607 ASP A C 1
ATOM 4786 O O . ASP A 1 607 ? -18.058 -2.392 2.088 1.00 98.25 607 ASP A O 1
ATOM 4790 N N . CYS A 1 608 ? -18.547 -4.424 2.923 1.00 98.44 608 CYS A N 1
ATOM 4791 C CA . CYS A 1 608 ? -17.180 -4.720 3.364 1.00 98.44 608 CYS A CA 1
ATOM 4792 C C . CYS A 1 608 ? -16.227 -5.022 2.196 1.00 98.44 608 CYS A C 1
ATOM 4794 O O . CYS A 1 608 ? -16.252 -6.104 1.615 1.00 98.44 608 CYS A O 1
ATOM 4796 N N . ASP A 1 609 ? -15.310 -4.097 1.901 1.00 98.12 609 ASP A N 1
ATOM 4797 C CA . ASP A 1 609 ? -14.179 -4.360 1.002 1.00 98.12 609 ASP A CA 1
ATOM 4798 C C . ASP A 1 609 ? -12.963 -4.944 1.756 1.00 98.12 609 ASP A C 1
ATOM 4800 O O . ASP A 1 609 ? -12.254 -5.815 1.238 1.00 98.12 609 ASP A O 1
ATOM 4804 N N . LEU A 1 610 ? -12.704 -4.441 2.970 1.00 98.62 610 LEU A N 1
ATOM 4805 C CA . LEU A 1 610 ? -11.487 -4.666 3.756 1.00 98.62 610 LEU A CA 1
ATOM 4806 C C . LEU A 1 610 ? -11.824 -5.117 5.186 1.00 98.62 610 LEU A C 1
ATOM 4808 O O . LEU A 1 610 ? -12.516 -4.406 5.909 1.00 98.62 610 LEU A O 1
ATOM 4812 N N . PHE A 1 611 ? -11.280 -6.244 5.638 1.00 98.75 611 PHE A N 1
ATOM 4813 C CA . PHE A 1 611 ? -11.396 -6.676 7.034 1.00 98.75 611 PHE A CA 1
ATOM 4814 C C . PHE A 1 611 ? -10.117 -6.323 7.806 1.00 98.75 611 PHE A C 1
ATOM 4816 O O . PHE A 1 611 ? -9.021 -6.631 7.340 1.00 98.75 611 PHE A O 1
ATOM 4823 N N . ILE A 1 612 ? -10.223 -5.683 8.974 1.00 98.69 612 ILE A N 1
ATOM 4824 C CA . ILE A 1 612 ? -9.066 -5.274 9.788 1.00 98.69 612 ILE A CA 1
ATOM 4825 C C . ILE A 1 612 ? -8.945 -6.178 11.023 1.00 98.69 612 ILE A C 1
ATOM 4827 O O . ILE A 1 612 ? -9.749 -6.079 11.950 1.00 98.69 612 ILE A O 1
ATOM 4831 N N . SER A 1 613 ? -7.902 -7.012 11.042 1.00 98.56 613 SER A N 1
ATOM 4832 C CA . SER A 1 613 ? -7.533 -7.897 12.157 1.00 98.56 613 SER A CA 1
ATOM 4833 C C . SER A 1 613 ? -6.493 -7.203 13.040 1.00 98.56 613 SER A C 1
ATOM 4835 O O . SER A 1 613 ? -5.459 -6.756 12.536 1.00 98.56 613 SER A O 1
ATOM 4837 N N . HIS A 1 614 ? -6.776 -7.043 14.337 1.00 98.38 614 HIS A N 1
ATOM 4838 C CA . HIS A 1 614 ? -6.017 -6.129 15.201 1.00 98.38 614 HIS A CA 1
ATOM 4839 C C . HIS A 1 614 ? -6.109 -6.466 16.707 1.00 98.38 614 HIS A C 1
ATOM 4841 O O . HIS A 1 614 ? -6.990 -7.217 17.145 1.00 98.38 614 HIS A O 1
ATOM 4847 N N . ALA A 1 615 ? -5.205 -5.922 17.532 1.00 96.50 615 ALA A N 1
ATOM 4848 C CA . ALA A 1 615 ? -5.148 -6.219 18.969 1.00 96.50 615 ALA A CA 1
ATOM 4849 C C . ALA A 1 615 ? -5.624 -5.049 19.833 1.00 96.50 615 ALA A C 1
ATOM 4851 O O . ALA A 1 615 ? -5.040 -3.978 19.825 1.00 96.50 615 ALA A O 1
ATOM 4852 N N . TRP A 1 616 ? -6.595 -5.283 20.717 1.00 96.75 616 TRP A N 1
ATOM 4853 C CA . TRP A 1 616 ? -7.161 -4.226 21.574 1.00 96.75 616 TRP A CA 1
ATOM 4854 C C . TRP A 1 616 ? -6.164 -3.576 22.560 1.00 96.75 616 TRP A C 1
ATOM 4856 O O . TRP A 1 616 ? -6.441 -2.508 23.104 1.00 96.75 616 TRP A O 1
ATOM 4866 N N . GLN A 1 617 ? -5.014 -4.212 22.810 1.00 95.25 617 GLN A N 1
ATOM 4867 C CA . GLN A 1 617 ? -3.940 -3.631 23.620 1.00 95.25 617 GLN A CA 1
ATOM 4868 C C . GLN A 1 617 ? -3.105 -2.588 22.860 1.00 95.25 617 GLN A C 1
ATOM 4870 O O . GLN A 1 617 ? -2.389 -1.826 23.509 1.00 95.25 617 GLN A O 1
ATOM 4875 N N . GLU A 1 618 ? -3.161 -2.551 21.527 1.00 96.25 618 GLU A N 1
ATOM 4876 C CA . GLU A 1 618 ? -2.367 -1.632 20.707 1.00 96.25 618 GLU A CA 1
ATOM 4877 C C . GLU A 1 618 ? -2.767 -0.168 20.914 1.00 96.25 618 GLU A C 1
ATOM 4879 O O . GLU A 1 618 ? -3.912 0.129 21.264 1.00 96.25 618 GLU A O 1
ATOM 4884 N N . GLY A 1 619 ? -1.821 0.744 20.680 1.00 98.06 619 GLY A N 1
ATOM 4885 C CA . GLY A 1 619 ? -2.082 2.179 20.740 1.00 98.06 619 GLY A CA 1
ATOM 4886 C C . GLY A 1 619 ? -2.938 2.642 19.560 1.00 98.06 619 GLY A C 1
ATOM 4887 O O . GLY A 1 619 ? -2.662 2.299 18.410 1.00 98.06 619 GLY A O 1
ATOM 4888 N N . ILE A 1 620 ? -3.964 3.451 19.823 1.00 98.31 620 ILE A N 1
ATOM 4889 C CA . ILE A 1 620 ? -4.905 3.934 18.804 1.00 98.31 620 ILE A CA 1
ATOM 4890 C C . ILE A 1 620 ? -4.223 4.733 17.685 1.00 98.31 620 ILE A C 1
ATOM 4892 O O . ILE A 1 620 ? -4.625 4.623 16.527 1.00 98.31 620 ILE A O 1
ATOM 4896 N N . PHE A 1 621 ? -3.179 5.513 17.983 1.00 98.38 621 PHE A N 1
ATOM 4897 C CA . PHE A 1 621 ? -2.460 6.284 16.965 1.00 98.38 621 PHE A CA 1
ATOM 4898 C C . PHE A 1 621 ? -1.506 5.410 16.152 1.00 98.38 621 PHE A C 1
ATOM 4900 O O . PHE A 1 621 ? -1.382 5.631 14.948 1.00 98.38 621 PHE A O 1
ATOM 4907 N N . GLU A 1 622 ? -0.932 4.366 16.759 1.00 98.12 622 GLU A N 1
ATOM 4908 C CA . GLU A 1 622 ? -0.168 3.340 16.041 1.00 98.12 622 GLU A CA 1
ATOM 4909 C C . GLU A 1 622 ? -1.081 2.601 15.049 1.00 98.12 622 GLU A C 1
ATOM 4911 O O . GLU A 1 622 ? -0.785 2.553 13.851 1.00 98.12 622 GLU A O 1
ATOM 4916 N N . PHE A 1 623 ? -2.236 2.117 15.521 1.00 98.50 623 PHE A N 1
ATOM 4917 C CA . PHE A 1 623 ? -3.274 1.497 14.695 1.00 98.50 623 PHE A CA 1
ATOM 4918 C C . PHE A 1 623 ? -3.695 2.412 13.537 1.00 98.50 623 PHE A C 1
ATOM 4920 O O . PHE A 1 623 ? -3.624 2.016 12.371 1.00 98.50 623 PHE A O 1
ATOM 4927 N N . MET A 1 624 ? -4.077 3.660 13.834 1.00 98.44 624 MET A N 1
ATOM 4928 C CA . MET A 1 624 ? -4.519 4.619 12.819 1.00 98.44 624 MET A CA 1
ATOM 4929 C C . MET A 1 624 ? -3.417 4.921 11.802 1.00 98.44 624 MET A C 1
ATOM 4931 O O . MET A 1 624 ? -3.680 4.900 10.601 1.00 98.44 624 MET A O 1
ATOM 4935 N N . ALA A 1 625 ? -2.177 5.157 12.238 1.00 97.81 625 ALA A N 1
ATOM 4936 C CA . ALA A 1 625 ? -1.062 5.421 11.333 1.00 97.81 625 ALA A CA 1
ATOM 4937 C C . ALA A 1 625 ? -0.808 4.245 10.376 1.00 97.81 625 ALA A C 1
ATOM 4939 O O . ALA A 1 625 ? -0.583 4.466 9.181 1.00 97.81 625 ALA A O 1
ATOM 4940 N N . LYS A 1 626 ? -0.892 3.003 10.874 1.00 98.31 626 LYS A N 1
ATOM 4941 C CA . LYS A 1 626 ? -0.694 1.787 10.072 1.00 98.31 626 LYS A CA 1
ATOM 4942 C C . LYS A 1 626 ? -1.843 1.533 9.100 1.00 98.31 626 LYS A C 1
ATOM 4944 O O . LYS A 1 626 ? -1.600 1.304 7.912 1.00 98.31 626 LYS A O 1
ATOM 4949 N N . VAL A 1 627 ? -3.087 1.618 9.572 1.00 98.44 627 VAL A N 1
ATOM 4950 C CA . VAL A 1 627 ? -4.295 1.397 8.759 1.00 98.44 627 VAL A CA 1
ATOM 4951 C C . VAL A 1 627 ? -4.446 2.473 7.685 1.00 98.44 627 VAL A C 1
ATOM 4953 O O . VAL A 1 627 ? -4.598 2.132 6.514 1.00 98.44 627 VAL A O 1
ATOM 4956 N N . LEU A 1 628 ? -4.332 3.760 8.037 1.00 98.12 628 LEU A N 1
ATOM 4957 C CA . LEU A 1 628 ? -4.467 4.866 7.079 1.00 98.12 628 LEU A CA 1
ATOM 4958 C C . LEU A 1 628 ? -3.367 4.842 6.003 1.00 98.12 628 LEU A C 1
ATOM 4960 O O . LEU A 1 628 ? -3.637 5.180 4.853 1.00 98.12 628 LEU A O 1
ATOM 4964 N N . HIS A 1 629 ? -2.137 4.433 6.345 1.00 97.62 629 HIS A N 1
ATOM 4965 C CA . HIS A 1 629 ? -1.052 4.299 5.365 1.00 97.62 629 HIS A CA 1
ATOM 4966 C C . HIS A 1 629 ? -1.202 3.058 4.470 1.00 97.62 629 HIS A C 1
ATOM 4968 O O . HIS A 1 629 ? -0.856 3.104 3.289 1.00 97.62 629 HIS A O 1
ATOM 4974 N N . SER A 1 630 ? -1.718 1.956 5.020 1.00 97.56 630 SER A N 1
ATOM 4975 C CA . SER A 1 630 ? -1.781 0.653 4.338 1.00 97.56 630 SER A CA 1
ATOM 4976 C C . SER A 1 630 ? -3.104 0.369 3.632 1.00 97.56 630 SER A C 1
ATOM 4978 O O . SER A 1 630 ? -3.234 -0.677 2.990 1.00 97.56 630 SER A O 1
ATOM 4980 N N . TRP A 1 631 ? -4.068 1.287 3.728 1.00 98.31 631 TRP A N 1
ATOM 4981 C CA . TRP A 1 631 ? -5.376 1.192 3.091 1.00 98.31 631 TRP A CA 1
ATOM 4982 C C . TRP A 1 631 ? -5.235 0.940 1.577 1.00 98.31 631 TRP A C 1
ATOM 4984 O O . TRP A 1 631 ? -4.696 1.789 0.855 1.00 98.31 631 TRP A O 1
ATOM 4994 N N . PRO A 1 632 ? -5.680 -0.214 1.043 1.00 96.38 632 PRO A N 1
ATOM 4995 C CA . PRO A 1 632 ? -5.481 -0.509 -0.369 1.00 96.38 632 PRO A CA 1
ATOM 4996 C C . PRO A 1 632 ? -6.350 0.413 -1.235 1.00 96.38 632 PRO A C 1
ATOM 4998 O O . PRO A 1 632 ? -7.555 0.508 -1.024 1.00 96.38 632 PRO A O 1
ATOM 5001 N N . ARG A 1 633 ? -5.748 1.055 -2.248 1.00 93.31 633 ARG A N 1
ATOM 5002 C CA . ARG A 1 633 ? -6.355 2.136 -3.066 1.00 93.31 633 ARG A CA 1
ATOM 5003 C C . ARG A 1 633 ? -7.734 1.846 -3.680 1.00 93.31 633 ARG A C 1
ATOM 5005 O O . ARG A 1 633 ? -8.417 2.786 -4.063 1.00 93.31 633 ARG A O 1
ATOM 5012 N N . PHE A 1 634 ? -8.113 0.578 -3.825 1.00 93.56 634 PHE A N 1
ATOM 5013 C CA . PHE A 1 634 ? -9.368 0.151 -4.454 1.00 93.56 634 PHE A CA 1
ATOM 5014 C C . PHE A 1 634 ? -10.458 -0.269 -3.454 1.00 93.56 634 PHE A C 1
ATOM 5016 O O . PHE A 1 634 ? -11.549 -0.629 -3.886 1.00 93.56 634 PHE A O 1
ATOM 5023 N N . MET A 1 635 ? -10.174 -0.237 -2.149 1.00 97.00 635 MET A N 1
ATOM 5024 C CA . MET A 1 635 ? -11.136 -0.560 -1.091 1.00 97.00 635 MET A CA 1
ATOM 5025 C C . MET A 1 635 ? -11.747 0.734 -0.557 1.00 97.00 635 MET A C 1
ATOM 5027 O O . MET A 1 635 ? -11.022 1.700 -0.308 1.00 97.00 635 MET A O 1
ATOM 5031 N N . ARG A 1 636 ? -13.069 0.779 -0.387 1.00 97.69 636 ARG A N 1
ATOM 5032 C CA . ARG A 1 636 ? -13.798 1.989 0.026 1.00 97.69 636 ARG A CA 1
ATOM 5033 C C . ARG A 1 636 ? -14.151 1.974 1.504 1.00 97.69 636 ARG A C 1
ATOM 5035 O O . ARG A 1 636 ? -14.056 3.013 2.160 1.00 97.69 636 ARG A O 1
ATOM 5042 N N . HIS A 1 637 ? -14.517 0.807 2.027 1.00 98.56 637 HIS A N 1
ATOM 5043 C CA . HIS A 1 637 ? -14.977 0.644 3.405 1.00 98.56 637 HIS A CA 1
ATOM 5044 C C . HIS A 1 637 ? -14.248 -0.508 4.097 1.00 98.56 637 HIS A C 1
ATOM 5046 O O . HIS A 1 637 ? -13.886 -1.501 3.461 1.00 98.56 637 HIS A O 1
ATOM 5052 N N . ALA A 1 638 ? -14.062 -0.382 5.408 1.00 98.56 638 ALA A N 1
ATOM 5053 C CA . ALA A 1 638 ? -13.444 -1.412 6.223 1.00 98.56 638 ALA A CA 1
ATOM 5054 C C . ALA A 1 638 ? -14.306 -1.813 7.417 1.00 98.56 638 ALA A C 1
ATOM 5056 O O . ALA A 1 638 ? -14.929 -0.970 8.065 1.00 98.56 638 ALA A O 1
ATOM 5057 N N . TRP A 1 639 ? -14.277 -3.101 7.737 1.00 98.69 639 TRP A N 1
ATOM 5058 C CA . TRP A 1 639 ? -14.817 -3.650 8.971 1.00 98.69 639 TRP A CA 1
ATOM 5059 C C . TRP A 1 639 ? -13.701 -3.726 10.023 1.00 98.69 639 TRP A C 1
ATOM 5061 O O . TRP A 1 639 ? -12.595 -4.187 9.734 1.00 98.69 639 TRP A O 1
ATOM 5071 N N . CYS A 1 640 ? -13.969 -3.256 11.242 1.00 98.56 640 CYS A N 1
ATOM 5072 C CA . CYS A 1 640 ? -13.013 -3.232 12.353 1.00 98.56 640 CYS A CA 1
ATOM 5073 C C . CYS A 1 640 ? -13.762 -3.415 13.678 1.00 98.56 640 CYS A C 1
ATOM 5075 O O . CYS A 1 640 ? -14.695 -2.661 13.964 1.00 98.56 640 CYS A O 1
ATOM 5077 N N . CYS A 1 641 ? -13.369 -4.395 14.498 1.00 97.88 641 CYS A N 1
ATOM 5078 C CA . CYS A 1 641 ? -14.233 -4.895 15.573 1.00 97.88 641 CYS A CA 1
ATOM 5079 C C . CYS A 1 641 ? -14.565 -3.868 16.673 1.00 97.88 641 CYS A C 1
ATOM 5081 O O . CYS A 1 641 ? -15.682 -3.891 17.191 1.00 97.88 641 CYS A O 1
ATOM 5083 N N . MET A 1 642 ? -13.666 -2.924 16.988 1.00 97.94 642 MET A N 1
ATOM 5084 C CA . MET A 1 642 ? -13.956 -1.852 17.958 1.00 97.94 642 MET A CA 1
ATOM 5085 C C . MET A 1 642 ? -15.028 -0.859 17.460 1.00 97.94 642 MET A C 1
ATOM 5087 O O . MET A 1 642 ? -15.714 -0.240 18.271 1.00 97.94 642 MET A O 1
ATOM 5091 N N . LEU A 1 643 ? -15.199 -0.720 16.136 1.00 98.56 643 LEU A N 1
ATOM 5092 C CA . LEU A 1 643 ? -16.120 0.243 15.513 1.00 98.56 643 LEU A CA 1
ATOM 5093 C C . LEU A 1 643 ? -17.410 -0.406 15.013 1.00 98.56 643 LEU A C 1
ATOM 5095 O O . LEU A 1 643 ? -18.475 0.203 15.098 1.00 98.56 643 LEU A O 1
ATOM 5099 N N . ALA A 1 644 ? -17.303 -1.622 14.481 1.00 98.31 644 ALA A N 1
ATOM 5100 C CA . ALA A 1 644 ? -18.404 -2.359 13.882 1.00 98.31 644 ALA A CA 1
ATOM 5101 C C . ALA A 1 644 ? -19.325 -2.996 14.928 1.00 98.31 644 ALA A C 1
ATOM 5103 O O . ALA A 1 644 ? -20.544 -2.950 14.773 1.00 98.31 644 ALA A O 1
ATOM 5104 N N . ASN A 1 645 ? -18.766 -3.551 16.010 1.00 97.81 645 ASN A N 1
ATOM 5105 C CA . ASN A 1 645 ? -19.568 -4.215 17.035 1.00 97.81 645 ASN A CA 1
ATOM 5106 C C . ASN A 1 645 ? -20.281 -3.192 17.946 1.00 97.81 645 ASN A C 1
ATOM 5108 O O . ASN A 1 645 ? -19.684 -2.182 18.338 1.00 97.81 645 ASN A O 1
ATOM 5112 N N . PRO A 1 646 ? -21.545 -3.440 18.334 1.00 97.12 646 PRO A N 1
ATOM 5113 C CA . PRO A 1 646 ? -22.290 -2.566 19.236 1.00 97.12 646 PRO A CA 1
ATOM 5114 C C . PRO A 1 646 ? -21.799 -2.689 20.684 1.00 97.12 646 PRO A C 1
ATOM 5116 O O . PRO A 1 646 ? -22.264 -3.533 21.445 1.00 97.12 646 PRO A O 1
ATOM 5119 N N . GLN A 1 647 ? -20.913 -1.777 21.091 1.00 96.75 647 GLN A N 1
ATOM 5120 C CA . GLN A 1 647 ? -20.244 -1.744 22.407 1.00 96.75 647 GLN A CA 1
ATOM 5121 C C . GLN A 1 647 ? -21.176 -1.604 23.637 1.00 96.75 647 GLN A C 1
ATOM 5123 O O . GLN A 1 647 ? -20.705 -1.635 24.773 1.00 96.75 647 GLN A O 1
ATOM 5128 N N . HIS A 1 648 ? -22.488 -1.450 23.423 1.00 96.50 648 HIS A N 1
ATOM 5129 C CA . HIS A 1 648 ? -23.539 -1.351 24.453 1.00 96.50 648 HIS A CA 1
ATOM 5130 C C . HIS A 1 648 ? -24.544 -2.507 24.446 1.00 96.50 648 HIS A C 1
ATOM 5132 O O . HIS A 1 648 ? -25.446 -2.535 25.287 1.00 96.50 648 HIS A O 1
ATOM 5138 N N . LEU A 1 649 ? -24.454 -3.406 23.467 1.00 94.94 649 LEU A N 1
ATOM 5139 C CA . LEU A 1 649 ? -25.292 -4.597 23.386 1.00 94.94 649 LEU A CA 1
ATOM 5140 C C . LEU A 1 649 ? -24.520 -5.811 23.911 1.00 94.94 649 LEU A C 1
ATOM 5142 O O . LEU A 1 649 ? -23.332 -5.741 24.222 1.00 94.94 649 LEU A O 1
ATOM 5146 N N . ASP A 1 650 ? -25.221 -6.932 24.026 1.00 94.75 650 ASP A N 1
ATOM 5147 C CA . ASP A 1 650 ? -24.626 -8.198 24.434 1.00 94.75 650 ASP A CA 1
ATOM 5148 C C . ASP A 1 650 ? -23.793 -8.789 23.283 1.00 94.75 650 ASP A C 1
ATOM 5150 O O . ASP A 1 650 ? -24.271 -9.600 22.490 1.00 94.75 650 ASP A O 1
ATOM 5154 N N . ILE A 1 651 ? -22.542 -8.330 23.162 1.00 94.56 651 ILE A N 1
ATOM 5155 C CA . ILE A 1 651 ? -21.581 -8.862 22.186 1.00 94.56 651 ILE A CA 1
ATOM 5156 C C . ILE A 1 651 ? -21.307 -10.346 22.478 1.00 94.56 651 ILE A C 1
ATOM 5158 O O . ILE A 1 651 ? -21.152 -11.124 21.544 1.00 94.56 651 ILE A O 1
ATOM 5162 N N . ALA A 1 652 ? -21.313 -10.768 23.748 1.00 92.31 652 ALA A N 1
ATOM 5163 C CA . ALA A 1 652 ? -21.107 -12.166 24.116 1.00 92.31 652 ALA A CA 1
ATOM 5164 C C . ALA A 1 652 ? -22.194 -13.078 23.520 1.00 92.31 652 ALA A C 1
ATOM 5166 O O . ALA A 1 652 ? -21.865 -14.159 23.036 1.00 92.31 652 ALA A O 1
ATOM 5167 N N . ALA A 1 653 ? -23.453 -12.626 23.462 1.00 93.94 653 ALA A N 1
ATOM 5168 C CA . ALA A 1 653 ? -24.525 -13.315 22.740 1.00 93.94 653 ALA A CA 1
ATOM 5169 C C . ALA A 1 653 ? -24.291 -13.370 21.216 1.00 93.94 653 ALA A C 1
ATOM 5171 O O . ALA A 1 653 ? -24.559 -14.394 20.595 1.00 93.94 653 ALA A O 1
ATOM 5172 N N . MET A 1 654 ? -23.745 -12.308 20.612 1.00 94.06 654 MET A N 1
ATOM 5173 C CA . MET A 1 654 ? -23.416 -12.265 19.173 1.00 94.06 654 MET A CA 1
ATOM 5174 C C . MET A 1 654 ? -22.211 -13.141 18.788 1.00 94.06 654 MET A C 1
ATOM 5176 O O . MET A 1 654 ? -22.012 -13.422 17.608 1.00 94.06 654 MET A O 1
ATOM 5180 N N . LEU A 1 655 ? -21.401 -13.556 19.766 1.00 94.12 655 LEU A N 1
ATOM 5181 C CA . LEU A 1 655 ? -20.204 -14.380 19.577 1.00 94.12 655 LEU A CA 1
ATOM 5182 C C . LEU A 1 655 ? -20.418 -15.872 19.906 1.00 94.12 655 LEU A C 1
ATOM 5184 O O . LEU A 1 655 ? -19.498 -16.655 19.704 1.00 94.12 655 LEU A O 1
ATOM 5188 N N . GLN A 1 656 ? -21.619 -16.285 20.345 1.00 93.00 656 GLN A N 1
ATOM 5189 C CA . GLN A 1 656 ? -21.946 -17.675 20.747 1.00 93.00 656 GLN A CA 1
ATOM 5190 C C . GLN A 1 656 ? -21.781 -18.741 19.649 1.00 93.00 656 GLN A C 1
ATOM 5192 O O . GLN A 1 656 ? -21.835 -19.934 19.939 1.00 93.00 656 GLN A O 1
ATOM 5197 N N . SER A 1 657 ? -21.645 -18.330 18.390 1.00 95.81 657 SER A N 1
ATOM 5198 C CA . SER A 1 657 ? -21.239 -19.200 17.291 1.00 95.81 657 SER A CA 1
ATOM 5199 C C . SER A 1 657 ? -20.180 -18.454 16.483 1.00 95.81 657 SER A C 1
ATOM 5201 O O . SER A 1 657 ? -20.545 -17.548 15.727 1.00 95.81 657 SER A O 1
ATOM 5203 N N . PRO A 1 658 ? -18.885 -18.795 16.630 1.00 96.88 658 PRO A N 1
ATOM 5204 C CA . PRO A 1 658 ? -17.799 -18.128 15.920 1.00 96.88 658 PRO A CA 1
ATOM 5205 C C . PRO A 1 658 ? -18.054 -18.009 14.411 1.00 96.88 658 PRO A C 1
ATOM 5207 O O . PRO A 1 658 ? -17.924 -16.905 13.874 1.00 96.88 658 PRO A O 1
ATOM 5210 N N . ARG A 1 659 ? -18.545 -19.072 13.750 1.00 97.75 659 ARG A N 1
ATOM 5211 C CA . ARG A 1 659 ? -18.829 -19.059 12.299 1.00 97.75 659 ARG A CA 1
ATOM 5212 C C . ARG A 1 659 ? -19.974 -18.141 11.862 1.00 97.75 659 ARG A C 1
ATOM 5214 O O . ARG A 1 659 ? -19.956 -17.656 10.737 1.00 97.75 659 ARG A O 1
ATOM 5221 N N . HIS A 1 660 ? -20.957 -17.895 12.729 1.00 97.00 660 HIS A N 1
ATOM 5222 C CA . HIS A 1 660 ? -22.105 -17.014 12.448 1.00 97.00 660 HIS A CA 1
ATOM 5223 C C . HIS A 1 660 ? -21.970 -15.636 13.111 1.00 97.00 660 HIS A C 1
ATOM 5225 O O . HIS A 1 660 ? -22.912 -14.843 13.115 1.00 97.00 660 HIS A O 1
ATOM 5231 N N . SER A 1 661 ? -20.807 -15.352 13.696 1.00 97.50 661 SER A N 1
ATOM 5232 C CA . SER A 1 661 ? -20.530 -14.079 14.344 1.00 97.50 661 SER A CA 1
ATOM 5233 C C . SER A 1 661 ? -20.540 -12.915 13.339 1.00 97.50 661 SER A C 1
ATOM 5235 O O . SER A 1 661 ? -20.225 -13.101 12.156 1.00 97.50 661 SER A O 1
ATOM 5237 N N . PRO A 1 662 ? -20.810 -11.677 13.799 1.00 97.62 662 PRO A N 1
ATOM 5238 C CA . PRO A 1 662 ? -20.749 -10.484 12.959 1.00 97.62 662 PRO A CA 1
ATOM 5239 C C . PRO A 1 662 ? -19.454 -10.325 12.156 1.00 97.62 662 PRO A C 1
ATOM 5241 O O . PRO A 1 662 ? -19.480 -9.848 11.022 1.00 97.62 662 PRO A O 1
ATOM 5244 N N . PHE A 1 663 ? -18.321 -10.727 12.738 1.00 96.19 663 PHE A N 1
ATOM 5245 C CA . PHE A 1 663 ? -17.016 -10.576 12.108 1.00 96.19 663 PHE A CA 1
ATOM 5246 C C . PHE A 1 663 ? -16.729 -11.693 11.095 1.00 96.19 663 PHE A C 1
ATOM 5248 O O . PHE A 1 663 ? -16.117 -11.410 10.071 1.00 96.19 663 PHE A O 1
ATOM 5255 N N . ALA A 1 664 ? -17.197 -12.927 11.320 1.00 98.06 664 ALA A N 1
ATOM 5256 C CA . ALA A 1 664 ? -17.040 -14.016 10.353 1.00 98.06 664 ALA A CA 1
ATOM 5257 C C . ALA A 1 664 ? -17.797 -13.713 9.050 1.00 98.06 664 ALA A C 1
ATOM 5259 O O . ALA A 1 664 ? -17.233 -13.836 7.963 1.00 98.06 664 ALA A O 1
ATOM 5260 N N . ILE A 1 665 ? -19.026 -13.201 9.178 1.00 98.44 665 ILE A N 1
ATOM 5261 C CA . ILE A 1 665 ? -19.864 -12.733 8.063 1.00 98.44 665 ILE A CA 1
ATOM 5262 C C . ILE A 1 665 ? -19.177 -11.578 7.308 1.00 98.44 665 ILE A C 1
ATOM 5264 O O . ILE A 1 665 ? -19.103 -11.582 6.079 1.00 98.44 665 ILE A O 1
ATOM 5268 N N . ALA A 1 666 ? -18.604 -10.607 8.026 1.00 98.50 666 ALA A N 1
ATOM 5269 C CA . ALA A 1 666 ? -17.873 -9.504 7.402 1.00 98.50 666 ALA A CA 1
ATOM 5270 C C . ALA A 1 666 ? -16.562 -9.938 6.723 1.00 98.50 666 ALA A C 1
ATOM 5272 O O . ALA A 1 666 ? -16.215 -9.417 5.663 1.00 98.50 666 ALA A O 1
ATOM 5273 N N . LEU A 1 667 ? -15.839 -10.904 7.295 1.00 98.44 667 LEU A N 1
ATOM 5274 C CA . LEU A 1 667 ? -14.626 -11.466 6.700 1.00 98.44 667 LEU A CA 1
ATOM 5275 C C . LEU A 1 667 ? -14.963 -12.231 5.410 1.00 98.44 667 LEU A C 1
ATOM 5277 O O . LEU A 1 667 ? -14.268 -12.052 4.405 1.00 98.44 667 LEU A O 1
ATOM 5281 N N . GLU A 1 668 ? -16.072 -12.979 5.399 1.00 98.38 668 GLU A N 1
ATOM 5282 C CA . GLU A 1 668 ? -16.599 -13.650 4.206 1.00 98.38 668 GLU A CA 1
ATOM 5283 C C . GLU A 1 668 ? -16.913 -12.672 3.070 1.00 98.38 668 GLU A C 1
ATOM 5285 O O . GLU A 1 668 ? -16.478 -12.902 1.938 1.00 98.38 668 GLU A O 1
ATOM 5290 N N . ALA A 1 669 ? -17.561 -11.545 3.370 1.00 98.25 669 ALA A N 1
ATOM 5291 C CA . ALA A 1 669 ? -17.805 -10.482 2.394 1.00 98.25 669 ALA A CA 1
ATOM 5292 C C . ALA A 1 669 ? -16.515 -9.773 1.927 1.00 98.25 669 ALA A C 1
ATOM 5294 O O . ALA A 1 669 ? -16.397 -9.404 0.755 1.00 98.25 669 ALA A O 1
ATOM 5295 N N . SER A 1 670 ? -15.528 -9.615 2.818 1.00 98.44 670 SER A N 1
ATOM 5296 C CA . SER A 1 670 ? -14.290 -8.880 2.536 1.00 98.44 670 SER A CA 1
ATOM 5297 C C . SER A 1 670 ? -13.455 -9.489 1.402 1.00 98.44 670 SER A C 1
ATOM 5299 O O . SER A 1 670 ? -13.432 -10.701 1.171 1.00 98.44 670 SER A O 1
ATOM 5301 N N . ARG A 1 671 ? -12.687 -8.651 0.699 1.00 97.56 671 ARG A N 1
ATOM 5302 C CA . ARG A 1 671 ? -11.761 -9.097 -0.360 1.00 97.56 671 ARG A CA 1
ATOM 5303 C C . ARG A 1 671 ? -10.350 -9.354 0.159 1.00 97.56 671 ARG A C 1
ATOM 5305 O O . ARG A 1 671 ? -9.606 -10.141 -0.426 1.00 97.56 671 ARG A O 1
ATOM 5312 N N . VAL A 1 672 ? -9.960 -8.637 1.210 1.00 98.25 672 VAL A N 1
ATOM 5313 C CA . VAL A 1 672 ? -8.603 -8.605 1.763 1.00 98.25 672 VAL A CA 1
ATOM 5314 C C . VAL A 1 672 ? -8.690 -8.454 3.278 1.00 98.25 672 VAL A C 1
ATOM 5316 O O . VAL A 1 672 ? -9.470 -7.642 3.774 1.00 98.25 672 VAL A O 1
ATOM 5319 N N . VAL A 1 673 ? -7.833 -9.180 3.992 1.00 98.62 673 VAL A N 1
ATOM 5320 C CA . VAL A 1 673 ? -7.595 -8.995 5.426 1.00 98.62 673 VAL A CA 1
ATOM 5321 C C . VAL A 1 673 ? -6.340 -8.143 5.616 1.00 98.62 673 VAL A C 1
ATOM 5323 O O . VAL A 1 673 ? -5.296 -8.411 5.020 1.00 98.62 673 VAL A O 1
ATOM 5326 N N . LEU A 1 674 ? -6.425 -7.117 6.455 1.00 98.62 674 LEU A N 1
ATOM 5327 C CA . LEU A 1 674 ? -5.307 -6.287 6.886 1.00 98.62 674 LEU A CA 1
ATOM 5328 C C . LEU A 1 674 ? -4.992 -6.615 8.349 1.00 98.62 674 LEU A C 1
ATOM 5330 O O . LEU A 1 674 ? -5.722 -6.209 9.250 1.00 98.62 674 LEU A O 1
ATOM 5334 N N . ALA A 1 675 ? -3.915 -7.366 8.568 1.00 98.69 675 ALA A N 1
ATOM 5335 C CA . ALA A 1 675 ? -3.373 -7.662 9.887 1.00 98.69 675 ALA A CA 1
ATOM 5336 C C . ALA A 1 675 ? -2.554 -6.460 10.377 1.00 98.69 675 ALA A C 1
ATOM 5338 O O . ALA A 1 675 ? -1.602 -6.046 9.708 1.00 98.69 675 ALA A O 1
ATOM 5339 N N . VAL A 1 676 ? -2.918 -5.893 11.527 1.00 98.56 676 VAL A N 1
ATOM 5340 C CA . VAL A 1 676 ? -2.258 -4.716 12.109 1.00 98.56 676 VAL A CA 1
ATOM 5341 C C . VAL A 1 676 ? -1.267 -5.164 13.192 1.00 98.56 676 VAL A C 1
ATOM 5343 O O . VAL A 1 676 ? -1.688 -5.532 14.288 1.00 98.56 676 VAL A O 1
ATOM 5346 N N . PRO A 1 677 ? 0.050 -5.183 12.918 1.00 98.19 677 PRO A N 1
ATOM 5347 C CA . PRO A 1 677 ? 1.050 -5.411 13.956 1.00 98.19 677 PRO A CA 1
ATOM 5348 C C . PRO A 1 677 ? 1.106 -4.230 14.925 1.00 98.19 677 PRO A C 1
ATOM 5350 O O . PRO A 1 677 ? 0.808 -3.094 14.551 1.00 98.19 677 PRO A O 1
ATOM 5353 N N . ASN A 1 678 ? 1.559 -4.478 16.150 1.00 97.50 678 ASN A N 1
ATOM 5354 C CA . ASN A 1 678 ? 1.756 -3.448 17.167 1.00 97.50 678 ASN A CA 1
ATOM 5355 C C . ASN A 1 678 ? 2.940 -3.782 18.082 1.00 97.50 678 ASN A C 1
ATOM 5357 O O . ASN A 1 678 ? 3.321 -4.946 18.227 1.00 97.50 678 ASN A O 1
ATOM 5361 N N . ARG A 1 679 ? 3.480 -2.768 18.765 1.00 96.38 679 ARG A N 1
ATOM 5362 C CA . ARG A 1 679 ? 4.633 -2.930 19.669 1.00 96.38 679 ARG A CA 1
ATOM 5363 C C . ARG A 1 679 ? 4.389 -3.753 20.945 1.00 96.38 679 ARG A C 1
ATOM 5365 O O . ARG A 1 679 ? 5.363 -4.084 21.614 1.00 96.38 679 ARG A O 1
ATOM 5372 N N . ARG A 1 680 ? 3.137 -4.007 21.356 1.00 95.25 680 ARG A N 1
ATOM 5373 C CA . ARG A 1 680 ? 2.830 -4.656 22.652 1.00 95.25 680 ARG A CA 1
ATOM 5374 C C . ARG A 1 680 ? 2.726 -6.175 22.544 1.00 95.25 680 ARG A C 1
ATOM 5376 O O . ARG A 1 680 ? 3.228 -6.871 23.421 1.00 95.25 680 ARG A O 1
ATOM 5383 N N . CYS A 1 681 ? 2.080 -6.692 21.500 1.00 94.81 681 CYS A N 1
ATOM 5384 C CA . CYS A 1 681 ? 1.918 -8.131 21.288 1.00 94.81 681 CYS A CA 1
ATOM 5385 C C . CYS A 1 681 ? 1.601 -8.466 19.825 1.00 94.81 681 CYS A C 1
ATOM 5387 O O . CYS A 1 681 ? 0.902 -7.720 19.138 1.00 94.81 681 CYS A O 1
ATOM 5389 N N . SER A 1 682 ? 2.022 -9.646 19.371 1.00 97.44 682 SER A N 1
ATOM 5390 C CA . SER A 1 682 ? 1.478 -10.250 18.157 1.00 97.44 682 SER A CA 1
ATOM 5391 C C . SER A 1 682 ? -0.029 -10.444 18.304 1.00 97.44 682 SER A C 1
ATOM 5393 O O . SER A 1 682 ? -0.491 -11.039 19.284 1.00 97.44 682 SER A O 1
ATOM 5395 N N . ILE A 1 683 ? -0.798 -10.020 17.297 1.00 97.81 683 ILE A N 1
ATOM 5396 C CA . ILE A 1 683 ? -2.252 -10.224 17.271 1.00 97.81 683 ILE A CA 1
ATOM 5397 C C . ILE A 1 683 ? -2.609 -11.718 17.369 1.00 97.81 683 ILE A C 1
ATOM 5399 O O . ILE A 1 683 ? -3.591 -12.066 18.015 1.00 97.81 683 ILE A O 1
ATOM 5403 N N . TYR A 1 684 ? -1.756 -12.612 16.852 1.00 98.31 684 TYR A N 1
ATOM 5404 C CA . TYR A 1 684 ? -1.945 -14.068 16.880 1.00 98.31 684 TYR A CA 1
ATOM 5405 C C . TYR A 1 684 ? -1.646 -14.725 18.237 1.00 98.31 684 TYR A C 1
ATOM 5407 O O . TYR A 1 684 ? -1.809 -15.933 18.380 1.00 98.31 684 TYR A O 1
ATOM 5415 N N . THR A 1 685 ? -1.283 -13.951 19.267 1.00 97.50 685 THR A N 1
ATOM 5416 C CA . THR A 1 685 ? -1.389 -14.412 20.669 1.00 97.50 685 THR A CA 1
ATOM 5417 C C . THR A 1 685 ? -2.830 -14.380 21.198 1.00 97.50 685 THR A C 1
ATOM 5419 O O . THR A 1 685 ? -3.108 -14.949 22.256 1.00 97.50 685 THR A O 1
ATOM 5422 N N . ARG A 1 686 ? -3.763 -13.757 20.461 1.00 97.38 686 ARG A N 1
ATOM 5423 C CA . ARG A 1 686 ? -5.199 -13.694 20.769 1.00 97.38 686 ARG A CA 1
ATOM 5424 C C . ARG A 1 686 ? -5.953 -14.678 19.879 1.00 97.38 686 ARG A C 1
ATOM 5426 O O . ARG A 1 686 ? -5.876 -14.595 18.654 1.00 97.38 686 ARG A O 1
ATOM 5433 N N . LEU A 1 687 ? -6.716 -15.582 20.486 1.00 97.94 687 LEU A N 1
ATOM 5434 C CA . LEU A 1 687 ? -7.352 -16.688 19.767 1.00 97.94 687 LEU A CA 1
ATOM 5435 C C . LEU A 1 687 ? -8.401 -16.219 18.739 1.00 97.94 687 LEU A C 1
ATOM 5437 O O . LEU A 1 687 ? -8.468 -16.780 17.651 1.00 97.94 687 LEU A O 1
ATOM 5441 N N . TRP A 1 688 ? -9.140 -15.138 19.013 1.00 97.69 688 TRP A N 1
ATOM 5442 C CA . TRP A 1 688 ? -10.050 -14.535 18.027 1.00 97.69 688 TRP A CA 1
ATOM 5443 C C . TRP A 1 688 ? -9.320 -14.074 16.748 1.00 97.69 688 TRP A C 1
ATOM 5445 O O . TRP A 1 688 ? -9.800 -14.337 15.652 1.00 97.69 688 TRP A O 1
ATOM 5455 N N . CYS A 1 689 ? -8.125 -13.480 16.850 1.00 98.31 689 CYS A N 1
ATOM 5456 C CA . CYS A 1 689 ? -7.348 -13.064 15.672 1.00 98.31 689 CYS A CA 1
ATOM 5457 C C . CYS A 1 689 ? -6.690 -14.253 14.945 1.00 98.31 689 CYS A C 1
ATOM 5459 O O . CYS A 1 689 ? -6.499 -14.217 13.730 1.00 98.31 689 CYS A O 1
ATOM 5461 N N . ALA A 1 690 ? -6.374 -15.334 15.665 1.00 98.44 690 ALA A N 1
ATOM 5462 C CA . ALA A 1 690 ? -6.005 -16.609 15.049 1.00 98.44 690 ALA A CA 1
ATOM 5463 C C . ALA A 1 690 ? -7.185 -17.233 14.276 1.00 98.44 690 ALA A C 1
ATOM 5465 O O . ALA A 1 690 ? -6.990 -17.778 13.193 1.00 98.44 690 ALA A O 1
ATOM 5466 N N . TYR A 1 691 ? -8.412 -17.097 14.781 1.00 98.56 691 TYR A N 1
ATOM 5467 C CA . TYR A 1 691 ? -9.625 -17.542 14.094 1.00 98.56 691 TYR A CA 1
ATOM 5468 C C . TYR A 1 691 ? -9.985 -16.666 12.877 1.00 98.56 691 TYR A C 1
ATOM 5470 O O . TYR A 1 691 ? -10.398 -17.183 11.842 1.00 98.56 691 TYR A O 1
ATOM 5478 N N . GLU A 1 692 ? -9.727 -15.356 12.925 1.00 98.62 692 GLU A N 1
ATOM 5479 C CA . GLU A 1 692 ? -9.773 -14.488 11.735 1.00 98.62 692 GLU A CA 1
ATOM 5480 C C . GLU A 1 692 ? -8.784 -14.972 10.652 1.00 98.62 692 GLU A C 1
ATOM 5482 O O . GLU A 1 692 ? -9.137 -15.039 9.474 1.00 98.62 692 GLU A O 1
ATOM 5487 N N . ALA A 1 693 ? -7.566 -15.382 11.034 1.00 98.44 693 ALA A N 1
ATOM 5488 C CA . ALA A 1 693 ? -6.612 -15.990 10.101 1.00 98.44 693 ALA A CA 1
ATOM 5489 C C . ALA A 1 693 ? -7.076 -17.363 9.580 1.00 98.44 693 ALA A C 1
ATOM 5491 O O . ALA A 1 693 ? -6.864 -17.654 8.404 1.00 98.44 693 ALA A O 1
ATOM 5492 N N . TYR A 1 694 ? -7.745 -18.173 10.409 1.00 98.50 694 TYR A N 1
ATOM 5493 C CA . TYR A 1 694 ? -8.370 -19.435 9.998 1.00 98.50 694 TYR A CA 1
ATOM 5494 C C . TYR A 1 694 ? -9.433 -19.225 8.911 1.00 98.50 694 TYR A C 1
ATOM 5496 O O . TYR A 1 694 ? -9.355 -19.852 7.856 1.00 98.50 694 TYR A O 1
ATOM 5504 N N . LEU A 1 695 ? -10.381 -18.306 9.116 1.00 98.62 695 LEU A N 1
ATOM 5505 C CA . LEU A 1 695 ? -11.417 -18.009 8.119 1.00 98.62 695 LEU A CA 1
ATOM 5506 C C . LEU A 1 695 ? -10.817 -17.423 6.832 1.00 98.62 695 LEU A C 1
ATOM 5508 O O . LEU A 1 695 ? -11.242 -17.768 5.729 1.00 98.62 695 LEU A O 1
ATOM 5512 N N . ALA A 1 696 ? -9.790 -16.578 6.958 1.00 98.44 696 ALA A N 1
ATOM 5513 C CA . ALA A 1 696 ? -9.065 -16.027 5.817 1.00 98.44 696 ALA A CA 1
ATOM 5514 C C . ALA A 1 696 ? -8.309 -17.100 5.010 1.00 98.44 696 ALA A C 1
ATOM 5516 O O . ALA A 1 696 ? -8.176 -16.972 3.792 1.00 98.44 696 ALA A O 1
ATOM 5517 N N . GLU A 1 697 ? -7.820 -18.151 5.669 1.00 98.00 697 GLU A N 1
ATOM 5518 C CA . GLU A 1 697 ? -7.207 -19.321 5.037 1.00 98.00 697 GLU A CA 1
ATOM 5519 C C . GLU A 1 697 ? -8.278 -20.202 4.367 1.00 98.00 697 GLU A C 1
ATOM 5521 O O . GLU A 1 697 ? -8.177 -20.453 3.168 1.00 98.00 697 GLU A O 1
ATOM 5526 N N . GLU A 1 698 ? -9.362 -20.549 5.079 1.00 97.94 698 GLU A N 1
ATOM 5527 C CA . GLU A 1 698 ? -10.503 -21.331 4.567 1.00 97.94 698 GLU A CA 1
ATOM 5528 C C . GLU A 1 698 ? -11.140 -20.730 3.310 1.00 97.94 698 GLU A C 1
ATOM 5530 O O . GLU A 1 698 ? -11.518 -21.467 2.401 1.00 97.94 698 GLU A O 1
ATOM 5535 N N . GLN A 1 699 ? -11.241 -19.404 3.245 1.00 98.12 699 GLN A N 1
ATOM 5536 C CA . GLN A 1 699 ? -11.878 -18.680 2.144 1.00 98.12 699 GLN A CA 1
ATOM 5537 C C . GLN A 1 699 ? -10.873 -18.142 1.108 1.00 98.12 699 GLN A C 1
ATOM 5539 O O . GLN A 1 699 ? -11.211 -17.266 0.307 1.00 98.12 699 GLN A O 1
ATOM 5544 N N . ASP A 1 700 ? -9.626 -18.621 1.141 1.00 97.81 700 ASP A N 1
ATOM 5545 C CA . ASP A 1 700 ? -8.546 -18.263 0.215 1.00 97.81 700 ASP A CA 1
ATOM 5546 C C . ASP A 1 700 ? -8.262 -16.744 0.092 1.00 97.81 700 ASP A C 1
ATOM 5548 O O . ASP A 1 700 ? -7.762 -16.241 -0.922 1.00 97.81 700 ASP A O 1
ATOM 5552 N N . LYS A 1 701 ? -8.528 -15.986 1.163 1.00 98.00 701 LYS A N 1
ATOM 5553 C CA . LYS A 1 701 ? -8.306 -14.536 1.223 1.00 98.00 701 LYS A CA 1
ATOM 5554 C C . LYS A 1 701 ? -6.811 -14.199 1.191 1.00 98.00 701 LYS A C 1
ATOM 5556 O O . LYS A 1 701 ? -5.932 -14.993 1.558 1.00 98.00 701 LYS A O 1
ATOM 5561 N N . ILE A 1 702 ? -6.529 -12.963 0.776 1.00 98.06 702 ILE A N 1
ATOM 5562 C CA . ILE A 1 702 ? -5.201 -12.354 0.882 1.00 98.06 702 ILE A CA 1
ATOM 5563 C C . ILE A 1 702 ? -5.102 -11.638 2.230 1.00 98.06 702 ILE A C 1
ATOM 5565 O O . ILE A 1 702 ? -5.896 -10.738 2.503 1.00 98.06 702 ILE A O 1
ATOM 5569 N N . ILE A 1 703 ? -4.099 -11.995 3.031 1.00 98.50 703 ILE A N 1
ATOM 5570 C CA . ILE A 1 703 ? -3.750 -11.315 4.283 1.00 98.50 703 ILE A CA 1
ATOM 5571 C C . ILE A 1 703 ? -2.537 -10.412 4.028 1.00 98.50 703 ILE A C 1
ATOM 5573 O O . ILE A 1 703 ? -1.519 -10.860 3.497 1.00 98.50 703 ILE A O 1
ATOM 5577 N N . LEU A 1 704 ? -2.634 -9.134 4.390 1.00 98.25 704 LEU A N 1
ATOM 5578 C CA . LEU A 1 704 ? -1.574 -8.130 4.266 1.00 98.25 704 LEU A CA 1
ATOM 5579 C C . LEU A 1 704 ? -1.132 -7.652 5.652 1.00 98.25 704 LEU A C 1
ATOM 5581 O O . LEU A 1 704 ? -1.980 -7.430 6.508 1.00 98.25 704 LEU A O 1
ATOM 5585 N N . ILE A 1 705 ? 0.168 -7.411 5.848 1.00 98.31 705 ILE A N 1
ATOM 5586 C CA . ILE A 1 705 ? 0.674 -6.726 7.050 1.00 98.31 705 ILE A CA 1
ATOM 5587 C C . ILE A 1 705 ? 0.551 -5.205 6.865 1.00 98.31 705 ILE A C 1
ATOM 5589 O O . ILE A 1 705 ? 1.083 -4.657 5.889 1.00 98.31 705 ILE A O 1
ATOM 5593 N N . ALA A 1 706 ? -0.123 -4.527 7.797 1.00 98.31 706 ALA A N 1
ATOM 5594 C CA . ALA A 1 706 ? -0.180 -3.067 7.871 1.00 98.31 706 ALA A CA 1
ATOM 5595 C C . ALA A 1 706 ? 1.157 -2.471 8.338 1.00 98.31 706 ALA A C 1
ATOM 5597 O O . ALA A 1 706 ? 1.907 -3.094 9.082 1.00 98.31 706 ALA A O 1
ATOM 5598 N N . ARG A 1 707 ? 1.465 -1.256 7.883 1.00 97.31 707 ARG A N 1
ATOM 5599 C CA . ARG A 1 707 ? 2.748 -0.578 8.095 1.00 97.31 707 ARG A CA 1
ATOM 5600 C C . ARG A 1 707 ? 2.561 0.902 8.342 1.00 97.31 707 ARG A C 1
ATOM 5602 O O . ARG A 1 707 ? 1.709 1.519 7.702 1.00 97.31 707 ARG A O 1
ATOM 5609 N N . ALA A 1 708 ? 3.393 1.482 9.194 1.00 95.81 708 ALA A N 1
ATOM 5610 C CA . ALA A 1 708 ? 3.442 2.923 9.392 1.00 95.81 708 ALA A CA 1
ATOM 5611 C C . ALA A 1 708 ? 4.098 3.646 8.197 1.00 95.81 708 ALA A C 1
ATOM 5613 O O . ALA A 1 708 ? 4.898 3.086 7.444 1.00 95.81 708 ALA A O 1
ATOM 5614 N N . SER A 1 709 ? 3.774 4.930 8.032 1.00 95.69 709 SER A N 1
ATOM 5615 C CA . SER A 1 709 ? 4.369 5.787 7.000 1.00 95.69 709 SER A CA 1
ATOM 5616 C C . SER A 1 709 ? 5.842 6.092 7.301 1.00 95.69 709 SER A C 1
ATOM 5618 O O . SER A 1 709 ? 6.151 6.851 8.216 1.00 95.69 709 SER A O 1
ATOM 5620 N N . ASN A 1 710 ? 6.756 5.615 6.454 1.00 95.94 710 ASN A N 1
ATOM 5621 C CA . ASN A 1 710 ? 8.204 5.798 6.634 1.00 95.94 710 ASN A CA 1
ATOM 5622 C C . ASN A 1 710 ? 8.763 7.147 6.108 1.00 95.94 710 ASN A C 1
ATOM 5624 O O . ASN A 1 710 ? 9.967 7.294 5.895 1.00 95.94 710 ASN A O 1
ATOM 5628 N N . ARG A 1 711 ? 7.892 8.141 5.859 1.00 95.94 711 ARG A N 1
ATOM 5629 C CA . ARG A 1 711 ? 8.235 9.422 5.199 1.00 95.94 711 ARG A CA 1
ATOM 5630 C C . ARG A 1 711 ? 9.372 10.192 5.879 1.00 95.94 711 ARG A C 1
ATOM 5632 O O . ARG A 1 711 ? 10.224 10.722 5.174 1.00 95.94 711 ARG A O 1
ATOM 5639 N N . TYR A 1 712 ? 9.407 10.235 7.213 1.00 96.00 712 TYR A N 1
ATOM 5640 C CA . TYR A 1 712 ? 10.450 10.953 7.956 1.00 96.00 712 TYR A CA 1
ATOM 5641 C C . TYR A 1 712 ? 11.843 10.358 7.703 1.00 96.00 712 TYR A C 1
ATOM 5643 O O . TYR A 1 712 ? 12.760 11.074 7.307 1.00 96.00 712 TYR A O 1
ATOM 5651 N N . ASN A 1 713 ? 11.988 9.035 7.833 1.00 96.38 713 ASN A N 1
ATOM 5652 C CA . ASN A 1 713 ? 13.261 8.357 7.584 1.00 96.38 713 ASN A CA 1
ATOM 5653 C C . ASN A 1 713 ? 13.672 8.446 6.108 1.00 96.38 713 ASN A C 1
ATOM 5655 O O . ASN A 1 713 ? 14.855 8.612 5.819 1.00 96.38 713 ASN A O 1
ATOM 5659 N N . ILE A 1 714 ? 12.705 8.393 5.181 1.00 96.94 714 ILE A N 1
ATOM 5660 C CA . ILE A 1 714 ? 12.952 8.631 3.752 1.00 96.94 714 ILE A CA 1
ATOM 5661 C C . ILE A 1 714 ? 13.526 10.035 3.544 1.00 96.94 714 ILE A C 1
ATOM 5663 O O . ILE A 1 714 ? 14.606 10.147 2.974 1.00 96.94 714 ILE A O 1
ATOM 5667 N N . CYS A 1 715 ? 12.883 11.084 4.066 1.00 97.62 715 CYS A N 1
ATOM 5668 C CA . CYS A 1 715 ? 13.387 12.458 3.982 1.00 97.62 715 CYS A CA 1
ATOM 5669 C C . CYS A 1 715 ? 14.801 12.586 4.584 1.00 97.62 715 CYS A C 1
ATOM 5671 O O . CYS A 1 715 ? 15.715 13.105 3.943 1.00 97.62 715 CYS A O 1
ATOM 5673 N N . GLN A 1 716 ? 15.025 12.008 5.769 1.00 97.56 716 GLN A N 1
ATOM 5674 C CA . GLN A 1 716 ? 16.328 12.032 6.435 1.00 97.56 716 GLN A CA 1
ATOM 5675 C C . GLN A 1 716 ? 17.427 11.287 5.653 1.00 97.56 716 GLN A C 1
ATOM 5677 O O . GLN A 1 716 ? 18.593 11.686 5.703 1.00 97.56 716 GLN A O 1
ATOM 5682 N N . SER A 1 717 ? 17.093 10.217 4.927 1.00 96.88 717 SER A N 1
ATOM 5683 C CA . SER A 1 717 ? 18.027 9.581 3.992 1.00 96.88 717 SER A CA 1
ATOM 5684 C C . SER A 1 717 ? 18.217 10.395 2.717 1.00 96.88 717 SER A C 1
ATOM 5686 O O . SER A 1 717 ? 19.355 10.517 2.279 1.00 96.88 717 SER A O 1
ATOM 5688 N N . MET A 1 718 ? 17.175 11.011 2.149 1.00 97.56 718 MET A N 1
ATOM 5689 C CA . MET A 1 718 ? 17.311 11.863 0.958 1.00 97.56 718 MET A CA 1
ATOM 5690 C C . MET A 1 718 ? 18.232 13.063 1.217 1.00 97.56 718 MET A C 1
ATOM 5692 O O . MET A 1 718 ? 19.075 13.358 0.376 1.00 97.56 718 MET A O 1
ATOM 5696 N N . MET A 1 719 ? 18.191 13.676 2.407 1.00 97.69 719 MET A N 1
ATOM 5697 C CA . MET A 1 719 ? 19.171 14.705 2.798 1.00 97.69 719 MET A CA 1
ATOM 5698 C C . MET A 1 719 ? 20.620 14.177 2.803 1.00 97.69 719 MET A C 1
ATOM 5700 O O . MET A 1 719 ? 21.544 14.878 2.392 1.00 97.69 719 MET A O 1
ATOM 5704 N N . LYS A 1 720 ? 20.838 12.918 3.210 1.00 97.62 720 LYS A N 1
ATOM 5705 C CA . LYS A 1 720 ? 22.168 12.278 3.182 1.00 97.62 720 LYS A CA 1
ATOM 5706 C C . LYS A 1 720 ? 22.606 11.952 1.751 1.00 97.62 720 LYS A C 1
ATOM 5708 O O . LYS A 1 720 ? 23.768 12.181 1.425 1.00 97.62 720 LYS A O 1
ATOM 5713 N N . MET A 1 721 ? 21.687 11.501 0.893 1.00 98.12 721 MET A N 1
ATOM 5714 C CA . MET A 1 721 ? 21.946 11.313 -0.541 1.00 98.12 721 MET A C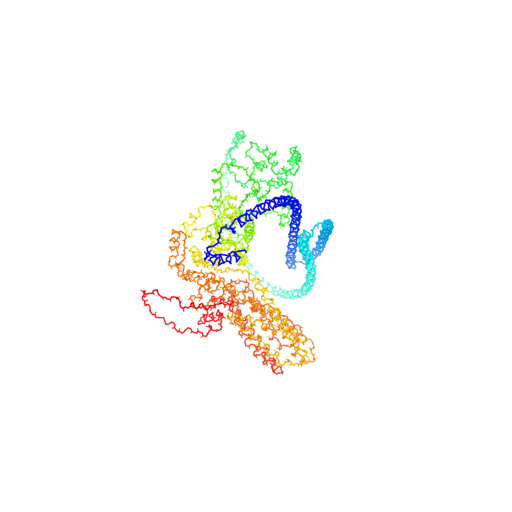A 1
ATOM 5715 C C . MET A 1 721 ? 22.323 12.642 -1.210 1.00 98.12 721 MET A C 1
ATOM 5717 O O . MET A 1 721 ? 23.344 12.708 -1.884 1.00 98.12 721 MET A O 1
ATOM 5721 N N . ALA A 1 722 ? 21.595 13.727 -0.926 1.00 97.81 722 ALA A N 1
ATOM 5722 C CA . ALA A 1 722 ? 21.910 15.065 -1.428 1.00 97.81 722 ALA A CA 1
ATOM 5723 C C . ALA A 1 722 ? 23.301 15.554 -0.978 1.00 97.81 722 ALA A C 1
ATOM 5725 O O . ALA A 1 722 ? 24.043 16.119 -1.778 1.00 97.81 722 ALA A O 1
ATOM 5726 N N . SER A 1 723 ? 23.712 15.285 0.268 1.00 97.44 723 SER A N 1
ATOM 5727 C CA . SER A 1 723 ? 25.078 15.617 0.707 1.00 97.44 723 SER A CA 1
ATOM 5728 C C . SER A 1 723 ? 26.157 14.804 -0.027 1.00 97.44 723 SER A C 1
ATOM 5730 O O . SER A 1 723 ? 27.192 15.359 -0.395 1.00 97.44 723 SER A O 1
ATOM 5732 N N . ALA A 1 724 ? 25.906 13.521 -0.320 1.00 97.81 724 ALA A N 1
ATOM 5733 C CA . ALA A 1 724 ? 26.807 12.693 -1.125 1.00 97.81 724 ALA A CA 1
ATOM 5734 C C . ALA A 1 724 ? 26.888 13.180 -2.583 1.00 97.81 724 ALA A C 1
ATOM 5736 O O . ALA A 1 724 ? 27.983 13.249 -3.144 1.00 97.81 724 ALA A O 1
ATOM 5737 N N . ALA A 1 725 ? 25.757 13.594 -3.164 1.00 97.69 725 ALA A N 1
ATOM 5738 C CA . ALA A 1 725 ? 25.694 14.230 -4.476 1.00 97.69 725 ALA A CA 1
ATOM 5739 C C . ALA A 1 725 ? 26.554 15.502 -4.534 1.00 97.69 725 ALA A C 1
ATOM 5741 O O . ALA A 1 725 ? 27.417 15.612 -5.401 1.00 97.69 725 ALA A O 1
ATOM 5742 N N . ILE A 1 726 ? 26.395 16.420 -3.570 1.00 97.56 726 ILE A N 1
ATOM 5743 C CA . ILE A 1 726 ? 27.186 17.662 -3.478 1.00 97.56 726 ILE A CA 1
ATOM 5744 C C . ILE A 1 726 ? 28.689 17.360 -3.396 1.00 97.56 726 ILE A C 1
ATOM 5746 O O . ILE A 1 726 ? 29.475 17.989 -4.103 1.00 97.56 726 ILE A O 1
ATOM 5750 N N . VAL A 1 727 ? 29.104 16.371 -2.594 1.00 97.44 727 VAL A N 1
ATOM 5751 C CA . VAL A 1 727 ? 30.511 15.933 -2.541 1.00 97.44 727 VAL A CA 1
ATOM 5752 C C . VAL A 1 727 ? 30.981 15.421 -3.908 1.00 97.44 727 VAL A C 1
ATOM 5754 O O . VAL A 1 727 ? 32.056 15.812 -4.360 1.00 97.44 727 VAL A O 1
ATOM 5757 N N . GLY A 1 728 ? 30.171 14.615 -4.600 1.00 96.50 728 GLY A N 1
ATOM 5758 C CA . GLY A 1 728 ? 30.451 14.157 -5.965 1.00 96.50 728 GLY A CA 1
ATOM 5759 C C . GLY A 1 728 ? 30.656 15.306 -6.956 1.00 96.50 728 GLY A C 1
ATOM 5760 O O . GLY A 1 728 ? 31.657 15.325 -7.674 1.00 96.50 728 GLY A O 1
ATOM 5761 N N . VAL A 1 729 ? 29.758 16.299 -6.945 1.00 95.94 729 VAL A N 1
ATOM 5762 C CA . VAL A 1 729 ? 29.852 17.510 -7.779 1.00 95.94 729 VAL A CA 1
ATOM 5763 C C . VAL A 1 729 ? 31.131 18.293 -7.487 1.00 95.94 729 VAL A C 1
ATOM 5765 O O . VAL A 1 729 ? 31.860 18.630 -8.417 1.00 95.94 729 VAL A O 1
ATOM 5768 N N . LEU A 1 730 ? 31.441 18.558 -6.213 1.00 95.56 730 LEU A N 1
ATOM 5769 C CA . LEU A 1 730 ? 32.633 19.320 -5.823 1.00 95.56 730 LEU A CA 1
ATOM 5770 C C . LEU A 1 730 ? 33.928 18.616 -6.246 1.00 95.56 730 LEU A C 1
ATOM 5772 O O . LEU A 1 730 ? 34.828 19.260 -6.786 1.00 95.56 730 LEU A O 1
ATOM 5776 N N . VAL A 1 731 ? 34.018 17.295 -6.054 1.00 94.00 731 VAL A N 1
ATOM 5777 C CA . VAL A 1 731 ? 35.191 16.514 -6.473 1.00 94.00 731 VAL A CA 1
ATOM 5778 C C . VAL A 1 731 ? 35.300 16.474 -8.001 1.00 94.00 731 VAL A C 1
ATOM 5780 O O . VAL A 1 731 ? 36.392 16.691 -8.519 1.00 94.00 731 VAL A O 1
ATOM 5783 N N . GLY A 1 732 ? 34.196 16.280 -8.733 1.00 92.69 732 GLY A N 1
ATOM 5784 C CA . GLY A 1 732 ? 34.181 16.302 -10.204 1.00 92.69 732 GLY A CA 1
ATOM 5785 C C . GLY A 1 732 ? 34.544 17.670 -10.790 1.00 92.69 732 GLY A C 1
ATOM 5786 O O . GLY A 1 732 ? 35.249 17.760 -11.793 1.00 92.69 732 GLY A O 1
ATOM 5787 N N . TRP A 1 733 ? 34.133 18.752 -10.128 1.00 91.69 733 TRP A N 1
ATOM 5788 C CA . TRP A 1 733 ? 34.478 20.120 -10.509 1.00 91.69 733 TRP A CA 1
ATOM 5789 C C . TRP A 1 733 ? 35.971 20.418 -10.312 1.00 91.69 733 TRP A C 1
ATOM 5791 O O . TRP A 1 733 ? 36.629 20.863 -11.250 1.00 91.69 733 TRP A O 1
ATOM 5801 N N . VAL A 1 734 ? 36.538 20.100 -9.139 1.00 91.62 734 VAL A N 1
ATOM 5802 C CA . VAL A 1 734 ? 37.984 20.252 -8.863 1.00 91.62 734 VAL A CA 1
ATOM 5803 C C . VAL A 1 734 ? 38.829 19.365 -9.788 1.00 91.62 734 VAL A C 1
ATOM 5805 O O . VAL A 1 734 ? 39.863 19.799 -10.292 1.00 91.62 734 VAL A O 1
ATOM 5808 N N . SER A 1 735 ? 38.364 18.144 -10.049 1.00 88.81 735 SER A N 1
ATOM 5809 C CA . SER A 1 735 ? 38.972 17.175 -10.965 1.00 88.81 735 SER A CA 1
ATOM 5810 C C . SER A 1 735 ? 39.149 17.735 -12.383 1.00 88.81 735 SER A C 1
ATOM 5812 O O . SER A 1 735 ? 40.248 17.679 -12.940 1.00 88.81 735 SER A O 1
ATOM 5814 N N . ASN A 1 736 ? 38.110 18.389 -12.912 1.00 85.94 736 ASN A N 1
ATOM 5815 C CA . ASN A 1 736 ? 38.107 19.000 -14.243 1.00 85.94 736 ASN A CA 1
ATOM 5816 C C . ASN A 1 736 ? 39.156 20.130 -14.394 1.00 85.94 736 ASN A C 1
ATOM 5818 O O . ASN A 1 736 ? 39.757 20.278 -15.455 1.00 85.94 736 ASN A O 1
ATOM 5822 N N . PHE A 1 737 ? 39.472 20.879 -13.327 1.00 86.69 737 PHE A N 1
ATOM 5823 C CA . PHE A 1 737 ? 40.576 21.859 -13.354 1.00 86.69 737 PHE A CA 1
ATOM 5824 C C . PHE A 1 737 ? 41.974 21.219 -13.403 1.00 86.69 737 PHE A C 1
ATOM 5826 O O . PHE A 1 737 ? 42.931 21.870 -13.823 1.00 86.69 737 PHE A O 1
ATOM 5833 N N . GLY A 1 738 ? 42.116 19.965 -12.966 1.00 80.25 738 GLY A N 1
ATOM 5834 C CA . GLY A 1 738 ? 43.409 19.293 -12.822 1.00 80.25 738 GLY A CA 1
ATOM 5835 C C . GLY A 1 738 ? 43.966 18.645 -14.095 1.00 80.25 738 GLY A C 1
ATOM 5836 O O . GLY A 1 738 ? 45.114 18.205 -14.074 1.00 80.25 738 GLY A O 1
ATOM 5837 N N . ASN A 1 739 ? 43.186 18.544 -15.182 1.00 74.44 739 ASN A N 1
ATOM 5838 C CA . ASN A 1 739 ? 43.536 17.830 -16.430 1.00 74.44 739 ASN A CA 1
ATOM 5839 C C . ASN A 1 739 ? 43.978 16.350 -16.256 1.00 74.44 739 ASN A C 1
ATOM 5841 O O . ASN A 1 739 ? 44.518 15.749 -17.185 1.00 74.44 739 ASN A O 1
ATOM 5845 N N . ALA A 1 740 ? 43.763 15.737 -15.088 1.00 64.00 740 ALA A N 1
ATOM 5846 C CA . ALA A 1 740 ? 44.427 14.488 -14.693 1.00 64.00 740 ALA A CA 1
ATOM 5847 C C . ALA A 1 740 ? 43.585 13.205 -14.876 1.00 64.00 740 ALA A C 1
ATOM 5849 O O . ALA A 1 740 ? 44.056 12.113 -14.557 1.00 64.00 740 ALA A O 1
ATOM 5850 N N . THR A 1 741 ? 42.331 13.307 -15.325 1.00 62.91 741 THR A N 1
ATOM 5851 C CA . THR A 1 741 ? 41.275 12.365 -14.888 1.00 62.91 741 THR A CA 1
ATOM 5852 C C . THR A 1 741 ? 40.613 11.513 -15.965 1.00 62.91 741 THR A C 1
ATOM 5854 O O . THR A 1 741 ? 39.889 10.573 -15.632 1.00 62.91 741 THR A O 1
ATOM 5857 N N . VAL A 1 742 ? 40.944 11.726 -17.244 1.00 64.31 742 VAL A N 1
ATOM 5858 C CA . VAL A 1 742 ? 40.339 11.018 -18.394 1.00 64.31 742 VAL A CA 1
ATOM 5859 C C . VAL A 1 742 ? 40.338 9.487 -18.237 1.00 64.31 742 VAL A C 1
ATOM 5861 O O . VAL A 1 742 ? 39.368 8.835 -18.619 1.00 64.31 742 VAL A O 1
ATOM 5864 N N . THR A 1 743 ? 41.383 8.908 -17.639 1.00 70.12 743 THR A N 1
ATOM 5865 C CA . THR A 1 743 ? 41.542 7.451 -17.473 1.00 70.12 743 THR A CA 1
ATOM 5866 C C . THR A 1 743 ? 40.706 6.854 -16.328 1.00 70.12 743 THR A C 1
ATOM 5868 O O . THR A 1 743 ? 40.463 5.648 -16.320 1.00 70.12 743 THR A O 1
ATOM 5871 N N . LEU A 1 744 ? 40.258 7.653 -15.349 1.00 83.31 744 LEU A N 1
ATOM 5872 C CA . LEU A 1 744 ? 39.574 7.145 -14.148 1.00 83.31 744 LEU A CA 1
ATOM 5873 C C . LEU A 1 744 ? 38.049 7.042 -14.296 1.00 83.31 744 LEU A C 1
ATOM 5875 O O . LEU A 1 744 ? 37.434 6.230 -13.606 1.00 83.31 744 LEU A O 1
ATOM 5879 N N . ASN A 1 745 ? 37.435 7.783 -15.223 1.00 86.19 745 ASN A N 1
ATOM 5880 C CA . ASN A 1 745 ? 35.977 7.785 -15.416 1.00 86.19 745 ASN A CA 1
ATOM 5881 C C . ASN A 1 745 ? 35.391 6.389 -15.673 1.00 86.19 745 ASN A C 1
ATOM 5883 O O . ASN A 1 745 ? 34.368 6.023 -15.093 1.00 86.19 745 ASN A O 1
ATOM 5887 N N . LEU A 1 746 ? 36.079 5.563 -16.464 1.00 85.75 746 LEU A N 1
ATOM 5888 C CA . LEU A 1 746 ? 35.649 4.189 -16.721 1.00 85.75 746 LEU A CA 1
ATOM 5889 C C . LEU A 1 746 ? 35.720 3.308 -15.461 1.00 85.75 746 LEU A C 1
ATOM 5891 O O . LEU A 1 746 ? 34.839 2.477 -15.236 1.00 85.75 746 LEU A O 1
ATOM 5895 N N . VAL A 1 747 ? 36.728 3.521 -14.608 1.00 89.50 747 VAL A N 1
ATOM 5896 C CA . VAL A 1 747 ? 36.857 2.832 -13.315 1.00 89.50 747 VAL A CA 1
ATOM 5897 C C . VAL A 1 747 ? 35.713 3.244 -12.391 1.00 89.50 747 VAL A C 1
ATOM 5899 O O . VAL A 1 747 ? 35.050 2.376 -11.828 1.00 89.50 747 VAL A O 1
ATOM 5902 N N . PHE A 1 748 ? 35.415 4.541 -12.284 1.00 91.75 748 PHE A N 1
ATOM 5903 C CA . PHE A 1 748 ? 34.303 5.033 -11.470 1.00 91.75 748 PHE A CA 1
ATOM 5904 C C . PHE A 1 748 ? 32.939 4.537 -11.965 1.00 91.75 748 PHE A C 1
ATOM 5906 O O . PHE A 1 748 ? 32.120 4.149 -11.134 1.00 91.75 748 PHE A O 1
ATOM 5913 N N . LEU A 1 749 ? 32.709 4.433 -13.282 1.00 90.19 749 LEU A N 1
ATOM 5914 C CA . LEU A 1 749 ? 31.490 3.813 -13.818 1.00 90.19 749 LEU A CA 1
ATOM 5915 C C . LEU A 1 749 ? 31.386 2.334 -13.425 1.00 90.19 749 LEU A C 1
ATOM 5917 O O . LEU A 1 749 ? 30.312 1.866 -13.041 1.00 90.19 749 LEU A O 1
ATOM 5921 N N . CYS A 1 750 ? 32.496 1.594 -13.482 1.00 90.56 750 CYS A N 1
ATOM 5922 C CA . CYS A 1 750 ? 32.532 0.197 -13.052 1.00 90.56 750 CYS A CA 1
ATOM 5923 C C . CYS A 1 750 ? 32.250 0.058 -11.554 1.00 90.56 750 CYS A C 1
ATOM 5925 O O . CYS A 1 750 ? 31.456 -0.800 -11.171 1.00 90.56 750 CYS A O 1
ATOM 5927 N N . VAL A 1 751 ? 32.847 0.913 -10.717 1.00 93.44 751 VAL A N 1
ATOM 5928 C CA . VAL A 1 751 ? 32.625 0.923 -9.263 1.00 93.44 751 VAL A CA 1
ATOM 5929 C C . VAL A 1 751 ? 31.183 1.304 -8.934 1.00 93.44 751 VAL A C 1
ATOM 5931 O O . VAL A 1 751 ? 30.558 0.604 -8.146 1.00 93.44 751 VAL A O 1
ATOM 5934 N N . ALA A 1 752 ? 30.613 2.331 -9.570 1.00 93.50 752 ALA A N 1
ATOM 5935 C CA . ALA A 1 752 ? 29.208 2.694 -9.393 1.00 93.50 752 ALA A CA 1
ATOM 5936 C C . ALA A 1 752 ? 28.275 1.552 -9.839 1.00 93.50 752 ALA A C 1
ATOM 5938 O O . ALA A 1 752 ? 27.360 1.171 -9.112 1.00 93.50 752 ALA A O 1
ATOM 5939 N N . THR A 1 753 ? 28.542 0.916 -10.984 1.00 91.69 753 THR A N 1
ATOM 5940 C CA . THR A 1 753 ? 27.714 -0.207 -11.459 1.00 91.69 753 THR A CA 1
ATOM 5941 C C . THR A 1 753 ? 27.819 -1.429 -10.544 1.00 91.69 753 THR A C 1
ATOM 5943 O O . THR A 1 753 ? 26.807 -2.059 -10.226 1.00 91.69 753 THR A O 1
ATOM 5946 N N . ALA A 1 754 ? 29.021 -1.734 -10.048 1.00 91.88 754 ALA A N 1
ATOM 5947 C CA . ALA A 1 754 ? 29.239 -2.769 -9.044 1.00 91.88 754 ALA A CA 1
ATOM 5948 C C . ALA A 1 754 ? 28.561 -2.426 -7.706 1.00 91.88 754 ALA A C 1
ATOM 5950 O O . ALA A 1 754 ? 27.981 -3.312 -7.082 1.00 91.88 754 ALA A O 1
ATOM 5951 N N . ALA A 1 755 ? 28.566 -1.156 -7.289 1.00 94.38 755 ALA A N 1
ATOM 5952 C CA . ALA A 1 755 ? 27.905 -0.696 -6.072 1.00 94.38 755 ALA A CA 1
ATOM 5953 C C . ALA A 1 755 ? 26.378 -0.830 -6.160 1.00 94.38 755 ALA A C 1
ATOM 5955 O O . ALA A 1 755 ? 25.767 -1.325 -5.214 1.00 94.38 755 ALA A O 1
ATOM 5956 N N . ALA A 1 756 ? 25.765 -0.497 -7.302 1.00 93.00 756 ALA A N 1
ATOM 5957 C CA . ALA A 1 756 ? 24.341 -0.739 -7.546 1.00 93.00 756 ALA A CA 1
ATOM 5958 C C . ALA A 1 756 ? 24.010 -2.241 -7.501 1.00 93.00 756 ALA A C 1
ATOM 5960 O O . ALA A 1 756 ? 23.113 -2.663 -6.767 1.00 93.00 756 ALA A O 1
ATOM 5961 N N . ALA A 1 757 ? 24.764 -3.066 -8.239 1.00 91.19 757 ALA A N 1
ATOM 5962 C CA . ALA A 1 757 ? 24.575 -4.518 -8.273 1.00 91.19 757 ALA A CA 1
ATOM 5963 C C . ALA A 1 757 ? 24.723 -5.161 -6.881 1.00 91.19 757 ALA A C 1
ATOM 5965 O O . ALA A 1 757 ? 23.902 -5.991 -6.481 1.00 91.19 757 ALA A O 1
ATOM 5966 N N . TRP A 1 758 ? 25.728 -4.738 -6.108 1.00 92.50 758 TRP A N 1
ATOM 5967 C CA . TRP A 1 758 ? 25.944 -5.200 -4.739 1.00 92.50 758 TRP A CA 1
ATOM 5968 C C . TRP A 1 758 ? 24.832 -4.699 -3.806 1.00 92.50 758 TRP A C 1
ATOM 5970 O O . TRP A 1 758 ? 24.262 -5.510 -3.077 1.00 92.50 758 TRP A O 1
ATOM 5980 N N . SER A 1 759 ? 24.461 -3.414 -3.847 1.00 94.50 759 SER A N 1
ATOM 5981 C CA . SER A 1 759 ? 23.414 -2.831 -2.986 1.00 94.50 759 SER A CA 1
ATOM 5982 C C . SER A 1 759 ? 22.052 -3.514 -3.163 1.00 94.50 759 SER A C 1
ATOM 5984 O O . SER A 1 759 ? 21.319 -3.704 -2.189 1.00 94.50 759 SER A O 1
ATOM 5986 N N . MET A 1 760 ? 21.729 -3.960 -4.381 1.00 91.25 760 MET A N 1
ATOM 5987 C CA . MET A 1 760 ? 20.526 -4.758 -4.650 1.00 91.25 760 MET A CA 1
ATOM 5988 C C . MET A 1 760 ? 20.621 -6.201 -4.131 1.00 91.25 760 MET A C 1
ATOM 5990 O O . MET A 1 760 ? 19.615 -6.748 -3.671 1.00 91.25 760 MET A O 1
ATOM 5994 N N . GLY A 1 761 ? 21.804 -6.824 -4.214 1.00 89.44 761 GLY A N 1
ATOM 5995 C CA . GLY A 1 761 ? 22.034 -8.231 -3.861 1.00 89.44 761 GLY A CA 1
ATOM 5996 C C . GLY A 1 761 ? 22.381 -8.510 -2.391 1.00 89.44 761 GLY A C 1
ATOM 5997 O O . GLY A 1 761 ? 22.232 -9.650 -1.941 1.00 89.44 761 GLY A O 1
ATOM 5998 N N . THR A 1 762 ? 22.845 -7.509 -1.635 1.00 92.00 762 THR A N 1
ATOM 5999 C CA . THR A 1 762 ? 23.174 -7.643 -0.206 1.00 92.00 762 THR A CA 1
ATOM 6000 C C . THR A 1 762 ? 21.958 -7.399 0.683 1.00 92.00 762 THR A C 1
ATOM 6002 O O . THR A 1 762 ? 21.168 -6.488 0.458 1.00 92.00 762 THR A O 1
ATOM 6005 N N . THR A 1 763 ? 21.827 -8.195 1.742 1.00 89.81 763 THR A N 1
ATOM 6006 C CA . THR A 1 763 ? 20.814 -8.005 2.792 1.00 89.81 763 THR A CA 1
ATOM 6007 C C . THR A 1 763 ? 21.310 -7.138 3.949 1.00 89.81 763 THR A C 1
ATOM 6009 O O . THR A 1 763 ? 20.497 -6.680 4.745 1.00 89.81 763 THR A O 1
ATOM 6012 N N . HIS A 1 764 ? 22.622 -6.899 4.054 1.00 94.44 764 HIS A N 1
ATOM 6013 C CA . HIS A 1 764 ? 23.212 -6.171 5.177 1.00 94.44 764 HIS A CA 1
ATOM 6014 C C . HIS A 1 764 ? 22.982 -4.659 5.052 1.00 94.44 764 HIS A C 1
ATOM 6016 O O . HIS A 1 764 ? 23.529 -4.016 4.151 1.00 94.44 764 HIS A O 1
ATOM 6022 N N . ASP A 1 765 ? 22.193 -4.097 5.967 1.00 94.56 765 ASP A N 1
ATOM 6023 C CA . ASP A 1 765 ? 21.662 -2.737 5.860 1.00 94.56 765 ASP A CA 1
ATOM 6024 C C . ASP A 1 765 ? 22.743 -1.652 5.739 1.00 94.56 765 ASP A C 1
ATOM 6026 O O . ASP A 1 765 ? 22.738 -0.861 4.793 1.00 94.56 765 ASP A O 1
ATOM 6030 N N . GLY A 1 766 ? 23.737 -1.684 6.634 1.00 96.19 766 GLY A N 1
ATOM 6031 C CA . GLY A 1 766 ? 24.853 -0.736 6.617 1.00 96.19 766 GLY A CA 1
ATOM 6032 C C . GLY A 1 766 ? 25.666 -0.782 5.319 1.00 96.19 766 GLY A C 1
ATOM 6033 O O . GLY A 1 766 ? 26.136 0.256 4.857 1.00 96.19 766 GLY A O 1
ATOM 6034 N N . HIS A 1 767 ? 25.768 -1.954 4.676 1.00 96.56 767 HIS A N 1
ATOM 6035 C CA . HIS A 1 767 ? 26.427 -2.067 3.372 1.00 96.56 767 HIS A CA 1
ATOM 6036 C C . HIS A 1 767 ? 25.576 -1.438 2.267 1.00 96.56 767 HIS A C 1
ATOM 6038 O O . HIS A 1 767 ? 26.119 -0.688 1.465 1.00 96.56 767 HIS A O 1
ATOM 6044 N N . ARG A 1 768 ? 24.254 -1.678 2.239 1.00 96.31 768 ARG A N 1
ATOM 6045 C CA . ARG A 1 768 ? 23.352 -1.042 1.257 1.00 96.31 768 ARG A CA 1
ATOM 6046 C C . ARG A 1 768 ? 23.435 0.480 1.343 1.00 96.31 768 ARG A C 1
ATOM 6048 O O . ARG A 1 768 ? 23.686 1.131 0.338 1.00 96.31 768 ARG A O 1
ATOM 6055 N N . LYS A 1 769 ? 23.312 1.030 2.555 1.00 97.38 769 LYS A N 1
ATOM 6056 C CA . LYS A 1 769 ? 23.401 2.473 2.818 1.00 97.38 769 LYS A CA 1
ATOM 6057 C C . LYS A 1 769 ? 24.729 3.068 2.332 1.00 97.38 769 LYS A C 1
ATOM 6059 O O . LYS A 1 769 ? 24.725 4.089 1.653 1.00 97.38 769 LYS A O 1
ATOM 6064 N N . TRP A 1 770 ? 25.862 2.437 2.654 1.00 97.88 770 TRP A N 1
ATOM 6065 C CA . TRP A 1 770 ? 27.178 2.924 2.225 1.00 97.88 770 TRP A CA 1
ATOM 6066 C C . TRP A 1 770 ? 27.377 2.823 0.706 1.00 97.88 770 TRP A C 1
ATOM 6068 O O . TRP A 1 770 ? 27.837 3.779 0.090 1.00 97.88 770 TRP A O 1
ATOM 6078 N N . LEU A 1 771 ? 26.968 1.709 0.090 1.00 97.12 771 LEU A N 1
ATOM 6079 C CA . LEU A 1 771 ? 27.031 1.516 -1.363 1.00 97.12 771 LEU A CA 1
ATOM 6080 C C . LEU A 1 771 ? 26.129 2.503 -2.118 1.00 97.12 771 LEU A C 1
ATOM 6082 O O . LEU A 1 771 ? 26.521 2.967 -3.184 1.00 97.12 771 LEU A O 1
ATOM 6086 N N . ASN A 1 772 ? 24.965 2.855 -1.561 1.00 97.62 772 ASN A N 1
ATOM 6087 C CA . ASN A 1 772 ? 24.079 3.873 -2.125 1.00 97.62 772 ASN A CA 1
ATOM 6088 C C . ASN A 1 772 ? 24.734 5.262 -2.096 1.00 97.62 772 ASN A C 1
ATOM 6090 O O . ASN A 1 772 ? 24.780 5.931 -3.122 1.00 97.62 772 ASN A O 1
ATOM 6094 N N . LEU A 1 773 ? 25.293 5.671 -0.950 1.00 98.00 773 LEU A N 1
ATOM 6095 C CA . LEU A 1 773 ? 25.979 6.962 -0.804 1.00 98.00 773 LEU A CA 1
ATOM 6096 C C . LEU A 1 773 ? 27.231 7.062 -1.692 1.00 98.00 773 LEU A C 1
ATOM 6098 O O . LEU A 1 773 ? 27.452 8.092 -2.326 1.00 98.00 773 LEU A O 1
ATOM 6102 N N . LEU A 1 774 ? 28.032 5.993 -1.773 1.00 97.44 774 LEU A N 1
ATOM 6103 C CA . LEU A 1 774 ? 29.187 5.927 -2.671 1.00 97.44 774 LEU A CA 1
ATOM 6104 C C . LEU A 1 774 ? 28.753 5.994 -4.140 1.00 97.44 774 LEU A C 1
ATOM 6106 O O . LEU A 1 774 ? 29.340 6.738 -4.920 1.00 97.44 774 LEU A O 1
ATOM 6110 N N . GLY A 1 775 ? 27.729 5.222 -4.510 1.00 97.00 775 GLY A N 1
ATOM 6111 C CA . GLY A 1 775 ? 27.171 5.205 -5.856 1.00 97.00 775 GLY A CA 1
ATOM 6112 C C . GLY A 1 775 ? 26.686 6.581 -6.302 1.00 97.00 775 GLY A C 1
ATOM 6113 O O . GLY A 1 775 ? 27.066 7.032 -7.379 1.00 97.00 775 GLY A O 1
ATOM 6114 N N . GLU A 1 776 ? 25.937 7.275 -5.446 1.00 97.62 776 GLU A N 1
ATOM 6115 C CA . GLU A 1 776 ? 25.452 8.638 -5.686 1.00 97.62 776 GLU A CA 1
ATOM 6116 C C . GLU A 1 776 ? 26.605 9.626 -5.909 1.00 97.62 776 GLU A C 1
ATOM 6118 O O . GLU A 1 776 ? 26.648 10.308 -6.934 1.00 97.62 776 GLU A O 1
ATOM 6123 N N . ALA A 1 777 ? 27.588 9.652 -5.002 1.00 97.75 777 ALA A N 1
ATOM 6124 C CA . ALA A 1 777 ? 28.751 10.531 -5.122 1.00 97.75 777 ALA A CA 1
ATOM 6125 C C . ALA A 1 777 ? 29.551 10.266 -6.413 1.00 97.75 777 ALA A C 1
ATOM 6127 O O . ALA A 1 777 ? 29.973 11.207 -7.086 1.00 97.75 777 ALA A O 1
ATOM 6128 N N . LEU A 1 778 ? 29.721 8.996 -6.801 1.00 96.44 778 LEU A N 1
ATOM 6129 C CA . LEU A 1 778 ? 30.385 8.627 -8.054 1.00 96.44 778 LEU A CA 1
ATOM 6130 C C . LEU A 1 778 ? 29.565 9.010 -9.293 1.00 96.44 778 LEU A C 1
ATOM 6132 O O . LEU A 1 778 ? 30.146 9.453 -10.281 1.00 96.44 778 LEU A O 1
ATOM 6136 N N . CYS A 1 779 ? 28.235 8.890 -9.262 1.00 96.19 779 CYS A N 1
ATOM 6137 C CA . CYS A 1 779 ? 27.394 9.331 -10.377 1.00 96.19 779 CYS A CA 1
ATOM 6138 C C . CYS A 1 779 ? 27.523 10.840 -10.594 1.00 96.19 779 CYS A C 1
ATOM 6140 O O . CYS A 1 779 ? 27.771 11.273 -11.717 1.00 96.19 779 CYS A O 1
ATOM 6142 N N . TRP A 1 780 ? 27.436 11.637 -9.527 1.00 96.88 780 TRP A N 1
ATOM 6143 C CA . TRP A 1 780 ? 27.581 13.091 -9.622 1.00 96.88 780 TRP A CA 1
ATOM 6144 C C . TRP A 1 780 ? 28.995 13.538 -9.997 1.00 96.88 780 TRP A C 1
ATOM 6146 O O . TRP A 1 780 ? 29.131 14.474 -10.782 1.00 96.88 780 TRP A O 1
ATOM 6156 N N . PHE A 1 781 ? 30.036 12.827 -9.554 1.00 95.31 781 PHE A N 1
ATOM 6157 C CA . PHE A 1 781 ? 31.392 13.019 -10.076 1.00 95.31 781 PHE A CA 1
ATOM 6158 C C . PHE A 1 781 ? 31.426 12.861 -11.607 1.00 95.31 781 PHE A C 1
ATOM 6160 O O . PHE A 1 781 ? 31.887 13.756 -12.317 1.00 95.31 781 PHE A O 1
ATOM 6167 N N . LEU A 1 782 ? 30.866 11.765 -12.133 1.00 93.19 782 LEU A N 1
ATOM 6168 C CA . LEU A 1 782 ? 30.830 11.484 -13.573 1.00 93.19 782 LEU A CA 1
ATOM 6169 C C . LEU A 1 782 ? 29.970 12.489 -14.361 1.00 93.19 782 LEU A C 1
ATOM 6171 O O . LEU A 1 782 ? 30.322 12.831 -15.492 1.00 93.19 782 LEU A O 1
ATOM 6175 N N . VAL A 1 783 ? 28.873 12.997 -13.782 1.00 93.12 783 VAL A N 1
ATOM 6176 C CA . VAL A 1 783 ? 28.033 14.061 -14.378 1.00 93.12 783 VAL A CA 1
ATOM 6177 C C . VAL A 1 783 ? 28.817 15.362 -14.595 1.00 93.12 783 VAL A C 1
ATOM 6179 O O . VAL A 1 783 ? 28.475 16.114 -15.508 1.00 93.12 783 VAL A O 1
ATOM 6182 N N . PHE A 1 784 ? 29.880 15.618 -13.828 1.00 89.19 784 PHE A N 1
ATOM 6183 C CA . PHE A 1 784 ? 30.692 16.832 -13.960 1.00 89.19 784 PHE A CA 1
ATOM 6184 C C . PHE A 1 784 ? 32.025 16.605 -14.694 1.00 89.19 784 PHE A C 1
ATOM 6186 O O . PHE A 1 784 ? 32.326 17.372 -15.609 1.00 89.19 784 PHE A O 1
ATOM 6193 N N . ASP A 1 785 ? 32.781 15.544 -14.390 1.00 87.44 785 ASP A N 1
ATOM 6194 C CA . ASP A 1 785 ? 34.100 15.288 -15.003 1.00 87.44 785 ASP A CA 1
ATOM 6195 C C . ASP A 1 785 ? 34.011 14.673 -16.415 1.00 87.44 785 ASP A C 1
ATOM 6197 O O . ASP A 1 785 ? 34.788 15.020 -17.305 1.00 87.44 785 ASP A O 1
ATOM 6201 N N . TRP A 1 786 ? 33.038 13.787 -16.677 1.00 83.94 786 TRP A N 1
ATOM 6202 C CA . TRP A 1 786 ? 33.066 12.960 -17.891 1.00 83.94 786 TRP A CA 1
ATOM 6203 C C . TRP A 1 786 ? 32.662 13.729 -19.163 1.00 83.94 786 TRP A C 1
ATOM 6205 O O . TRP A 1 786 ? 31.509 13.696 -19.583 1.00 83.94 786 TRP A O 1
ATOM 6215 N N . TYR A 1 787 ? 33.618 14.408 -19.800 1.00 72.19 787 TYR A N 1
ATOM 6216 C CA . TYR A 1 787 ? 33.416 15.178 -21.042 1.00 72.19 787 TYR A CA 1
ATOM 6217 C C . TYR A 1 787 ? 33.938 14.468 -22.313 1.00 72.19 787 TYR A C 1
ATOM 6219 O O . TYR A 1 787 ? 33.658 14.871 -23.441 1.00 72.19 787 TYR A O 1
ATOM 6227 N N . THR A 1 788 ? 34.742 13.415 -22.159 1.00 56.41 788 THR A N 1
ATOM 6228 C CA . THR A 1 788 ? 35.729 12.999 -23.173 1.00 56.41 788 THR A CA 1
ATOM 6229 C C . THR A 1 788 ? 35.272 12.047 -24.283 1.00 56.41 788 THR A C 1
ATOM 6231 O O . THR A 1 788 ? 35.995 11.931 -25.272 1.00 56.41 788 THR A O 1
ATOM 6234 N N . VAL A 1 789 ? 34.108 11.394 -24.193 1.00 52.78 789 VAL A N 1
ATOM 6235 C CA . VAL A 1 789 ? 33.750 10.279 -25.110 1.00 52.78 789 VAL A CA 1
ATOM 6236 C C . VAL A 1 789 ? 33.478 10.725 -26.551 1.00 52.78 789 VAL A C 1
ATOM 6238 O O . VAL A 1 789 ? 33.735 9.970 -27.486 1.00 52.78 789 VAL A O 1
ATOM 6241 N N . HIS A 1 790 ? 33.034 11.965 -26.774 1.00 51.69 790 HIS A N 1
ATOM 6242 C CA . HIS A 1 790 ? 32.677 12.427 -28.124 1.00 51.69 790 HIS A CA 1
ATOM 6243 C C . HIS A 1 790 ? 33.661 13.421 -28.750 1.00 51.69 790 HIS A C 1
ATOM 6245 O O . HIS A 1 790 ? 33.630 13.625 -29.959 1.00 51.69 790 HIS A O 1
ATOM 6251 N N . GLY A 1 791 ? 34.592 14.005 -27.985 1.00 50.34 791 GLY A N 1
ATOM 6252 C CA . GLY A 1 791 ? 35.529 15.028 -28.484 1.00 50.34 791 GLY A CA 1
ATOM 6253 C C . GLY A 1 791 ? 36.441 14.599 -29.648 1.00 50.34 791 GLY A C 1
ATOM 6254 O O . GLY A 1 791 ? 37.015 15.462 -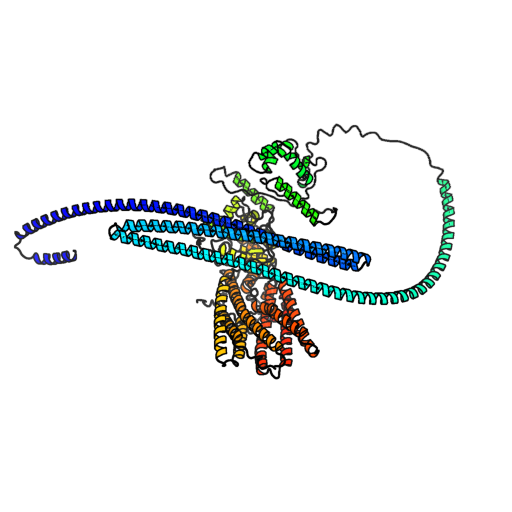30.309 1.00 50.34 791 GLY A O 1
ATOM 6255 N N . GLN A 1 792 ? 36.572 13.293 -29.916 1.00 51.00 792 GLN A N 1
ATOM 6256 C CA . GLN A 1 792 ? 37.394 12.747 -31.007 1.00 51.00 792 GLN A CA 1
ATOM 6257 C C . GLN A 1 792 ? 36.613 12.036 -32.127 1.00 51.00 792 GLN A C 1
ATOM 6259 O O . GLN A 1 792 ? 37.236 11.608 -33.099 1.00 51.00 792 GLN A O 1
ATOM 6264 N N . TRP A 1 793 ? 35.285 11.903 -32.036 1.00 48.97 793 TRP A N 1
ATOM 6265 C CA . TRP A 1 793 ? 34.484 11.316 -33.118 1.00 48.97 793 TRP A CA 1
ATOM 6266 C C . TRP A 1 793 ? 34.055 12.400 -34.117 1.00 48.97 793 TRP A C 1
ATOM 6268 O O . TRP A 1 793 ? 33.173 13.206 -33.847 1.00 48.97 793 TRP A O 1
ATOM 6278 N N . GLU A 1 794 ? 34.789 12.419 -35.232 1.00 49.81 794 GLU A N 1
ATOM 6279 C CA . GLU A 1 794 ? 34.658 13.188 -36.479 1.00 49.81 794 GLU A CA 1
ATOM 6280 C C . GLU A 1 794 ? 33.833 14.492 -36.510 1.00 49.81 794 GLU A C 1
ATOM 6282 O O . GLU A 1 794 ? 32.615 14.530 -36.356 1.00 49.81 794 GLU A O 1
ATOM 6287 N N . LYS A 1 795 ? 34.498 15.563 -36.968 1.00 55.72 795 LYS A N 1
ATOM 6288 C CA . LYS A 1 795 ? 33.936 16.903 -37.242 1.00 55.72 795 LYS A CA 1
ATOM 6289 C C . LYS A 1 795 ? 32.791 16.951 -38.280 1.00 55.72 795 LYS A C 1
ATOM 6291 O O . LYS A 1 795 ? 32.326 18.042 -38.597 1.00 55.72 795 LYS A O 1
ATOM 6296 N N . LYS A 1 796 ? 32.369 15.817 -38.847 1.00 55.84 796 LYS A N 1
ATOM 6297 C CA . LYS A 1 796 ? 31.416 15.736 -39.966 1.00 55.84 796 LYS A CA 1
ATOM 6298 C C . LYS A 1 796 ? 29.947 15.893 -39.547 1.00 55.84 796 LYS A C 1
ATOM 6300 O O . LYS A 1 796 ? 29.168 16.421 -40.331 1.00 55.84 796 LYS A O 1
ATOM 6305 N N . HIS A 1 797 ? 29.575 15.500 -38.322 1.00 65.44 797 HIS A N 1
ATOM 6306 C CA . HIS A 1 797 ? 28.177 15.513 -37.856 1.00 65.44 797 HIS A CA 1
ATOM 6307 C C . HIS A 1 797 ? 28.027 16.120 -36.450 1.00 65.44 797 HIS A C 1
ATOM 6309 O O . HIS A 1 797 ? 27.753 15.429 -35.469 1.00 65.44 797 HIS A O 1
ATOM 6315 N N . ALA A 1 798 ? 28.162 17.447 -36.353 1.00 67.94 798 ALA A N 1
ATOM 6316 C CA . ALA A 1 798 ? 28.102 18.189 -35.085 1.00 67.94 798 ALA A CA 1
ATOM 6317 C C . ALA A 1 798 ? 26.792 18.008 -34.280 1.00 67.94 798 ALA A C 1
ATOM 6319 O O . ALA A 1 798 ? 26.790 18.207 -33.065 1.00 67.94 798 ALA A O 1
ATOM 6320 N N . TYR A 1 799 ? 25.688 17.622 -34.930 1.00 70.12 799 TYR A N 1
ATOM 6321 C CA . TYR A 1 799 ? 24.404 17.357 -34.269 1.00 70.12 799 TYR A CA 1
ATOM 6322 C C . TYR A 1 799 ? 24.387 16.029 -33.498 1.00 70.12 799 TYR A C 1
ATOM 6324 O O . TYR A 1 799 ? 23.946 16.008 -32.349 1.00 70.12 799 TYR A O 1
ATOM 6332 N N . LEU A 1 800 ? 24.925 14.947 -34.080 1.00 68.69 800 LEU A N 1
ATOM 6333 C CA . LEU A 1 800 ? 24.962 13.623 -33.443 1.00 68.69 800 LEU A CA 1
ATOM 6334 C C . LEU A 1 800 ? 25.777 13.650 -32.141 1.00 68.69 800 LEU A C 1
ATOM 6336 O O . LEU A 1 800 ? 25.345 13.102 -31.133 1.00 68.69 800 LEU A O 1
ATOM 6340 N N . HIS A 1 801 ? 26.898 14.380 -32.147 1.00 70.75 801 HIS A N 1
ATOM 6341 C CA . HIS A 1 801 ? 27.761 14.616 -30.982 1.00 70.75 801 HIS A CA 1
ATOM 6342 C C . HIS A 1 801 ? 27.012 15.247 -29.796 1.00 70.75 801 HIS A C 1
ATOM 6344 O O . HIS A 1 801 ? 27.132 14.789 -28.659 1.00 70.75 801 HIS A O 1
ATOM 6350 N N . ARG A 1 802 ? 26.193 16.276 -30.058 1.00 76.94 802 ARG A N 1
ATOM 6351 C CA . ARG A 1 802 ? 25.391 16.938 -29.016 1.00 76.94 802 ARG A CA 1
ATOM 6352 C C . ARG A 1 802 ? 24.309 16.015 -28.469 1.00 76.94 802 ARG A C 1
ATOM 6354 O O . ARG A 1 802 ? 24.123 15.971 -27.255 1.00 76.94 802 ARG A O 1
ATOM 6361 N N . PHE A 1 803 ? 23.620 15.279 -29.341 1.00 76.44 803 PHE A N 1
ATOM 6362 C CA . PHE A 1 803 ? 22.577 14.340 -28.927 1.00 76.44 803 PHE A CA 1
ATOM 6363 C C . PHE A 1 803 ? 23.141 13.241 -28.020 1.00 76.44 803 PHE A C 1
ATOM 6365 O O . PHE A 1 803 ? 22.615 13.021 -26.930 1.00 76.44 803 PHE A O 1
ATOM 6372 N N . SER A 1 804 ? 24.253 12.612 -28.408 1.00 76.62 804 SER A N 1
ATOM 6373 C CA . SER A 1 804 ? 24.862 11.537 -27.623 1.00 76.62 804 SER A CA 1
ATOM 6374 C C . SER A 1 804 ? 25.450 12.036 -26.294 1.00 76.62 804 SER A C 1
ATOM 6376 O O . SER A 1 804 ? 25.303 11.360 -25.277 1.00 76.62 804 SER A O 1
ATOM 6378 N N . ALA A 1 805 ? 25.999 13.258 -26.245 1.00 81.25 805 ALA A N 1
ATOM 6379 C CA . ALA A 1 805 ? 26.422 13.892 -24.992 1.00 81.25 805 ALA A CA 1
ATOM 6380 C C . ALA A 1 805 ? 25.240 14.173 -24.038 1.00 81.25 805 ALA A C 1
ATOM 6382 O O . ALA A 1 805 ? 25.326 13.879 -22.843 1.00 81.25 805 ALA A O 1
ATOM 6383 N N . ILE A 1 806 ? 24.117 14.693 -24.551 1.00 85.06 806 ILE A N 1
ATOM 6384 C CA . ILE A 1 806 ? 22.884 14.888 -23.765 1.00 85.06 806 ILE A CA 1
ATOM 6385 C C . ILE A 1 806 ? 22.370 13.536 -23.257 1.00 85.06 806 ILE A C 1
ATOM 6387 O O . ILE A 1 806 ? 22.084 13.392 -22.069 1.00 85.06 806 ILE A O 1
ATOM 6391 N N . GLN A 1 807 ? 22.318 12.525 -24.126 1.00 83.81 807 GLN A N 1
ATOM 6392 C CA . GLN A 1 807 ? 21.895 11.175 -23.770 1.00 83.81 807 GLN A CA 1
ATOM 6393 C C . GLN A 1 807 ? 22.783 10.582 -22.662 1.00 83.81 807 GLN A C 1
ATOM 6395 O O . GLN A 1 807 ? 22.256 10.064 -21.680 1.00 83.81 807 GLN A O 1
ATOM 6400 N N . GLN A 1 808 ? 24.112 10.713 -22.757 1.00 84.69 808 GLN A N 1
ATOM 6401 C CA . GLN A 1 808 ? 25.058 10.270 -21.724 1.00 84.69 808 GLN A CA 1
ATOM 6402 C C . GLN A 1 808 ? 24.792 10.955 -20.373 1.00 84.69 808 GLN A C 1
ATOM 6404 O O . GLN A 1 808 ? 24.759 10.284 -19.339 1.00 84.69 808 GLN A O 1
ATOM 6409 N N . ARG A 1 809 ? 24.560 12.276 -20.361 1.00 89.12 809 ARG A N 1
ATOM 6410 C CA . ARG A 1 809 ? 24.213 13.013 -19.133 1.00 89.12 809 ARG A CA 1
ATOM 6411 C C . ARG A 1 809 ? 22.884 12.539 -18.540 1.00 89.12 809 ARG A C 1
ATOM 6413 O O . ARG A 1 809 ? 22.825 12.313 -17.335 1.00 89.12 809 ARG A O 1
ATOM 6420 N N . LEU A 1 810 ? 21.861 12.307 -19.365 1.00 89.81 810 LEU A N 1
ATOM 6421 C CA . LEU A 1 810 ? 20.579 11.748 -18.918 1.00 89.81 810 LEU A CA 1
ATOM 6422 C C . LEU A 1 810 ? 20.741 10.345 -18.308 1.00 89.81 810 LEU A C 1
ATOM 6424 O O . LEU A 1 810 ? 20.175 10.081 -17.250 1.00 89.81 810 LEU A O 1
ATOM 6428 N N . TRP A 1 811 ? 21.555 9.467 -18.906 1.00 89.62 811 TRP A N 1
ATOM 6429 C CA . TRP A 1 811 ? 21.865 8.151 -18.330 1.00 89.62 811 TRP A CA 1
ATOM 6430 C C . TRP A 1 811 ? 22.530 8.253 -16.952 1.00 89.62 811 TRP A C 1
ATOM 6432 O O . TRP A 1 811 ? 22.132 7.536 -16.036 1.00 89.62 811 TRP A O 1
ATOM 6442 N N . LEU A 1 812 ? 23.505 9.152 -16.780 1.00 91.50 812 LEU A N 1
ATOM 6443 C CA . LEU A 1 812 ? 24.184 9.354 -15.494 1.00 91.50 812 LEU A CA 1
ATOM 6444 C C . LEU A 1 812 ? 23.247 9.942 -14.423 1.00 91.50 812 LEU A C 1
ATOM 6446 O O . LEU A 1 812 ? 23.265 9.477 -13.285 1.00 91.50 812 LEU A O 1
ATOM 6450 N N . LEU A 1 813 ? 22.382 10.896 -14.787 1.00 93.44 813 LEU A N 1
ATOM 6451 C CA . LEU A 1 813 ? 21.363 11.455 -13.887 1.00 93.44 813 LEU A CA 1
ATOM 6452 C C . LEU A 1 813 ? 20.322 10.407 -13.467 1.00 93.44 813 LEU A C 1
ATOM 6454 O O . LEU A 1 813 ? 19.935 10.350 -12.302 1.00 93.44 813 LEU A O 1
ATOM 6458 N N . LEU A 1 814 ? 19.902 9.533 -14.386 1.00 93.12 814 LEU A N 1
ATOM 6459 C CA . LEU A 1 814 ? 19.039 8.398 -14.052 1.00 93.12 814 LEU A CA 1
ATOM 6460 C C . LEU A 1 814 ? 19.738 7.373 -13.156 1.00 93.12 814 LEU A C 1
ATOM 6462 O O . LEU A 1 814 ? 19.076 6.747 -12.330 1.00 93.12 814 LEU A O 1
ATOM 6466 N N . PHE A 1 815 ? 21.055 7.209 -13.287 1.00 93.19 815 PHE A N 1
ATOM 6467 C CA . PHE A 1 815 ? 21.821 6.301 -12.439 1.00 93.19 815 PHE A CA 1
ATOM 6468 C C . PHE A 1 815 ? 22.021 6.853 -11.016 1.00 93.19 815 PHE A C 1
ATOM 6470 O O . PHE A 1 815 ? 21.867 6.096 -10.061 1.00 93.19 815 PHE A O 1
ATOM 6477 N N . ALA A 1 816 ? 22.214 8.168 -10.857 1.00 95.75 816 ALA A N 1
ATOM 6478 C CA . ALA A 1 816 ? 22.114 8.847 -9.558 1.00 95.75 816 ALA A CA 1
ATOM 6479 C C . ALA A 1 816 ? 20.703 8.686 -8.952 1.00 95.75 816 ALA A C 1
ATOM 6481 O O . ALA A 1 816 ? 20.520 8.126 -7.871 1.00 95.75 816 ALA A O 1
ATOM 6482 N N . GLY A 1 817 ? 19.657 9.031 -9.715 1.00 95.81 817 GLY A N 1
ATOM 6483 C CA . GLY A 1 817 ? 18.266 8.838 -9.290 1.00 95.81 817 GLY A CA 1
ATOM 6484 C C . GLY A 1 817 ? 17.967 7.403 -8.829 1.00 95.81 817 GLY A C 1
ATOM 6485 O O . GLY A 1 817 ? 17.257 7.201 -7.841 1.00 95.81 817 GLY A O 1
ATOM 6486 N N . ALA A 1 818 ? 18.569 6.397 -9.473 1.00 95.38 818 ALA A N 1
ATOM 6487 C CA . ALA A 1 818 ? 18.471 5.003 -9.053 1.00 95.38 818 ALA A CA 1
ATOM 6488 C C . ALA A 1 818 ? 19.041 4.754 -7.645 1.00 95.38 818 ALA A C 1
ATOM 6490 O O . ALA A 1 818 ? 18.427 4.009 -6.888 1.00 95.38 818 ALA A O 1
ATOM 6491 N N . PHE A 1 819 ? 20.152 5.376 -7.241 1.00 97.44 819 PHE A N 1
ATOM 6492 C CA . PHE A 1 819 ? 20.676 5.227 -5.877 1.00 97.44 819 PHE A CA 1
ATOM 6493 C C . PHE A 1 819 ? 19.765 5.857 -4.822 1.00 97.44 819 PHE A C 1
ATOM 6495 O O . PHE A 1 819 ? 19.551 5.250 -3.767 1.00 97.44 819 PHE A O 1
ATOM 6502 N N . CYS A 1 820 ? 19.152 7.008 -5.118 1.00 97.62 820 CYS A N 1
ATOM 6503 C CA . CYS A 1 820 ? 18.109 7.585 -4.266 1.00 97.62 820 CYS A CA 1
ATOM 6504 C C . CYS A 1 820 ? 16.923 6.616 -4.088 1.00 97.62 820 CYS A C 1
ATOM 6506 O O . CYS A 1 820 ? 16.496 6.351 -2.963 1.00 97.62 820 CYS A O 1
ATOM 6508 N N . PHE A 1 821 ? 16.428 6.006 -5.169 1.00 96.81 821 PHE A N 1
ATOM 6509 C CA . PHE A 1 821 ? 15.357 5.009 -5.074 1.00 96.81 821 PHE A CA 1
ATOM 6510 C C . PHE A 1 821 ? 15.801 3.710 -4.362 1.00 96.81 821 PHE A C 1
ATOM 6512 O O . PHE A 1 821 ? 15.045 3.190 -3.540 1.00 96.81 821 PHE A O 1
ATOM 6519 N N . LEU A 1 822 ? 17.033 3.220 -4.570 1.00 96.31 822 LEU A N 1
ATOM 6520 C CA . LEU A 1 822 ? 17.569 2.036 -3.872 1.00 96.31 822 LEU A CA 1
ATOM 6521 C C . LEU A 1 822 ? 17.645 2.242 -2.352 1.00 96.31 822 LEU A C 1
ATOM 6523 O O . LEU A 1 822 ? 17.497 1.284 -1.585 1.00 96.31 822 LEU A O 1
ATOM 6527 N N . GLU A 1 823 ? 17.862 3.480 -1.911 1.00 97.88 823 GLU A N 1
ATOM 6528 C CA . GLU A 1 823 ? 17.824 3.880 -0.505 1.00 97.88 823 GLU A CA 1
ATOM 6529 C C . GLU A 1 823 ? 16.386 3.918 0.046 1.00 97.88 823 GLU A C 1
ATOM 6531 O O . GLU A 1 823 ? 16.142 3.461 1.165 1.00 97.88 823 GLU A O 1
ATOM 6536 N N . VAL A 1 824 ? 15.405 4.343 -0.758 1.00 97.06 824 VAL A N 1
ATOM 6537 C CA . VAL A 1 824 ? 13.973 4.216 -0.422 1.00 97.06 824 VAL A CA 1
ATOM 6538 C C . VAL A 1 824 ? 13.558 2.740 -0.308 1.00 97.06 824 VAL A C 1
ATOM 6540 O O . VAL A 1 824 ? 12.912 2.359 0.669 1.00 97.06 824 VAL A O 1
ATOM 6543 N N . ASP A 1 825 ? 13.985 1.875 -1.234 1.00 96.69 825 ASP A N 1
ATOM 6544 C CA . ASP A 1 825 ? 13.753 0.422 -1.163 1.00 96.69 825 ASP A CA 1
ATOM 6545 C C . ASP A 1 825 ? 14.453 -0.230 0.045 1.00 96.69 825 ASP A C 1
ATOM 6547 O O . ASP A 1 825 ? 13.960 -1.219 0.596 1.00 96.69 825 ASP A O 1
ATOM 6551 N N . ARG A 1 826 ? 15.603 0.300 0.488 1.00 97.00 826 ARG A N 1
ATOM 6552 C CA . ARG A 1 826 ? 16.264 -0.127 1.733 1.00 97.00 826 ARG A CA 1
ATOM 6553 C C . ARG A 1 826 ? 15.392 0.181 2.944 1.00 97.00 826 ARG A C 1
ATOM 6555 O O . ARG A 1 826 ? 15.072 -0.731 3.705 1.00 97.00 826 ARG A O 1
ATOM 6562 N N . LEU A 1 827 ? 14.958 1.430 3.079 1.00 96.88 827 LEU A N 1
ATOM 6563 C CA . LEU A 1 827 ? 14.121 1.881 4.189 1.00 96.88 827 LEU A CA 1
ATOM 6564 C C . LEU A 1 827 ? 12.754 1.184 4.229 1.00 96.88 827 LEU A C 1
ATOM 6566 O O . LEU A 1 827 ? 12.305 0.781 5.300 1.00 96.88 827 LEU A O 1
ATOM 6570 N N . ASN A 1 828 ? 12.107 0.990 3.079 1.00 96.12 828 ASN A N 1
ATOM 6571 C CA . ASN A 1 828 ? 10.848 0.245 2.988 1.00 96.12 828 ASN A CA 1
ATOM 6572 C C . ASN A 1 828 ? 11.030 -1.238 3.349 1.00 96.12 828 ASN A C 1
ATOM 6574 O O . ASN A 1 828 ? 10.162 -1.822 3.998 1.00 96.12 828 ASN A O 1
ATOM 6578 N N . GLY A 1 829 ? 12.167 -1.835 2.974 1.00 95.06 829 GLY A N 1
ATOM 6579 C CA . GLY A 1 829 ? 12.539 -3.192 3.373 1.00 95.06 829 GLY A CA 1
ATOM 6580 C C . GLY A 1 829 ? 12.755 -3.335 4.882 1.00 95.06 829 GLY A C 1
ATOM 6581 O O . GLY A 1 829 ? 12.263 -4.299 5.463 1.00 95.06 829 GLY A O 1
ATOM 6582 N N . LEU A 1 830 ? 13.430 -2.374 5.525 1.00 96.06 830 LEU A N 1
ATOM 6583 C CA . LEU A 1 830 ? 13.587 -2.341 6.987 1.00 96.06 830 LEU A CA 1
ATOM 6584 C C . LEU A 1 830 ? 12.245 -2.204 7.709 1.00 96.06 830 LEU A C 1
ATOM 6586 O O . LEU A 1 830 ? 11.969 -2.971 8.625 1.00 96.06 830 LEU A O 1
ATOM 6590 N N . ALA A 1 831 ? 11.395 -1.266 7.279 1.00 96.25 831 ALA A N 1
ATOM 6591 C CA . ALA A 1 831 ? 10.075 -1.088 7.878 1.00 96.25 831 ALA A CA 1
ATOM 6592 C C . ALA A 1 831 ? 9.243 -2.377 7.779 1.00 96.25 831 ALA A C 1
ATOM 6594 O O . ALA A 1 831 ? 8.615 -2.787 8.747 1.00 96.25 831 ALA A O 1
ATOM 6595 N N . ALA A 1 832 ? 9.290 -3.072 6.639 1.00 95.75 832 ALA A N 1
ATOM 6596 C CA . ALA A 1 832 ? 8.580 -4.335 6.467 1.00 95.75 832 ALA A CA 1
ATOM 6597 C C . ALA A 1 832 ? 9.130 -5.491 7.325 1.00 95.75 832 ALA A C 1
ATOM 6599 O O . ALA A 1 832 ? 8.349 -6.352 7.722 1.00 95.75 832 ALA A O 1
ATOM 6600 N N . ILE A 1 833 ? 10.439 -5.512 7.615 1.00 95.81 833 ILE A N 1
ATOM 6601 C CA . ILE A 1 833 ? 11.031 -6.441 8.593 1.00 95.81 833 ILE A CA 1
ATOM 6602 C C . ILE A 1 833 ? 10.470 -6.138 9.981 1.00 95.81 833 ILE A C 1
ATOM 6604 O O . ILE A 1 833 ? 9.904 -7.026 10.608 1.00 95.81 833 ILE A O 1
ATOM 6608 N N . HIS A 1 834 ? 10.551 -4.881 10.416 1.00 96.75 834 HIS A N 1
ATOM 6609 C CA . HIS A 1 834 ? 10.137 -4.484 11.758 1.00 96.75 834 HIS A CA 1
ATOM 6610 C C . HIS A 1 834 ? 8.649 -4.752 12.031 1.00 96.75 834 HIS A C 1
ATOM 6612 O O . HIS A 1 834 ? 8.287 -5.273 13.081 1.00 96.75 834 HIS A O 1
ATOM 6618 N N . GLU A 1 835 ? 7.777 -4.474 11.062 1.00 97.25 835 GLU A N 1
ATOM 6619 C CA . GLU A 1 835 ? 6.340 -4.755 11.182 1.00 97.25 835 GLU A CA 1
ATOM 6620 C C . GLU A 1 835 ? 6.051 -6.272 11.219 1.00 97.25 835 GLU A C 1
ATOM 6622 O O . GLU A 1 835 ? 5.100 -6.705 11.868 1.00 97.25 835 GLU A O 1
ATOM 6627 N N . SER A 1 836 ? 6.898 -7.107 10.600 1.00 96.31 836 SER A N 1
ATOM 6628 C CA . SER A 1 836 ? 6.823 -8.566 10.754 1.00 96.31 836 SER A CA 1
ATOM 6629 C C . SER A 1 836 ? 7.379 -9.055 12.096 1.00 96.31 836 SER A C 1
ATOM 6631 O O . SER A 1 836 ? 6.837 -10.002 12.659 1.00 96.31 836 SER A O 1
ATOM 6633 N N . GLU A 1 837 ? 8.438 -8.438 12.624 1.00 97.19 837 GLU A N 1
ATOM 6634 C CA . GLU A 1 837 ? 8.971 -8.734 13.963 1.00 97.19 837 GLU A CA 1
ATOM 6635 C C . GLU A 1 837 ? 7.929 -8.415 15.042 1.00 97.19 837 GLU A C 1
ATOM 6637 O O . GLU A 1 837 ? 7.674 -9.241 15.918 1.00 97.19 837 GLU A O 1
ATOM 6642 N N . GLN A 1 838 ? 7.251 -7.268 14.927 1.00 97.31 838 GLN A N 1
ATOM 6643 C CA . GLN A 1 838 ? 6.111 -6.914 15.775 1.00 97.31 838 GLN A CA 1
ATOM 6644 C C . GLN A 1 838 ? 4.955 -7.917 15.633 1.00 97.31 838 GLN A C 1
ATOM 6646 O O . GLN A 1 838 ? 4.395 -8.356 16.636 1.00 97.31 838 GLN A O 1
ATOM 6651 N N . LEU A 1 839 ? 4.629 -8.354 14.408 1.00 97.38 839 LEU A N 1
ATOM 6652 C CA . LEU A 1 839 ? 3.614 -9.392 14.188 1.00 97.38 839 LEU A CA 1
ATOM 6653 C C . LEU A 1 839 ? 4.026 -10.769 14.742 1.00 97.38 839 LEU A C 1
ATOM 6655 O O . LEU A 1 839 ? 3.157 -11.592 15.020 1.00 97.38 839 LEU A O 1
ATOM 6659 N N . GLY A 1 840 ? 5.323 -11.027 14.924 1.00 97.19 840 GLY A N 1
ATOM 6660 C CA . GLY A 1 840 ? 5.856 -12.235 15.560 1.00 97.19 840 GLY A CA 1
ATOM 6661 C C . GLY A 1 840 ? 6.004 -12.141 17.084 1.00 97.19 840 GLY A C 1
ATOM 6662 O O . GLY A 1 840 ? 6.214 -13.164 17.735 1.00 97.19 840 GLY A O 1
ATOM 6663 N N . LEU A 1 841 ? 5.884 -10.949 17.680 1.00 96.81 841 LEU A N 1
ATOM 6664 C CA . LEU A 1 841 ? 6.216 -10.698 19.085 1.00 96.81 841 LEU A CA 1
ATOM 6665 C C . LEU A 1 841 ? 5.350 -11.527 20.053 1.00 96.81 841 LEU A C 1
ATOM 6667 O O . LEU A 1 841 ? 4.175 -11.240 20.276 1.00 96.81 841 LEU A O 1
ATOM 6671 N N . GLY A 1 842 ? 5.944 -12.564 20.646 1.00 96.00 842 GLY A N 1
ATOM 6672 C CA . GLY A 1 842 ? 5.267 -13.486 21.566 1.00 96.00 842 GLY A CA 1
ATOM 6673 C C . GLY A 1 842 ? 4.482 -14.622 20.894 1.00 96.00 842 GLY A C 1
ATOM 6674 O O . GLY A 1 842 ? 4.016 -15.519 21.598 1.00 96.00 842 GLY A O 1
ATOM 6675 N N . TYR A 1 843 ? 4.373 -14.646 19.561 1.00 97.38 843 TYR A N 1
ATOM 6676 C CA . TYR A 1 843 ? 3.794 -15.777 18.835 1.00 97.38 843 TYR A CA 1
ATOM 6677 C C . TYR A 1 843 ? 4.767 -16.963 18.858 1.00 97.38 843 TYR A C 1
ATOM 6679 O O . TYR A 1 843 ? 5.863 -16.905 18.306 1.00 97.38 843 TYR A O 1
ATOM 6687 N N . ARG A 1 844 ? 4.368 -18.064 19.502 1.00 97.31 844 ARG A N 1
ATOM 6688 C CA . ARG A 1 844 ? 5.226 -19.241 19.745 1.00 97.31 844 ARG A CA 1
ATOM 6689 C C . ARG A 1 844 ? 5.296 -20.216 18.560 1.00 97.31 844 ARG A C 1
ATOM 6691 O O . ARG A 1 844 ? 5.509 -21.405 18.756 1.00 97.31 844 ARG A O 1
ATOM 6698 N N . GLY A 1 845 ? 5.062 -19.733 17.341 1.00 96.19 845 GLY A N 1
ATOM 6699 C CA . GLY A 1 845 ? 5.015 -20.561 16.132 1.00 96.19 845 GLY A CA 1
ATOM 6700 C C . GLY A 1 845 ? 3.737 -21.389 15.954 1.00 96.19 845 GLY A C 1
ATOM 6701 O O . GLY A 1 845 ? 3.589 -21.987 14.894 1.00 96.19 845 GLY A O 1
ATOM 6702 N N . SER A 1 846 ? 2.820 -21.396 16.932 1.00 98.12 846 SER A N 1
ATOM 6703 C CA . SER A 1 846 ? 1.509 -22.040 16.810 1.00 98.12 846 SER A CA 1
ATOM 6704 C C . SER A 1 846 ? 0.389 -21.302 17.549 1.00 98.12 846 SER A C 1
ATOM 6706 O O . SER A 1 846 ? 0.568 -20.856 18.690 1.00 98.12 846 SER A O 1
ATOM 6708 N N . ILE A 1 847 ? -0.795 -21.248 16.929 1.00 98.00 847 ILE A N 1
ATOM 6709 C CA . ILE A 1 847 ? -2.049 -20.731 17.492 1.00 98.00 847 ILE A CA 1
ATOM 6710 C C . ILE A 1 847 ? -2.598 -21.588 18.638 1.00 98.00 847 ILE A C 1
ATOM 6712 O O . ILE A 1 847 ? -3.459 -21.120 19.379 1.00 98.00 847 ILE A O 1
ATOM 6716 N N . VAL A 1 848 ? -2.076 -22.802 18.864 1.00 98.06 848 VAL A N 1
ATOM 6717 C CA . VAL A 1 848 ? -2.398 -23.588 20.072 1.00 98.06 848 VAL A CA 1
ATOM 6718 C C . VAL A 1 848 ? -2.089 -22.779 21.336 1.00 98.06 848 VAL A C 1
ATOM 6720 O O . VAL A 1 848 ? -2.828 -22.858 22.314 1.00 98.06 848 VAL A O 1
ATOM 6723 N N . HIS A 1 849 ? -1.056 -21.933 21.293 1.00 98.00 849 HIS A N 1
ATOM 6724 C CA . HIS A 1 849 ? -0.662 -21.051 22.392 1.00 98.00 849 HIS A CA 1
ATOM 6725 C C . HIS A 1 849 ? -1.394 -19.699 22.420 1.00 98.00 849 HIS A C 1
ATOM 6727 O O . HIS A 1 849 ? -1.125 -18.892 23.311 1.00 98.00 849 HIS A O 1
ATOM 6733 N N . ALA A 1 850 ? -2.290 -19.426 21.467 1.00 97.69 850 ALA A N 1
ATOM 6734 C CA . ALA A 1 850 ? -3.137 -18.242 21.514 1.00 97.69 850 ALA A CA 1
ATOM 6735 C C . ALA A 1 850 ? -4.148 -18.363 22.665 1.00 97.69 850 ALA A C 1
ATOM 6737 O O . ALA A 1 850 ? -4.602 -19.459 22.997 1.00 97.69 850 ALA A O 1
ATOM 6738 N N . THR A 1 851 ? -4.497 -17.234 23.277 1.00 97.56 851 THR A N 1
ATOM 6739 C CA . THR A 1 851 ? -5.345 -17.171 24.476 1.00 97.56 851 THR A CA 1
ATOM 6740 C C . THR A 1 851 ? -6.656 -16.437 24.204 1.00 97.56 851 THR A C 1
ATOM 6742 O O . THR A 1 851 ? -6.711 -15.525 23.372 1.00 97.56 851 THR A O 1
ATOM 6745 N N . CYS A 1 852 ? -7.713 -16.815 24.923 1.00 96.75 852 CYS A N 1
ATOM 6746 C CA . CYS A 1 852 ? -8.985 -16.100 24.954 1.00 96.75 852 CYS A CA 1
ATOM 6747 C C . CYS A 1 852 ? -9.332 -15.657 26.383 1.00 96.75 852 CYS A C 1
ATOM 6749 O O . CYS A 1 852 ? -8.902 -16.267 27.359 1.00 96.75 852 CYS A O 1
ATOM 6751 N N . THR A 1 853 ? -10.117 -14.586 26.518 1.00 93.31 853 THR A N 1
ATOM 6752 C CA . THR A 1 853 ? -10.573 -14.076 27.824 1.00 93.31 853 THR A CA 1
ATOM 6753 C C . THR A 1 853 ? -11.728 -14.900 28.404 1.00 93.31 853 THR A C 1
ATOM 6755 O O . THR A 1 853 ? -11.908 -14.920 29.619 1.00 93.31 853 THR A O 1
ATOM 6758 N N . ARG A 1 854 ? -12.506 -15.584 27.556 1.00 94.38 854 ARG A N 1
ATOM 6759 C CA . ARG A 1 854 ? -13.597 -16.480 27.960 1.00 94.38 854 ARG A CA 1
ATOM 6760 C C . ARG A 1 854 ? -13.263 -17.905 27.543 1.00 94.38 854 ARG A C 1
ATOM 6762 O O . ARG A 1 854 ? -12.868 -18.131 26.404 1.00 94.38 854 ARG A O 1
ATOM 6769 N N . GLN A 1 855 ? -13.455 -18.848 28.460 1.00 96.56 855 GLN A N 1
ATOM 6770 C CA . GLN A 1 855 ? -13.207 -20.268 28.210 1.00 96.56 855 GLN A CA 1
ATOM 6771 C C . GLN A 1 855 ? -14.212 -20.865 27.211 1.00 96.56 855 GLN A C 1
ATOM 6773 O O . GLN A 1 855 ? -13.823 -21.654 26.363 1.00 96.56 855 GLN A O 1
ATOM 6778 N N . GLU A 1 856 ? -15.477 -20.439 27.256 1.00 96.31 856 GLU A N 1
ATOM 6779 C CA . GLU A 1 856 ? -16.520 -20.883 26.315 1.00 96.31 856 GLU A CA 1
ATOM 6780 C C . GLU A 1 856 ? -16.138 -20.548 24.862 1.00 96.31 856 GLU A C 1
ATOM 6782 O O . GLU A 1 856 ? -16.153 -21.418 23.993 1.00 96.31 856 GLU A O 1
ATOM 6787 N N . ASP A 1 857 ? -15.717 -19.301 24.619 1.00 96.38 857 ASP A N 1
ATOM 6788 C CA . ASP A 1 857 ? -15.203 -18.844 23.324 1.00 96.38 857 ASP A CA 1
ATOM 6789 C C . ASP A 1 857 ? -13.943 -19.643 22.912 1.00 96.38 857 ASP A C 1
ATOM 6791 O O . ASP A 1 857 ? -13.777 -19.982 21.743 1.00 96.38 857 ASP A O 1
ATOM 6795 N N . ASP A 1 858 ? -13.049 -19.954 23.863 1.00 97.19 858 ASP A N 1
ATOM 6796 C CA . ASP A 1 858 ? -11.815 -20.719 23.625 1.00 97.19 858 ASP A CA 1
ATOM 6797 C C . ASP A 1 858 ? -12.101 -22.144 23.127 1.00 97.19 858 ASP A C 1
ATOM 6799 O O . ASP A 1 858 ? -11.582 -22.563 22.089 1.00 97.19 858 ASP A O 1
ATOM 6803 N N . GLU A 1 859 ? -12.989 -22.855 23.824 1.00 97.69 859 GLU A N 1
ATOM 6804 C CA . GLU A 1 859 ? -13.411 -24.215 23.488 1.00 97.69 859 GLU A CA 1
ATOM 6805 C C . GLU A 1 859 ? -14.119 -24.261 22.125 1.00 97.69 859 GLU A C 1
ATOM 6807 O O . GLU A 1 859 ? -13.764 -25.087 21.280 1.00 97.69 859 GLU A O 1
ATOM 6812 N N . GLN A 1 860 ? -15.050 -23.335 21.864 1.00 97.19 860 GLN A N 1
ATOM 6813 C CA . GLN A 1 860 ? -15.778 -23.254 20.591 1.00 97.19 860 GLN A CA 1
ATOM 6814 C C . GLN A 1 860 ? -14.857 -22.952 19.404 1.00 97.19 860 GLN A C 1
ATOM 6816 O O . GLN A 1 860 ? -14.917 -23.639 18.383 1.00 97.19 860 GLN A O 1
ATOM 6821 N N . ILE A 1 861 ? -13.972 -21.958 19.528 1.00 97.94 861 ILE A N 1
ATOM 6822 C CA . ILE A 1 861 ? -13.042 -21.592 18.453 1.00 97.94 861 ILE A CA 1
ATOM 6823 C C . ILE A 1 861 ? -12.081 -22.748 18.153 1.00 97.94 861 ILE A C 1
ATOM 6825 O O . ILE A 1 861 ? -11.870 -23.087 16.987 1.00 97.94 861 ILE A O 1
ATOM 6829 N N . ARG A 1 862 ? -11.513 -23.392 19.183 1.00 98.25 862 ARG A N 1
ATOM 6830 C CA . ARG A 1 862 ? -10.628 -24.552 18.981 1.00 98.25 862 ARG A CA 1
ATOM 6831 C C . ARG A 1 862 ? -11.369 -25.736 18.370 1.00 98.25 862 ARG A C 1
ATOM 6833 O O . ARG A 1 862 ? -10.791 -26.421 17.529 1.00 98.25 862 ARG A O 1
ATOM 6840 N N . GLN A 1 863 ? -12.629 -25.958 18.743 1.00 98.06 863 GLN A N 1
ATOM 6841 C CA . GLN A 1 863 ? -13.471 -26.992 18.146 1.00 98.06 863 GLN A CA 1
ATOM 6842 C C . GLN A 1 863 ? -13.729 -26.730 16.654 1.00 98.06 863 GLN A C 1
ATOM 6844 O O . GLN A 1 863 ? -13.629 -27.665 15.859 1.00 98.06 863 GLN A O 1
ATOM 6849 N N . GLU A 1 864 ? -14.023 -25.485 16.262 1.00 98.12 864 GLU A N 1
ATOM 6850 C CA . GLU A 1 864 ? -14.249 -25.122 14.856 1.00 98.12 864 GLU A CA 1
ATOM 6851 C C . GLU A 1 864 ? -12.974 -25.210 13.999 1.00 98.12 864 GLU A C 1
ATOM 6853 O O . GLU A 1 864 ? -13.024 -25.746 12.891 1.00 98.12 864 GLU A O 1
ATOM 6858 N N . ILE A 1 865 ? -11.825 -24.743 14.506 1.00 98.12 865 ILE A N 1
ATOM 6859 C CA . ILE A 1 865 ? -10.527 -24.887 13.818 1.00 98.12 865 ILE A CA 1
ATOM 6860 C C . ILE A 1 865 ? -10.152 -26.377 13.708 1.00 98.12 865 ILE A C 1
ATOM 6862 O O . ILE A 1 865 ? -9.672 -26.842 12.668 1.00 98.12 865 ILE A O 1
ATOM 6866 N N . GLY A 1 866 ? -10.383 -27.142 14.779 1.00 97.44 866 GLY A N 1
ATOM 6867 C CA . GLY A 1 866 ? -10.220 -28.591 14.830 1.00 97.44 866 GLY A CA 1
ATOM 6868 C C . GLY A 1 866 ? -8.861 -29.056 14.302 1.00 97.44 866 GLY A C 1
ATOM 6869 O O . GLY A 1 866 ? -7.805 -28.649 14.779 1.00 97.44 866 GLY A O 1
ATOM 6870 N N . ARG A 1 867 ? -8.877 -29.912 13.274 1.00 97.56 867 ARG A N 1
ATOM 6871 C CA . ARG A 1 867 ? -7.657 -30.473 12.662 1.00 97.56 867 ARG A CA 1
ATOM 6872 C C . ARG A 1 867 ? -6.843 -29.491 11.805 1.00 97.56 867 ARG A C 1
ATOM 6874 O O . ARG A 1 867 ? -5.769 -29.866 11.349 1.00 97.56 867 ARG A O 1
ATOM 6881 N N . ARG A 1 868 ? -7.344 -28.278 11.545 1.00 98.00 868 ARG A N 1
ATOM 6882 C CA . ARG A 1 868 ? -6.734 -27.313 10.608 1.00 98.00 868 ARG A CA 1
ATOM 6883 C C . ARG A 1 868 ? -5.742 -26.351 11.253 1.00 98.00 868 ARG A C 1
ATOM 6885 O O . ARG A 1 868 ? -5.202 -25.500 10.560 1.00 98.00 868 ARG A O 1
ATOM 6892 N N . VAL A 1 869 ? -5.444 -26.507 12.547 1.00 98.12 869 VAL A N 1
ATOM 6893 C CA . VAL A 1 869 ? -4.419 -25.723 13.271 1.00 98.12 869 VAL A CA 1
ATOM 6894 C C . VAL A 1 869 ? -3.127 -25.574 12.459 1.00 98.12 869 VAL A C 1
ATOM 6896 O O . VAL A 1 869 ? -2.632 -24.462 12.303 1.00 98.12 869 VAL A O 1
ATOM 6899 N N . ALA A 1 870 ? -2.635 -26.669 11.870 1.00 97.94 870 ALA A N 1
ATOM 6900 C CA . ALA A 1 870 ? -1.424 -26.660 11.054 1.00 97.94 870 ALA A CA 1
ATOM 6901 C C . ALA A 1 870 ? -1.542 -25.786 9.790 1.00 97.94 870 ALA A C 1
ATOM 6903 O O . ALA A 1 870 ? -0.572 -25.124 9.434 1.00 97.94 870 ALA A O 1
ATOM 6904 N N . ASP A 1 871 ? -2.710 -25.737 9.140 1.00 97.94 871 ASP A N 1
ATOM 6905 C CA . ASP A 1 871 ? -2.954 -24.903 7.953 1.00 97.94 871 ASP A CA 1
ATOM 6906 C C . ASP A 1 871 ? -2.946 -23.407 8.322 1.00 97.94 871 ASP A C 1
ATOM 6908 O O . ASP A 1 871 ? -2.378 -22.580 7.603 1.00 97.94 871 ASP A O 1
ATOM 6912 N N . VAL A 1 872 ? -3.508 -23.058 9.487 1.00 97.94 872 VAL A N 1
ATOM 6913 C CA . VAL A 1 872 ? -3.531 -21.680 10.014 1.00 97.94 872 VAL A CA 1
ATOM 6914 C C . VAL A 1 872 ? -2.137 -21.228 10.437 1.00 97.94 872 VAL A C 1
ATOM 6916 O O . VAL A 1 872 ? -1.684 -20.158 10.028 1.00 97.94 872 VAL A O 1
ATOM 6919 N N . ASP A 1 873 ? -1.425 -22.063 11.197 1.00 98.31 873 ASP A N 1
ATOM 6920 C CA . ASP A 1 873 ? -0.033 -21.827 11.589 1.00 98.31 873 ASP A CA 1
ATOM 6921 C C . ASP A 1 873 ? 0.854 -21.646 10.358 1.00 98.31 873 ASP A C 1
ATOM 6923 O O . ASP A 1 873 ? 1.715 -20.764 10.315 1.00 98.31 873 ASP A O 1
ATOM 6927 N N . TYR A 1 874 ? 0.592 -22.437 9.318 1.00 98.31 874 TYR A N 1
ATOM 6928 C CA . TYR A 1 874 ? 1.260 -22.331 8.037 1.00 98.31 874 TYR A CA 1
ATOM 6929 C C . TYR A 1 874 ? 0.931 -21.020 7.302 1.00 98.31 874 TYR A C 1
ATOM 6931 O O . TYR A 1 874 ? 1.835 -20.351 6.797 1.00 98.31 874 TYR A O 1
ATOM 6939 N N . ALA A 1 875 ? -0.333 -20.590 7.284 1.00 98.31 875 ALA A N 1
ATOM 6940 C CA . ALA A 1 875 ? -0.742 -19.322 6.684 1.00 98.31 875 ALA A CA 1
ATOM 6941 C C . ALA A 1 875 ? -0.175 -18.093 7.420 1.00 98.31 875 ALA A C 1
ATOM 6943 O O . ALA A 1 875 ? 0.202 -17.122 6.753 1.00 98.31 875 ALA A O 1
ATOM 6944 N N . ILE A 1 876 ? -0.067 -18.147 8.755 1.00 98.38 876 ILE A N 1
ATOM 6945 C CA . ILE A 1 876 ? 0.577 -17.127 9.601 1.00 98.38 876 ILE A CA 1
ATOM 6946 C C . ILE A 1 876 ? 2.095 -17.133 9.388 1.00 98.38 876 ILE A C 1
ATOM 6948 O O . ILE A 1 876 ? 2.696 -16.072 9.231 1.00 98.38 876 ILE A O 1
ATOM 6952 N N . LYS A 1 877 ? 2.727 -18.308 9.299 1.00 98.06 877 LYS A N 1
ATOM 6953 C CA . LYS A 1 877 ? 4.149 -18.424 8.953 1.00 98.06 877 LYS A CA 1
ATOM 6954 C C . LYS A 1 877 ? 4.446 -17.779 7.597 1.00 98.06 877 LYS A C 1
ATOM 6956 O O . LYS A 1 877 ? 5.353 -16.959 7.505 1.00 98.06 877 LYS A O 1
ATOM 6961 N N . VAL A 1 878 ? 3.646 -18.084 6.572 1.00 98.19 878 VAL A N 1
ATOM 6962 C CA . VAL A 1 878 ? 3.749 -17.463 5.240 1.00 98.19 878 VAL A CA 1
ATOM 6963 C C . VAL A 1 878 ? 3.579 -15.942 5.323 1.00 98.19 878 VAL A C 1
ATOM 6965 O O . VAL A 1 878 ? 4.327 -15.213 4.674 1.00 98.19 878 VAL A O 1
ATOM 6968 N N . LEU A 1 879 ? 2.644 -15.449 6.146 1.00 98.19 879 LEU A N 1
ATOM 6969 C CA . LEU A 1 879 ? 2.446 -14.016 6.375 1.00 98.19 879 LEU A CA 1
ATOM 6970 C C . LEU A 1 879 ? 3.696 -13.345 6.963 1.00 98.19 879 LEU A C 1
ATOM 6972 O O . LEU A 1 879 ? 4.100 -12.303 6.451 1.00 98.19 879 LEU A O 1
ATOM 6976 N N . LEU A 1 880 ? 4.306 -13.947 7.989 1.00 97.38 880 LEU A N 1
ATOM 6977 C CA . LEU A 1 880 ? 5.527 -13.457 8.640 1.00 97.38 880 LEU A CA 1
ATOM 6978 C C . LEU A 1 880 ? 6.739 -13.509 7.691 1.00 97.38 880 LEU A C 1
ATOM 6980 O O . LEU A 1 880 ? 7.438 -12.516 7.513 1.00 97.38 880 LEU A O 1
ATOM 6984 N N . GLU A 1 881 ? 6.973 -14.638 7.020 1.00 96.75 881 GLU A N 1
ATOM 6985 C CA . GLU A 1 881 ? 8.131 -14.807 6.130 1.00 96.75 881 GLU A CA 1
ATOM 6986 C C . GLU A 1 881 ? 8.044 -13.892 4.896 1.00 96.75 881 GLU A C 1
ATOM 6988 O O . GLU A 1 881 ? 9.007 -13.195 4.568 1.00 96.75 881 GLU A O 1
ATOM 6993 N N . ALA A 1 882 ? 6.892 -13.830 4.217 1.00 97.00 882 ALA A N 1
ATOM 6994 C CA . ALA A 1 882 ? 6.738 -13.035 2.998 1.00 97.00 882 ALA A CA 1
ATOM 6995 C C . ALA A 1 882 ? 6.348 -11.569 3.230 1.00 97.00 882 ALA A C 1
ATOM 6997 O O . ALA A 1 882 ? 6.588 -10.736 2.353 1.00 97.00 882 ALA A O 1
ATOM 6998 N N . GLY A 1 883 ? 5.725 -11.232 4.360 1.00 96.94 883 GLY A N 1
ATOM 6999 C CA . GLY A 1 883 ? 5.057 -9.945 4.588 1.00 96.94 883 GLY A CA 1
ATOM 7000 C C . GLY A 1 883 ? 3.646 -9.842 3.981 1.00 96.94 883 GLY A C 1
ATOM 7001 O O . GLY A 1 883 ? 3.066 -8.751 3.963 1.00 96.94 883 GLY A O 1
ATOM 7002 N N . MET A 1 884 ? 3.118 -10.949 3.443 1.00 97.88 884 MET A N 1
ATOM 7003 C CA . MET A 1 884 ? 1.728 -11.153 3.010 1.00 97.88 884 MET A CA 1
ATOM 7004 C C . MET A 1 884 ? 1.436 -12.660 2.888 1.00 97.88 884 MET A C 1
ATOM 7006 O O . MET A 1 884 ? 2.338 -13.427 2.570 1.00 97.88 884 MET A O 1
ATOM 7010 N N . SER A 1 885 ? 0.183 -13.086 3.044 1.00 98.38 885 SER A N 1
ATOM 7011 C CA . SER A 1 885 ? -0.244 -14.468 2.787 1.00 98.38 885 SER A CA 1
ATOM 7012 C C . SER A 1 885 ? -1.307 -14.488 1.696 1.00 98.38 885 SER A C 1
ATOM 7014 O O . SER A 1 885 ? -2.388 -13.934 1.872 1.00 98.38 885 SER A O 1
ATOM 7016 N N . SER A 1 886 ? -0.996 -15.100 0.553 1.00 98.12 886 SER A N 1
ATOM 7017 C CA . SER A 1 886 ? -1.949 -15.348 -0.535 1.00 98.12 886 SER A CA 1
ATOM 7018 C C . SER A 1 886 ? -1.982 -16.837 -0.886 1.00 98.12 886 SER A C 1
ATOM 7020 O O . SER A 1 886 ? -0.997 -17.538 -0.626 1.00 98.12 886 SER A O 1
ATOM 7022 N N . PRO A 1 887 ? -3.047 -17.334 -1.540 1.00 98.12 887 PRO A N 1
ATOM 7023 C CA . PRO A 1 887 ? -3.131 -18.735 -1.961 1.00 98.12 887 PRO A CA 1
ATOM 7024 C C . PRO A 1 887 ? -1.950 -19.170 -2.845 1.00 98.12 887 PRO A C 1
ATOM 7026 O O . PRO A 1 887 ? -1.488 -20.308 -2.774 1.00 98.12 887 PRO A O 1
ATOM 7029 N N . ALA A 1 888 ? -1.430 -18.263 -3.683 1.00 97.94 888 ALA A N 1
ATOM 7030 C CA . ALA A 1 888 ? -0.265 -18.533 -4.523 1.00 97.94 888 ALA A CA 1
ATOM 7031 C C . ALA A 1 888 ? 1.022 -18.678 -3.694 1.00 97.94 888 ALA A C 1
ATOM 7033 O O . ALA A 1 888 ? 1.772 -19.630 -3.908 1.00 97.94 888 ALA A O 1
ATOM 7034 N N . LEU A 1 889 ? 1.250 -17.786 -2.721 1.00 98.00 889 LEU A N 1
ATOM 7035 C CA . LEU A 1 889 ? 2.416 -17.845 -1.834 1.00 98.00 889 LEU A CA 1
ATOM 7036 C C . LEU A 1 889 ? 2.376 -19.071 -0.911 1.00 98.00 889 LEU A C 1
ATOM 7038 O O . LEU A 1 889 ? 3.374 -19.786 -0.826 1.00 98.00 889 LEU A O 1
ATOM 7042 N N . ARG A 1 890 ? 1.211 -19.382 -0.316 1.00 98.12 890 ARG A N 1
ATOM 7043 C CA . ARG A 1 890 ? 0.996 -20.610 0.472 1.00 98.12 890 ARG A CA 1
ATOM 7044 C C . ARG A 1 890 ? 1.330 -21.865 -0.351 1.00 98.12 890 ARG A C 1
ATOM 7046 O O . ARG A 1 890 ? 2.047 -22.741 0.124 1.00 98.12 890 ARG A O 1
ATOM 7053 N N . ASN A 1 891 ? 0.898 -21.928 -1.615 1.00 97.69 891 ASN A N 1
ATOM 7054 C CA . ASN A 1 891 ? 1.131 -23.091 -2.481 1.00 97.69 891 ASN A CA 1
ATOM 7055 C C . ASN A 1 891 ? 2.588 -23.282 -2.947 1.00 97.69 891 ASN A C 1
ATOM 7057 O O . ASN A 1 891 ? 3.002 -24.419 -3.177 1.00 97.69 891 ASN A O 1
ATOM 7061 N N . ILE A 1 892 ? 3.367 -22.209 -3.138 1.00 97.69 892 ILE A N 1
ATOM 7062 C CA . ILE A 1 892 ? 4.787 -22.347 -3.519 1.00 97.69 892 ILE A CA 1
ATOM 7063 C C . ILE A 1 892 ? 5.671 -22.615 -2.302 1.00 97.69 892 ILE A C 1
ATOM 7065 O O . ILE A 1 892 ? 6.602 -23.417 -2.388 1.00 97.69 892 ILE A O 1
ATOM 7069 N N . ALA A 1 893 ? 5.355 -22.012 -1.156 1.00 97.25 893 ALA A N 1
ATOM 7070 C CA . ALA A 1 893 ? 6.097 -22.239 0.070 1.00 97.25 893 ALA A CA 1
ATOM 7071 C C . ALA A 1 893 ? 5.920 -23.685 0.567 1.00 97.25 893 ALA A C 1
ATOM 7073 O O . ALA A 1 893 ? 6.883 -24.276 1.058 1.00 97.25 893 ALA A O 1
ATOM 7074 N N . SER A 1 894 ? 4.751 -24.313 0.357 1.00 96.75 894 SER A N 1
ATOM 7075 C CA . SER A 1 894 ? 4.523 -25.712 0.765 1.00 96.75 894 SER A CA 1
ATOM 7076 C C . SER A 1 894 ? 5.305 -26.709 -0.097 1.00 96.75 894 SER A C 1
ATOM 7078 O O . SER A 1 894 ? 5.561 -27.837 0.313 1.00 96.75 894 SER A O 1
ATOM 7080 N N . LYS A 1 895 ? 5.794 -26.256 -1.260 1.00 96.75 895 LYS A N 1
ATOM 7081 C CA . LYS A 1 895 ? 6.746 -26.958 -2.139 1.00 96.75 895 LYS A CA 1
ATOM 7082 C C . LYS A 1 895 ? 8.213 -26.615 -1.814 1.00 96.75 895 LYS A C 1
ATOM 7084 O O . LYS A 1 895 ? 9.122 -26.889 -2.604 1.00 96.75 895 LYS A O 1
ATOM 7089 N N . GLY A 1 896 ? 8.466 -25.989 -0.663 1.00 95.94 896 GLY A N 1
ATOM 7090 C CA . GLY A 1 896 ? 9.801 -25.610 -0.202 1.00 95.94 896 GLY A CA 1
ATOM 7091 C C . GLY A 1 896 ? 10.463 -24.541 -1.073 1.00 95.94 896 GLY A C 1
ATOM 7092 O O . GLY A 1 896 ? 11.657 -24.635 -1.362 1.00 95.94 896 GLY A O 1
ATOM 7093 N N . VAL A 1 897 ? 9.701 -23.567 -1.572 1.00 96.12 897 VAL A N 1
ATOM 7094 C CA . VAL A 1 897 ? 10.252 -22.327 -2.142 1.00 96.12 897 VAL A CA 1
ATOM 7095 C C . VAL A 1 897 ? 10.375 -21.312 -1.003 1.00 96.12 897 VAL A C 1
ATOM 7097 O O . VAL A 1 897 ? 9.382 -21.044 -0.335 1.00 96.12 897 VAL A O 1
ATOM 7100 N N . SER A 1 898 ? 11.567 -20.748 -0.769 1.00 95.69 898 SER A N 1
ATOM 7101 C CA . SER A 1 898 ? 11.698 -19.603 0.146 1.00 95.69 898 SER A CA 1
ATOM 7102 C C . SER A 1 898 ? 10.915 -18.420 -0.429 1.00 95.69 898 SER A C 1
ATOM 7104 O O . SER A 1 898 ? 11.046 -18.082 -1.607 1.00 95.69 898 SER A O 1
ATOM 7106 N N . ILE A 1 899 ? 10.082 -17.827 0.419 1.00 96.25 899 ILE A N 1
ATOM 7107 C CA . ILE A 1 899 ? 9.198 -16.696 0.113 1.00 96.25 899 ILE A CA 1
ATOM 7108 C C . ILE A 1 899 ? 9.627 -15.431 0.867 1.00 96.25 899 ILE A C 1
ATOM 7110 O O . ILE A 1 899 ? 8.847 -14.488 0.975 1.00 96.25 899 ILE A O 1
ATOM 7114 N N . ASP A 1 900 ? 10.861 -15.411 1.382 1.00 94.88 900 ASP A N 1
ATOM 7115 C CA . ASP A 1 900 ? 11.368 -14.388 2.297 1.00 94.88 900 ASP A CA 1
ATOM 7116 C C . ASP A 1 900 ? 11.216 -12.980 1.708 1.00 94.88 900 ASP A C 1
ATOM 7118 O O . ASP A 1 900 ? 11.920 -12.570 0.781 1.00 94.88 900 ASP A O 1
ATOM 7122 N N . GLN A 1 901 ? 10.299 -12.214 2.295 1.00 92.50 901 GLN A N 1
ATOM 7123 C CA . GLN A 1 901 ? 9.926 -10.858 1.906 1.00 92.50 901 GLN A CA 1
ATOM 7124 C C . GLN A 1 901 ? 9.347 -10.727 0.487 1.00 92.50 901 GLN A C 1
ATOM 7126 O O . GLN A 1 901 ? 9.472 -9.666 -0.126 1.00 92.50 901 GLN A O 1
ATOM 7131 N N . ALA A 1 902 ? 8.656 -11.752 -0.026 1.00 95.56 902 ALA A N 1
ATOM 7132 C CA . ALA A 1 902 ? 8.000 -11.710 -1.337 1.00 95.56 902 ALA A CA 1
ATOM 7133 C C . ALA A 1 902 ? 6.987 -10.551 -1.499 1.00 95.56 902 ALA A C 1
ATOM 7135 O O . ALA A 1 902 ? 6.772 -10.091 -2.616 1.00 95.56 902 ALA A O 1
ATOM 7136 N N . ALA A 1 903 ? 6.417 -10.009 -0.413 1.00 95.19 903 ALA A N 1
ATOM 7137 C CA . ALA A 1 903 ? 5.566 -8.809 -0.429 1.00 95.19 903 ALA A CA 1
ATOM 7138 C C . ALA A 1 903 ? 6.336 -7.478 -0.571 1.00 95.19 903 ALA A C 1
ATOM 7140 O O . ALA A 1 903 ? 5.712 -6.413 -0.633 1.00 95.19 903 ALA A O 1
ATOM 7141 N N . ASN A 1 904 ? 7.675 -7.520 -0.565 1.00 94.38 904 ASN A N 1
ATOM 7142 C CA . ASN A 1 904 ? 8.586 -6.369 -0.511 1.00 94.38 904 ASN A CA 1
ATOM 7143 C C . ASN A 1 904 ? 9.571 -6.357 -1.693 1.00 94.38 904 ASN A C 1
ATOM 7145 O O . ASN A 1 904 ? 10.789 -6.414 -1.487 1.00 94.38 904 ASN A O 1
ATOM 7149 N N . PRO A 1 905 ? 9.069 -6.293 -2.938 1.00 92.88 905 PRO A N 1
ATOM 7150 C CA . PRO A 1 905 ? 9.920 -6.142 -4.109 1.00 92.88 905 PRO A CA 1
ATOM 7151 C C . PRO A 1 905 ? 10.707 -4.829 -4.030 1.00 92.88 905 PRO A C 1
ATOM 7153 O O . PRO A 1 905 ? 10.189 -3.823 -3.546 1.00 92.88 905 PRO A O 1
ATOM 7156 N N . GLN A 1 906 ? 11.932 -4.821 -4.558 1.00 94.06 906 GLN A N 1
ATOM 7157 C CA . GLN A 1 906 ? 12.658 -3.574 -4.805 1.00 94.06 906 GLN A CA 1
ATOM 7158 C C . GLN A 1 906 ? 12.050 -2.923 -6.056 1.00 94.06 906 GLN A C 1
ATOM 7160 O O . GLN A 1 906 ? 12.168 -3.464 -7.159 1.00 94.06 906 GLN A O 1
ATOM 7165 N N . ILE A 1 907 ? 11.336 -1.808 -5.886 1.00 94.69 907 ILE A N 1
ATOM 7166 C CA . ILE A 1 907 ? 10.569 -1.160 -6.961 1.00 94.69 907 ILE A CA 1
ATOM 7167 C C . ILE A 1 907 ? 11.485 -0.323 -7.867 1.00 94.69 907 ILE A C 1
ATOM 7169 O O . ILE A 1 907 ? 11.159 -0.118 -9.036 1.00 94.69 907 ILE A O 1
ATOM 7173 N N . THR A 1 908 ? 12.653 0.097 -7.369 1.00 94.25 908 THR A N 1
ATOM 7174 C CA . THR A 1 908 ? 13.611 0.973 -8.065 1.00 94.25 908 THR A CA 1
ATOM 7175 C C . THR A 1 908 ? 13.926 0.526 -9.483 1.00 94.25 908 THR A C 1
ATOM 7177 O O . THR A 1 908 ? 13.702 1.271 -10.436 1.00 94.25 908 THR A O 1
ATOM 7180 N N . LEU A 1 909 ? 14.472 -0.685 -9.632 1.00 92.69 909 LEU A N 1
ATOM 7181 C CA . LEU A 1 909 ? 15.002 -1.133 -10.914 1.00 92.69 909 LEU A CA 1
ATOM 7182 C C . LEU A 1 909 ? 13.880 -1.363 -11.945 1.00 92.69 909 LEU A C 1
ATOM 7184 O O . LEU A 1 909 ? 14.019 -0.859 -13.060 1.00 92.69 909 LEU A O 1
ATOM 7188 N N . PRO A 1 910 ? 12.742 -2.006 -11.601 1.00 94.81 910 PRO A N 1
ATOM 7189 C CA . PRO A 1 910 ? 11.579 -2.041 -12.484 1.00 94.81 910 PRO A CA 1
ATOM 7190 C C . PRO A 1 910 ? 11.037 -0.658 -12.865 1.00 94.81 910 PRO A C 1
ATOM 7192 O O . PRO A 1 910 ? 10.738 -0.442 -14.037 1.00 94.81 910 PRO A O 1
ATOM 7195 N N . LEU A 1 911 ? 10.930 0.282 -11.918 1.00 94.38 911 LEU A N 1
ATOM 7196 C CA . LEU A 1 911 ? 10.433 1.634 -12.191 1.00 94.38 911 LEU A CA 1
ATOM 7197 C C . LEU A 1 911 ? 11.342 2.367 -13.185 1.00 94.38 911 LEU A C 1
ATOM 7199 O O . LEU A 1 911 ? 10.856 2.870 -14.197 1.00 94.38 911 LEU A O 1
ATOM 7203 N N . LEU A 1 912 ? 12.654 2.366 -12.933 1.00 92.88 912 LEU A N 1
ATOM 7204 C CA . LEU A 1 912 ? 13.663 2.999 -13.783 1.00 92.88 912 LEU A CA 1
ATOM 7205 C C . LEU A 1 912 ? 13.655 2.419 -15.208 1.00 92.88 912 LEU A C 1
ATOM 7207 O O . LEU A 1 912 ? 13.667 3.155 -16.193 1.00 92.88 912 LEU A O 1
ATOM 7211 N N . ILE A 1 913 ? 13.600 1.091 -15.322 1.00 92.06 913 ILE A N 1
ATOM 7212 C CA . ILE A 1 913 ? 13.657 0.371 -16.600 1.00 92.06 913 ILE A CA 1
ATOM 7213 C C . ILE A 1 913 ? 12.401 0.563 -17.448 1.00 92.06 913 ILE A C 1
ATOM 7215 O O . ILE A 1 913 ? 12.496 0.750 -18.667 1.00 92.06 913 ILE A O 1
ATOM 7219 N N . LEU A 1 914 ? 11.229 0.471 -16.819 1.00 94.75 914 LEU A N 1
ATOM 7220 C CA . LEU A 1 914 ? 9.955 0.498 -17.527 1.00 94.75 914 LEU A CA 1
ATOM 7221 C C . LEU A 1 914 ? 9.485 1.918 -17.846 1.00 94.75 914 LEU A C 1
ATOM 7223 O O . LEU A 1 914 ? 8.754 2.082 -18.819 1.00 94.75 914 LEU A O 1
ATOM 7227 N N . VAL A 1 915 ? 9.889 2.926 -17.062 1.00 95.12 915 VAL A N 1
ATOM 7228 C CA . VAL A 1 915 ? 9.446 4.316 -17.248 1.00 95.12 915 VAL A CA 1
ATOM 7229 C C . VAL A 1 915 ? 10.539 5.177 -17.903 1.00 95.12 915 VAL A C 1
ATOM 7231 O O . VAL A 1 915 ? 10.535 5.237 -19.134 1.00 95.12 915 VAL A O 1
ATOM 7234 N N . PRO A 1 916 ? 11.502 5.816 -17.202 1.00 94.19 916 PRO A N 1
ATOM 7235 C CA . PRO A 1 916 ? 12.408 6.769 -17.846 1.00 94.19 916 PRO A CA 1
ATOM 7236 C C . PRO A 1 916 ? 13.329 6.127 -18.894 1.00 94.19 916 PRO A C 1
ATOM 7238 O O . PRO A 1 916 ? 13.546 6.722 -19.947 1.00 94.19 916 PRO A O 1
ATOM 7241 N N . LEU A 1 917 ? 13.803 4.890 -18.690 1.00 90.56 917 LEU A N 1
ATOM 7242 C CA . LEU A 1 917 ? 14.599 4.187 -19.709 1.00 90.56 917 LEU A CA 1
ATOM 7243 C C . LEU A 1 917 ? 13.774 3.687 -20.896 1.00 90.56 917 LEU A C 1
ATOM 7245 O O . LEU A 1 917 ? 14.336 3.401 -21.952 1.00 90.56 917 LEU A O 1
ATOM 7249 N N . ASN A 1 918 ? 12.454 3.572 -20.752 1.00 93.75 918 ASN A N 1
ATOM 7250 C CA . ASN A 1 918 ? 11.579 3.352 -21.896 1.00 93.75 918 ASN A CA 1
ATOM 7251 C C . ASN A 1 918 ? 11.359 4.665 -22.660 1.00 93.75 918 ASN A C 1
ATOM 7253 O O . ASN A 1 918 ? 11.449 4.666 -23.879 1.00 93.75 918 ASN A O 1
ATOM 7257 N N . MET A 1 919 ? 11.177 5.792 -21.960 1.00 93.31 919 MET A N 1
ATOM 7258 C CA . MET A 1 919 ? 11.048 7.117 -22.584 1.00 93.31 919 MET A CA 1
ATOM 7259 C C . MET A 1 919 ? 12.313 7.534 -23.348 1.00 93.31 919 MET A C 1
ATOM 7261 O O . MET A 1 919 ? 12.204 7.953 -24.496 1.00 93.31 919 MET A O 1
ATOM 7265 N N . ILE A 1 920 ? 13.514 7.344 -22.783 1.00 90.75 920 ILE A N 1
ATOM 7266 C CA . ILE A 1 920 ? 14.777 7.583 -23.511 1.00 90.75 920 ILE A CA 1
ATOM 7267 C C . ILE A 1 920 ? 14.865 6.691 -24.754 1.00 90.75 920 ILE A C 1
ATOM 7269 O O . ILE A 1 920 ? 15.243 7.173 -25.819 1.00 90.75 920 ILE A O 1
ATOM 7273 N N . ASN A 1 921 ? 14.486 5.412 -24.651 1.00 90.62 921 ASN A N 1
ATOM 7274 C CA . ASN A 1 921 ? 14.477 4.514 -25.804 1.00 90.62 921 ASN A CA 1
ATOM 7275 C C . ASN A 1 921 ? 13.446 4.931 -26.866 1.00 90.62 921 ASN A C 1
ATOM 7277 O O . ASN A 1 921 ? 13.751 4.820 -28.049 1.00 90.62 921 ASN A O 1
ATOM 7281 N N . VAL A 1 922 ? 12.266 5.430 -26.477 1.00 94.06 922 VAL A N 1
ATOM 7282 C CA . VAL A 1 922 ? 11.270 5.998 -27.402 1.00 94.06 922 VAL A CA 1
ATOM 7283 C C . VAL A 1 922 ? 11.857 7.203 -28.130 1.00 94.06 922 VAL A C 1
ATOM 7285 O O . VAL A 1 922 ? 11.878 7.201 -29.355 1.00 94.06 922 VAL A O 1
ATOM 7288 N N . VAL A 1 923 ? 12.404 8.186 -27.407 1.00 91.81 923 VAL A N 1
ATOM 7289 C CA . VAL A 1 923 ? 13.006 9.388 -28.012 1.00 91.81 923 VAL A CA 1
ATOM 7290 C C . VAL A 1 923 ? 14.167 9.023 -28.941 1.00 91.81 923 VAL A C 1
ATOM 7292 O O . VAL A 1 923 ? 14.223 9.530 -30.056 1.00 91.81 923 VAL A O 1
ATOM 7295 N N . ALA A 1 924 ? 15.050 8.107 -28.534 1.00 88.06 924 ALA A N 1
ATOM 7296 C CA . ALA A 1 924 ? 16.148 7.634 -29.377 1.00 88.06 924 ALA A CA 1
ATOM 7297 C C . ALA A 1 924 ? 15.652 6.874 -30.621 1.00 88.06 924 ALA A C 1
ATOM 7299 O O . ALA A 1 924 ? 16.151 7.116 -31.711 1.00 88.06 924 ALA A O 1
ATOM 7300 N N . THR A 1 925 ? 14.636 6.014 -30.490 1.00 89.75 925 THR A N 1
ATOM 7301 C CA . THR A 1 925 ? 14.072 5.270 -31.633 1.00 89.75 925 THR A CA 1
ATOM 7302 C C . THR A 1 925 ? 13.354 6.207 -32.606 1.00 89.75 925 THR A C 1
ATOM 7304 O O . THR A 1 925 ? 13.496 6.049 -33.812 1.00 89.75 925 THR A O 1
ATOM 7307 N N . LEU A 1 926 ? 12.621 7.210 -32.110 1.00 91.19 926 LEU A N 1
ATOM 7308 C CA . LEU A 1 926 ? 12.009 8.243 -32.951 1.00 91.19 926 LEU A CA 1
ATOM 7309 C C . LEU A 1 926 ? 13.077 9.102 -33.640 1.00 91.19 926 LEU A C 1
ATOM 7311 O O . LEU A 1 926 ? 12.948 9.389 -34.825 1.00 91.19 926 LEU A O 1
ATOM 7315 N N . PHE A 1 927 ? 14.156 9.462 -32.940 1.00 89.12 927 PHE A N 1
ATOM 7316 C CA . PHE A 1 927 ? 15.276 10.189 -33.536 1.00 89.12 927 PHE A CA 1
ATOM 7317 C C . PHE A 1 927 ? 15.955 9.370 -34.650 1.00 89.12 927 PHE A C 1
ATOM 7319 O O . PHE A 1 927 ? 16.139 9.877 -35.754 1.00 89.12 927 PHE A O 1
ATOM 7326 N N . ASP A 1 928 ? 16.233 8.085 -34.405 1.00 85.94 928 ASP A N 1
ATOM 7327 C CA . ASP A 1 928 ? 16.753 7.151 -35.412 1.00 85.94 928 ASP A CA 1
ATOM 7328 C C . ASP A 1 928 ? 15.781 6.967 -36.594 1.00 85.94 928 ASP A C 1
ATOM 7330 O O . ASP A 1 928 ? 16.216 6.743 -37.722 1.00 85.94 928 ASP A O 1
ATOM 7334 N N . ILE A 1 929 ? 14.463 7.047 -36.375 1.00 87.88 929 ILE A N 1
ATOM 7335 C CA . ILE A 1 929 ? 13.459 6.985 -37.449 1.00 87.88 929 ILE A CA 1
ATOM 7336 C C . ILE A 1 929 ? 13.487 8.255 -38.308 1.00 87.88 929 ILE A C 1
ATOM 7338 O O . ILE A 1 929 ? 13.538 8.118 -39.525 1.00 87.88 929 ILE A O 1
ATOM 7342 N N . PHE A 1 930 ? 13.475 9.446 -37.700 1.00 89.25 930 PHE A N 1
ATOM 7343 C CA . PHE A 1 930 ? 13.282 10.722 -38.407 1.00 89.25 930 PHE A CA 1
ATOM 7344 C C . PHE A 1 930 ? 14.559 11.403 -38.924 1.00 89.25 930 PHE A C 1
ATOM 7346 O O . PHE A 1 930 ? 14.454 12.250 -39.804 1.00 89.25 930 PHE A O 1
ATOM 7353 N N . TYR A 1 931 ? 15.740 11.099 -38.371 1.00 86.56 931 TYR A N 1
ATOM 7354 C CA . TYR A 1 931 ? 16.988 11.817 -38.697 1.00 86.56 931 TYR A CA 1
ATOM 7355 C C . TYR A 1 931 ? 18.108 10.935 -39.272 1.00 86.56 931 TYR A C 1
ATOM 7357 O O . TYR A 1 931 ? 19.133 11.467 -39.701 1.00 86.56 931 TYR A O 1
ATOM 7365 N N . LEU A 1 932 ? 17.941 9.607 -39.285 1.00 81.75 932 LEU A N 1
ATOM 7366 C CA . LEU A 1 932 ? 18.860 8.671 -39.943 1.00 81.75 932 LEU A CA 1
ATOM 7367 C C . LEU A 1 932 ? 18.165 8.064 -41.168 1.00 81.75 932 LEU A C 1
ATOM 7369 O O . LEU A 1 932 ? 17.521 7.010 -41.078 1.00 81.75 932 LEU A O 1
ATOM 7373 N N . ASP A 1 933 ? 18.276 8.788 -42.281 1.00 66.31 933 ASP A N 1
ATOM 7374 C CA . ASP A 1 933 ? 17.589 8.517 -43.545 1.00 66.31 933 ASP A CA 1
ATOM 7375 C C . ASP A 1 933 ? 18.228 7.390 -44.387 1.00 66.31 933 ASP A C 1
ATOM 7377 O O . ASP A 1 933 ? 19.440 7.173 -44.384 1.00 66.31 933 ASP A O 1
ATOM 7381 N N . ASP A 1 934 ? 17.354 6.714 -45.134 1.00 58.19 934 ASP A N 1
ATOM 7382 C CA . ASP A 1 934 ? 17.566 5.923 -46.361 1.00 58.19 934 ASP A CA 1
ATOM 7383 C C . ASP A 1 934 ? 18.427 4.640 -46.434 1.00 58.19 934 ASP A C 1
ATOM 7385 O O . ASP A 1 934 ? 18.294 3.918 -47.424 1.00 58.19 934 ASP A O 1
ATOM 7389 N N . GLU A 1 935 ? 19.216 4.229 -45.434 1.00 72.94 935 GLU A N 1
ATOM 7390 C CA . GLU A 1 935 ? 19.891 2.911 -45.516 1.00 72.94 935 GLU A CA 1
ATOM 7391 C C . GLU A 1 935 ? 19.105 1.755 -44.868 1.00 72.94 935 GLU A C 1
ATOM 7393 O O . GLU A 1 935 ? 19.002 1.639 -43.641 1.00 72.94 935 GLU A O 1
ATOM 7398 N N . LEU A 1 936 ? 18.630 0.830 -45.720 1.00 75.69 936 LEU A N 1
ATOM 7399 C CA . LEU A 1 936 ? 17.910 -0.412 -45.373 1.00 75.69 936 LEU A CA 1
ATOM 7400 C C . LEU A 1 936 ? 18.638 -1.270 -44.313 1.00 75.69 936 LEU A C 1
ATOM 7402 O O . LEU A 1 936 ? 18.007 -1.996 -43.544 1.00 75.69 936 LEU A O 1
ATOM 7406 N N . GLU A 1 937 ? 19.965 -1.148 -44.248 1.00 75.94 937 GLU A N 1
ATOM 7407 C CA . GLU A 1 937 ? 20.862 -1.809 -43.291 1.00 75.94 937 GLU A CA 1
ATOM 7408 C C . GLU A 1 937 ? 20.547 -1.455 -41.819 1.00 75.94 937 GLU A C 1
ATOM 7410 O O . GLU A 1 937 ? 20.863 -2.213 -40.903 1.00 75.94 937 GLU A O 1
ATOM 7415 N N . HIS A 1 938 ? 19.834 -0.350 -41.569 1.00 83.62 938 HIS A N 1
ATOM 7416 C CA . HIS A 1 938 ? 19.449 0.093 -40.226 1.00 83.62 938 HIS A CA 1
ATOM 7417 C C . HIS A 1 938 ? 18.088 -0.438 -39.736 1.00 83.62 938 HIS A C 1
ATOM 7419 O O . HIS A 1 938 ? 17.735 -0.206 -38.572 1.00 83.62 938 HIS A O 1
ATOM 7425 N N . TRP A 1 939 ? 17.313 -1.154 -40.567 1.00 87.44 939 TRP A N 1
ATOM 7426 C CA . TRP A 1 939 ? 15.953 -1.584 -40.200 1.00 87.44 939 TRP A CA 1
ATOM 7427 C C . TRP A 1 939 ? 15.935 -2.497 -38.961 1.00 87.44 939 TRP A C 1
ATOM 7429 O O . TRP A 1 939 ? 15.042 -2.370 -38.125 1.00 87.44 939 TRP A O 1
ATOM 7439 N N . GLU A 1 940 ? 16.943 -3.365 -38.802 1.00 87.12 940 GLU A N 1
ATOM 7440 C CA . GLU A 1 940 ? 17.065 -4.280 -37.661 1.00 87.12 940 GLU A CA 1
ATOM 7441 C C . GLU A 1 940 ? 17.148 -3.516 -36.336 1.00 87.12 940 GLU A C 1
ATOM 7443 O O . GLU A 1 940 ? 16.467 -3.847 -35.367 1.00 87.12 940 GLU A O 1
ATOM 7448 N N . ARG A 1 941 ? 17.939 -2.435 -36.292 1.00 86.25 941 ARG A N 1
ATOM 7449 C CA . ARG A 1 941 ? 18.073 -1.602 -35.091 1.00 86.25 941 ARG A CA 1
ATOM 7450 C C . ARG A 1 941 ? 16.752 -0.911 -34.758 1.00 86.25 941 ARG A C 1
ATOM 7452 O O . ARG A 1 941 ? 16.319 -0.961 -33.604 1.00 86.25 941 ARG A O 1
ATOM 7459 N N . LYS A 1 942 ? 16.097 -0.316 -35.766 1.00 89.94 942 LYS A N 1
ATOM 7460 C CA . LYS A 1 942 ? 14.806 0.378 -35.613 1.00 89.94 942 LYS A CA 1
ATOM 7461 C C . LYS A 1 942 ? 13.716 -0.596 -35.119 1.00 89.94 942 LYS A C 1
ATOM 7463 O O . LYS A 1 942 ? 13.007 -0.287 -34.160 1.00 89.94 942 LYS A O 1
ATOM 7468 N N . SER A 1 943 ? 13.633 -1.805 -35.685 1.00 91.44 943 SER A N 1
ATOM 7469 C CA . SER A 1 943 ? 12.638 -2.820 -35.303 1.00 91.44 943 SER A CA 1
ATOM 7470 C C . SER A 1 943 ? 12.905 -3.455 -33.932 1.00 91.44 943 SER A C 1
ATOM 7472 O O . SER A 1 943 ? 11.968 -3.629 -33.147 1.00 91.44 943 SER A O 1
ATOM 7474 N N . MET A 1 944 ? 14.164 -3.728 -33.575 1.00 91.88 944 MET A N 1
ATOM 7475 C CA . MET A 1 944 ? 14.535 -4.199 -32.234 1.00 91.88 944 MET A CA 1
ATOM 7476 C C . MET A 1 944 ? 14.234 -3.153 -31.153 1.00 91.88 944 MET A C 1
ATOM 7478 O O . MET A 1 944 ? 13.721 -3.508 -30.088 1.00 91.88 944 MET A O 1
ATOM 7482 N N . GLY A 1 945 ? 14.500 -1.870 -31.429 1.00 90.94 945 GLY A N 1
ATOM 7483 C CA . GLY A 1 945 ? 14.148 -0.749 -30.551 1.00 90.94 945 GLY A CA 1
ATOM 7484 C C . GLY A 1 945 ? 12.642 -0.674 -30.300 1.00 90.94 945 GLY A C 1
ATOM 7485 O O . GLY A 1 945 ? 12.202 -0.763 -29.149 1.00 90.94 945 GLY A O 1
ATOM 7486 N N . ALA A 1 946 ? 11.847 -0.630 -31.374 1.00 94.06 946 ALA A N 1
ATOM 7487 C CA . ALA A 1 946 ? 10.384 -0.628 -31.308 1.00 94.06 946 ALA A CA 1
ATOM 7488 C C . ALA A 1 946 ? 9.818 -1.853 -30.561 1.00 94.06 946 ALA A C 1
ATOM 7490 O O . ALA A 1 946 ? 8.939 -1.713 -29.708 1.00 94.06 946 ALA A O 1
ATOM 7491 N N . THR A 1 947 ? 10.366 -3.048 -30.804 1.00 95.00 947 THR A N 1
ATOM 7492 C CA . THR A 1 947 ? 9.940 -4.277 -30.110 1.00 95.00 947 THR A CA 1
ATOM 7493 C C . THR A 1 947 ? 10.278 -4.225 -28.614 1.00 95.00 947 THR A C 1
ATOM 7495 O O . THR A 1 947 ? 9.443 -4.573 -27.781 1.00 95.00 947 THR A O 1
ATOM 7498 N N . SER A 1 948 ? 11.468 -3.732 -28.244 1.00 94.62 948 SER A N 1
ATOM 7499 C CA . SER A 1 948 ? 11.888 -3.546 -26.843 1.00 94.62 948 SER A CA 1
ATOM 7500 C C . SER A 1 948 ? 10.953 -2.588 -26.090 1.00 94.62 948 SER A C 1
ATOM 7502 O O . SER A 1 948 ? 10.585 -2.860 -24.944 1.00 94.62 948 SER A O 1
ATOM 7504 N N . ILE A 1 949 ? 10.516 -1.507 -26.747 1.00 95.56 949 ILE A N 1
ATOM 7505 C CA . ILE A 1 949 ? 9.534 -0.549 -26.216 1.00 95.56 949 ILE A CA 1
ATOM 7506 C C . ILE A 1 949 ? 8.170 -1.223 -26.019 1.00 95.56 949 ILE A C 1
ATOM 7508 O O . ILE A 1 949 ? 7.611 -1.169 -24.920 1.00 95.56 949 ILE A O 1
ATOM 7512 N N . LEU A 1 950 ? 7.654 -1.906 -27.048 1.00 96.31 950 LEU A N 1
ATOM 7513 C CA . LEU A 1 950 ? 6.361 -2.597 -26.997 1.00 96.31 950 LEU A CA 1
ATOM 7514 C C . LEU A 1 950 ? 6.308 -3.611 -25.846 1.00 96.31 950 LEU A C 1
ATOM 7516 O O . LEU A 1 950 ? 5.361 -3.605 -25.059 1.00 96.31 950 LEU A O 1
ATOM 7520 N N . VAL A 1 951 ? 7.350 -4.433 -25.688 1.00 97.19 951 VAL A N 1
ATOM 7521 C CA . VAL A 1 951 ? 7.441 -5.426 -24.607 1.00 97.19 951 VAL A CA 1
ATOM 7522 C C . VAL A 1 951 ? 7.402 -4.762 -23.222 1.00 97.19 951 VAL A C 1
ATOM 7524 O O . VAL A 1 951 ? 6.694 -5.248 -22.337 1.00 97.19 951 VAL A O 1
ATOM 7527 N N . ARG A 1 952 ? 8.073 -3.618 -23.014 1.00 96.12 952 ARG A N 1
ATOM 7528 C CA . ARG A 1 952 ? 7.992 -2.876 -21.737 1.00 96.12 952 ARG A CA 1
ATOM 7529 C C . ARG A 1 952 ? 6.609 -2.277 -21.489 1.00 96.12 952 ARG A C 1
ATOM 7531 O O . ARG A 1 952 ? 6.114 -2.366 -20.366 1.00 96.12 952 ARG A O 1
ATOM 7538 N N . CYS A 1 953 ? 5.957 -1.738 -22.518 1.00 97.00 953 CYS A N 1
ATOM 7539 C CA . CYS A 1 953 ? 4.580 -1.245 -22.422 1.00 97.00 953 CYS A CA 1
ATOM 7540 C C . CYS A 1 953 ? 3.593 -2.369 -22.052 1.00 97.00 953 CYS A C 1
ATOM 7542 O O . CYS A 1 953 ? 2.719 -2.175 -21.203 1.00 97.00 953 CYS A O 1
ATOM 7544 N N . LEU A 1 954 ? 3.771 -3.573 -22.604 1.00 97.56 954 LEU A N 1
ATOM 7545 C CA . LEU A 1 954 ? 2.978 -4.751 -22.241 1.00 97.56 954 LEU A CA 1
ATOM 7546 C C . LEU A 1 954 ? 3.234 -5.207 -20.791 1.00 97.56 954 LEU A C 1
ATOM 7548 O O . LEU A 1 954 ? 2.284 -5.534 -20.076 1.00 97.56 954 LEU A O 1
ATOM 7552 N N . ILE A 1 955 ? 4.486 -5.172 -20.315 1.00 97.75 955 ILE A N 1
ATOM 7553 C CA . ILE A 1 955 ? 4.824 -5.443 -18.903 1.00 97.75 955 ILE A CA 1
ATOM 7554 C C . ILE A 1 955 ? 4.154 -4.420 -17.968 1.00 97.75 955 ILE A C 1
ATOM 7556 O O . ILE A 1 955 ? 3.564 -4.818 -16.962 1.00 97.75 955 ILE A O 1
ATOM 7560 N N . LEU A 1 956 ? 4.181 -3.124 -18.304 1.00 96.88 956 LEU A N 1
ATOM 7561 C CA . LEU A 1 956 ? 3.479 -2.076 -17.548 1.00 96.88 956 LEU A CA 1
ATOM 7562 C C . LEU A 1 956 ? 1.963 -2.321 -17.493 1.00 96.88 956 LEU A C 1
ATOM 7564 O O . LEU A 1 956 ? 1.363 -2.233 -16.419 1.00 96.88 956 LEU A O 1
ATOM 7568 N N . CYS A 1 957 ? 1.347 -2.697 -18.617 1.00 97.25 957 CYS A N 1
ATOM 7569 C CA . CYS A 1 957 ? -0.072 -3.051 -18.667 1.00 97.25 957 CYS A CA 1
ATOM 7570 C C . CYS A 1 957 ? -0.398 -4.242 -17.742 1.00 97.25 957 CYS A C 1
ATOM 7572 O O . CYS A 1 957 ? -1.374 -4.205 -16.987 1.00 97.25 957 CYS A O 1
ATOM 7574 N N . MET A 1 958 ? 0.447 -5.280 -17.722 1.00 97.31 958 MET A N 1
ATOM 7575 C CA . MET A 1 958 ? 0.277 -6.413 -16.804 1.00 97.31 958 MET A CA 1
ATOM 7576 C C . MET A 1 958 ? 0.451 -6.017 -15.334 1.00 97.31 958 MET A C 1
ATOM 7578 O O . MET A 1 958 ? -0.365 -6.422 -14.505 1.00 97.31 958 MET A O 1
ATOM 7582 N N . LEU A 1 959 ? 1.446 -5.189 -15.002 1.00 96.44 959 LEU A N 1
ATOM 7583 C CA . LEU A 1 959 ? 1.635 -4.658 -13.646 1.00 96.44 959 LEU A CA 1
ATOM 7584 C C . LEU A 1 959 ? 0.427 -3.846 -13.157 1.00 96.44 959 LEU A C 1
ATOM 7586 O O . LEU A 1 959 ? 0.120 -3.863 -11.965 1.00 96.44 959 LEU A O 1
ATOM 7590 N N . TYR A 1 960 ? -0.291 -3.167 -14.054 1.00 95.88 960 TYR A N 1
ATOM 7591 C CA . TYR A 1 960 ? -1.536 -2.483 -13.709 1.00 95.88 960 TYR A CA 1
ATOM 7592 C C . TYR A 1 960 ? -2.696 -3.460 -13.441 1.00 95.88 960 TYR A C 1
ATOM 7594 O O . TYR A 1 960 ? -3.466 -3.245 -12.501 1.00 95.88 960 TYR A O 1
ATOM 7602 N N . ARG A 1 961 ? -2.806 -4.549 -14.220 1.00 96.31 961 ARG A N 1
ATOM 7603 C CA . ARG A 1 961 ? -3.943 -5.494 -14.186 1.00 96.31 961 ARG A CA 1
ATOM 7604 C C . ARG A 1 961 ? -3.829 -6.642 -13.173 1.00 96.31 961 ARG A C 1
ATOM 7606 O O . ARG A 1 961 ? -4.858 -7.137 -12.725 1.00 96.31 961 ARG A O 1
ATOM 7613 N N . LYS A 1 962 ? -2.623 -7.108 -12.833 1.00 96.38 962 LYS A N 1
ATOM 7614 C CA . LYS A 1 962 ? -2.403 -8.295 -11.975 1.00 96.38 962 LYS A CA 1
ATOM 7615 C C . LYS A 1 962 ? -2.703 -8.021 -10.486 1.00 96.38 962 LYS A C 1
ATOM 7617 O O . LYS A 1 962 ? -2.788 -6.868 -10.059 1.00 96.38 962 LYS A O 1
ATOM 7622 N N . THR A 1 963 ? -2.849 -9.068 -9.673 1.00 95.44 963 THR A N 1
ATOM 7623 C CA . THR A 1 963 ? -2.994 -8.977 -8.203 1.00 95.44 963 THR A CA 1
ATOM 7624 C C . THR A 1 963 ? -1.696 -8.513 -7.525 1.00 95.44 963 THR A C 1
ATOM 7626 O O . THR A 1 963 ? -0.656 -8.398 -8.171 1.00 95.44 963 THR A O 1
ATOM 7629 N N . ARG A 1 964 ? -1.737 -8.178 -6.225 1.00 95.44 964 ARG A N 1
ATOM 7630 C CA . ARG A 1 964 ? -0.580 -7.592 -5.515 1.00 95.44 964 ARG A CA 1
ATOM 7631 C C . ARG A 1 964 ? 0.620 -8.542 -5.437 1.00 95.44 964 ARG A C 1
ATOM 7633 O O . ARG A 1 964 ? 1.730 -8.100 -5.702 1.00 95.44 964 ARG A O 1
ATOM 7640 N N . ASP A 1 965 ? 0.396 -9.814 -5.124 1.00 96.75 965 ASP A N 1
ATOM 7641 C CA . ASP A 1 965 ? 1.424 -10.865 -5.124 1.00 96.75 965 ASP A CA 1
ATOM 7642 C C . ASP A 1 965 ? 2.049 -11.061 -6.508 1.00 96.75 965 ASP A C 1
ATOM 7644 O O . ASP A 1 965 ? 3.269 -11.040 -6.646 1.00 96.75 965 ASP A O 1
ATOM 7648 N N . GLU A 1 966 ? 1.221 -11.161 -7.547 1.00 97.50 966 GLU A N 1
ATOM 7649 C CA . GLU A 1 966 ? 1.685 -11.291 -8.930 1.00 97.50 966 GLU A CA 1
ATOM 7650 C C . GLU A 1 966 ? 2.489 -10.059 -9.389 1.00 97.50 966 GLU A C 1
ATOM 7652 O O . GLU A 1 966 ? 3.518 -10.208 -10.043 1.00 97.50 966 GLU A O 1
ATOM 7657 N N . ARG A 1 967 ? 2.113 -8.833 -8.985 1.00 97.31 967 ARG A N 1
ATOM 7658 C CA . ARG A 1 967 ? 2.947 -7.632 -9.213 1.00 97.31 967 ARG A CA 1
ATOM 7659 C C . ARG A 1 967 ? 4.298 -7.740 -8.512 1.00 97.31 967 ARG A C 1
ATOM 7661 O O . ARG A 1 967 ? 5.318 -7.437 -9.124 1.00 97.31 967 ARG A O 1
ATOM 7668 N N . CYS A 1 968 ? 4.320 -8.167 -7.249 1.00 97.00 968 CYS A N 1
ATOM 7669 C CA . CYS A 1 968 ? 5.560 -8.345 -6.498 1.00 97.00 968 CYS A CA 1
ATOM 7670 C C . CYS A 1 968 ? 6.475 -9.393 -7.148 1.00 97.00 968 CYS A C 1
ATOM 7672 O O . CYS A 1 968 ? 7.669 -9.141 -7.297 1.00 97.00 968 CYS A O 1
ATOM 7674 N N . PHE A 1 969 ? 5.915 -10.506 -7.630 1.00 97.69 969 PHE A N 1
ATOM 7675 C CA . PHE A 1 969 ? 6.643 -11.496 -8.421 1.00 97.69 969 PHE A CA 1
ATOM 7676 C C . PHE A 1 969 ? 7.215 -10.902 -9.716 1.00 97.69 969 PHE A C 1
ATOM 7678 O O . PHE A 1 969 ? 8.405 -11.062 -9.975 1.00 97.69 969 PHE A O 1
ATOM 7685 N N . ILE A 1 970 ? 6.422 -10.155 -10.493 1.00 97.62 970 ILE A N 1
ATOM 7686 C CA . ILE A 1 970 ? 6.892 -9.490 -11.722 1.00 97.62 970 ILE A CA 1
ATOM 7687 C C . ILE A 1 970 ? 8.043 -8.520 -11.420 1.00 97.62 970 ILE A C 1
ATOM 7689 O O . ILE A 1 970 ? 9.044 -8.510 -12.136 1.00 97.62 970 ILE A O 1
ATOM 7693 N N . TYR A 1 971 ? 7.947 -7.737 -10.344 1.00 97.25 971 TYR A N 1
ATOM 7694 C CA . TYR A 1 971 ? 9.034 -6.853 -9.925 1.00 97.25 971 TYR A CA 1
ATOM 7695 C C . TYR A 1 971 ? 10.305 -7.628 -9.546 1.00 97.25 971 TYR A C 1
ATOM 7697 O O . TYR A 1 971 ? 11.388 -7.226 -9.967 1.00 97.25 971 TYR A O 1
ATOM 7705 N N . LEU A 1 972 ? 10.195 -8.756 -8.833 1.00 95.75 972 LEU A N 1
ATOM 7706 C CA . LEU A 1 972 ? 11.336 -9.628 -8.519 1.00 95.75 972 LEU A CA 1
ATOM 7707 C C . LEU A 1 972 ? 11.957 -10.244 -9.783 1.00 95.75 972 LEU A C 1
ATOM 7709 O O . LEU A 1 972 ? 13.178 -10.220 -9.927 1.00 95.75 972 LEU A O 1
ATOM 7713 N N . VAL A 1 973 ? 11.147 -10.723 -10.735 1.00 96.75 973 VAL A N 1
ATOM 7714 C CA . VAL A 1 973 ? 11.614 -11.206 -12.049 1.00 96.75 973 VAL A CA 1
ATOM 7715 C C . VAL A 1 973 ? 12.426 -10.125 -12.759 1.00 96.75 973 VAL A C 1
ATOM 7717 O O . VAL A 1 973 ? 13.574 -10.368 -13.137 1.00 96.75 973 VAL A O 1
ATOM 7720 N N . ILE A 1 974 ? 11.855 -8.924 -12.906 1.00 96.25 974 ILE A N 1
ATOM 7721 C CA . ILE A 1 974 ? 12.522 -7.800 -13.570 1.00 96.25 974 ILE A CA 1
ATOM 7722 C C . ILE A 1 974 ? 13.809 -7.451 -12.831 1.00 96.25 974 ILE A C 1
ATOM 7724 O O . ILE A 1 974 ? 14.841 -7.310 -13.477 1.00 96.25 974 ILE A O 1
ATOM 7728 N N . GLN A 1 975 ? 13.792 -7.373 -11.498 1.00 94.50 975 GLN A N 1
ATOM 7729 C CA . GLN A 1 975 ? 14.979 -7.083 -10.698 1.00 94.50 975 GLN A CA 1
ATOM 7730 C C . GLN A 1 975 ? 16.095 -8.113 -10.950 1.00 94.50 975 GLN A C 1
ATOM 7732 O O . GLN A 1 975 ? 17.232 -7.733 -11.219 1.00 94.50 975 GLN A O 1
ATOM 7737 N N . LYS A 1 976 ? 15.789 -9.416 -10.901 1.00 94.00 976 LYS A N 1
ATOM 7738 C CA . LYS A 1 976 ? 16.775 -10.504 -11.049 1.00 94.00 976 LYS A CA 1
ATOM 7739 C C . LYS A 1 976 ? 17.358 -10.560 -12.461 1.00 94.00 976 LYS A C 1
ATOM 7741 O O . LYS A 1 976 ? 18.579 -10.583 -12.612 1.00 94.00 976 LYS A O 1
ATOM 7746 N N . LEU A 1 977 ? 16.505 -10.519 -13.484 1.00 94.31 977 LEU A N 1
ATOM 7747 C CA . LEU A 1 977 ? 16.936 -10.537 -14.884 1.00 94.31 977 LEU A CA 1
ATOM 7748 C C . LEU A 1 977 ? 17.682 -9.251 -15.269 1.00 94.31 977 LEU A C 1
ATOM 7750 O O . LEU A 1 977 ? 18.672 -9.314 -15.994 1.00 94.31 977 LEU A O 1
ATOM 7754 N N . SER A 1 978 ? 17.289 -8.101 -14.716 1.00 91.00 978 SER A N 1
ATOM 7755 C CA . SER A 1 978 ? 17.973 -6.826 -14.964 1.00 91.00 978 SER A CA 1
ATOM 7756 C C . SER A 1 978 ? 19.305 -6.709 -14.215 1.00 91.00 978 SER A C 1
ATOM 7758 O O . SER A 1 978 ? 20.240 -6.117 -14.745 1.00 91.00 978 SER A O 1
ATOM 7760 N N . MET A 1 979 ? 19.453 -7.316 -13.031 1.00 89.75 979 MET A N 1
ATOM 7761 C CA . MET A 1 979 ? 20.765 -7.463 -12.380 1.00 89.75 979 MET A CA 1
ATOM 7762 C C . MET A 1 979 ? 21.709 -8.345 -13.206 1.00 89.75 979 MET A C 1
ATOM 7764 O O . MET A 1 979 ? 22.874 -7.989 -13.374 1.00 89.75 979 MET A O 1
ATOM 7768 N N . ALA A 1 980 ? 21.216 -9.462 -13.754 1.00 90.81 980 ALA A N 1
ATOM 7769 C CA . ALA A 1 980 ? 22.000 -10.319 -14.647 1.00 90.81 980 ALA A CA 1
ATOM 7770 C C . ALA A 1 980 ? 22.398 -9.582 -15.941 1.00 90.81 980 ALA A C 1
ATOM 7772 O O . ALA A 1 980 ? 23.556 -9.647 -16.355 1.00 90.81 980 ALA A O 1
ATOM 7773 N N . TYR A 1 981 ? 21.470 -8.816 -16.528 1.00 90.25 981 TYR A N 1
ATOM 7774 C CA . TYR A 1 981 ? 21.743 -7.906 -17.641 1.00 90.25 981 TYR A CA 1
ATOM 7775 C C . TYR A 1 981 ? 22.853 -6.912 -17.281 1.00 90.25 981 TYR A C 1
ATOM 7777 O O . TYR A 1 981 ? 23.897 -6.942 -17.925 1.00 90.25 981 TYR A O 1
ATOM 7785 N N . LEU A 1 982 ? 22.703 -6.112 -16.217 1.00 86.56 982 LEU A N 1
ATOM 7786 C CA . LEU A 1 982 ? 23.710 -5.128 -15.795 1.00 86.56 982 LEU A CA 1
ATOM 7787 C C . LEU A 1 982 ? 25.090 -5.769 -15.586 1.00 86.56 982 LEU A C 1
ATOM 7789 O O . LEU A 1 982 ? 26.065 -5.303 -16.169 1.00 86.56 982 LEU A O 1
ATOM 7793 N N . ALA A 1 983 ? 25.167 -6.889 -14.858 1.00 86.94 983 ALA A N 1
ATOM 7794 C CA . ALA A 1 983 ? 26.418 -7.621 -14.644 1.00 86.94 983 ALA A CA 1
ATOM 7795 C C . ALA A 1 983 ? 27.068 -8.114 -15.955 1.00 86.94 983 ALA A C 1
ATOM 7797 O O . ALA A 1 983 ? 28.293 -8.130 -16.069 1.00 86.94 983 ALA A O 1
ATOM 7798 N N . SER A 1 984 ? 26.267 -8.483 -16.962 1.00 87.44 984 SER A N 1
ATOM 7799 C CA . SER A 1 984 ? 26.757 -8.869 -18.294 1.00 87.44 984 SER A CA 1
ATOM 7800 C C . SER A 1 984 ? 27.151 -7.680 -19.183 1.00 87.44 984 SER A C 1
ATOM 7802 O O . SER A 1 984 ? 27.944 -7.851 -20.113 1.00 87.44 984 SER A O 1
ATOM 7804 N N . MET A 1 985 ? 26.609 -6.489 -18.908 1.00 85.44 985 MET A N 1
ATOM 7805 C CA . MET A 1 985 ? 26.792 -5.275 -19.708 1.00 85.44 985 MET A CA 1
ATOM 7806 C C . MET A 1 985 ? 28.011 -4.466 -19.258 1.00 85.44 985 MET A C 1
ATOM 7808 O O . MET A 1 985 ? 28.731 -3.971 -20.121 1.00 85.44 985 MET A O 1
ATOM 7812 N N . THR A 1 986 ? 28.315 -4.372 -17.955 1.00 84.00 986 THR A N 1
ATOM 7813 C CA . THR A 1 986 ? 29.458 -3.572 -17.460 1.00 84.00 986 THR A CA 1
ATOM 7814 C C . THR A 1 986 ? 30.790 -3.935 -18.131 1.00 84.00 986 THR A C 1
ATOM 7816 O O . THR A 1 986 ? 31.446 -3.027 -18.640 1.00 84.00 986 THR A O 1
ATOM 7819 N N . PRO A 1 987 ? 31.192 -5.221 -18.250 1.00 85.44 987 PRO A N 1
ATOM 7820 C CA . PRO A 1 987 ? 32.443 -5.574 -18.925 1.00 85.44 987 PRO A CA 1
ATOM 7821 C C . PRO A 1 987 ? 32.419 -5.244 -20.423 1.00 85.44 987 PRO A C 1
ATOM 7823 O O . PRO A 1 987 ? 33.453 -4.938 -21.009 1.00 85.44 987 PRO A O 1
ATOM 7826 N N . ARG A 1 988 ? 31.237 -5.272 -21.053 1.00 82.81 988 ARG A N 1
ATOM 7827 C CA . ARG A 1 988 ? 31.069 -4.926 -22.471 1.00 82.81 988 ARG A CA 1
ATOM 7828 C C . ARG A 1 988 ? 31.179 -3.428 -22.707 1.00 82.81 988 ARG A C 1
ATOM 7830 O O . ARG A 1 988 ? 31.737 -3.051 -23.724 1.00 82.81 988 ARG A O 1
ATOM 7837 N N . LEU A 1 989 ? 30.707 -2.595 -21.779 1.00 80.69 989 LEU A N 1
ATOM 7838 C CA . LEU A 1 989 ? 30.918 -1.144 -21.821 1.00 80.69 989 LEU A CA 1
ATOM 7839 C C . LEU A 1 989 ? 32.406 -0.797 -21.648 1.00 80.69 989 LEU A C 1
ATOM 7841 O O . LEU A 1 989 ? 32.919 0.054 -22.363 1.00 80.69 989 LEU A O 1
ATOM 7845 N N . VAL A 1 990 ? 33.134 -1.521 -20.788 1.00 82.81 990 VAL A N 1
ATOM 7846 C CA . VAL A 1 990 ? 34.600 -1.388 -20.669 1.00 82.81 990 VAL A CA 1
ATOM 7847 C C . VAL A 1 990 ? 35.310 -1.750 -21.972 1.00 82.81 990 VAL A C 1
ATOM 7849 O O . VAL A 1 990 ? 36.136 -0.981 -22.458 1.00 82.81 990 VAL A O 1
ATOM 7852 N N . VAL A 1 991 ? 34.974 -2.896 -22.570 1.00 83.12 991 VAL A N 1
ATOM 7853 C CA . VAL A 1 991 ? 35.543 -3.311 -23.863 1.00 83.12 991 VAL A CA 1
ATOM 7854 C C . VAL A 1 991 ? 35.127 -2.353 -24.986 1.00 83.12 991 VAL A C 1
ATOM 7856 O O . VAL A 1 991 ? 35.949 -2.033 -25.836 1.00 83.12 991 VAL A O 1
ATOM 7859 N N . TRP A 1 992 ? 33.895 -1.846 -24.977 1.00 82.31 992 TRP A N 1
ATOM 7860 C CA . TRP A 1 992 ? 33.431 -0.840 -25.931 1.00 82.31 992 TRP A CA 1
ATOM 7861 C C . TRP A 1 992 ? 34.309 0.411 -25.887 1.00 82.31 992 TRP A C 1
ATOM 7863 O O . TRP A 1 992 ? 34.864 0.784 -26.914 1.00 82.31 992 TRP A O 1
ATOM 7873 N N . GLU A 1 993 ? 34.508 1.005 -24.709 1.00 78.06 993 GLU A N 1
ATOM 7874 C CA . GLU A 1 993 ? 35.352 2.196 -24.538 1.00 78.06 993 GLU A CA 1
ATOM 7875 C C . GLU A 1 993 ? 36.815 1.936 -24.933 1.00 78.06 993 GLU A C 1
ATOM 7877 O O . GLU A 1 993 ? 37.424 2.733 -25.646 1.00 78.06 993 GLU A O 1
ATOM 7882 N N . MET A 1 994 ? 37.380 0.787 -24.545 1.00 81.44 994 MET A N 1
ATOM 7883 C CA . MET A 1 994 ? 38.767 0.436 -24.881 1.00 81.44 994 MET A CA 1
ATOM 7884 C C . MET A 1 994 ? 38.998 0.168 -26.380 1.00 81.44 994 MET A C 1
ATOM 7886 O O . MET A 1 994 ? 40.109 0.376 -26.867 1.00 81.44 994 MET A O 1
ATOM 7890 N N . TRP A 1 995 ? 37.980 -0.298 -27.115 1.00 80.75 995 TRP A N 1
ATOM 7891 C CA . TRP A 1 995 ? 38.104 -0.781 -28.501 1.00 80.75 995 TRP A CA 1
ATOM 7892 C C . TRP A 1 995 ? 37.153 -0.066 -29.486 1.00 80.75 995 TRP A C 1
ATOM 7894 O O . TRP A 1 995 ? 36.889 -0.564 -30.586 1.00 80.75 995 TRP A O 1
ATOM 7904 N N . ALA A 1 996 ? 36.675 1.132 -29.123 1.00 68.38 996 ALA A N 1
ATOM 7905 C CA . ALA A 1 996 ? 35.628 1.895 -29.818 1.00 68.38 996 ALA A CA 1
ATOM 7906 C C . ALA A 1 996 ? 35.895 2.181 -31.309 1.00 68.38 996 ALA A C 1
ATOM 7908 O O . ALA A 1 996 ? 34.970 2.482 -32.056 1.00 68.38 996 ALA A O 1
ATOM 7909 N N . LYS A 1 997 ? 37.150 2.090 -31.768 1.00 68.06 997 LYS A N 1
ATOM 7910 C CA . LYS A 1 997 ? 37.526 2.323 -33.174 1.00 68.06 997 LYS A CA 1
ATOM 7911 C C . LYS A 1 997 ? 37.317 1.112 -34.095 1.00 68.06 997 LYS A C 1
ATOM 7913 O O . LYS A 1 997 ? 37.401 1.286 -35.305 1.00 68.06 997 LYS A O 1
ATOM 7918 N N . THR A 1 998 ? 37.042 -0.084 -33.559 1.00 70.44 998 THR A N 1
ATOM 7919 C CA . THR A 1 998 ? 37.075 -1.337 -34.350 1.00 70.44 998 THR A CA 1
ATOM 7920 C C . THR A 1 998 ? 35.844 -2.242 -34.178 1.00 70.44 998 THR A C 1
ATOM 7922 O O . THR A 1 998 ? 35.659 -3.160 -34.969 1.00 70.44 998 THR A O 1
ATOM 7925 N N . MET A 1 999 ? 34.997 -2.025 -33.161 1.00 67.06 999 MET A N 1
ATOM 7926 C CA . MET A 1 999 ? 33.985 -3.009 -32.703 1.00 67.06 999 MET A CA 1
ATOM 7927 C C . MET A 1 999 ? 32.523 -2.498 -32.656 1.00 67.06 999 MET A C 1
ATOM 7929 O O . MET A 1 999 ? 31.646 -3.178 -32.114 1.00 67.06 999 MET A O 1
ATOM 7933 N N . VAL A 1 1000 ? 32.245 -1.315 -33.215 1.00 70.44 1000 VAL A N 1
ATOM 7934 C CA . VAL A 1 1000 ? 30.991 -0.550 -33.015 1.00 70.44 1000 VAL A CA 1
ATOM 7935 C C . VAL A 1 1000 ? 29.723 -1.314 -33.435 1.00 70.44 1000 VAL A C 1
ATOM 7937 O O . VAL A 1 1000 ? 28.786 -1.444 -32.643 1.00 70.44 1000 VAL A O 1
ATOM 7940 N N . ALA A 1 1001 ? 29.673 -1.834 -34.665 1.00 73.75 1001 ALA A N 1
ATOM 7941 C CA . ALA A 1 1001 ? 28.456 -2.440 -35.217 1.00 73.75 1001 ALA A CA 1
ATOM 7942 C C . ALA A 1 1001 ? 28.097 -3.770 -34.527 1.00 73.75 1001 ALA A C 1
ATOM 7944 O O . ALA A 1 1001 ? 27.035 -3.898 -33.918 1.00 73.75 1001 ALA A O 1
ATOM 7945 N N . ALA A 1 1002 ? 29.015 -4.743 -34.531 1.00 78.38 1002 ALA A N 1
ATOM 7946 C CA . ALA A 1 1002 ? 28.771 -6.060 -33.937 1.00 78.38 1002 ALA A CA 1
ATOM 7947 C C . ALA A 1 1002 ? 28.395 -5.975 -32.445 1.00 78.38 1002 ALA A C 1
ATOM 7949 O O . ALA A 1 1002 ? 27.513 -6.697 -31.972 1.00 78.38 1002 ALA A O 1
ATOM 7950 N N . THR A 1 1003 ? 29.022 -5.056 -31.700 1.00 79.44 1003 THR A N 1
ATOM 7951 C CA . THR A 1 1003 ? 28.742 -4.919 -30.269 1.00 79.44 1003 THR A CA 1
ATOM 7952 C C . THR A 1 1003 ? 27.376 -4.271 -30.021 1.00 79.44 1003 THR A C 1
ATOM 7954 O O . THR A 1 1003 ? 26.635 -4.790 -29.190 1.00 79.44 1003 THR A O 1
ATOM 7957 N N . THR A 1 1004 ? 26.966 -3.227 -30.758 1.00 79.31 1004 THR A N 1
ATOM 7958 C CA . THR A 1 1004 ? 25.634 -2.597 -30.564 1.00 79.31 1004 THR A CA 1
ATOM 7959 C C . THR A 1 1004 ? 24.479 -3.562 -30.815 1.00 79.31 1004 THR A C 1
ATOM 7961 O O . THR A 1 1004 ? 23.585 -3.655 -29.970 1.00 79.31 1004 THR A O 1
ATOM 7964 N N . HIS A 1 1005 ? 24.518 -4.337 -31.904 1.00 85.19 1005 HIS A N 1
ATOM 7965 C CA . HIS A 1 1005 ? 23.500 -5.363 -32.180 1.00 85.19 1005 HIS A CA 1
ATOM 7966 C C . HIS A 1 1005 ? 23.464 -6.423 -31.063 1.00 85.19 1005 HIS A C 1
ATOM 7968 O O . HIS A 1 1005 ? 22.387 -6.819 -30.608 1.00 85.19 1005 HIS A O 1
ATOM 7974 N N . GLY A 1 1006 ? 24.629 -6.817 -30.533 1.00 87.00 1006 GLY A N 1
ATOM 7975 C CA . GLY A 1 1006 ? 24.730 -7.720 -29.385 1.00 87.00 1006 GLY A CA 1
ATOM 7976 C C . GLY A 1 1006 ? 24.113 -7.166 -28.091 1.00 87.00 1006 GLY A C 1
ATOM 7977 O O . GLY A 1 1006 ? 23.425 -7.903 -27.384 1.00 87.00 1006 GLY A O 1
ATOM 7978 N N . LEU A 1 1007 ? 24.315 -5.880 -27.777 1.00 85.94 1007 LEU A N 1
ATOM 7979 C CA . LEU A 1 1007 ? 23.729 -5.238 -26.588 1.00 85.94 1007 LEU A CA 1
ATOM 7980 C C . LEU A 1 1007 ? 22.197 -5.135 -26.703 1.00 85.94 1007 LEU A C 1
ATOM 7982 O O . LEU A 1 1007 ? 21.485 -5.492 -25.762 1.00 85.94 1007 LEU A O 1
ATOM 7986 N N . MET A 1 1008 ? 21.683 -4.716 -27.867 1.00 87.12 1008 MET A N 1
ATOM 7987 C CA . MET A 1 1008 ? 20.237 -4.613 -28.113 1.00 87.12 1008 MET A CA 1
ATOM 7988 C C . MET A 1 1008 ? 19.549 -5.984 -28.112 1.00 87.12 1008 MET A C 1
ATOM 7990 O O . MET A 1 1008 ? 18.459 -6.118 -27.556 1.00 87.12 1008 MET A O 1
ATOM 7994 N N . SER A 1 1009 ? 20.203 -7.020 -28.651 1.00 90.94 1009 SER A N 1
ATOM 7995 C CA . SER A 1 1009 ? 19.680 -8.395 -28.643 1.00 90.94 1009 SER A CA 1
ATOM 7996 C C . SER A 1 1009 ? 19.506 -8.929 -27.226 1.00 90.94 1009 SER A C 1
ATOM 7998 O O . SER A 1 1009 ? 18.459 -9.484 -26.898 1.00 90.94 1009 SER A O 1
ATOM 8000 N N . ILE A 1 1010 ? 20.504 -8.727 -26.358 1.00 91.12 1010 ILE A N 1
ATOM 8001 C CA . ILE A 1 1010 ? 20.417 -9.156 -24.958 1.00 91.12 1010 ILE A CA 1
ATOM 8002 C C . ILE A 1 1010 ? 19.348 -8.347 -24.224 1.00 91.12 1010 ILE A C 1
ATOM 8004 O O . ILE A 1 1010 ? 18.555 -8.938 -23.501 1.00 91.12 1010 ILE A O 1
ATOM 8008 N N . GLN A 1 1011 ? 19.264 -7.033 -24.449 1.00 91.44 1011 GLN A N 1
ATOM 8009 C CA . GLN A 1 1011 ? 18.221 -6.202 -23.847 1.00 91.44 1011 GLN A CA 1
ATOM 8010 C C . GLN A 1 1011 ? 16.808 -6.692 -24.219 1.00 91.44 1011 GLN A C 1
ATOM 8012 O O . GLN A 1 1011 ? 15.961 -6.868 -23.340 1.00 91.44 1011 GLN A O 1
ATOM 8017 N N . LEU A 1 1012 ? 16.558 -6.945 -25.508 1.00 94.06 1012 LEU A N 1
ATOM 8018 C CA . LEU A 1 1012 ? 15.284 -7.474 -25.996 1.00 94.06 1012 LEU A CA 1
ATOM 8019 C C . LEU A 1 1012 ? 14.989 -8.862 -25.407 1.00 94.06 1012 LEU A C 1
ATOM 8021 O O . LEU A 1 1012 ? 13.875 -9.109 -24.949 1.00 94.06 1012 LEU A O 1
ATOM 8025 N N . LEU A 1 1013 ? 15.984 -9.750 -25.360 1.00 95.44 1013 LEU A N 1
ATOM 8026 C CA . LEU A 1 1013 ? 15.859 -11.081 -24.765 1.00 95.44 1013 LEU A CA 1
ATOM 8027 C C . LEU A 1 1013 ? 15.519 -11.010 -23.265 1.00 95.44 1013 LEU A C 1
ATOM 8029 O O . LEU A 1 1013 ? 14.608 -11.703 -22.811 1.00 95.44 1013 LEU A O 1
ATOM 8033 N N . THR A 1 1014 ? 16.194 -10.141 -22.503 1.00 95.38 1014 THR A N 1
ATOM 8034 C CA . THR A 1 1014 ? 15.926 -9.906 -21.076 1.00 95.38 1014 THR A CA 1
ATOM 8035 C C . THR A 1 1014 ? 14.471 -9.497 -20.851 1.00 95.38 1014 THR A C 1
ATOM 8037 O O . THR A 1 1014 ? 13.795 -10.103 -20.019 1.00 95.38 1014 THR A O 1
ATOM 8040 N N . TYR A 1 1015 ? 13.951 -8.524 -21.607 1.00 95.88 1015 TYR A N 1
ATOM 8041 C CA . TYR A 1 1015 ? 12.566 -8.078 -21.429 1.00 95.88 1015 TYR A CA 1
ATOM 8042 C C . TYR A 1 1015 ? 11.533 -9.060 -21.980 1.00 95.88 1015 TYR A C 1
ATOM 8044 O O . TYR A 1 1015 ? 10.472 -9.194 -21.374 1.00 95.88 1015 TYR A O 1
ATOM 8052 N N . SER A 1 1016 ? 11.849 -9.819 -23.030 1.00 96.75 1016 SER A N 1
ATOM 8053 C CA . SER A 1 1016 ? 11.009 -10.932 -23.489 1.00 96.75 1016 SER A CA 1
ATOM 8054 C C . SER A 1 1016 ? 10.868 -12.017 -22.415 1.00 96.75 1016 SER A C 1
ATOM 8056 O O . SER A 1 1016 ? 9.760 -12.497 -22.180 1.00 96.75 1016 SER A O 1
ATOM 8058 N N . PHE A 1 1017 ? 11.939 -12.346 -21.679 1.00 97.56 1017 PHE A N 1
ATOM 8059 C CA . PHE A 1 1017 ? 11.845 -13.229 -20.510 1.00 97.56 1017 PHE A CA 1
ATOM 8060 C C . PHE A 1 1017 ? 11.042 -12.602 -19.360 1.00 97.56 1017 PHE A C 1
ATOM 8062 O O . PHE A 1 1017 ? 10.190 -13.281 -18.785 1.00 97.56 1017 PHE A O 1
ATOM 8069 N N . CYS A 1 1018 ? 11.243 -11.314 -19.046 1.00 97.56 1018 CYS A N 1
ATOM 8070 C CA . CYS A 1 1018 ? 10.417 -10.613 -18.052 1.00 97.56 1018 CYS A CA 1
ATOM 8071 C C . CYS A 1 1018 ? 8.923 -10.676 -18.407 1.00 97.56 1018 CYS A C 1
ATOM 8073 O O . CYS A 1 1018 ? 8.097 -10.965 -17.543 1.00 97.56 1018 CYS A O 1
ATOM 8075 N N . PHE A 1 1019 ? 8.579 -10.443 -19.677 1.00 98.00 1019 PHE A N 1
ATOM 8076 C CA . PHE A 1 1019 ? 7.215 -10.527 -20.192 1.00 98.00 1019 PHE A CA 1
ATOM 8077 C C . PHE A 1 1019 ? 6.658 -11.953 -20.102 1.00 98.00 1019 PHE A C 1
ATOM 8079 O O . PHE A 1 1019 ? 5.567 -12.140 -19.570 1.00 98.00 1019 PHE A O 1
ATOM 8086 N N . PHE A 1 1020 ? 7.423 -12.963 -20.525 1.00 98.12 1020 PHE A N 1
ATOM 8087 C CA . PHE A 1 1020 ? 7.042 -14.376 -20.437 1.00 98.12 1020 PHE A CA 1
ATOM 8088 C C . PHE A 1 1020 ? 6.681 -14.801 -19.003 1.00 98.12 1020 PHE A C 1
ATOM 8090 O O . PHE A 1 1020 ? 5.586 -15.315 -18.764 1.00 98.12 1020 PHE A O 1
ATOM 8097 N N . PHE A 1 1021 ? 7.546 -14.518 -18.024 1.00 98.00 1021 PHE A N 1
ATOM 8098 C CA . PHE A 1 1021 ? 7.252 -14.817 -16.618 1.00 98.00 1021 PHE A CA 1
ATOM 8099 C C . PHE A 1 1021 ? 6.089 -13.979 -16.065 1.00 98.00 1021 PHE A C 1
ATOM 8101 O O . PHE A 1 1021 ? 5.313 -14.479 -15.255 1.00 98.00 1021 PHE A O 1
ATOM 8108 N N . ALA A 1 1022 ? 5.910 -12.735 -16.518 1.00 97.62 1022 ALA A N 1
ATOM 8109 C CA . ALA A 1 1022 ? 4.788 -11.891 -16.107 1.00 97.62 1022 ALA A CA 1
ATOM 8110 C C . ALA A 1 1022 ? 3.427 -12.357 -16.661 1.00 97.62 1022 ALA A C 1
ATOM 8112 O O . ALA A 1 1022 ? 2.401 -12.224 -15.982 1.00 97.62 1022 ALA A O 1
ATOM 8113 N N . VAL A 1 1023 ? 3.411 -12.963 -17.854 1.00 97.88 1023 VAL A N 1
ATOM 8114 C CA . VAL A 1 1023 ? 2.237 -13.662 -18.394 1.00 97.88 1023 VAL A CA 1
ATOM 8115 C C . VAL A 1 1023 ? 1.917 -14.877 -17.519 1.00 97.88 1023 VAL A C 1
ATOM 8117 O O . VAL A 1 1023 ? 0.807 -14.945 -16.980 1.00 97.88 1023 VAL A O 1
ATOM 8120 N N . LEU A 1 1024 ? 2.897 -15.768 -17.307 1.00 98.00 1024 LEU A N 1
ATOM 8121 C CA . LEU A 1 1024 ? 2.760 -16.992 -16.501 1.00 98.00 1024 LEU A CA 1
ATOM 8122 C C . LEU A 1 1024 ? 2.334 -16.730 -15.047 1.00 98.00 1024 LEU A C 1
ATOM 8124 O O . LEU A 1 1024 ? 1.535 -17.483 -14.487 1.00 98.00 1024 LEU A O 1
ATOM 8128 N N . GLY A 1 1025 ? 2.881 -15.687 -14.426 1.00 97.81 1025 GLY A N 1
ATOM 8129 C CA . GLY A 1 1025 ? 2.719 -15.423 -13.000 1.00 97.81 1025 GLY A CA 1
ATOM 8130 C C . GLY A 1 1025 ? 3.337 -16.498 -12.099 1.00 97.81 1025 GLY A C 1
ATOM 8131 O O . GLY A 1 1025 ? 4.033 -17.410 -12.562 1.00 97.81 1025 GLY A O 1
ATOM 8132 N N . ILE A 1 1026 ? 3.064 -16.417 -10.797 1.00 97.75 1026 ILE A N 1
ATOM 8133 C CA . ILE A 1 1026 ? 3.596 -17.343 -9.784 1.00 97.75 1026 ILE A CA 1
ATOM 8134 C C . ILE A 1 1026 ? 3.141 -18.776 -10.087 1.00 97.75 1026 ILE A C 1
ATOM 8136 O O . ILE A 1 1026 ? 3.957 -19.699 -10.139 1.00 97.75 1026 ILE A O 1
ATOM 8140 N N . ARG A 1 1027 ? 1.836 -18.963 -10.327 1.00 97.38 1027 ARG A N 1
ATOM 8141 C CA . ARG A 1 1027 ? 1.235 -20.286 -10.574 1.00 97.38 1027 ARG A CA 1
ATOM 8142 C C . ARG A 1 1027 ? 1.718 -20.907 -11.889 1.00 97.38 1027 ARG A C 1
ATOM 8144 O O . ARG A 1 1027 ? 2.110 -22.072 -11.888 1.00 97.38 1027 ARG A O 1
ATOM 8151 N N . GLY A 1 1028 ? 1.751 -20.137 -12.981 1.00 97.75 1028 GLY A N 1
ATOM 8152 C CA . GLY A 1 1028 ? 2.238 -20.617 -14.278 1.00 97.75 1028 GLY A CA 1
ATOM 8153 C C . GLY A 1 1028 ? 3.726 -20.965 -14.246 1.00 97.75 1028 GLY A C 1
ATOM 8154 O O . GLY A 1 1028 ? 4.124 -22.006 -14.767 1.00 97.75 1028 GLY A O 1
ATOM 8155 N N . THR A 1 1029 ? 4.539 -20.169 -13.542 1.00 98.12 1029 THR A N 1
ATOM 8156 C CA . THR A 1 1029 ? 5.968 -20.469 -13.349 1.00 98.12 1029 THR A CA 1
ATOM 8157 C C . THR A 1 1029 ? 6.163 -21.740 -12.519 1.00 98.12 1029 THR A C 1
ATOM 8159 O O . THR A 1 1029 ? 6.994 -22.572 -12.873 1.00 98.12 1029 THR A O 1
ATOM 8162 N N . ALA A 1 1030 ? 5.355 -21.960 -11.473 1.00 97.44 1030 ALA A N 1
ATOM 8163 C CA . ALA A 1 1030 ? 5.379 -23.204 -10.697 1.00 97.44 1030 ALA A CA 1
ATOM 8164 C C . ALA A 1 1030 ? 5.011 -24.446 -11.531 1.00 97.44 1030 ALA A C 1
ATOM 8166 O O . ALA A 1 1030 ? 5.489 -25.537 -11.225 1.00 97.44 1030 ALA A O 1
ATOM 8167 N N . SER A 1 1031 ? 4.167 -24.290 -12.559 1.00 97.50 1031 SER A N 1
ATOM 8168 C CA . SER A 1 1031 ? 3.718 -25.387 -13.428 1.00 97.50 1031 SER A CA 1
ATOM 8169 C C . SER A 1 1031 ? 4.671 -25.754 -14.571 1.00 97.50 1031 SER A C 1
ATOM 8171 O O . SER A 1 1031 ? 4.408 -26.736 -15.261 1.00 97.50 1031 SER A O 1
ATOM 8173 N N . ILE A 1 1032 ? 5.777 -25.023 -14.782 1.00 97.62 1032 ILE A N 1
ATOM 8174 C CA . ILE A 1 1032 ? 6.753 -25.384 -15.824 1.00 97.62 1032 ILE A CA 1
ATOM 8175 C C . ILE A 1 1032 ? 7.392 -26.742 -15.459 1.00 97.62 1032 ILE A C 1
ATOM 8177 O O . ILE A 1 1032 ? 8.048 -26.838 -14.413 1.00 97.62 1032 ILE A O 1
ATOM 8181 N N . PRO A 1 1033 ? 7.238 -27.794 -16.288 1.00 97.25 1033 PRO A N 1
ATOM 8182 C CA . PRO A 1 1033 ? 7.730 -29.127 -15.961 1.00 97.25 1033 PRO A CA 1
ATOM 8183 C C . PRO A 1 1033 ? 9.260 -29.150 -15.842 1.00 97.25 1033 PRO A C 1
ATOM 8185 O O . PRO A 1 1033 ? 9.976 -28.475 -16.578 1.00 97.25 1033 PRO A O 1
ATOM 8188 N N . GLY A 1 1034 ? 9.770 -29.927 -14.886 1.00 95.81 1034 GLY A N 1
ATOM 8189 C CA . GLY A 1 1034 ? 11.204 -30.104 -14.631 1.00 95.81 1034 GLY A CA 1
ATOM 8190 C C . GLY A 1 1034 ? 11.899 -28.935 -13.916 1.00 95.81 1034 GLY A C 1
ATOM 8191 O O . GLY A 1 1034 ? 12.678 -29.180 -13.000 1.00 95.81 1034 GLY A O 1
ATOM 8192 N N . CYS A 1 1035 ? 11.619 -27.676 -14.278 1.00 96.88 1035 CYS A N 1
ATOM 8193 C CA . CYS A 1 1035 ? 12.382 -26.518 -13.782 1.00 96.88 1035 CYS A CA 1
ATOM 8194 C C . CYS A 1 1035 ? 11.578 -25.440 -13.030 1.00 96.88 1035 CYS A C 1
ATOM 8196 O O . CYS A 1 1035 ? 12.199 -24.603 -12.374 1.00 96.88 1035 CYS A O 1
ATOM 8198 N N . GLY A 1 1036 ? 10.240 -25.454 -13.045 1.00 96.88 1036 GLY A N 1
ATOM 8199 C CA . GLY A 1 1036 ? 9.406 -24.366 -12.506 1.00 96.88 1036 GLY A CA 1
ATOM 8200 C C . GLY A 1 1036 ? 9.690 -23.980 -11.049 1.00 96.88 1036 GLY A C 1
ATOM 8201 O O . GLY A 1 1036 ? 9.893 -22.807 -10.734 1.00 96.88 1036 GLY A O 1
ATOM 8202 N N . LEU A 1 1037 ? 9.811 -24.967 -10.154 1.00 96.19 1037 LEU A N 1
ATOM 8203 C CA . LEU A 1 1037 ? 10.169 -24.725 -8.747 1.00 96.19 1037 LEU A CA 1
ATOM 8204 C C . LEU A 1 1037 ? 11.622 -24.259 -8.562 1.00 96.19 1037 LEU A C 1
ATOM 8206 O O . LEU A 1 1037 ? 11.904 -23.497 -7.639 1.00 96.19 1037 LEU A O 1
ATOM 8210 N N . CYS A 1 1038 ? 12.544 -24.674 -9.435 1.00 96.19 1038 CYS A N 1
ATOM 8211 C CA . CYS A 1 1038 ? 13.930 -24.203 -9.409 1.00 96.19 1038 CYS A CA 1
ATOM 8212 C C . CYS A 1 1038 ? 14.016 -22.730 -9.837 1.00 96.19 1038 CYS A C 1
ATOM 8214 O O . CYS A 1 1038 ? 14.686 -21.932 -9.182 1.00 96.19 1038 CYS A O 1
ATOM 8216 N N . LEU A 1 1039 ? 13.283 -22.356 -10.891 1.00 96.19 1039 LEU A N 1
ATOM 8217 C CA . LEU A 1 1039 ? 13.158 -20.974 -11.351 1.00 96.19 1039 LEU A CA 1
ATOM 8218 C C . LEU A 1 1039 ? 12.527 -20.089 -10.271 1.00 96.19 1039 LEU A C 1
ATOM 8220 O O . LEU A 1 1039 ? 13.079 -19.037 -9.959 1.00 96.19 1039 LEU A O 1
ATOM 8224 N N . LEU A 1 1040 ? 11.439 -20.534 -9.631 1.00 96.69 1040 LEU A N 1
ATOM 8225 C CA . LEU A 1 1040 ? 10.835 -19.801 -8.513 1.00 96.69 1040 LEU A CA 1
ATOM 8226 C C . LEU A 1 1040 ? 11.792 -19.633 -7.329 1.00 96.69 1040 LEU A C 1
ATOM 8228 O O . LEU A 1 1040 ? 11.884 -18.527 -6.804 1.00 96.69 1040 LEU A O 1
ATOM 8232 N N . ARG A 1 1041 ? 12.545 -20.672 -6.940 1.00 95.25 1041 ARG A N 1
ATOM 8233 C CA . ARG A 1 1041 ? 13.585 -20.548 -5.900 1.00 95.25 1041 ARG A CA 1
ATOM 8234 C C . ARG A 1 1041 ? 14.631 -19.500 -6.275 1.00 95.25 1041 ARG A C 1
ATOM 8236 O O . ARG A 1 1041 ? 14.955 -18.672 -5.437 1.00 95.25 1041 ARG A O 1
ATOM 8243 N N . MET A 1 1042 ? 15.108 -19.480 -7.520 1.00 94.12 1042 MET A N 1
ATOM 8244 C CA . MET A 1 1042 ? 16.088 -18.492 -7.992 1.00 94.12 1042 MET A CA 1
ATOM 8245 C C . MET A 1 1042 ? 15.527 -17.057 -8.041 1.00 94.12 1042 MET A C 1
ATOM 8247 O O . MET A 1 1042 ? 16.242 -16.108 -7.721 1.00 94.12 1042 MET A O 1
ATOM 8251 N N . ILE A 1 1043 ? 14.262 -16.887 -8.441 1.00 95.25 1043 ILE A N 1
ATOM 8252 C CA . ILE A 1 1043 ? 13.611 -15.572 -8.564 1.00 95.25 1043 ILE A CA 1
ATOM 8253 C C . ILE A 1 1043 ? 13.259 -14.996 -7.183 1.00 95.25 1043 ILE A C 1
ATOM 8255 O O . ILE A 1 1043 ? 13.575 -13.837 -6.910 1.00 95.25 1043 ILE A O 1
ATOM 8259 N N . MET A 1 1044 ? 12.636 -15.800 -6.313 1.00 94.69 1044 MET A N 1
ATOM 8260 C CA . MET A 1 1044 ? 12.204 -15.378 -4.974 1.00 94.69 1044 MET A CA 1
ATOM 8261 C C . MET A 1 1044 ? 13.372 -15.263 -3.982 1.00 94.69 1044 MET A C 1
ATOM 8263 O O . MET A 1 1044 ? 13.308 -14.456 -3.057 1.00 94.69 1044 MET A O 1
ATOM 8267 N N . ALA A 1 1045 ? 14.469 -16.007 -4.182 1.00 91.31 1045 ALA A N 1
ATOM 8268 C CA . ALA A 1 1045 ? 15.668 -15.915 -3.353 1.00 91.31 1045 ALA A CA 1
ATOM 8269 C C . ALA A 1 1045 ? 16.212 -14.482 -3.297 1.00 91.31 1045 ALA A C 1
ATOM 8271 O O . ALA A 1 1045 ? 16.795 -13.982 -4.263 1.00 91.31 1045 ALA A O 1
ATOM 8272 N N . ARG A 1 1046 ? 16.102 -13.824 -2.137 1.00 83.94 1046 ARG A N 1
ATOM 8273 C CA . ARG A 1 1046 ? 16.541 -12.430 -1.976 1.00 83.94 1046 ARG A CA 1
ATOM 8274 C C . ARG A 1 1046 ? 18.031 -12.238 -2.278 1.00 83.94 1046 ARG A C 1
ATOM 8276 O O . ARG A 1 1046 ? 18.375 -11.334 -3.038 1.00 83.94 1046 ARG A O 1
ATOM 8283 N N . SER A 1 1047 ? 18.892 -13.113 -1.750 1.00 80.25 1047 SER A N 1
ATOM 8284 C CA . SER A 1 1047 ? 20.355 -13.045 -1.911 1.00 80.25 1047 SER A CA 1
ATOM 8285 C C . SER A 1 1047 ? 20.902 -14.108 -2.871 1.00 80.25 1047 SER A C 1
ATOM 8287 O O . SER A 1 1047 ? 20.399 -15.228 -2.917 1.00 80.25 1047 SER A O 1
ATOM 8289 N N . PHE A 1 1048 ? 22.002 -13.796 -3.567 1.00 72.81 1048 PHE A N 1
ATOM 8290 C CA . PHE A 1 1048 ? 22.715 -14.758 -4.424 1.00 72.81 1048 PHE A CA 1
ATOM 8291 C C . PHE A 1 1048 ? 23.197 -16.013 -3.670 1.00 72.81 1048 PHE A C 1
ATOM 8293 O O . PHE A 1 1048 ? 23.303 -17.080 -4.267 1.00 72.81 1048 PHE A O 1
ATOM 8300 N N . ARG A 1 1049 ? 23.446 -15.919 -2.353 1.00 70.62 1049 ARG A N 1
ATOM 8301 C CA . ARG A 1 1049 ? 23.902 -17.056 -1.532 1.00 70.62 1049 ARG A CA 1
ATOM 8302 C C . ARG A 1 1049 ? 22.882 -18.196 -1.471 1.00 70.62 1049 ARG A C 1
ATOM 8304 O O . ARG A 1 1049 ? 23.284 -19.352 -1.387 1.00 70.62 1049 ARG A O 1
ATOM 8311 N N . ALA A 1 1050 ? 21.587 -17.889 -1.553 1.00 68.25 1050 ALA A N 1
ATOM 8312 C CA . ALA A 1 1050 ? 20.532 -18.901 -1.514 1.00 68.25 1050 ALA A CA 1
ATOM 8313 C C . ALA A 1 1050 ? 20.532 -19.821 -2.753 1.00 68.25 1050 ALA A C 1
ATOM 8315 O O . ALA A 1 1050 ? 20.079 -20.955 -2.654 1.00 68.25 1050 ALA A O 1
ATOM 8316 N N . CYS A 1 1051 ? 21.105 -19.390 -3.885 1.00 64.81 1051 CYS A N 1
ATOM 8317 C CA . CYS A 1 1051 ? 21.276 -20.251 -5.060 1.00 64.81 1051 CYS A CA 1
ATOM 8318 C C . CYS A 1 1051 ? 22.380 -21.310 -4.881 1.00 6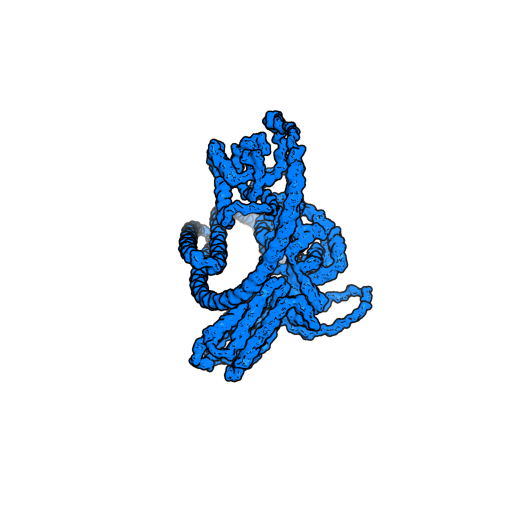4.81 1051 CYS A C 1
ATOM 8320 O O . CYS A 1 1051 ? 22.354 -22.330 -5.563 1.00 64.81 1051 CYS A O 1
ATOM 8322 N N . CYS A 1 1052 ? 23.346 -21.085 -3.981 1.00 69.00 1052 CYS A N 1
ATOM 8323 C CA . CYS A 1 1052 ? 24.479 -21.993 -3.774 1.00 69.00 1052 CYS A CA 1
ATOM 8324 C C . CYS A 1 1052 ? 24.197 -23.089 -2.734 1.00 69.00 1052 CYS A C 1
ATOM 8326 O O . CYS A 1 1052 ? 24.839 -24.137 -2.764 1.00 69.00 1052 CYS A O 1
ATOM 8328 N N . HIS A 1 1053 ? 23.233 -22.881 -1.830 1.00 65.75 1053 HIS A N 1
ATOM 8329 C CA . HIS A 1 1053 ? 22.773 -23.928 -0.918 1.00 65.75 1053 HIS A CA 1
ATOM 8330 C C . HIS A 1 1053 ? 21.760 -24.842 -1.616 1.00 65.75 1053 HIS A C 1
ATOM 8332 O O . HIS A 1 1053 ? 20.551 -24.760 -1.401 1.00 65.75 1053 HIS A O 1
ATOM 8338 N N . VAL A 1 1054 ? 22.275 -25.772 -2.423 1.00 61.56 1054 VAL A N 1
ATOM 8339 C CA . VAL A 1 1054 ? 21.526 -26.992 -2.743 1.00 61.56 1054 VAL A CA 1
ATOM 8340 C C . VAL A 1 1054 ? 21.272 -27.717 -1.415 1.00 61.56 1054 VAL A C 1
ATOM 8342 O O . VAL A 1 1054 ? 22.241 -27.995 -0.702 1.00 61.56 1054 VAL A O 1
ATOM 8345 N N . PRO A 1 1055 ? 20.017 -28.016 -1.036 1.00 57.75 1055 PRO A N 1
ATOM 8346 C CA . PRO A 1 1055 ? 19.760 -28.807 0.157 1.00 57.75 1055 PRO A CA 1
ATOM 8347 C C . PRO A 1 1055 ? 20.341 -30.207 -0.057 1.00 57.75 1055 PRO A C 1
ATOM 8349 O O . PRO A 1 1055 ? 19.833 -30.978 -0.873 1.00 57.75 1055 PRO A O 1
ATOM 8352 N N . HIS A 1 1056 ? 21.423 -30.532 0.658 1.00 54.16 1056 HIS A N 1
ATOM 8353 C CA . HIS A 1 1056 ? 21.898 -31.910 0.745 1.00 54.16 1056 HIS A CA 1
ATOM 8354 C C . HIS A 1 1056 ? 20.754 -32.784 1.258 1.00 54.16 1056 HIS A C 1
ATOM 8356 O O . HIS A 1 1056 ? 20.018 -32.375 2.156 1.00 54.16 1056 HIS A O 1
ATOM 8362 N N . GLY A 1 1057 ? 20.568 -33.930 0.601 1.00 43.94 1057 GLY A N 1
ATOM 8363 C CA . GLY A 1 1057 ? 19.287 -34.623 0.568 1.00 43.94 1057 GLY A CA 1
ATOM 8364 C C . GLY A 1 1057 ? 18.688 -34.855 1.949 1.00 43.94 1057 GLY A C 1
ATOM 8365 O O . GLY A 1 1057 ? 19.230 -35.624 2.742 1.00 43.94 1057 GLY A O 1
ATOM 8366 N N . VAL A 1 1058 ? 17.523 -34.249 2.191 1.00 42.31 1058 VAL A N 1
ATOM 8367 C CA . VAL A 1 1058 ? 16.595 -34.751 3.204 1.00 42.31 1058 VAL A CA 1
ATOM 8368 C C . VAL A 1 1058 ? 16.158 -36.124 2.712 1.00 42.31 1058 VAL A C 1
ATOM 8370 O O . VAL A 1 1058 ? 15.312 -36.238 1.825 1.00 42.31 1058 VAL A O 1
ATOM 8373 N N . SER A 1 1059 ? 16.816 -37.159 3.234 1.00 37.38 1059 SER A N 1
ATOM 8374 C CA . SER A 1 1059 ? 16.409 -38.541 3.029 1.00 37.38 1059 SER A CA 1
ATOM 8375 C C . SER A 1 1059 ? 14.950 -38.660 3.448 1.00 37.38 1059 SER A C 1
ATOM 8377 O O . SER A 1 1059 ? 14.602 -38.312 4.577 1.00 37.38 1059 SER A O 1
ATOM 8379 N N . CYS A 1 1060 ? 14.093 -39.125 2.540 1.00 38.03 1060 CYS A N 1
ATOM 8380 C CA . CYS A 1 1060 ? 12.700 -39.414 2.851 1.00 38.03 1060 CYS A CA 1
ATOM 8381 C C . CYS A 1 1060 ? 12.653 -40.753 3.608 1.00 38.03 1060 CYS A C 1
ATOM 8383 O O . CYS A 1 1060 ? 12.299 -41.793 3.057 1.00 38.03 1060 CYS A O 1
ATOM 8385 N N . GLY A 1 1061 ? 13.145 -40.717 4.849 1.00 37.94 1061 GLY A N 1
ATOM 8386 C CA . GLY A 1 1061 ? 13.164 -41.835 5.781 1.00 37.94 1061 GLY A CA 1
ATOM 8387 C C . GLY A 1 1061 ? 11.765 -42.110 6.317 1.00 37.94 1061 GLY A C 1
ATOM 8388 O O . GLY A 1 1061 ? 11.018 -41.189 6.642 1.00 37.94 1061 GLY A O 1
ATOM 8389 N N . SER A 1 1062 ? 11.419 -43.389 6.368 1.00 40.16 1062 SER A N 1
ATOM 8390 C CA . SER A 1 1062 ? 10.140 -43.912 6.837 1.00 40.16 1062 SER A CA 1
ATOM 8391 C C . SER A 1 1062 ? 9.783 -43.485 8.261 1.00 40.16 1062 SER A C 1
ATOM 8393 O O . SER A 1 1062 ? 10.640 -43.470 9.137 1.00 40.16 1062 SER A O 1
ATOM 8395 N N . THR A 1 1063 ? 8.485 -43.259 8.465 1.00 47.91 1063 THR A N 1
ATOM 8396 C CA . THR A 1 1063 ? 7.730 -43.391 9.725 1.00 47.91 1063 THR A CA 1
ATOM 8397 C C . THR A 1 1063 ? 8.483 -44.028 10.905 1.00 47.91 1063 THR A C 1
ATOM 8399 O O . THR A 1 1063 ? 8.605 -45.252 10.963 1.00 47.91 1063 THR A O 1
ATOM 8402 N N . GLU A 1 1064 ? 8.844 -43.213 11.895 1.00 36.72 1064 GLU A N 1
ATOM 8403 C CA . GLU A 1 1064 ? 9.022 -43.647 13.285 1.00 36.72 1064 GLU A CA 1
ATOM 8404 C C . GLU A 1 1064 ? 8.145 -42.794 14.214 1.00 36.72 1064 GLU A C 1
ATOM 8406 O O . GLU A 1 1064 ? 7.659 -41.725 13.837 1.00 36.72 1064 GLU A O 1
ATOM 8411 N N . SER A 1 1065 ? 7.829 -43.367 15.373 1.00 39.84 1065 SER A N 1
ATOM 8412 C CA . SER A 1 1065 ? 6.674 -43.041 16.213 1.00 39.84 1065 SER A CA 1
ATOM 8413 C C . SER A 1 1065 ? 6.845 -41.830 17.132 1.00 39.84 1065 SER A C 1
ATOM 8415 O O . SER A 1 1065 ? 7.951 -41.392 17.434 1.00 39.84 1065 SER A O 1
ATOM 8417 N N . GLU A 1 1066 ? 5.711 -41.349 17.645 1.00 50.12 1066 GLU A N 1
ATOM 8418 C CA . GLU A 1 1066 ? 5.610 -40.353 18.713 1.00 50.12 1066 GLU A CA 1
ATOM 8419 C C . GLU A 1 1066 ? 6.410 -40.736 19.973 1.00 50.12 1066 GLU A C 1
ATOM 8421 O O . GLU A 1 1066 ? 5.972 -41.580 20.752 1.00 50.12 1066 GLU A O 1
ATOM 8426 N N . SER A 1 1067 ? 7.524 -40.046 20.218 1.00 46.41 1067 SER A N 1
ATOM 8427 C CA . SER A 1 1067 ? 7.925 -39.555 21.548 1.00 46.41 1067 SER A CA 1
ATOM 8428 C C . SER A 1 1067 ? 9.180 -38.689 21.424 1.00 46.41 1067 SER A C 1
ATOM 8430 O O . SER A 1 1067 ? 10.249 -39.214 21.133 1.00 46.41 1067 SER A O 1
ATOM 8432 N N . ASP A 1 1068 ? 9.030 -37.373 21.596 1.00 34.66 1068 ASP A N 1
ATOM 8433 C CA . ASP A 1 1068 ? 9.864 -36.529 22.476 1.00 34.66 1068 ASP A CA 1
ATOM 8434 C C . ASP A 1 1068 ? 9.822 -35.054 22.057 1.00 34.66 1068 ASP A C 1
ATOM 8436 O O . ASP A 1 1068 ? 10.208 -34.641 20.962 1.00 34.66 1068 ASP A O 1
ATOM 8440 N N . SER A 1 1069 ? 9.325 -34.233 22.977 1.00 46.69 1069 SER A N 1
ATOM 8441 C CA . SER A 1 1069 ? 9.149 -32.796 22.814 1.00 46.69 1069 SER A CA 1
ATOM 8442 C C . SER A 1 1069 ? 10.376 -32.023 23.310 1.00 46.69 1069 SER A C 1
ATOM 8444 O O . SER A 1 1069 ? 10.310 -31.401 24.370 1.00 46.69 1069 SER A O 1
ATOM 8446 N N . GLU A 1 1070 ? 11.482 -32.012 22.556 1.00 37.69 1070 GLU A N 1
ATOM 8447 C CA . GLU A 1 1070 ? 12.639 -31.159 22.878 1.00 37.69 1070 GLU A CA 1
ATOM 8448 C C . GLU A 1 1070 ? 13.272 -30.418 21.681 1.00 37.69 1070 GLU A C 1
ATOM 8450 O O . GLU A 1 1070 ? 13.568 -30.969 20.625 1.00 37.69 1070 GLU A O 1
ATOM 8455 N N . SER A 1 1071 ? 13.589 -29.138 21.924 1.00 36.47 1071 SER A N 1
ATOM 8456 C CA . SER A 1 1071 ? 14.506 -28.272 21.157 1.00 36.47 1071 SER A CA 1
ATOM 8457 C C . SER A 1 1071 ? 14.096 -27.762 19.754 1.00 36.47 1071 SER A C 1
ATOM 8459 O O . SER A 1 1071 ? 14.730 -28.038 18.740 1.00 36.47 1071 SER A O 1
ATOM 8461 N N . TRP A 1 1072 ? 13.159 -26.805 19.713 1.00 34.91 1072 TRP A N 1
ATOM 8462 C CA . TRP A 1 1072 ? 13.083 -25.798 18.624 1.00 34.91 1072 TRP A CA 1
ATOM 8463 C C . TRP A 1 1072 ? 13.845 -24.490 18.952 1.00 34.91 1072 TRP A C 1
ATOM 8465 O O . TRP A 1 1072 ? 13.577 -23.429 18.396 1.00 34.91 1072 TRP A O 1
ATOM 8475 N N . SER A 1 1073 ? 14.805 -24.547 19.882 1.00 35.41 1073 SER A N 1
ATOM 8476 C CA . SER A 1 1073 ? 15.432 -23.385 20.539 1.00 35.41 1073 SER A CA 1
ATOM 8477 C C . SER A 1 1073 ? 16.793 -22.939 19.974 1.00 35.41 1073 SER A C 1
ATOM 8479 O O . SER A 1 1073 ? 17.394 -22.013 20.512 1.00 35.41 1073 SER A O 1
ATOM 8481 N N . SER A 1 1074 ? 17.308 -23.565 18.908 1.00 33.41 1074 SER A N 1
ATOM 8482 C CA . SER A 1 1074 ? 18.730 -23.455 18.514 1.00 33.41 1074 SER A CA 1
ATOM 8483 C C . SER A 1 1074 ? 19.013 -22.889 17.109 1.00 33.41 1074 SER A C 1
ATOM 8485 O O . SER A 1 1074 ? 20.132 -23.017 16.609 1.00 33.41 1074 SER A O 1
ATOM 8487 N N . ARG A 1 1075 ? 18.050 -22.204 16.466 1.00 34.38 1075 ARG A N 1
ATOM 8488 C CA . ARG A 1 1075 ? 18.308 -21.397 15.244 1.00 34.38 1075 ARG A CA 1
ATOM 8489 C C . ARG A 1 1075 ? 17.889 -19.927 15.292 1.00 34.38 1075 ARG A C 1
ATOM 8491 O O . ARG A 1 1075 ? 18.188 -19.194 14.354 1.00 34.38 1075 ARG A O 1
ATOM 8498 N N . SER A 1 1076 ? 17.328 -19.450 16.400 1.00 33.31 1076 SER A N 1
ATOM 8499 C CA . SER A 1 1076 ? 17.254 -18.016 16.695 1.00 33.31 1076 SER A CA 1
ATOM 8500 C C . SER A 1 1076 ? 18.542 -17.550 17.381 1.00 33.31 1076 SER A C 1
ATOM 8502 O O . SER A 1 1076 ? 18.534 -17.166 18.552 1.00 33.31 1076 SER A O 1
ATOM 8504 N N . SER A 1 1077 ? 19.666 -17.568 16.657 1.00 29.77 1077 SER A N 1
ATOM 8505 C CA . SER A 1 1077 ? 20.823 -16.765 17.055 1.00 29.77 1077 SER A CA 1
ATOM 8506 C C . SER A 1 1077 ? 20.461 -15.296 16.843 1.00 29.77 1077 SER A C 1
ATOM 8508 O O . SER A 1 1077 ? 20.728 -14.727 15.783 1.00 29.77 1077 SER A O 1
ATOM 8510 N N . VAL A 1 1078 ? 19.810 -14.701 17.843 1.00 35.47 1078 VAL A N 1
ATOM 8511 C CA . VAL A 1 1078 ? 19.647 -13.252 17.949 1.00 35.47 1078 VAL A CA 1
ATOM 8512 C C . VAL A 1 1078 ? 21.052 -12.677 18.084 1.00 35.47 1078 VAL A C 1
ATOM 8514 O O . VAL A 1 1078 ? 21.604 -12.599 19.179 1.00 35.47 1078 VAL A O 1
ATOM 8517 N N . SER A 1 1079 ? 21.668 -12.317 16.955 1.00 29.27 1079 SER A N 1
ATOM 8518 C CA . SER A 1 1079 ? 22.830 -11.441 16.988 1.00 29.27 1079 SER A CA 1
ATOM 8519 C C . SER A 1 1079 ? 22.344 -10.127 17.573 1.00 29.27 1079 SER A C 1
ATOM 8521 O O . SER A 1 1079 ? 21.459 -9.491 17.000 1.00 29.27 1079 SER A O 1
ATOM 8523 N N . SER A 1 1080 ? 22.891 -9.753 18.723 1.00 28.17 1080 SER A N 1
ATOM 8524 C CA . SER A 1 1080 ? 22.591 -8.501 19.402 1.00 28.17 1080 SER A CA 1
ATOM 8525 C C . SER A 1 1080 ? 22.878 -7.317 18.476 1.00 28.17 1080 SER A C 1
ATOM 8527 O O . SER A 1 1080 ? 24.014 -6.854 18.377 1.00 28.17 1080 SER A O 1
ATOM 8529 N N . TYR A 1 1081 ? 21.839 -6.821 17.803 1.00 31.55 1081 TYR A N 1
ATOM 8530 C CA . TYR A 1 1081 ? 21.851 -5.539 17.111 1.00 31.55 1081 TYR A CA 1
ATOM 8531 C C . TYR A 1 1081 ? 21.767 -4.417 18.153 1.00 31.55 1081 TYR A C 1
ATOM 8533 O O . TYR A 1 1081 ? 20.739 -3.766 18.310 1.00 31.55 1081 TYR A O 1
ATOM 8541 N N . SER A 1 1082 ? 22.859 -4.212 18.889 1.00 24.89 1082 SER A N 1
ATOM 8542 C CA . SER A 1 1082 ? 23.106 -2.979 19.634 1.00 24.89 1082 SER A CA 1
ATOM 8543 C C . SER A 1 1082 ? 24.036 -2.096 18.809 1.00 24.89 1082 SER A C 1
ATOM 8545 O O . SER A 1 1082 ? 25.186 -2.469 18.567 1.00 24.89 1082 SER A O 1
ATOM 8547 N N . THR A 1 1083 ? 23.540 -0.940 18.378 1.00 30.78 1083 THR A N 1
ATOM 8548 C CA . THR A 1 1083 ? 24.356 0.216 17.973 1.00 30.78 1083 THR A CA 1
ATOM 8549 C C . THR A 1 1083 ? 23.832 1.425 18.726 1.00 30.78 1083 THR A C 1
ATOM 8551 O O . THR A 1 1083 ? 22.588 1.533 18.794 1.00 30.78 1083 THR A O 1
#

Sequence (1083 aa):
MEQAMRKAEITIDGWLASPKRHAVHSELVEESQKLRLDLEQGRERSKEELAAKDAQISFLRTEASQSQESAQAQLGDQERQLQAAREQAEADRAILQNEKSMLQEARDRAEEARAALQREKANLQELLDQKTASSAADVERLEADKAQLSSLLEDVQAECDRKLEEETLHTTSRITQITEDFERQVAANQEQIASLHGELRSQAEAAEQVPTQEKALLQGKLADLEVAYEQKLSTQEEKFTEFKQEALHEKALHDEQVSNLTERLQQQEAGLVAKEKEAAEKVSQLQDERDQVSRRLEERLQSREDEFRVQAEEAMAQAKQLSEDLDRAQDQAQRLAADKINLLSEMAQAAAQADADQILCDTKALAIKHLALSGAETLALSAFDNCMQLSQFSDFLAACRRTATWAQALEVPGIPSLYVIVEHLVKPWTRNTGCSVALRMNPESAQRAELMVSHCWAESMDECEEALHKFYKRQTEFSGRPAHMPKTQKHYSFSLPSSIQLLTSRRMDISSSQRRTTWRARELHERVAPDRWCVTLSDLKFLKSSVESAIEGGAIKPPSNGSDAFSSEDRAYGPSIYTVTEQHIKPVTALAGKMSWALMRNPNGLDCDLFISHAWQEGIFEFMAKVLHSWPRFMRHAWCCMLANPQHLDIAAMLQSPRHSPFAIALEASRVVLAVPNRRCSIYTRLWCAYEAYLAEEQDKIILIARASNRYNICQSMMKMASAAIVGVLVGWVSNFGNATVTLNLVFLCVATAAAAWSMGTTHDGHRKWLNLLGEALCWFLVFDWYTVHGQWEKKHAYLHRFSAIQQRLWLLLFAGAFCFLEVDRLNGLAAIHESEQLGLGYRGSIVHATCTRQEDDEQIRQEIGRRVADVDYAIKVLLEAGMSSPALRNIASKGVSIDQAANPQITLPLLILVPLNMINVVATLFDIFYLDDELEHWERKSMGATSILVRCLILCMLYRKTRDERCFIYLVIQKLSMAYLASMTPRLVVWEMWAKTMVAATTHGLMSIQLLTYSFCFFFAVLGIRGTASIPGCGLCLLRMIMARSFRACCHVPHGVSCGSTESESDSESWSSRSSVSSYST

Secondary structure (DSSP, 8-state):
-HHHHHHHHHHHHTTSS-S--SSHHHHHHHHHHHHHHHHHHHHHHHHHHHHHHHHHHHHHHHHHHHHHHHHHHHHHHHHHHHHHHHHHHHHHHHHHHHHHHHHHHHHHHHHHHHHHHHHHHHHHHHHHHHHTTS-HHHHHHHHHHHHHHHHHHHHHHHHHHHHHHHHHHHHHHHHHHHHHHHHHHHHHHHHHHHHHHHHHHHHHHHGGGS-HHHHHHHHHHHHHHHHHHHHHHHHHHHHHHHHHHHHHHHHHHHHHHHHHHHHHHHHHHHHHHHHHHHHHHHHHHHHHHHHHHHHHHHHHHHHHHHHHHHHHHHHHHHHHHHHHHHHHHHHHHHHHHHHHHHHHHHHTTS------------SSSSTTSSTT--SSGGGGS-GGG----HHHHHHHHHHHHTSHHHHHHTSSSS--BHHHHIIIIIHHHHTTT---HHHHHSSSSPPPPS------TTSBHHHHHHHHHHHHHHHHHHH-S-S--------------------------HHHHHHHHHHHHHHHHHHS-GGGB-EEHHHHHHHHHHHHHHHHTTSS---TTSTT---TT--SS-SBHHHHIIIIIHHHHHHTTS--HHHHH-TT-B--SEEEE--TTSBHHHHHHHHHHH--TT--EEEEHHHHS-TTS-HHHHTSSGGGSHHHHHHHH-SEEEE---SS--GGGBHHHHHHHHHHHHTTPEEEE-----HHHHHHHHHHHHHHHHHHHHHHHHHHHTT--TTTHHHHHHHHHHHHHHHHH---HHHHHHHHHHHHHHHHHHHHH--TTSTTS-TT-HHHHHHHHHHHHHHHHHHHHHHHHHHHHHHHHHHHHHHHHHHHTT--SSGGG-B-SSHHHHHHHHHHHGGGHHHHHHHHHHHHHHSEE-HHHHHHHTTT---TTTT----HHHHHHHTHHHHHHHHHHHHHHHHS-S-GGGHHHHHHHHHHHHHHHHHHHHHHHS-HHHHHHHHHHHHHHHHHHHHHHHHHHHHHHHHTTT-HHHHHHHHHHHHHHHHHHHHHHHHHHHHHHHTSTTTHHHHHHHHH-SSGGGGT---------------------SS--------

Radius of gyration: 46.7 Å; chains: 1; bounding box: 133×101×172 Å

Foldseek 3Di:
DVVVVVVVVVVVVVVPPDPDDDPVVPVVVVVVVVVVVVVVVVVVVVVVVVVVVVVVVVVVVVVVVVVVVVVVVVVVVVVVVVVVVVVVVVVVVVVVVVVVVVVVVVVVVVVVVVVVVVVVVVVLVVVLVVCVVDDPVVNVVSVVVVVVVVVVVVVVVVVVVVVVVVVVVVVVVVVVVVVVVVVVVVVVVVVVVVVVVVVVVVVLVVCVVPDDPVNVVVVVVVVVVVVVVVVVVVVVVVVVVVVVVVVVVVVVVVVVVVVVVVVVVVVVVVVVVVVVVVVVVVVVVVVVVVVVVVVVVVVVVVVVVVVVVVVVVVVVVVVVVVVVVVVVVVVVVVVVVVVVVVVVVVVPPPDDDDDDDDDDDDDDDPPPPPPPPPPPPPVPDDPQLQDADLVLLVVLVVVVCPDVQCVVCVVPPDANFLVSCCVRPQCVVCPPVPHGSSCVVVVPGRHGDPDDDDDDRGDHPVVVSVVVVVVVVVVVVVVPDDDDDDDDDDDDDDDDDDDDDDDDDDDDDDVVVLVVLVVVQVVLPVVAALLQLWDFLVLLVVLLVQVLVCLVVVLQDQDPVNLWDDDNPPLQWATFLVSCLVRPQQVVCVVLSQHFQSCSVPSNGHHAAEEEQEDRRTGSNLQSQQCSVQPPPPGGIYDDPSRRDRSRDPQVVQPLAVCRHSRVVNLLRYQAYEYEFHQPAASLLALNSLLSLLSCLVNQHKYFYTFGDLVVVLVVLVVLLVVLLVLLQVLLQVVQVVVPPQVCLLVLVLLLLVLLLCLQFDPDLVSVSVSLSSNLSSLSSCLRNVPPQLPPPDPPCPPVSVVVNVLVNLVSVLSNVLSSLSVVLSSLVVRLLVSLVSNCGPPPLFSVSRDYPDVSSVVNSCVVCPPVRVVSSLQSVLCSQQSMGGPLSSVLVVVVARNGNLLRFSVRQLCSCLPPVLVSLVVVLVCCVPPVDDDPVCVLVSVLSVLLSVLSVLLVVLCVVDDSSQVSLLSLLLSLLVSVLSVVCSVLVVVCSVPVVPCPPVSVSVNSVSSSVSSVSSSVCSVCTSPNLCPDPPCSSVVSNSSSVSHPVSNVPPPDDPPPDDDDDDDDDDDPPPPPPPPPPDD